Protein AF-0000000072561818 (afdb_homodimer)

pLDDT: mean 77.48, std 28.23, range [16.0, 98.88]

Foldseek 3Di:
DPPPQAAFQNVDQDAAADPVSLVVQCVVVPQQQPALLCLQVVHFDALGRRHNNNLSLLFEHEHDAAELVCVQVVVQVVVPLFHVVLLVLLCLCCVVVFLPNQLVVVVLLQQAPDPPPPPDDRDDDDDDLCVNNPLCSVLNVLSVVLPPPVPVPPPPPPDPPPDPPPPPPPPPPPPDDDDPDDDDDDDDDDDDDDDPDDPDPDDDDDDDPDCPPDDPDDDDDPPPPPLRPNPDDDDDDPLQVSQLVNVQSVLQVLQVSQFDDDDDGAQRKDQDKDKFKQDQQPPDPDPSSRDIYIAIFRIAGAFRDPPVQFDRGQETEAEANAADDPSPCPRSVVSSVSSVVNRNVCSGPVVPPVQLVDQDKDKGWYWYYHSQWIKIKIWIFGSQSVCRSNPHPGGRSDDPDDDDTHTYIHMYYGQGNNHPVSVSSVSSSSSSSSQRSCVVDPRNCRSVVSSD/DPPPQAAFQNVDQDAAADPVSLVVLCVVVPQQQPALLCLQVVHFDALGRRHNNNLSLLFEHEHDAAELVCVQVVVQVVVPLFHVVLLVLLCLCCVVVFLPNQLVVVVLLQQADDPPPPPDDRDDDDDDLCVNNPLCSVLNVLSVVLVPPPPPDDPPPPDPPPDPPPPPVPPPPPPDPDDDDDDDDDDDDDPDDDDPDDPDPDDDDDDDPDDPPDDPPDDDDPPPPPLRPNPDDDDDDPLQVSQLVNVQSVLQVLQVSQFDDDDDGAQRKDQDKDKFKQDQQPPDPDPSSRDIYIAIFRIAGAFRDPPVQFDRGQETEAEANAADDPSPCPRSVVSSVSSVVNRNVCSGPVVPPVQLVDQDKDKGWYWYYHSQWIKIKIWIFGSQSVCRSNPHDGGRSDDPDDDDTHTYIHMYYTQGNNHPVSVSSVSSSSSSSSQRRCVVDPRNCRSVVSSD

Solvent-accessible surface area (backbone atoms only — not comparable to full-atom values): 51079 Å² total; per-residue (Å²): 123,82,73,77,75,60,53,9,24,67,82,49,88,64,74,26,46,41,70,68,48,37,52,52,50,36,54,73,66,63,34,71,84,33,32,56,65,48,50,43,69,88,43,72,33,14,24,64,38,27,48,44,64,38,52,57,54,65,34,60,28,39,39,79,70,36,49,51,87,47,36,59,59,55,53,34,71,64,61,72,68,28,45,66,67,29,42,51,50,36,48,50,36,52,75,66,36,44,67,65,40,50,25,55,56,50,50,38,65,66,56,17,63,71,82,67,76,67,85,64,68,75,80,83,64,70,61,22,24,27,73,45,28,20,36,42,42,69,44,47,59,48,49,51,54,68,61,50,67,74,54,79,65,68,78,78,74,79,68,71,82,82,55,81,76,65,84,61,82,65,80,62,83,66,80,74,82,81,79,80,75,84,76,82,83,79,86,77,87,82,81,83,77,85,80,83,77,79,84,80,82,79,79,82,79,79,75,76,85,80,75,84,73,81,74,91,71,76,76,76,74,79,68,75,72,70,69,73,70,70,44,69,72,77,68,73,49,53,57,25,47,48,38,36,48,43,52,23,40,52,48,22,31,56,36,27,34,54,28,50,36,71,86,73,71,57,43,48,34,35,64,53,56,45,74,33,50,26,62,63,49,76,62,43,85,47,71,88,56,45,35,51,37,39,23,74,34,46,17,31,25,36,49,57,59,76,64,68,86,38,60,56,60,56,30,40,27,43,57,32,60,55,65,80,38,88,92,71,51,39,47,32,50,52,45,21,50,49,38,39,52,50,15,50,51,42,56,45,40,71,85,48,72,68,47,78,79,34,93,52,77,44,75,47,44,35,42,32,32,26,42,64,27,37,33,38,35,39,35,38,34,38,38,63,29,50,46,60,74,66,40,64,59,77,42,52,56,50,63,92,70,77,85,80,61,42,40,37,34,43,38,26,30,69,25,39,58,48,34,58,69,38,36,50,51,52,50,42,46,52,43,10,35,50,50,42,42,33,59,78,42,81,42,31,52,56,47,54,60,71,69,105,121,82,73,78,76,61,52,8,24,67,84,49,91,64,72,27,44,41,70,68,49,38,52,53,51,36,54,73,68,62,34,70,84,33,34,55,67,46,50,43,70,90,42,70,31,15,24,63,38,25,47,46,62,37,52,56,54,66,34,59,26,39,40,80,70,36,47,51,88,48,37,59,59,56,52,34,72,63,61,71,67,28,44,66,67,28,41,51,48,35,48,51,36,52,76,66,35,43,67,64,39,50,24,55,55,49,48,37,65,68,58,18,64,71,83,68,77,67,86,64,68,72,80,84,65,68,61,22,24,27,72,44,29,20,38,42,42,70,43,47,58,47,50,52,54,70,64,49,66,74,80,66,60,67,78,78,76,79,68,69,83,81,54,80,77,64,83,62,84,63,78,62,80,68,77,71,83,79,78,78,80,81,79,89,80,79,83,85,76,86,74,79,77,84,77,81,78,78,82,78,82,76,81,83,79,82,78,74,85,82,78,85,69,82,74,90,71,77,83,74,74,80,69,78,73,72,72,73,70,70,46,72,72,76,67,74,50,53,57,27,47,47,37,35,48,43,52,22,40,52,48,21,28,56,37,27,32,55,28,52,36,70,86,70,71,58,42,47,34,36,63,53,55,44,75,32,50,27,61,64,49,78,62,42,86,46,73,87,54,47,35,54,38,40,22,75,34,45,18,31,24,36,47,58,58,80,59,72,82,39,58,57,58,57,31,40,26,43,57,32,61,55,66,79,38,86,93,71,50,38,48,31,50,50,44,20,51,48,39,39,51,52,13,49,52,42,58,42,40,70,88,47,72,68,47,78,80,35,92,52,76,46,75,47,43,34,44,33,33,27,41,66,28,36,33,38,36,38,34,38,35,38,39,64,29,50,47,59,76,66,42,63,63,76,42,51,55,51,64,93,70,79,84,80,59,41,42,37,33,44,37,27,32,68,26,40,56,48,33,61,69,37,36,51,52,52,48,42,47,52,43,10,36,50,48,43,41,32,59,78,42,82,42,29,53,57,47,54,59,70,70,106

Organism: Arthroderma benhamiae (strain ATCC MYA-4681 / CBS 112371) (NCBI:txid663331)

Radius of gyration: 32.08 Å; Cα contacts (8 Å, |Δi|>4): 1459; chains: 2; bounding box: 87×93×106 Å

Sequence (904 aa):
MAATRRKAAHDLDKIPSDEGEWRAAAQKYGLQSRNLEDLCKNGNFSASTVPTEAFLTLRCIWPKKKDHKHALAYISNLEHFFSWDNVDDAKKLTDNKLLGLDKLTILYQIICPPKQSLQRTPPEFSGTLSDGLGPFALLIPIYNQLQDRRPQTPPSVFYPENAPRGQLFFDALQHHGHQAPTSPTRYGAAVEDITIEDIQMTGIDIGSFSSSLPEDASSLAEHSVVSVPIDEPPPRTPTETLVTDFAVILLGGLASLVQPLGYKPLCMANSFETTYEFGPLNNVINPLDKVKFRARIDGSIPFSVSPGKDLREAIIFEAKRAPRVEGINEVPVLAQQSMEHAAYIWNRHKEDTTWRNSAQTYHSFMVAQDHLSFHISIGTYDHRYLDYIFASNSRRVIPVQGNIPFLQIQELGPFDTEDNDHLARFLQIILSFILSQLEKTPAAAIFKNALRMAATRRKAAHDLDKIPSDEGEWRAAAQKYGLQSRNLEDLCKNGNFSASTVPTEAFLTLRCIWPKKKDHKHALAYISNLEHFFSWDNVDDAKKLTDNKLLGLDKLTILYQIICPPKQSLQRTPPEFSGTLSDGLGPFALLIPIYNQLQDRRPQTPPSVFYPENAPRGQLFFDALQHHGHQAPTSPTRYGAAVEDITIEDIQMTGIDIGSFSSSLPEDASSLAEHSVVSVPIDEPPPRTPTETLVTDFAVILLGGLASLVQPLGYKPLCMANSFETTYEFGPLNNVINPLDKVKFRARIDGSIPFSVSPGKDLREAIIFEAKRAPRVEGINEVPVLAQQSMEHAAYIWNRHKEDTTWRNSAQTYHSFMVAQDHLSFHISIGTYDHRYLDYIFASNSRRVIPVQGNIPFLQIQELGPFDTEDNDHLARFLQIILSFILSQLEKTPAAAIFKNALR

Secondary structure (DSSP, 8-state):
----PPPTTTT-SS---SHHHHHHHHHHTT-TT-BGGGGGTT---BGGG--HHHHHHTTEE-PPPBPHHHHHHHHHHHTSS--HHHHHHHHHHHHTTGGGTHHHHHHHHHHS--SS----------SBHHHHHGGGTTHHHHHHHHHS------------TTS--------------------------------------------------------------------PPPPPPHHHHHHHHHHHHHHHHHHHHSSB-SSS-SS--B---EEEEE---TT-SSGGG---EEEEESEEEE-SS--TTS-SEEEEEEEESSPP-TTTTHHHHHHHHHHHHHHHHHHHHTT-GGGGG----EEEEEEEEETTEEEEEEEEE-HHHHHHHSS-TT-BSS-SSSPPP-EEEEEEEEEETT-HHHHHHHHHHHHHHHHHHHTTSTTHHHHHHHT-/----PPPTTTT-SS---SHHHHHHHHHHTT-TT-BGGGGGTT---BGGG--HHHHHHTTEE-PPPBPHHHHHHHHHHHTSS--HHHHHHHHHHHHTTGGGTHHHHHHHHHHS--SS----------SBHHHHHGGGTTHHHHHHHHH--GGGS-------TTS--------------------------------------------------------------------PPPPPPHHHHHHHHHHHHHHHHHHHHSSB-SSS-SS--B---EEEEE---TT-SSGGG---EEEEESEEEE-SS--TTS-SEEEEEEEESSPP-TTTTHHHHHHHHHHHHHHHHHHHHTT-GGGGG----EEEEEEEEETTEEEEEEEEE-HHHHHHHT--TT-BSS-SSSPPP-EEEEEEEEEETT-HHHHHHHHHHHHHHHHHHHTTSTTHHHHHHHT-

Structure (mmCIF, N/CA/C/O backbone):
data_AF-0000000072561818-model_v1
#
loop_
_entity.id
_entity.type
_entity.pdbx_description
1 polymer 'Uncharacterized protein'
#
loop_
_atom_site.group_PDB
_atom_site.id
_atom_site.type_symbol
_atom_site.label_atom_id
_atom_site.label_alt_id
_atom_site.label_comp_id
_atom_site.label_asym_id
_atom_site.label_entity_id
_atom_site.label_seq_id
_atom_site.pdbx_PDB_ins_code
_atom_site.Cartn_x
_atom_site.Cartn_y
_atom_site.Cartn_z
_atom_site.occupancy
_atom_site.B_iso_or_equiv
_atom_site.auth_seq_id
_atom_site.auth_comp_id
_atom_site.auth_asym_id
_atom_site.auth_atom_id
_atom_site.pdbx_PDB_model_num
ATOM 1 N N . MET A 1 1 ? 27.984 9.094 -12.43 1 22.09 1 MET A N 1
ATOM 2 C CA . MET A 1 1 ? 27.125 8.383 -13.375 1 22.09 1 MET A CA 1
ATOM 3 C C . MET A 1 1 ? 26.328 7.289 -12.68 1 22.09 1 MET A C 1
ATOM 5 O O . MET A 1 1 ? 26.906 6.426 -12.008 1 22.09 1 MET A O 1
ATOM 9 N N . ALA A 1 2 ? 25.25 7.543 -12.242 1 31.8 2 ALA A N 1
ATOM 10 C CA . ALA A 1 2 ? 24.578 6.449 -11.539 1 31.8 2 ALA A CA 1
ATOM 11 C C . ALA A 1 2 ? 24.625 5.16 -12.352 1 31.8 2 ALA A C 1
ATOM 13 O O . ALA A 1 2 ? 24.328 5.156 -13.547 1 31.8 2 ALA A O 1
ATOM 14 N N . ALA A 1 3 ? 25.422 4.344 -12.102 1 36.94 3 ALA A N 1
ATOM 15 C CA . ALA A 1 3 ? 25.656 3.098 -12.82 1 36.94 3 ALA A CA 1
ATOM 16 C C . ALA A 1 3 ? 24.344 2.445 -13.234 1 36.94 3 ALA A C 1
ATOM 18 O O . ALA A 1 3 ? 23.406 2.354 -12.438 1 36.94 3 ALA A O 1
ATOM 19 N N . THR A 1 4 ? 23.938 2.578 -14.492 1 50.91 4 THR A N 1
ATOM 20 C CA . THR A 1 4 ? 22.75 1.965 -15.07 1 50.91 4 THR A CA 1
ATOM 21 C C . THR A 1 4 ? 22.516 0.579 -14.484 1 50.91 4 THR A C 1
ATOM 23 O O . THR A 1 4 ? 23.375 -0.292 -14.562 1 50.91 4 THR A O 1
ATOM 26 N N . ARG A 1 5 ? 21.609 0.478 -13.664 1 64.44 5 ARG A N 1
ATOM 27 C CA . ARG A 1 5 ? 21.297 -0.805 -13.039 1 64.44 5 ARG A CA 1
ATOM 28 C C . ARG A 1 5 ? 21 -1.87 -14.094 1 64.44 5 ARG A C 1
ATOM 30 O O . ARG A 1 5 ? 20.266 -1.626 -15.039 1 64.44 5 ARG A O 1
ATOM 37 N N . ARG A 1 6 ? 21.672 -2.936 -14.086 1 76.5 6 ARG A N 1
ATOM 38 C CA . ARG A 1 6 ? 21.531 -4.062 -15.008 1 76.5 6 ARG A CA 1
ATOM 39 C C . ARG A 1 6 ? 20.125 -4.652 -14.93 1 76.5 6 ARG A C 1
ATOM 41 O O . ARG A 1 6 ? 19.562 -4.801 -13.836 1 76.5 6 ARG A O 1
ATOM 48 N N . LYS A 1 7 ? 19.562 -4.832 -16.156 1 86.56 7 LYS A N 1
ATOM 49 C CA . LYS A 1 7 ? 18.281 -5.527 -16.25 1 86.56 7 LYS A CA 1
ATOM 50 C C . LYS A 1 7 ? 18.469 -7.043 -16.219 1 86.56 7 LYS A C 1
ATOM 52 O O . LYS A 1 7 ? 19.5 -7.547 -16.672 1 86.56 7 LYS A O 1
ATOM 57 N N . ALA A 1 8 ? 17.438 -7.746 -15.742 1 92.19 8 ALA A N 1
ATOM 58 C CA . ALA A 1 8 ? 17.5 -9.203 -15.648 1 92.19 8 ALA A CA 1
ATOM 59 C C . ALA A 1 8 ? 17.656 -9.836 -17.031 1 92.19 8 ALA A C 1
ATOM 61 O O . ALA A 1 8 ? 16.906 -9.523 -17.953 1 92.19 8 ALA A O 1
ATOM 62 N N . ALA A 1 9 ? 18.641 -10.664 -17.125 1 93.62 9 ALA A N 1
ATOM 63 C CA . ALA A 1 9 ? 18.922 -11.43 -18.344 1 93.62 9 ALA A CA 1
ATOM 64 C C . ALA A 1 9 ? 18.984 -10.523 -19.562 1 93.62 9 ALA A C 1
ATOM 66 O O . ALA A 1 9 ? 18.375 -10.812 -20.594 1 93.62 9 ALA A O 1
ATOM 67 N N . HIS A 1 10 ? 19.625 -9.445 -19.469 1 87.06 10 HIS A N 1
ATOM 68 C CA . HIS A 1 10 ? 19.594 -8.367 -20.438 1 87.06 10 HIS A CA 1
ATOM 69 C C . HIS A 1 10 ? 20.156 -8.82 -21.781 1 87.06 10 HIS A C 1
ATOM 71 O O . HIS A 1 10 ? 19.797 -8.273 -22.828 1 87.06 10 HIS A O 1
ATOM 77 N N . ASP A 1 11 ? 20.969 -9.828 -21.906 1 87.12 11 ASP A N 1
ATOM 78 C CA . ASP A 1 11 ? 21.609 -10.234 -23.141 1 87.12 11 ASP A CA 1
ATOM 79 C C . ASP A 1 11 ? 20.828 -11.359 -23.828 1 87.12 11 ASP A C 1
ATOM 81 O O . ASP A 1 11 ? 21.172 -11.766 -24.938 1 87.12 11 ASP A O 1
ATOM 85 N N . LEU A 1 12 ? 19.859 -11.812 -23.156 1 92.25 12 LEU A N 1
ATOM 86 C CA . LEU A 1 12 ? 19.109 -12.938 -23.703 1 92.25 12 LEU A CA 1
ATOM 87 C C . LEU A 1 12 ? 18.062 -12.461 -24.703 1 92.25 12 LEU A C 1
ATOM 89 O O . LEU A 1 12 ? 17.281 -11.547 -24.406 1 92.25 12 LEU A O 1
ATOM 93 N N . ASP A 1 13 ? 18.062 -13.008 -25.844 1 87.94 13 ASP A N 1
ATOM 94 C CA . ASP A 1 13 ? 17.141 -12.586 -26.906 1 87.94 13 ASP A CA 1
ATOM 95 C C . ASP A 1 13 ? 15.719 -13.047 -26.625 1 87.94 13 ASP A C 1
ATOM 97 O O . ASP A 1 13 ? 14.758 -12.312 -26.891 1 87.94 13 ASP A O 1
ATOM 101 N N . LYS A 1 14 ? 15.672 -14.242 -26.156 1 92.81 14 LYS A N 1
ATOM 102 C CA . LYS A 1 14 ? 14.367 -14.828 -25.875 1 92.81 14 LYS A CA 1
ATOM 103 C C . LYS A 1 14 ? 14.461 -15.836 -24.719 1 92.81 14 LYS A C 1
ATOM 105 O O . LYS A 1 14 ? 15.453 -16.547 -24.594 1 92.81 14 LYS A O 1
ATOM 110 N N . ILE A 1 15 ? 13.414 -15.859 -23.938 1 95.56 15 ILE A N 1
ATOM 111 C CA . ILE A 1 15 ? 13.328 -16.875 -22.891 1 95.56 15 ILE A CA 1
ATOM 112 C C . ILE A 1 15 ? 13.094 -18.25 -23.516 1 95.56 15 ILE A C 1
ATOM 114 O O . ILE A 1 15 ? 12.203 -18.406 -24.359 1 95.56 15 ILE A O 1
ATOM 118 N N . PRO A 1 16 ? 13.867 -19.25 -23.156 1 97.44 16 PRO A N 1
ATOM 119 C CA . PRO A 1 16 ? 13.664 -20.578 -23.766 1 97.44 16 PRO A CA 1
ATOM 120 C C . PRO A 1 16 ? 12.273 -21.156 -23.469 1 97.44 16 PRO A C 1
ATOM 122 O O . PRO A 1 16 ? 11.812 -21.094 -22.328 1 97.44 16 PRO A O 1
ATOM 125 N N . SER A 1 17 ? 11.648 -21.781 -24.438 1 97.69 17 SER A N 1
ATOM 126 C CA . SER A 1 17 ? 10.305 -22.312 -24.281 1 97.69 17 SER A CA 1
ATOM 127 C C . SER A 1 17 ? 10.32 -23.812 -24.078 1 97.69 17 SER A C 1
ATOM 129 O O . SER A 1 17 ? 9.312 -24.406 -23.656 1 97.69 17 SER A O 1
ATOM 131 N N . ASP A 1 18 ? 11.422 -24.422 -24.453 1 97 18 ASP A N 1
ATOM 132 C CA . ASP A 1 18 ? 11.562 -25.859 -24.312 1 97 18 ASP A CA 1
ATOM 133 C C . ASP A 1 18 ? 13.023 -26.25 -24.078 1 97 18 ASP A C 1
ATOM 135 O O . ASP A 1 18 ? 13.898 -25.391 -24.016 1 97 18 ASP A O 1
ATOM 139 N N . GLU A 1 19 ? 13.203 -27.547 -23.906 1 96.56 19 GLU A N 1
ATOM 140 C CA . GLU A 1 19 ? 14.539 -28.047 -23.594 1 96.56 19 GLU A CA 1
ATOM 141 C C . GLU A 1 19 ? 15.516 -27.734 -24.734 1 96.56 19 GLU A C 1
ATOM 143 O O . GLU A 1 19 ? 16.656 -27.359 -24.484 1 96.56 19 GLU A O 1
ATOM 148 N N . GLY A 1 20 ? 15.055 -27.875 -25.938 1 95.56 20 GLY A N 1
ATOM 149 C CA . GLY A 1 20 ? 15.914 -27.578 -27.078 1 95.56 20 GLY A CA 1
ATOM 150 C C . GLY A 1 20 ? 16.422 -26.156 -27.094 1 95.56 20 GLY A C 1
ATOM 151 O O . GLY A 1 20 ? 17.609 -25.906 -27.266 1 95.56 20 GLY A O 1
ATOM 152 N N . GLU A 1 21 ? 15.516 -25.25 -26.906 1 96.94 21 GLU A N 1
ATOM 153 C CA . GLU A 1 21 ? 15.883 -23.828 -26.891 1 96.94 21 GLU A CA 1
ATOM 154 C C . GLU A 1 21 ? 16.797 -23.516 -25.703 1 96.94 21 GLU A C 1
ATOM 156 O O . GLU A 1 21 ? 17.719 -22.703 -25.812 1 96.94 21 GLU A O 1
ATOM 161 N N . TRP A 1 22 ? 16.469 -24.109 -24.641 1 97.31 22 TRP A N 1
ATOM 162 C CA . TRP A 1 22 ? 17.312 -23.891 -23.469 1 97.31 22 TRP A CA 1
ATOM 163 C C . TRP A 1 22 ? 18.734 -24.375 -23.719 1 97.31 22 TRP A C 1
ATOM 165 O O . TRP A 1 22 ? 19.703 -23.672 -23.406 1 97.31 22 TRP A O 1
ATOM 175 N N . ARG A 1 23 ? 18.953 -25.578 -24.25 1 95.62 23 ARG A N 1
ATOM 176 C CA . ARG A 1 23 ? 20.266 -26.141 -24.547 1 95.62 23 ARG A CA 1
ATOM 177 C C . ARG A 1 23 ? 21.031 -25.234 -25.5 1 95.62 23 ARG A C 1
ATOM 179 O O . ARG A 1 23 ? 22.25 -25.031 -25.328 1 95.62 23 ARG A O 1
ATOM 186 N N . ALA A 1 24 ? 20.312 -24.75 -26.469 1 95.81 24 ALA A N 1
ATOM 187 C CA . ALA A 1 24 ? 20.953 -23.859 -27.422 1 95.81 24 ALA A CA 1
ATOM 188 C C . ALA A 1 24 ? 21.453 -22.594 -26.719 1 95.81 24 ALA A C 1
ATOM 190 O O . ALA A 1 24 ? 22.578 -22.141 -26.969 1 95.81 24 ALA A O 1
ATOM 191 N N . ALA A 1 25 ? 20.625 -22.047 -25.922 1 96.5 25 ALA A N 1
ATOM 192 C CA . ALA A 1 25 ? 21.016 -20.844 -25.188 1 96.5 25 ALA A CA 1
ATOM 193 C C . ALA A 1 25 ? 22.172 -21.141 -24.234 1 96.5 25 ALA A C 1
ATOM 195 O O . ALA A 1 25 ? 23.125 -20.359 -24.156 1 96.5 25 ALA A O 1
ATOM 196 N N . ALA A 1 26 ? 22.047 -22.234 -23.5 1 95.69 26 ALA A N 1
ATOM 197 C CA . ALA A 1 26 ? 23.094 -22.609 -22.562 1 95.69 26 ALA A CA 1
ATOM 198 C C . ALA A 1 26 ? 24.438 -22.781 -23.266 1 95.69 26 ALA A C 1
ATOM 200 O O . ALA A 1 26 ? 25.469 -22.391 -22.75 1 95.69 26 ALA A O 1
ATOM 201 N N . GLN A 1 27 ? 24.406 -23.344 -24.391 1 93.81 27 GLN A N 1
ATOM 202 C CA . GLN A 1 27 ? 25.625 -23.516 -25.188 1 93.81 27 GLN A CA 1
ATOM 203 C C . GLN A 1 27 ? 26.156 -22.156 -25.641 1 93.81 27 GLN A C 1
ATOM 205 O O . GLN A 1 27 ? 27.359 -21.906 -25.562 1 93.81 27 GLN A O 1
ATOM 210 N N . LYS A 1 28 ? 25.281 -21.422 -26.125 1 94.94 28 LYS A N 1
ATOM 211 C CA . LYS A 1 28 ? 25.656 -20.094 -26.609 1 94.94 28 LYS A CA 1
ATOM 212 C C . LYS A 1 28 ? 26.344 -19.281 -25.531 1 94.94 28 LYS A C 1
ATOM 214 O O . LYS A 1 28 ? 27.297 -18.531 -25.812 1 94.94 28 LYS A O 1
ATOM 219 N N . TYR A 1 29 ? 25.891 -19.406 -24.297 1 94.25 29 TYR A N 1
ATOM 220 C CA . TYR A 1 29 ? 26.406 -18.562 -23.219 1 94.25 29 TYR A CA 1
ATOM 221 C C . TYR A 1 29 ? 27.438 -19.312 -22.391 1 94.25 29 TYR A C 1
ATOM 223 O O . TYR A 1 29 ? 27.75 -18.922 -21.266 1 94.25 29 TYR A O 1
ATOM 231 N N . GLY A 1 30 ? 27.922 -20.484 -22.828 1 91 30 GLY A N 1
ATOM 232 C CA . GLY A 1 30 ? 29.109 -21.156 -22.312 1 91 30 GLY A CA 1
ATOM 233 C C . GLY A 1 30 ? 28.844 -21.891 -21 1 91 30 GLY A C 1
ATOM 234 O O . GLY A 1 30 ? 29.688 -21.859 -20.109 1 91 30 GLY A O 1
ATOM 235 N N . LEU A 1 31 ? 27.703 -22.562 -20.891 1 93.94 31 LEU A N 1
ATOM 236 C CA . LEU A 1 31 ? 27.391 -23.219 -19.625 1 93.94 31 LEU A CA 1
ATOM 237 C C . LEU A 1 31 ? 27.766 -24.703 -19.656 1 93.94 31 LEU A C 1
ATOM 239 O O . LEU A 1 31 ? 27.422 -25.453 -18.75 1 93.94 31 LEU A O 1
ATOM 243 N N . GLN A 1 32 ? 28.516 -25.125 -20.641 1 90 32 GLN A N 1
ATOM 244 C CA . GLN A 1 32 ? 28.844 -26.531 -20.844 1 90 32 GLN A CA 1
ATOM 245 C C . GLN A 1 32 ? 29.672 -27.078 -19.672 1 90 32 GLN A C 1
ATOM 247 O O . GLN A 1 32 ? 29.531 -28.234 -19.297 1 90 32 GLN A O 1
ATOM 252 N N . SER A 1 33 ? 30.5 -26.281 -19.094 1 88.19 33 SER A N 1
ATOM 253 C CA . SER A 1 33 ? 31.375 -26.75 -18.031 1 88.19 33 SER A CA 1
ATOM 254 C C . SER A 1 33 ? 31 -26.125 -16.688 1 88.19 33 SER A C 1
ATOM 256 O O . SER A 1 33 ? 31.797 -26.156 -15.75 1 88.19 33 SER A O 1
ATOM 258 N N . ARG A 1 34 ? 29.844 -25.562 -16.703 1 90.44 34 ARG A N 1
ATOM 259 C CA . ARG A 1 34 ? 29.453 -24.859 -15.477 1 90.44 34 ARG A CA 1
ATOM 260 C C . ARG A 1 34 ? 28.688 -25.797 -14.547 1 90.44 34 ARG A C 1
ATOM 262 O O . ARG A 1 34 ? 28.031 -26.75 -15 1 90.44 34 ARG A O 1
ATOM 269 N N . ASN A 1 35 ? 28.906 -25.5 -13.289 1 89.62 35 ASN A N 1
ATOM 270 C CA . ASN A 1 35 ? 28.156 -26.172 -12.234 1 89.62 35 ASN A CA 1
ATOM 271 C C . ASN A 1 35 ? 27.188 -25.219 -11.539 1 89.62 35 ASN A C 1
ATOM 273 O O . ASN A 1 35 ? 27.297 -24 -11.703 1 89.62 35 ASN A O 1
ATOM 277 N N . LEU A 1 36 ? 26.25 -25.797 -10.875 1 90.19 36 LEU A N 1
ATOM 278 C CA . LEU A 1 36 ? 25.297 -25 -10.133 1 90.19 36 LEU A CA 1
ATOM 279 C C . LEU A 1 36 ? 26 -24.047 -9.172 1 90.19 36 LEU A C 1
ATOM 281 O O . LEU A 1 36 ? 25.531 -22.922 -8.953 1 90.19 36 LEU A O 1
ATOM 285 N N . GLU A 1 37 ? 27.141 -24.359 -8.672 1 85 37 GLU A N 1
ATOM 286 C CA . GLU A 1 37 ? 27.906 -23.547 -7.727 1 85 37 GLU A CA 1
ATOM 287 C C . GLU A 1 37 ? 28.469 -22.297 -8.391 1 85 37 GLU A C 1
ATOM 289 O O . GLU A 1 37 ? 28.891 -21.359 -7.707 1 85 37 GLU A O 1
ATOM 294 N N . ASP A 1 38 ? 28.422 -22.375 -9.688 1 86 38 ASP A N 1
ATOM 295 C CA . ASP A 1 38 ? 28.953 -21.234 -10.43 1 86 38 ASP A CA 1
ATOM 296 C C . ASP A 1 38 ? 27.875 -20.172 -10.648 1 86 38 ASP A C 1
ATOM 298 O O . ASP A 1 38 ? 28.062 -19.234 -11.422 1 86 38 ASP A O 1
ATOM 302 N N . LEU A 1 39 ? 26.797 -20.328 -10.008 1 88.5 39 LEU A N 1
ATOM 303 C CA . LEU A 1 39 ? 25.656 -19.422 -10.164 1 88.5 39 LEU A CA 1
ATOM 304 C C . LEU A 1 39 ? 26.078 -17.969 -9.977 1 88.5 39 LEU A C 1
ATOM 306 O O . LEU A 1 39 ? 25.625 -17.094 -10.711 1 88.5 39 LEU A O 1
ATOM 310 N N . CYS A 1 40 ? 26.906 -17.703 -9.016 1 84.06 40 CYS A N 1
ATOM 311 C CA . CYS A 1 40 ? 27.297 -16.328 -8.695 1 84.06 40 CYS A CA 1
ATOM 312 C C . CYS A 1 40 ? 28.734 -16.062 -9.141 1 84.06 40 CYS A C 1
ATOM 314 O O . CYS A 1 40 ? 29.406 -15.195 -8.57 1 84.06 40 CYS A O 1
ATOM 316 N N . LYS A 1 41 ? 29.188 -16.828 -10.062 1 79.62 41 LYS A N 1
ATOM 317 C CA . LYS A 1 41 ? 30.562 -16.688 -10.531 1 79.62 41 LYS A CA 1
ATOM 318 C C . LYS A 1 41 ? 30.797 -15.305 -11.125 1 79.62 41 LYS A C 1
ATOM 320 O O . LYS A 1 41 ? 31.906 -14.766 -11.023 1 79.62 41 LYS A O 1
ATOM 325 N N . ASN A 1 42 ? 29.812 -14.805 -11.664 1 75.44 42 ASN A N 1
ATOM 326 C CA . ASN A 1 42 ? 29.969 -13.5 -12.312 1 75.44 42 ASN A CA 1
ATOM 327 C C . ASN A 1 42 ? 29.531 -12.359 -11.391 1 75.44 42 ASN A C 1
ATOM 329 O O . ASN A 1 42 ? 29.25 -11.258 -11.859 1 75.44 42 ASN A O 1
ATOM 333 N N . GLY A 1 43 ? 29.422 -12.703 -10.109 1 79.38 43 GLY A N 1
ATOM 334 C CA . GLY A 1 43 ? 29.078 -11.664 -9.156 1 79.38 43 GLY A CA 1
ATOM 335 C C . GLY A 1 43 ? 27.75 -11.891 -8.469 1 79.38 43 GLY A C 1
ATOM 336 O O . GLY A 1 43 ? 26.953 -12.719 -8.922 1 79.38 43 GLY A O 1
ATOM 337 N N . ASN A 1 44 ? 27.656 -11.078 -7.484 1 85.44 44 ASN A N 1
ATOM 338 C CA . ASN A 1 44 ? 26.391 -11.133 -6.754 1 85.44 44 ASN A CA 1
ATOM 339 C C . ASN A 1 44 ? 25.281 -10.414 -7.508 1 85.44 44 ASN A C 1
ATOM 341 O O . ASN A 1 44 ? 25.547 -9.5 -8.289 1 85.44 44 ASN A O 1
ATOM 345 N N . PHE A 1 45 ? 24.109 -10.953 -7.328 1 89.5 45 PHE A N 1
ATOM 346 C CA . PHE A 1 45 ? 22.953 -10.367 -8.008 1 89.5 45 PHE A CA 1
ATOM 347 C C . PHE A 1 45 ? 21.672 -10.625 -7.223 1 89.5 45 PHE A C 1
ATOM 349 O O . PHE A 1 45 ? 21.672 -11.422 -6.281 1 89.5 45 PHE A O 1
ATOM 356 N N . SER A 1 46 ? 20.672 -9.852 -7.508 1 92.56 46 SER A N 1
ATOM 357 C CA . SER A 1 46 ? 19.297 -10.125 -7.094 1 92.56 46 SER A CA 1
ATOM 358 C C . SER A 1 46 ? 18.453 -10.609 -8.266 1 92.56 46 SER A C 1
ATOM 360 O O . SER A 1 46 ? 18.922 -10.641 -9.406 1 92.56 46 SER A O 1
ATOM 362 N N . ALA A 1 47 ? 17.25 -11.008 -7.988 1 94.69 47 ALA A N 1
ATOM 363 C CA . ALA A 1 47 ? 16.375 -11.492 -9.047 1 94.69 47 ALA A CA 1
ATOM 364 C C . ALA A 1 47 ? 16.234 -10.461 -10.156 1 94.69 47 ALA A C 1
ATOM 366 O O . ALA A 1 47 ? 16.266 -10.805 -11.344 1 94.69 47 ALA A O 1
ATOM 367 N N . SER A 1 48 ? 16.172 -9.188 -9.773 1 91.56 48 SER A N 1
ATOM 368 C CA . SER A 1 48 ? 15.906 -8.125 -10.742 1 91.56 48 SER A CA 1
ATOM 369 C C . SER A 1 48 ? 17.141 -7.82 -11.578 1 91.56 48 SER A C 1
ATOM 371 O O . SER A 1 48 ? 17.047 -7.145 -12.602 1 91.56 48 SER A O 1
ATOM 373 N N . THR A 1 49 ? 18.297 -8.328 -11.172 1 93.06 49 THR A N 1
ATOM 374 C CA . THR A 1 49 ? 19.547 -8.023 -11.875 1 93.06 49 THR A CA 1
ATOM 375 C C . THR A 1 49 ? 20.25 -9.305 -12.289 1 93.06 49 THR A C 1
ATOM 377 O O . THR A 1 49 ? 21.469 -9.297 -12.539 1 93.06 49 THR A O 1
ATOM 380 N N . VAL A 1 50 ? 19.547 -10.352 -12.383 1 94.62 50 VAL A N 1
ATOM 381 C CA . VAL A 1 50 ? 20.172 -11.648 -12.648 1 94.62 50 VAL A CA 1
ATOM 382 C C . VAL A 1 50 ? 20.844 -11.641 -14.016 1 94.62 50 VAL A C 1
ATOM 384 O O . VAL A 1 50 ? 20.234 -11.234 -15.008 1 94.62 50 VAL A O 1
ATOM 387 N N . PRO A 1 51 ? 22.078 -12.055 -14.047 1 94.38 51 PRO A N 1
ATOM 388 C CA . PRO A 1 51 ? 22.719 -12.219 -15.352 1 94.38 51 PRO A CA 1
ATOM 389 C C . PRO A 1 51 ? 22.156 -13.398 -16.141 1 94.38 51 PRO A C 1
ATOM 391 O O . PRO A 1 51 ? 21.594 -14.328 -15.547 1 94.38 51 PRO A O 1
ATOM 394 N N . THR A 1 52 ? 22.391 -13.367 -17.422 1 95.31 52 THR A N 1
ATOM 395 C CA . THR A 1 52 ? 21.859 -14.391 -18.312 1 95.31 52 THR A CA 1
ATOM 396 C C . THR A 1 52 ? 22.375 -15.773 -17.922 1 95.31 52 THR A C 1
ATOM 398 O O . THR A 1 52 ? 21.609 -16.734 -17.875 1 95.31 52 THR A O 1
ATOM 401 N N . GLU A 1 53 ? 23.656 -15.891 -17.609 1 94.56 53 GLU A N 1
ATOM 402 C CA . GLU A 1 53 ? 24.266 -17.172 -17.25 1 94.56 53 GLU A CA 1
ATOM 403 C C . GLU A 1 53 ? 23.625 -17.766 -15.992 1 94.56 53 GLU A C 1
ATOM 405 O O . GLU A 1 53 ? 23.344 -18.953 -15.93 1 94.56 53 GLU A O 1
ATOM 410 N N . ALA A 1 54 ? 23.406 -16.906 -15.078 1 94.38 54 ALA A N 1
ATOM 411 C CA . ALA A 1 54 ? 22.812 -17.344 -13.828 1 94.38 54 ALA A CA 1
ATOM 412 C C . ALA A 1 54 ? 21.359 -17.781 -14.047 1 94.38 54 ALA A C 1
ATOM 414 O O . ALA A 1 54 ? 20.906 -18.781 -13.484 1 94.38 54 ALA A O 1
ATOM 415 N N . PHE A 1 55 ? 20.656 -17.062 -14.82 1 96.62 55 PHE A N 1
ATOM 416 C CA . PHE A 1 55 ? 19.281 -17.406 -15.164 1 96.62 55 PHE A CA 1
ATOM 417 C C . PHE A 1 55 ? 19.219 -18.797 -15.805 1 96.62 55 PHE A C 1
ATOM 419 O O . PHE A 1 55 ? 18.422 -19.641 -15.391 1 96.62 55 PHE A O 1
ATOM 426 N N . LEU A 1 56 ? 20.047 -19.047 -16.781 1 96.81 56 LEU A N 1
ATOM 427 C CA . LEU A 1 56 ? 20.047 -20.312 -17.5 1 96.81 56 LEU A CA 1
ATOM 428 C C . LEU A 1 56 ? 20.484 -21.453 -16.594 1 96.81 56 LEU A C 1
ATOM 430 O O . LEU A 1 56 ? 20.031 -22.594 -16.766 1 96.81 56 LEU A O 1
ATOM 434 N N . THR A 1 57 ? 21.312 -21.125 -15.648 1 95.25 57 THR A N 1
ATOM 435 C CA . THR A 1 57 ? 21.797 -22.141 -14.703 1 95.25 57 THR A CA 1
ATOM 436 C C . THR A 1 57 ? 20.641 -22.719 -13.891 1 95.25 57 THR A C 1
ATOM 438 O O . THR A 1 57 ? 20.703 -23.875 -13.461 1 95.25 57 THR A O 1
ATOM 441 N N . LEU A 1 58 ? 19.594 -22 -13.734 1 96.19 58 LEU A N 1
ATOM 442 C CA . LEU A 1 58 ? 18.484 -22.438 -12.906 1 96.19 58 LEU A CA 1
ATOM 443 C C . LEU A 1 58 ? 17.516 -23.297 -13.703 1 96.19 58 LEU A C 1
ATOM 445 O O . LEU A 1 58 ? 16.547 -23.828 -13.156 1 96.19 58 LEU A O 1
ATOM 449 N N . ARG A 1 59 ? 17.734 -23.469 -14.945 1 97.44 59 ARG A N 1
ATOM 450 C CA . ARG A 1 59 ? 17 -24.391 -15.82 1 97.44 59 ARG A CA 1
ATOM 451 C C . ARG A 1 59 ? 15.508 -24.078 -15.82 1 97.44 59 ARG A C 1
ATOM 453 O O . ARG A 1 59 ? 14.68 -24.969 -15.656 1 97.44 59 ARG A O 1
ATOM 460 N N . CYS A 1 60 ? 15.133 -22.844 -16.094 1 98.19 60 CYS A N 1
ATOM 461 C CA . CYS A 1 60 ? 13.742 -22.438 -16.234 1 98.19 60 CYS A CA 1
ATOM 462 C C . CYS A 1 60 ? 13.344 -22.391 -17.703 1 98.19 60 CYS A C 1
ATOM 464 O O . CYS A 1 60 ? 14.109 -21.906 -18.547 1 98.19 60 CYS A O 1
ATOM 466 N N . ILE A 1 61 ? 12.219 -22.906 -18 1 98.44 61 ILE A N 1
ATOM 467 C CA . ILE A 1 61 ? 11.672 -22.781 -19.344 1 98.44 61 ILE A CA 1
ATOM 468 C C . ILE A 1 61 ? 10.242 -22.25 -19.281 1 98.44 61 ILE A C 1
ATOM 470 O O . ILE A 1 61 ? 9.516 -22.516 -18.328 1 98.44 61 ILE A O 1
ATOM 474 N N . TRP A 1 62 ? 9.852 -21.5 -20.25 1 98.31 62 TRP A N 1
ATOM 475 C CA . TRP A 1 62 ? 8.523 -20.891 -20.375 1 98.31 62 TRP A CA 1
ATOM 476 C C . TRP A 1 62 ? 7.832 -21.375 -21.641 1 98.31 62 TRP A C 1
ATOM 478 O O . TRP A 1 62 ? 7.973 -20.75 -22.703 1 98.31 62 TRP A O 1
ATOM 488 N N . PRO A 1 63 ? 7.023 -22.422 -21.562 1 98.12 63 PRO A N 1
ATOM 489 C CA . PRO A 1 63 ? 6.266 -22.812 -22.75 1 98.12 63 PRO A CA 1
ATOM 490 C C . PRO A 1 63 ? 5.422 -21.672 -23.312 1 98.12 63 PRO A C 1
ATOM 492 O O . PRO A 1 63 ? 5.25 -20.641 -22.672 1 98.12 63 PRO A O 1
ATOM 495 N N . LYS A 1 64 ? 4.969 -21.891 -24.469 1 96.25 64 LYS A N 1
ATOM 496 C CA . LYS A 1 64 ? 4.145 -20.875 -25.125 1 96.25 64 LYS A CA 1
ATOM 497 C C . LYS A 1 64 ? 3.006 -20.422 -24.219 1 96.25 64 LYS A C 1
ATOM 499 O O . LYS A 1 64 ? 2.311 -21.25 -23.625 1 96.25 64 LYS A O 1
ATOM 504 N N . LYS A 1 65 ? 2.893 -19.188 -24.172 1 95.94 65 LYS A N 1
ATOM 505 C CA . LYS A 1 65 ? 1.879 -18.578 -23.328 1 95.94 65 LYS A CA 1
ATOM 506 C C . LYS A 1 65 ? 0.478 -19.031 -23.719 1 95.94 65 LYS A C 1
ATOM 508 O O . LYS A 1 65 ? 0.167 -19.125 -24.906 1 95.94 65 LYS A O 1
ATOM 513 N N . LYS A 1 66 ? -0.334 -19.344 -22.766 1 97.44 66 LYS A N 1
ATOM 514 C CA . LYS A 1 66 ? -1.734 -19.672 -23.016 1 97.44 66 LYS A CA 1
ATOM 515 C C . LYS A 1 66 ? -2.633 -18.453 -22.797 1 97.44 66 LYS A C 1
ATOM 517 O O . LYS A 1 66 ? -2.41 -17.672 -21.875 1 97.44 66 LYS A O 1
ATOM 522 N N . ASP A 1 67 ? -3.643 -18.406 -23.562 1 96.81 67 ASP A N 1
ATOM 523 C CA . ASP A 1 67 ? -4.598 -17.297 -23.5 1 96.81 67 ASP A CA 1
ATOM 524 C C . ASP A 1 67 ? -5.457 -17.391 -22.234 1 96.81 67 ASP A C 1
ATOM 526 O O . ASP A 1 67 ? -5.613 -18.469 -21.656 1 96.81 67 ASP A O 1
ATOM 530 N N . HIS A 1 68 ? -6.059 -16.266 -21.875 1 97.12 68 HIS A N 1
ATOM 531 C CA . HIS A 1 68 ? -6.891 -16.188 -20.688 1 97.12 68 HIS A CA 1
ATOM 532 C C . HIS A 1 68 ? -8.047 -17.172 -20.734 1 97.12 68 HIS A C 1
ATOM 534 O O . HIS A 1 68 ? -8.469 -17.703 -19.703 1 97.12 68 HIS A O 1
ATOM 540 N N . LYS A 1 69 ? -8.492 -17.531 -21.875 1 97.12 69 LYS A N 1
ATOM 541 C CA . LYS A 1 69 ? -9.633 -18.438 -22.047 1 97.12 69 LYS A CA 1
ATOM 542 C C . LYS A 1 69 ? -9.305 -19.844 -21.578 1 97.12 69 LYS A C 1
ATOM 544 O O . LYS A 1 69 ? -10.195 -20.609 -21.188 1 97.12 69 LYS A O 1
ATOM 549 N N . HIS A 1 70 ? -8.023 -20.141 -21.562 1 97.62 70 HIS A N 1
ATOM 550 C CA . HIS A 1 70 ? -7.598 -21.5 -21.25 1 97.62 70 HIS A CA 1
ATOM 551 C C . HIS A 1 70 ? -7.094 -21.594 -19.812 1 97.62 70 HIS A C 1
ATOM 553 O O . HIS A 1 70 ? -6.797 -22.688 -19.312 1 97.62 70 HIS A O 1
ATOM 559 N N . ALA A 1 71 ? -7.066 -20.5 -19.188 1 98.56 71 ALA A N 1
ATOM 560 C CA . ALA A 1 71 ? -6.391 -20.422 -17.891 1 98.56 71 ALA A CA 1
ATOM 561 C C . ALA A 1 71 ? -7.125 -21.25 -16.844 1 98.56 71 ALA A C 1
ATOM 563 O O . ALA A 1 71 ? -6.512 -22.047 -16.141 1 98.56 71 ALA A O 1
ATOM 564 N N . LEU A 1 72 ? -8.414 -21.062 -16.734 1 98.38 72 LEU A N 1
ATOM 565 C CA . LEU A 1 72 ? -9.203 -21.75 -15.727 1 98.38 72 LEU A CA 1
ATOM 566 C C . LEU A 1 72 ? -9.102 -23.266 -15.883 1 98.38 72 LEU A C 1
ATOM 568 O O . LEU A 1 72 ? -8.859 -23.984 -14.906 1 98.38 72 LEU A O 1
ATOM 572 N N . ALA A 1 73 ? -9.258 -23.734 -17.078 1 98.19 73 ALA A N 1
ATOM 573 C CA . ALA A 1 73 ? -9.188 -25.172 -17.344 1 98.19 73 ALA A CA 1
ATOM 574 C C . ALA A 1 73 ? -7.789 -25.703 -17.062 1 98.19 73 ALA A C 1
ATOM 576 O O . ALA A 1 73 ? -7.645 -26.797 -16.5 1 98.19 73 ALA A O 1
ATOM 577 N N . TYR A 1 74 ? -6.816 -24.969 -17.516 1 98.25 74 TYR A N 1
ATOM 578 C CA . TYR A 1 74 ? -5.441 -25.406 -17.297 1 98.25 74 TYR A CA 1
ATOM 579 C C . TYR A 1 74 ? -5.164 -25.625 -15.805 1 98.25 74 TYR A C 1
ATOM 581 O O . TYR A 1 74 ? -4.676 -26.672 -15.406 1 98.25 74 TYR A O 1
ATOM 589 N N . ILE A 1 75 ? -5.477 -24.656 -15 1 98.5 75 ILE A N 1
ATOM 590 C CA . ILE A 1 75 ? -5.16 -24.703 -13.578 1 98.5 75 ILE A CA 1
ATOM 591 C C . ILE A 1 75 ? -6.023 -25.75 -12.891 1 98.5 75 ILE A C 1
ATOM 593 O O . ILE A 1 75 ? -5.543 -26.5 -12.039 1 98.5 75 ILE A O 1
ATOM 597 N N . SER A 1 76 ? -7.301 -25.828 -13.258 1 97.94 76 SER A N 1
ATOM 598 C CA . SER A 1 76 ? -8.211 -26.812 -12.664 1 97.94 76 SER A CA 1
ATOM 599 C C . SER A 1 76 ? -7.746 -28.234 -12.945 1 97.94 76 SER A C 1
ATOM 601 O O . SER A 1 76 ? -7.875 -29.109 -12.086 1 97.94 76 SER A O 1
ATOM 603 N N . ASN A 1 77 ? -7.227 -28.453 -14.078 1 97.5 77 ASN A N 1
ATOM 604 C CA . ASN A 1 77 ? -6.812 -29.781 -14.492 1 97.5 77 ASN A CA 1
ATOM 605 C C . ASN A 1 77 ? -5.562 -30.25 -13.742 1 97.5 77 ASN A C 1
ATOM 607 O O . ASN A 1 77 ? -5.25 -31.438 -13.719 1 97.5 77 ASN A O 1
ATOM 611 N N . LEU A 1 78 ? -4.844 -29.312 -13.227 1 96.12 78 LEU A N 1
ATOM 612 C CA . LEU A 1 78 ? -3.707 -29.688 -12.398 1 96.12 78 LEU A CA 1
ATOM 613 C C . LEU A 1 78 ? -4.176 -30.375 -11.117 1 96.12 78 LEU A C 1
ATOM 615 O O . LEU A 1 78 ? -3.412 -31.109 -10.484 1 96.12 78 LEU A O 1
ATOM 619 N N . GLU A 1 79 ? -5.371 -30.062 -10.633 1 93.69 79 GLU A N 1
ATOM 620 C CA . GLU A 1 79 ? -5.992 -30.609 -9.43 1 93.69 79 GLU A CA 1
ATOM 621 C C . GLU A 1 79 ? -5.105 -30.391 -8.203 1 93.69 79 GLU A C 1
ATOM 623 O O . GLU A 1 79 ? -4.965 -31.297 -7.367 1 93.69 79 GLU A O 1
ATOM 628 N N . HIS A 1 80 ? -4.473 -29.266 -8.211 1 94.56 80 HIS A N 1
ATOM 629 C CA . HIS A 1 80 ? -3.549 -28.969 -7.121 1 94.56 80 HIS A CA 1
ATOM 630 C C . HIS A 1 80 ? -4.016 -27.766 -6.312 1 94.56 80 HIS A C 1
ATOM 632 O O . HIS A 1 80 ? -3.979 -27.797 -5.082 1 94.56 80 HIS A O 1
ATOM 638 N N . PHE A 1 81 ? -4.43 -26.766 -6.949 1 96.56 81 PHE A N 1
ATOM 639 C CA . PHE A 1 81 ? -4.773 -25.531 -6.273 1 96.56 81 PHE A CA 1
ATOM 640 C C . PHE A 1 81 ? -6.25 -25.5 -5.898 1 96.56 81 PHE A C 1
ATOM 642 O O . PHE A 1 81 ? -6.617 -24.984 -4.836 1 96.56 81 PHE A O 1
ATOM 649 N N . PHE A 1 82 ? -7.062 -25.984 -6.789 1 97.94 82 PHE A N 1
ATOM 650 C CA . PHE A 1 82 ? -8.5 -26.109 -6.578 1 97.94 82 PHE A CA 1
ATOM 651 C C . PHE A 1 82 ? -9.102 -27.141 -7.539 1 97.94 82 PHE A C 1
ATOM 653 O O . PHE A 1 82 ? -8.445 -27.547 -8.492 1 97.94 82 PHE A O 1
ATOM 660 N N . SER A 1 83 ? -10.328 -27.562 -7.277 1 97.44 83 SER A N 1
ATOM 661 C CA . SER A 1 83 ? -11.023 -28.562 -8.07 1 97.44 83 SER A CA 1
ATOM 662 C C . SER A 1 83 ? -12.109 -27.938 -8.938 1 97.44 83 SER A C 1
ATOM 664 O O . SER A 1 83 ? -12.406 -26.75 -8.805 1 97.44 83 SER A O 1
ATOM 666 N N . TRP A 1 84 ? -12.633 -28.766 -9.781 1 97.88 84 TRP A N 1
ATOM 667 C CA . TRP A 1 84 ? -13.742 -28.297 -10.617 1 97.88 84 TRP A CA 1
ATOM 668 C C . TRP A 1 84 ? -14.969 -28 -9.766 1 97.88 84 TRP A C 1
ATOM 670 O O . TRP A 1 84 ? -15.781 -27.141 -10.125 1 97.88 84 TRP A O 1
ATOM 680 N N . ASP A 1 85 ? -15.133 -28.641 -8.602 1 97.5 85 ASP A N 1
ATOM 681 C CA . ASP A 1 85 ? -16.219 -28.312 -7.672 1 97.5 85 ASP A CA 1
ATOM 682 C C . ASP A 1 85 ? -16.078 -26.875 -7.168 1 97.5 85 ASP A C 1
ATOM 684 O O . ASP A 1 85 ? -17.078 -26.172 -7.047 1 97.5 85 ASP A O 1
ATOM 688 N N . ASN A 1 86 ? -14.867 -26.484 -6.875 1 98.31 86 ASN A N 1
ATOM 689 C CA . ASN A 1 86 ? -14.625 -25.125 -6.445 1 98.31 86 ASN A CA 1
ATOM 690 C C . ASN A 1 86 ? -14.953 -24.109 -7.547 1 98.31 86 ASN A C 1
ATOM 692 O O . ASN A 1 86 ? -15.461 -23.031 -7.273 1 98.31 86 ASN A O 1
ATOM 696 N N . VAL A 1 87 ? -14.609 -24.516 -8.758 1 98.5 87 VAL A N 1
ATOM 697 C CA . VAL A 1 87 ? -14.906 -23.672 -9.906 1 98.5 87 VAL A CA 1
ATOM 698 C C . VAL A 1 87 ? -16.422 -23.469 -10.031 1 98.5 87 VAL A C 1
ATOM 700 O O . VAL A 1 87 ? -16.891 -22.359 -10.258 1 98.5 87 VAL A O 1
ATOM 703 N N . ASP A 1 88 ? -17.109 -24.531 -9.891 1 98.25 88 ASP A N 1
ATOM 704 C CA . ASP A 1 88 ? -18.562 -24.484 -9.984 1 98.25 88 ASP A CA 1
ATOM 705 C C . ASP A 1 88 ? -19.156 -23.625 -8.875 1 98.25 88 ASP A C 1
ATOM 707 O O . ASP A 1 88 ? -20.094 -22.844 -9.109 1 98.25 88 ASP A O 1
ATOM 711 N N . ASP A 1 89 ? -18.672 -23.828 -7.68 1 98.44 89 ASP A N 1
ATOM 712 C CA . ASP A 1 89 ? -19.125 -23.016 -6.559 1 98.44 89 ASP A CA 1
ATOM 713 C C . ASP A 1 89 ? -18.875 -21.531 -6.824 1 98.44 89 ASP A C 1
ATOM 715 O O . ASP A 1 89 ? -19.75 -20.688 -6.582 1 98.44 89 ASP A O 1
ATOM 719 N N . ALA A 1 90 ? -17.672 -21.203 -7.281 1 98.62 90 ALA A N 1
ATOM 720 C CA . ALA A 1 90 ? -17.328 -19.812 -7.586 1 98.62 90 ALA A CA 1
ATOM 721 C C . ALA A 1 90 ? -18.281 -19.219 -8.633 1 98.62 90 ALA A C 1
ATOM 723 O O . ALA A 1 90 ? -18.734 -18.094 -8.5 1 98.62 90 ALA A O 1
ATOM 724 N N . LYS A 1 91 ? -18.5 -20 -9.633 1 98.06 91 LYS A N 1
ATOM 725 C CA . LYS A 1 91 ? -19.406 -19.562 -10.703 1 98.06 91 LYS A CA 1
ATOM 726 C C . LYS A 1 91 ? -20.812 -19.312 -10.172 1 98.06 91 LYS A C 1
ATOM 728 O O . LYS A 1 91 ? -21.438 -18.297 -10.5 1 98.06 91 LYS A O 1
ATOM 733 N N . LYS A 1 92 ? -21.312 -20.203 -9.383 1 98.06 92 LYS A N 1
ATOM 734 C CA . LYS A 1 92 ? -22.641 -20.078 -8.82 1 98.06 92 LYS A CA 1
ATOM 735 C C . LYS A 1 92 ? -22.75 -18.828 -7.941 1 98.06 92 LYS A C 1
ATOM 737 O O . LYS A 1 92 ? -23.734 -18.094 -8.016 1 98.06 92 LYS A O 1
ATOM 742 N N . LEU A 1 93 ? -21.75 -18.656 -7.133 1 98.19 93 LEU A N 1
ATOM 743 C CA . LEU A 1 93 ? -21.75 -17.484 -6.254 1 98.19 93 LEU A CA 1
ATOM 744 C C . LEU A 1 93 ? -21.781 -16.188 -7.066 1 98.19 93 LEU A C 1
ATOM 746 O O . LEU A 1 93 ? -22.531 -15.273 -6.746 1 98.19 93 LEU A O 1
ATOM 750 N N . THR A 1 94 ? -21 -16.125 -8.094 1 97.25 94 THR A N 1
ATOM 751 C CA . THR A 1 94 ? -20.875 -14.922 -8.898 1 97.25 94 THR A CA 1
ATOM 752 C C . THR A 1 94 ? -22.141 -14.711 -9.742 1 97.25 94 THR A C 1
ATOM 754 O O . THR A 1 94 ? -22.656 -13.602 -9.812 1 97.25 94 THR A O 1
ATOM 757 N N . ASP A 1 95 ? -22.594 -15.758 -10.352 1 96.19 95 ASP A N 1
ATOM 758 C CA . ASP A 1 95 ? -23.75 -15.672 -11.242 1 96.19 95 ASP A CA 1
ATOM 759 C C . ASP A 1 95 ? -25 -15.266 -10.477 1 96.19 95 ASP A C 1
ATOM 761 O O . ASP A 1 95 ? -25.828 -14.508 -10.992 1 96.19 95 ASP A O 1
ATOM 765 N N . ASN A 1 96 ? -25.094 -15.773 -9.273 1 97 96 ASN A N 1
ATOM 766 C CA . ASN A 1 96 ? -26.281 -15.5 -8.469 1 97 96 ASN A CA 1
ATOM 767 C C . ASN A 1 96 ? -26.062 -14.305 -7.551 1 97 96 ASN A C 1
ATOM 769 O O . ASN A 1 96 ? -26.938 -13.977 -6.742 1 97 96 ASN A O 1
ATOM 773 N N . LYS A 1 97 ? -24.922 -13.727 -7.609 1 96.06 97 LYS A N 1
ATOM 774 C CA . LYS A 1 97 ? -24.578 -12.523 -6.852 1 96.06 97 LYS A CA 1
ATOM 775 C C . LYS A 1 97 ? -24.781 -12.75 -5.355 1 96.06 97 LYS A C 1
ATOM 777 O O . LYS A 1 97 ? -25.391 -11.922 -4.676 1 96.06 97 LYS A O 1
ATOM 782 N N . LEU A 1 98 ? -24.359 -13.867 -4.941 1 97.06 98 LEU A N 1
ATOM 783 C CA . LEU A 1 98 ? -24.5 -14.219 -3.531 1 97.06 98 LEU A CA 1
ATOM 784 C C . LEU A 1 98 ? -23.406 -13.57 -2.697 1 97.06 98 LEU A C 1
ATOM 786 O O . LEU A 1 98 ? -22.344 -13.227 -3.223 1 97.06 98 LEU A O 1
ATOM 790 N N . LEU A 1 99 ? -23.625 -13.336 -1.412 1 96.88 99 LEU A N 1
ATOM 791 C CA . LEU A 1 99 ? -22.656 -12.898 -0.411 1 96.88 99 LEU A CA 1
ATOM 792 C C . LEU A 1 99 ? -22.047 -11.555 -0.792 1 96.88 99 LEU A C 1
ATOM 794 O O . LEU A 1 99 ? -20.859 -11.312 -0.556 1 96.88 99 LEU A O 1
ATOM 798 N N . GLY A 1 100 ? -22.844 -10.742 -1.467 1 94.62 100 GLY A N 1
ATOM 799 C CA . GLY A 1 100 ? -22.406 -9.398 -1.792 1 94.62 100 GLY A CA 1
ATOM 800 C C . GLY A 1 100 ? -21.609 -9.328 -3.082 1 94.62 100 GLY A C 1
ATOM 801 O O . GLY A 1 100 ? -21 -8.297 -3.389 1 94.62 100 GLY A O 1
ATOM 802 N N . LEU A 1 101 ? -21.594 -10.406 -3.916 1 96.69 101 LEU A N 1
ATOM 803 C CA . LEU A 1 101 ? -20.797 -10.445 -5.141 1 96.69 101 LEU A CA 1
ATOM 804 C C . LEU A 1 101 ? -21.422 -9.555 -6.215 1 96.69 101 LEU A C 1
ATOM 806 O O . LEU A 1 101 ? -20.812 -9.328 -7.262 1 96.69 101 LEU A O 1
ATOM 810 N N . ASP A 1 102 ? -22.578 -8.969 -5.918 1 95.19 102 ASP A N 1
ATOM 811 C CA . ASP A 1 102 ? -23.125 -7.945 -6.793 1 95.19 102 ASP A CA 1
ATOM 812 C C . ASP A 1 102 ? -22.219 -6.73 -6.867 1 95.19 102 ASP A C 1
ATOM 814 O O . ASP A 1 102 ? -22.234 -5.984 -7.848 1 95.19 102 ASP A O 1
ATOM 818 N N . LYS A 1 103 ? -21.453 -6.496 -5.828 1 96.12 103 LYS A N 1
ATOM 819 C CA . LYS A 1 103 ? -20.516 -5.383 -5.797 1 96.12 103 LYS A CA 1
ATOM 820 C C . LYS A 1 103 ? -19.5 -5.488 -6.934 1 96.12 103 LYS A C 1
ATOM 822 O O . LYS A 1 103 ? -19.016 -4.477 -7.438 1 96.12 103 LYS A O 1
ATOM 827 N N . LEU A 1 104 ? -19.156 -6.703 -7.383 1 95.69 104 LEU A N 1
ATOM 828 C CA . LEU A 1 104 ? -18.266 -6.91 -8.523 1 95.69 104 LEU A CA 1
ATOM 829 C C . LEU A 1 104 ? -18.891 -6.375 -9.805 1 95.69 104 LEU A C 1
ATOM 831 O O . LEU A 1 104 ? -18.188 -5.828 -10.664 1 95.69 104 LEU A O 1
ATOM 835 N N . THR A 1 105 ? -20.172 -6.535 -9.891 1 93.88 105 THR A N 1
ATOM 836 C CA . THR A 1 105 ? -20.875 -6.035 -11.07 1 93.88 105 THR A CA 1
ATOM 837 C C . THR A 1 105 ? -20.75 -4.52 -11.164 1 93.88 105 THR A C 1
ATOM 839 O O . THR A 1 105 ? -20.531 -3.977 -12.25 1 93.88 105 THR A O 1
ATOM 842 N N . ILE A 1 106 ? -20.906 -3.895 -10.023 1 94.62 106 ILE A N 1
ATOM 843 C CA . ILE A 1 106 ? -20.766 -2.441 -9.977 1 94.62 106 ILE A CA 1
ATOM 844 C C . ILE A 1 106 ? -19.328 -2.047 -10.32 1 94.62 106 ILE A C 1
ATOM 846 O O . ILE A 1 106 ? -19.109 -1.092 -11.062 1 94.62 106 ILE A O 1
ATOM 850 N N . LEU A 1 107 ? -18.406 -2.773 -9.758 1 96.38 107 LEU A N 1
ATOM 851 C CA . LEU A 1 107 ? -17 -2.512 -10.062 1 96.38 107 LEU A CA 1
ATOM 852 C C . LEU A 1 107 ? -16.75 -2.602 -11.562 1 96.38 107 LEU A C 1
ATOM 854 O O . LEU A 1 107 ? -16.094 -1.729 -12.141 1 96.38 107 LEU A O 1
ATOM 858 N N . TYR A 1 108 ? -17.312 -3.652 -12.258 1 94.94 108 TYR A N 1
ATOM 859 C CA . TYR A 1 108 ? -17.156 -3.826 -13.695 1 94.94 108 TYR A CA 1
ATOM 860 C C . TYR A 1 108 ? -17.719 -2.631 -14.453 1 94.94 108 TYR A C 1
ATOM 862 O O . TYR A 1 108 ? -17.109 -2.154 -15.422 1 94.94 108 TYR A O 1
ATOM 870 N N . GLN A 1 109 ? -18.797 -2.189 -13.984 1 92.62 109 GLN A N 1
ATOM 871 C CA . GLN A 1 109 ? -19.453 -1.067 -14.648 1 92.62 109 GLN A CA 1
ATOM 872 C C . GLN A 1 109 ? -18.578 0.186 -14.594 1 92.62 109 GLN A C 1
ATOM 874 O O . GLN A 1 109 ? -18.641 1.021 -15.5 1 92.62 109 GLN A O 1
ATOM 879 N N . ILE A 1 110 ? -17.797 0.238 -13.602 1 93 110 ILE A N 1
ATOM 880 C CA . ILE A 1 110 ? -17.031 1.456 -13.398 1 93 110 ILE A CA 1
ATOM 881 C C . ILE A 1 110 ? -15.688 1.346 -14.133 1 93 110 ILE A C 1
ATOM 883 O O . ILE A 1 110 ? -15.266 2.283 -14.812 1 93 110 ILE A O 1
ATOM 887 N N . ILE A 1 111 ? -15.023 0.225 -14.062 1 93.31 111 ILE A N 1
ATOM 888 C CA . ILE A 1 111 ? -13.641 0.22 -14.516 1 93.31 111 ILE A CA 1
ATOM 889 C C . ILE A 1 111 ? -13.555 -0.438 -15.891 1 93.31 111 ILE A C 1
ATOM 891 O O . ILE A 1 111 ? -12.516 -0.358 -16.562 1 93.31 111 ILE A O 1
ATOM 895 N N . CYS A 1 112 ? -14.609 -1.143 -16.312 1 92.31 112 CYS A N 1
ATOM 896 C CA . CYS A 1 112 ? -14.641 -1.763 -17.625 1 92.31 112 CYS A CA 1
ATOM 897 C C . CYS A 1 112 ? -15.516 -0.962 -18.578 1 92.31 112 CYS A C 1
ATOM 899 O O . CYS A 1 112 ? -16.734 -1.117 -18.594 1 92.31 112 CYS A O 1
ATOM 901 N N . PRO A 1 113 ? -14.844 -0.098 -19.375 1 78.69 113 PRO A N 1
ATOM 902 C CA . PRO A 1 113 ? -15.641 0.679 -20.328 1 78.69 113 PRO A CA 1
ATOM 903 C C . PRO A 1 113 ? -16.438 -0.203 -21.281 1 78.69 113 PRO A C 1
ATOM 905 O O . PRO A 1 113 ? -16 -1.298 -21.641 1 78.69 113 PRO A O 1
ATOM 908 N N . PRO A 1 114 ? -17.656 0.303 -21.516 1 74.19 114 PRO A N 1
ATOM 909 C CA . PRO A 1 114 ? -18.453 -0.496 -22.453 1 74.19 114 PRO A CA 1
ATOM 910 C C . PRO A 1 114 ? -17.797 -0.64 -23.812 1 74.19 114 PRO A C 1
ATOM 912 O O . PRO A 1 114 ? -17.094 0.276 -24.281 1 74.19 114 PRO A O 1
ATOM 915 N N . LYS A 1 115 ? -17.531 -1.78 -24.266 1 62.38 115 LYS A N 1
ATOM 916 C CA . LYS A 1 115 ? -16.938 -2.051 -25.578 1 62.38 115 LYS A CA 1
ATOM 917 C C . LYS A 1 115 ? -17.625 -1.241 -26.672 1 62.38 115 LYS A C 1
ATOM 919 O O . LYS A 1 115 ? -16.984 -0.785 -27.609 1 62.38 115 LYS A O 1
ATOM 924 N N . GLN A 1 116 ? -18.891 -1.274 -26.859 1 57.22 116 GLN A N 1
ATOM 925 C CA . GLN A 1 116 ? -19.562 -0.524 -27.922 1 57.22 116 GLN A CA 1
ATOM 926 C C . GLN A 1 116 ? -19.891 0.893 -27.453 1 57.22 116 GLN A C 1
ATOM 928 O O . GLN A 1 116 ? -20.312 1.101 -26.312 1 57.22 116 GLN A O 1
ATOM 933 N N . SER A 1 117 ? -19.016 1.866 -27.859 1 48.66 117 SER A N 1
ATOM 934 C CA . SER A 1 117 ? -19.125 3.314 -27.703 1 48.66 117 SER A CA 1
ATOM 935 C C . SER A 1 117 ? -20.578 3.742 -27.484 1 48.66 117 SER A C 1
ATOM 937 O O . SER A 1 117 ? -20.906 4.922 -27.609 1 48.66 117 SER A O 1
ATOM 939 N N . LEU A 1 118 ? -21.562 2.865 -27.578 1 44.41 118 LEU A N 1
ATOM 940 C CA . LEU A 1 118 ? -22.812 3.621 -27.641 1 44.41 118 LEU A CA 1
ATOM 941 C C . LEU A 1 118 ? -22.938 4.555 -26.438 1 44.41 118 LEU A C 1
ATOM 943 O O . LEU A 1 118 ? -22.406 4.262 -25.359 1 44.41 118 LEU A O 1
ATOM 947 N N . GLN A 1 119 ? -23.406 5.82 -26.719 1 43.94 119 GLN A N 1
ATOM 948 C CA . GLN A 1 119 ? -23.766 7.016 -25.969 1 43.94 119 GLN A CA 1
ATOM 949 C C . GLN A 1 119 ? -24.375 6.648 -24.609 1 43.94 119 GLN A C 1
ATOM 951 O O . GLN A 1 119 ? -25.578 6.812 -24.406 1 43.94 119 GLN A O 1
ATOM 956 N N . ARG A 1 120 ? -24.078 5.5 -24.141 1 46.62 120 ARG A N 1
ATOM 957 C CA . ARG A 1 120 ? -24.922 5.227 -22.984 1 46.62 120 ARG A CA 1
ATOM 958 C C . ARG A 1 120 ? -24.641 6.211 -21.844 1 46.62 120 ARG A C 1
ATOM 960 O O . ARG A 1 120 ? -23.5 6.621 -21.656 1 46.62 120 ARG A O 1
ATOM 967 N N . THR A 1 121 ? -25.578 6.777 -21.406 1 52.75 121 THR A N 1
ATOM 968 C CA . THR A 1 121 ? -25.672 7.621 -20.234 1 52.75 121 THR A CA 1
ATOM 969 C C . THR A 1 121 ? -24.969 6.977 -19.031 1 52.75 121 THR A C 1
ATOM 971 O O . THR A 1 121 ? -25.172 5.793 -18.766 1 52.75 121 THR A O 1
ATOM 974 N N . PRO A 1 122 ? -23.953 7.551 -18.656 1 57.91 122 PRO A N 1
ATOM 975 C CA . PRO A 1 122 ? -23.359 6.992 -17.438 1 57.91 122 PRO A CA 1
ATOM 976 C C . PRO A 1 122 ? -24.391 6.441 -16.469 1 57.91 122 PRO A C 1
ATOM 978 O O . PRO A 1 122 ? -25.469 7.016 -16.312 1 57.91 122 PRO A O 1
ATOM 981 N N . PRO A 1 123 ? -24.188 5.148 -16.141 1 60.81 123 PRO A N 1
ATOM 982 C CA . PRO A 1 123 ? -25.156 4.566 -15.203 1 60.81 123 PRO A CA 1
ATOM 983 C C . PRO A 1 123 ? -25.422 5.469 -14 1 60.81 123 PRO A C 1
ATOM 985 O O . PRO A 1 123 ? -24.547 6.211 -13.562 1 60.81 123 PRO A O 1
ATOM 988 N N . GLU A 1 124 ? -26.578 5.727 -13.75 1 70.25 124 GLU A N 1
ATOM 989 C CA . GLU A 1 124 ? -26.984 6.449 -12.539 1 70.25 124 GLU A CA 1
ATOM 990 C C . GLU A 1 124 ? -26.797 5.586 -11.297 1 70.25 124 GLU A C 1
ATOM 992 O O . GLU A 1 124 ? -27.328 4.484 -11.211 1 70.25 124 GLU A O 1
ATOM 997 N N . PHE A 1 125 ? -25.797 5.918 -10.562 1 78.12 125 PHE A N 1
ATOM 998 C CA . PHE A 1 125 ? -25.516 5.176 -9.336 1 78.12 125 PHE A CA 1
ATOM 999 C C . PHE A 1 125 ? -26.312 5.746 -8.172 1 78.12 125 PHE A C 1
ATOM 1001 O O . PHE A 1 125 ? -26.594 6.945 -8.133 1 78.12 125 PHE A O 1
ATOM 1008 N N . SER A 1 126 ? -26.844 4.828 -7.418 1 84.56 126 SER A N 1
ATOM 1009 C CA . SER A 1 126 ? -27.5 5.238 -6.172 1 84.56 126 SER A CA 1
ATOM 1010 C C . SER A 1 126 ? -26.703 4.766 -4.957 1 84.56 126 SER A C 1
ATOM 1012 O O . SER A 1 126 ? -25.922 3.805 -5.051 1 84.56 126 SER A O 1
ATOM 1014 N N . GLY A 1 127 ? -26.797 5.535 -3.965 1 92.94 127 GLY A N 1
ATOM 1015 C CA . GLY A 1 127 ? -26.141 5.168 -2.721 1 92.94 127 GLY A CA 1
ATOM 1016 C C . GLY A 1 127 ? -24.734 5.699 -2.611 1 92.94 127 GLY A C 1
ATOM 1017 O O . GLY A 1 127 ? -24.328 6.586 -3.371 1 92.94 127 GLY A O 1
ATOM 1018 N N . THR A 1 128 ? -24.031 5.238 -1.562 1 96.44 128 THR A N 1
ATOM 1019 C CA . THR A 1 128 ? -22.672 5.703 -1.339 1 96.44 128 THR A CA 1
ATOM 1020 C C . THR A 1 128 ? -21.672 4.793 -2.039 1 96.44 128 THR A C 1
ATOM 1022 O O . THR A 1 128 ? -22.016 3.695 -2.479 1 96.44 128 THR A O 1
ATOM 1025 N N . LEU A 1 129 ? -20.469 5.301 -2.127 1 96.75 129 LEU A N 1
ATOM 1026 C CA . LEU A 1 129 ? -19.359 4.516 -2.67 1 96.75 129 LEU A CA 1
ATOM 1027 C C . LEU A 1 129 ? -19.203 3.203 -1.908 1 96.75 129 LEU A C 1
ATOM 1029 O O . LEU A 1 129 ? -19.031 2.145 -2.516 1 96.75 129 LEU A O 1
ATOM 1033 N N . SER A 1 130 ? -19.328 3.219 -0.628 1 95.94 130 SER A N 1
ATOM 1034 C CA . SER A 1 130 ? -19.219 2.045 0.231 1 95.94 130 SER A CA 1
ATOM 1035 C C . SER A 1 130 ? -20.375 1.078 0.013 1 95.94 130 SER A C 1
ATOM 1037 O O . SER A 1 130 ? -20.188 -0.14 0.033 1 95.94 130 SER A O 1
ATOM 1039 N N . ASP A 1 131 ? -21.516 1.605 -0.218 1 93.75 131 ASP A N 1
ATOM 1040 C CA . ASP A 1 131 ? -22.688 0.761 -0.435 1 93.75 131 ASP A CA 1
ATOM 1041 C C . ASP A 1 131 ? -22.547 -0.057 -1.717 1 93.75 131 ASP A C 1
ATOM 1043 O O . ASP A 1 131 ? -22.844 -1.252 -1.732 1 93.75 131 ASP A O 1
ATOM 1047 N N . GLY A 1 132 ? -22.156 0.652 -2.678 1 95.06 132 GLY A N 1
ATOM 1048 C CA . GLY A 1 132 ? -22.125 0.028 -3.99 1 95.06 132 GLY A CA 1
ATOM 1049 C C . GLY A 1 132 ? -20.922 -0.894 -4.184 1 95.06 132 GLY A C 1
ATOM 1050 O O . GLY A 1 132 ? -21.031 -1.921 -4.859 1 95.06 132 GLY A O 1
ATOM 1051 N N . LEU A 1 133 ? -19.828 -0.537 -3.545 1 97.25 133 LEU A N 1
ATOM 1052 C CA . LEU A 1 133 ? -18.594 -1.236 -3.902 1 97.25 133 LEU A CA 1
ATOM 1053 C C . LEU A 1 133 ? -18.062 -2.035 -2.717 1 97.25 133 LEU A C 1
ATOM 1055 O O . LEU A 1 133 ? -17.234 -2.934 -2.891 1 97.25 133 LEU A O 1
ATOM 1059 N N . GLY A 1 134 ? -18.469 -1.669 -1.51 1 96.56 134 GLY A N 1
ATOM 1060 C CA . GLY A 1 134 ? -18 -2.383 -0.332 1 96.56 134 GLY A CA 1
ATOM 1061 C C . GLY A 1 134 ? -16.484 -2.375 -0.193 1 96.56 134 GLY A C 1
ATOM 1062 O O . GLY A 1 134 ? -15.867 -1.312 -0.208 1 96.56 134 GLY A O 1
ATOM 1063 N N . PRO A 1 135 ? -15.914 -3.566 -0.129 1 97.19 135 PRO A N 1
ATOM 1064 C CA . PRO A 1 135 ? -14.469 -3.645 0.07 1 97.19 135 PRO A CA 1
ATOM 1065 C C . PRO A 1 135 ? -13.68 -3.15 -1.141 1 97.19 135 PRO A C 1
ATOM 1067 O O . PRO A 1 135 ? -12.461 -2.951 -1.052 1 97.19 135 PRO A O 1
ATOM 1070 N N . PHE A 1 136 ? -14.344 -2.885 -2.275 1 97.94 136 PHE A N 1
ATOM 1071 C CA . PHE A 1 136 ? -13.656 -2.484 -3.502 1 97.94 136 PHE A CA 1
ATOM 1072 C C . PHE A 1 136 ? -13.641 -0.967 -3.641 1 97.94 136 PHE A C 1
ATOM 1074 O O . PHE A 1 136 ? -13.102 -0.433 -4.609 1 97.94 136 PHE A O 1
ATOM 1081 N N . ALA A 1 137 ? -14.156 -0.245 -2.676 1 97.31 137 ALA A N 1
ATOM 1082 C CA . ALA A 1 137 ? -14.359 1.197 -2.777 1 97.31 137 ALA A CA 1
ATOM 1083 C C . ALA A 1 137 ? -13.047 1.92 -3.051 1 97.31 137 ALA A C 1
ATOM 1085 O O . ALA A 1 137 ? -13.008 2.877 -3.83 1 97.31 137 ALA A O 1
ATOM 1086 N N . LEU A 1 138 ? -11.992 1.449 -2.492 1 96.31 138 LEU A N 1
ATOM 1087 C CA . LEU A 1 138 ? -10.711 2.145 -2.592 1 96.31 138 LEU A CA 1
ATOM 1088 C C . LEU A 1 138 ? -10.031 1.847 -3.924 1 96.31 138 LEU A C 1
ATOM 1090 O O . LEU A 1 138 ? -9.023 2.471 -4.266 1 96.31 138 LEU A O 1
ATOM 1094 N N . LEU A 1 139 ? -10.578 0.972 -4.707 1 96.69 139 LEU A N 1
ATOM 1095 C CA . LEU A 1 139 ? -9.992 0.619 -5.996 1 96.69 139 LEU A CA 1
ATOM 1096 C C . LEU A 1 139 ? -10.164 1.755 -7 1 96.69 139 LEU A C 1
ATOM 1098 O O . LEU A 1 139 ? -9.32 1.943 -7.879 1 96.69 139 LEU A O 1
ATOM 1102 N N . ILE A 1 140 ? -11.188 2.494 -6.855 1 95.5 140 ILE A N 1
ATOM 1103 C CA . ILE A 1 140 ? -11.547 3.473 -7.871 1 95.5 140 ILE A CA 1
ATOM 1104 C C . ILE A 1 140 ? -10.508 4.586 -7.918 1 95.5 140 ILE A C 1
ATOM 1106 O O . ILE A 1 140 ? -9.961 4.891 -8.984 1 95.5 140 ILE A O 1
ATOM 1110 N N . PRO A 1 141 ? -10.203 5.133 -6.75 1 92.88 141 PRO A N 1
ATOM 1111 C CA . PRO A 1 141 ? -9.156 6.152 -6.836 1 92.88 141 PRO A CA 1
ATOM 1112 C C . PRO A 1 141 ? -7.824 5.582 -7.32 1 92.88 141 PRO A C 1
ATOM 1114 O O . PRO A 1 141 ? -7.07 6.27 -8.016 1 92.88 141 PRO A O 1
ATOM 1117 N N . ILE A 1 142 ? -7.48 4.395 -6.918 1 94.19 142 ILE A N 1
ATOM 1118 C CA . ILE A 1 142 ? -6.234 3.773 -7.359 1 94.19 142 ILE A CA 1
ATOM 1119 C C . ILE A 1 142 ? -6.266 3.568 -8.875 1 94.19 142 ILE A C 1
ATOM 1121 O O . ILE A 1 142 ? -5.297 3.885 -9.57 1 94.19 142 ILE A O 1
ATOM 1125 N N . TYR A 1 143 ? -7.367 3.1 -9.352 1 94.88 143 TYR A N 1
ATOM 1126 C CA . TYR A 1 143 ? -7.551 2.902 -10.781 1 94.88 143 TYR A CA 1
ATOM 1127 C C . TYR A 1 143 ? -7.402 4.215 -11.539 1 94.88 143 TYR A C 1
ATOM 1129 O O . TYR A 1 143 ? -6.707 4.277 -12.555 1 94.88 143 TYR A O 1
ATOM 1137 N N . ASN A 1 144 ? -8.039 5.23 -11.047 1 92.19 144 ASN A N 1
ATOM 1138 C CA . ASN A 1 144 ? -7.957 6.543 -11.68 1 92.19 144 ASN A CA 1
ATOM 1139 C C . ASN A 1 144 ? -6.52 7.059 -11.711 1 92.19 144 ASN A C 1
ATOM 1141 O O . ASN A 1 144 ? -6.094 7.652 -12.703 1 92.19 144 ASN A O 1
ATOM 1145 N N . GLN A 1 145 ? -5.824 6.809 -10.664 1 89.19 145 GLN A N 1
ATOM 1146 C CA . GLN A 1 145 ? -4.426 7.227 -10.609 1 89.19 145 GLN A CA 1
ATOM 1147 C C . GLN A 1 145 ? -3.582 6.449 -11.617 1 89.19 145 GLN A C 1
ATOM 1149 O O . GLN A 1 145 ? -2.68 7.008 -12.242 1 89.19 145 GLN A O 1
ATOM 1154 N N . LEU A 1 146 ? -3.873 5.199 -11.734 1 90.62 146 LEU A N 1
ATOM 1155 C CA . LEU A 1 146 ? -3.135 4.363 -12.68 1 90.62 146 LEU A CA 1
ATOM 1156 C C . LEU A 1 146 ? -3.438 4.77 -14.117 1 90.62 146 LEU A C 1
ATOM 1158 O O . LEU A 1 146 ? -2.586 4.629 -15 1 90.62 146 LEU A O 1
ATOM 1162 N N . GLN A 1 147 ? -4.637 5.301 -14.344 1 87.81 147 GLN A N 1
ATOM 1163 C CA . GLN A 1 147 ? -5.016 5.758 -15.68 1 87.81 147 GLN A CA 1
ATOM 1164 C C . GLN A 1 147 ? -4.34 7.078 -16.016 1 87.81 147 GLN A C 1
ATOM 1166 O O . GLN A 1 147 ? -4.055 7.355 -17.188 1 87.81 147 GLN A O 1
ATOM 1171 N N . ASP A 1 148 ? -4.414 7.926 -15.031 1 74.5 148 ASP A N 1
ATOM 1172 C CA . ASP A 1 148 ? -3.85 9.25 -15.266 1 74.5 148 ASP A CA 1
ATOM 1173 C C . ASP A 1 148 ? -2.361 9.164 -15.602 1 74.5 148 ASP A C 1
ATOM 1175 O O . ASP A 1 148 ? -1.573 8.633 -14.82 1 74.5 148 ASP A O 1
ATOM 1179 N N . ARG A 1 149 ? -1.941 8.617 -16.859 1 53.84 149 ARG A N 1
ATOM 1180 C CA . ARG A 1 149 ? -0.6 8.531 -17.422 1 53.84 149 ARG A CA 1
ATOM 1181 C C . ARG A 1 149 ? 0.336 9.539 -16.766 1 53.84 149 ARG A C 1
ATOM 1183 O O . ARG A 1 149 ? 1.48 9.703 -17.188 1 53.84 149 ARG A O 1
ATOM 1190 N N . ARG A 1 150 ? 0.046 10.609 -16.359 1 41.94 150 ARG A N 1
ATOM 1191 C CA . ARG A 1 150 ? 1.159 11.438 -15.914 1 41.94 150 ARG A CA 1
ATOM 1192 C C . ARG A 1 150 ? 1.969 10.727 -14.836 1 41.94 150 ARG A C 1
ATOM 1194 O O . ARG A 1 150 ? 1.632 10.805 -13.656 1 41.94 150 ARG A O 1
ATOM 1201 N N . PRO A 1 151 ? 2.258 9.5 -15.117 1 39.19 151 PRO A N 1
ATOM 1202 C CA . PRO A 1 151 ? 3.178 9.031 -14.086 1 39.19 151 PRO A CA 1
ATOM 1203 C C . PRO A 1 151 ? 4.195 10.094 -13.672 1 39.19 151 PRO A C 1
ATOM 1205 O O . PRO A 1 151 ? 4.566 10.945 -14.477 1 39.19 151 PRO A O 1
ATOM 1208 N N . GLN A 1 152 ? 4.363 10.367 -12.484 1 36.84 152 GLN A N 1
ATOM 1209 C CA . GLN A 1 152 ? 5.457 11.234 -12.062 1 36.84 152 GLN A CA 1
ATOM 1210 C C . GLN A 1 152 ? 6.738 10.922 -12.836 1 36.84 152 GLN A C 1
ATOM 1212 O O . GLN A 1 152 ? 7.219 9.789 -12.805 1 36.84 152 GLN A O 1
ATOM 1217 N N . THR A 1 153 ? 6.859 11.406 -14.102 1 34.25 153 THR A N 1
ATOM 1218 C CA . THR A 1 153 ? 8.188 11.43 -14.711 1 34.25 153 THR A CA 1
ATOM 1219 C C . THR A 1 153 ? 9.273 11.414 -13.641 1 34.25 153 THR A C 1
ATOM 1221 O O . THR A 1 153 ? 9.219 12.188 -12.68 1 34.25 153 THR A O 1
ATOM 1224 N N . PRO A 1 154 ? 9.984 10.406 -13.508 1 35.31 154 PRO A N 1
ATOM 1225 C CA . PRO A 1 154 ? 11.141 10.719 -12.664 1 35.31 154 PRO A CA 1
ATOM 1226 C C . PRO A 1 154 ? 11.727 12.094 -12.945 1 35.31 154 PRO A C 1
ATOM 1228 O O . PRO A 1 154 ? 11.594 12.617 -14.055 1 35.31 154 PRO A O 1
ATOM 1231 N N . PRO A 1 155 ? 11.945 12.922 -12.055 1 30.25 155 PRO A N 1
ATOM 1232 C CA . PRO A 1 155 ? 12.586 14.172 -12.477 1 30.25 155 PRO A CA 1
ATOM 1233 C C . PRO A 1 155 ? 13.586 13.969 -13.617 1 30.25 155 PRO A C 1
ATOM 1235 O O . PRO A 1 155 ? 14.266 12.945 -13.672 1 30.25 155 PRO A O 1
ATOM 1238 N N . SER A 1 156 ? 13.422 14.516 -14.758 1 30 156 SER A N 1
ATOM 1239 C CA . SER A 1 156 ? 14.438 14.609 -15.805 1 30 156 SER A CA 1
ATOM 1240 C C . SER A 1 156 ? 15.828 14.789 -15.219 1 30 156 SER A C 1
ATOM 1242 O O . SER A 1 156 ? 16.094 15.773 -14.531 1 30 156 SER A O 1
ATOM 1244 N N . VAL A 1 157 ? 16.625 13.828 -14.93 1 31.22 157 VAL A N 1
ATOM 1245 C CA . VAL A 1 157 ? 18.062 14.023 -14.828 1 31.22 157 VAL A CA 1
ATOM 1246 C C . VAL A 1 157 ? 18.562 14.852 -16.016 1 31.22 157 VAL A C 1
ATOM 1248 O O . VAL A 1 157 ? 18.438 14.43 -17.172 1 31.22 157 VAL A O 1
ATOM 1251 N N . PHE A 1 158 ? 18.516 16.094 -15.953 1 26.69 158 PHE A N 1
ATOM 1252 C CA . PHE A 1 158 ? 19.25 16.938 -16.891 1 26.69 158 PHE A CA 1
ATOM 1253 C C . PHE A 1 158 ? 20.641 16.391 -17.125 1 26.69 158 PHE A C 1
ATOM 1255 O O . PHE A 1 158 ? 21.484 16.406 -16.234 1 26.69 158 PHE A O 1
ATOM 1262 N N . TYR A 1 159 ? 20.812 15.375 -17.984 1 28.03 159 TYR A N 1
ATOM 1263 C CA . TYR A 1 159 ? 22.156 15.062 -18.5 1 28.03 159 TYR A CA 1
ATOM 1264 C C . TYR A 1 159 ? 22.734 16.25 -19.25 1 28.03 159 TYR A C 1
ATOM 1266 O O . TYR A 1 159 ? 22.047 16.891 -20.047 1 28.03 159 TYR A O 1
ATOM 1274 N N . PRO A 1 160 ? 23.766 16.859 -18.75 1 27.38 160 PRO A N 1
ATOM 1275 C CA . PRO A 1 160 ? 24.469 17.797 -19.641 1 27.38 160 PRO A CA 1
ATOM 1276 C C . PRO A 1 160 ? 24.656 17.25 -21.047 1 27.38 160 PRO A C 1
ATOM 1278 O O . PRO A 1 160 ? 24.734 16.047 -21.234 1 27.38 160 PRO A O 1
ATOM 1281 N N . GLU A 1 161 ? 24.375 18.016 -22.109 1 27.95 161 GLU A N 1
ATOM 1282 C CA . GLU A 1 161 ? 24.453 17.844 -23.547 1 27.95 161 GLU A CA 1
ATOM 1283 C C . GLU A 1 161 ? 25.672 17.016 -23.953 1 27.95 161 GLU A C 1
ATOM 1285 O O . GLU A 1 161 ? 25.641 16.297 -24.953 1 27.95 161 GLU A O 1
ATOM 1290 N N . ASN A 1 162 ? 26.875 17.359 -23.453 1 25.59 162 ASN A N 1
ATOM 1291 C CA . ASN A 1 162 ? 28.078 16.875 -24.141 1 25.59 162 ASN A CA 1
ATOM 1292 C C . ASN A 1 162 ? 28.375 15.422 -23.781 1 25.59 162 ASN A C 1
ATOM 1294 O O . ASN A 1 162 ? 29.5 14.945 -24 1 25.59 162 ASN A O 1
ATOM 1298 N N . ALA A 1 163 ? 27.938 14.969 -22.641 1 25.05 163 ALA A N 1
ATOM 1299 C CA . ALA A 1 163 ? 28.453 13.609 -22.531 1 25.05 163 ALA A CA 1
ATOM 1300 C C . ALA A 1 163 ? 27.766 12.664 -23.5 1 25.05 163 ALA A C 1
ATOM 1302 O O . ALA A 1 163 ? 26.609 12.898 -23.891 1 25.05 163 ALA A O 1
ATOM 1303 N N . PRO A 1 164 ? 28.422 11.719 -24.203 1 23.23 164 PRO A N 1
ATOM 1304 C CA . PRO A 1 164 ? 27.859 10.852 -25.234 1 23.23 164 PRO A CA 1
ATOM 1305 C C . PRO A 1 164 ? 26.484 10.289 -24.859 1 23.23 164 PRO A C 1
ATOM 1307 O O . PRO A 1 164 ? 26.188 10.141 -23.672 1 23.23 164 PRO A O 1
ATOM 1310 N N . ARG A 1 165 ? 25.469 10.523 -25.719 1 26.77 165 ARG A N 1
ATOM 1311 C CA . ARG A 1 165 ? 24.062 10.141 -25.781 1 26.77 165 ARG A CA 1
ATOM 1312 C C . ARG A 1 165 ? 23.859 8.727 -25.266 1 26.77 165 ARG A C 1
ATOM 1314 O O . ARG A 1 165 ? 24.031 7.758 -26 1 26.77 165 ARG A O 1
ATOM 1321 N N . GLY A 1 166 ? 24.531 8.289 -24.172 1 23.42 166 GLY A N 1
ATOM 1322 C CA . GLY A 1 166 ? 24.078 6.914 -24.031 1 23.42 166 GLY A CA 1
ATOM 1323 C C . GLY A 1 166 ? 22.578 6.758 -24.188 1 23.42 166 GLY A C 1
ATOM 1324 O O . GLY A 1 166 ? 21.828 7.723 -24.031 1 23.42 166 GLY A O 1
ATOM 1325 N N . GLN A 1 167 ? 22.141 5.707 -25 1 22.83 167 GLN A N 1
ATOM 1326 C CA . GLN A 1 167 ? 20.828 5.324 -25.516 1 22.83 167 GLN A CA 1
ATOM 1327 C C . GLN A 1 167 ? 19.75 5.457 -24.453 1 22.83 167 GLN A C 1
ATOM 1329 O O . GLN A 1 167 ? 19.75 4.719 -23.453 1 22.83 167 GLN A O 1
ATOM 1334 N N . LEU A 1 168 ? 19.578 6.621 -24.125 1 25.23 168 LEU A N 1
ATOM 1335 C CA . LEU A 1 168 ? 18.484 6.895 -23.188 1 25.23 168 LEU A CA 1
ATOM 1336 C C . LEU A 1 168 ? 17.188 6.254 -23.672 1 25.23 168 LEU A C 1
ATOM 1338 O O . LEU A 1 168 ? 16.844 6.344 -24.844 1 25.23 168 LEU A O 1
ATOM 1342 N N . PHE A 1 169 ? 16.891 5.062 -23.141 1 22.16 169 PHE A N 1
ATOM 1343 C CA . PHE A 1 169 ? 15.711 4.348 -23.625 1 22.16 169 PHE A CA 1
ATOM 1344 C C . PHE A 1 169 ? 14.57 5.312 -23.906 1 22.16 169 PHE A C 1
ATOM 1346 O O . PHE A 1 169 ? 14.195 6.109 -23.031 1 22.16 169 PHE A O 1
ATOM 1353 N N . PHE A 1 170 ? 14.539 5.781 -25.141 1 22.33 170 PHE A N 1
ATOM 1354 C CA . PHE A 1 170 ? 13.492 6.48 -25.875 1 22.33 170 PHE A CA 1
ATOM 1355 C C . PHE A 1 170 ? 12.125 5.887 -25.578 1 22.33 170 PHE A C 1
ATOM 1357 O O . PHE A 1 170 ? 11.93 4.672 -25.688 1 22.33 170 PHE A O 1
ATOM 1364 N N . ASP A 1 171 ? 11.547 6.324 -24.547 1 21.91 171 ASP A N 1
ATOM 1365 C CA . ASP A 1 171 ? 10.141 5.949 -24.609 1 21.91 171 ASP A CA 1
ATOM 1366 C C . ASP A 1 171 ? 9.539 6.277 -25.984 1 21.91 171 ASP A C 1
ATOM 1368 O O . ASP A 1 171 ? 9.484 7.445 -26.375 1 21.91 171 ASP A O 1
ATOM 1372 N N . ALA A 1 172 ? 9.883 5.383 -26.953 1 22.11 172 ALA A N 1
ATOM 1373 C CA . ALA A 1 172 ? 9.578 5.348 -28.391 1 22.11 172 ALA A CA 1
ATOM 1374 C C . ALA A 1 172 ? 8.117 5.719 -28.641 1 22.11 172 ALA A C 1
ATOM 1376 O O . ALA A 1 172 ? 7.625 5.57 -29.766 1 22.11 172 ALA A O 1
ATOM 1377 N N . LEU A 1 173 ? 7.262 5.891 -27.719 1 21.53 173 LEU A N 1
ATOM 1378 C CA . LEU A 1 173 ? 5.941 5.871 -28.344 1 21.53 173 LEU A CA 1
ATOM 1379 C C . LEU A 1 173 ? 5.766 7.07 -29.281 1 21.53 173 LEU A C 1
ATOM 1381 O O . LEU A 1 173 ? 4.973 7.969 -28.984 1 21.53 173 LEU A O 1
ATOM 1385 N N . GLN A 1 174 ? 6.914 7.676 -29.766 1 20.69 174 GLN A N 1
ATOM 1386 C CA . GLN A 1 174 ? 6.469 8.711 -30.703 1 20.69 174 GLN A CA 1
ATOM 1387 C C . GLN A 1 174 ? 5.855 8.102 -31.953 1 20.69 174 GLN A C 1
ATOM 1389 O O . GLN A 1 174 ? 6.516 7.344 -32.656 1 20.69 174 GLN A O 1
ATOM 1394 N N . HIS A 1 175 ? 4.559 7.906 -32.094 1 19.75 175 HIS A N 1
ATOM 1395 C CA . HIS A 1 175 ? 3.803 7.426 -33.219 1 19.75 175 HIS A CA 1
ATOM 1396 C C . HIS A 1 175 ? 4.129 8.234 -34.469 1 19.75 175 HIS A C 1
ATOM 1398 O O . HIS A 1 175 ? 3.852 9.438 -34.531 1 19.75 175 HIS A O 1
ATOM 1404 N N . HIS A 1 176 ? 5.383 8.062 -34.969 1 18.62 176 HIS A N 1
ATOM 1405 C CA . HIS A 1 176 ? 5.465 8.641 -36.281 1 18.62 176 HIS A CA 1
ATOM 1406 C C . HIS A 1 176 ? 4.398 8.055 -37.219 1 18.62 176 HIS A C 1
ATOM 1408 O O . HIS A 1 176 ? 4.051 6.879 -37.094 1 18.62 176 HIS A O 1
ATOM 1414 N N . GLY A 1 177 ? 3.623 8.867 -38 1 19.2 177 GLY A N 1
ATOM 1415 C CA . GLY A 1 177 ? 2.521 8.68 -38.938 1 19.2 177 GLY A CA 1
ATOM 1416 C C . GLY A 1 177 ? 2.896 7.84 -40.125 1 19.2 177 GLY A C 1
ATOM 1417 O O . GLY A 1 177 ? 2.031 7.461 -40.938 1 19.2 177 GLY A O 1
ATOM 1418 N N . HIS A 1 178 ? 4.285 7.734 -40.5 1 17.75 178 HIS A N 1
ATOM 1419 C CA . HIS A 1 178 ? 4.344 7.75 -41.969 1 17.75 178 HIS A CA 1
ATOM 1420 C C . HIS A 1 178 ? 3.629 6.543 -42.562 1 17.75 178 HIS A C 1
ATOM 1422 O O . HIS A 1 178 ? 3.338 5.578 -41.844 1 17.75 178 HIS A O 1
ATOM 1428 N N . GLN A 1 179 ? 4.164 6.195 -43.875 1 18.11 179 GLN A N 1
ATOM 1429 C CA . GLN A 1 179 ? 3.773 5.84 -45.219 1 18.11 179 GLN A CA 1
ATOM 1430 C C . GLN A 1 179 ? 3.609 4.332 -45.375 1 18.11 179 GLN A C 1
ATOM 1432 O O . GLN A 1 179 ? 4.328 3.557 -44.75 1 18.11 179 GLN A O 1
ATOM 1437 N N . ALA A 1 180 ? 2.49 3.918 -46 1 18.78 180 ALA A N 1
ATOM 1438 C CA . ALA A 1 180 ? 1.825 2.668 -46.344 1 18.78 180 ALA A CA 1
ATOM 1439 C C . ALA A 1 180 ? 2.732 1.79 -47.219 1 18.78 180 ALA A C 1
ATOM 1441 O O . ALA A 1 180 ? 2.354 0.681 -47.594 1 18.78 180 ALA A O 1
ATOM 1442 N N . PRO A 1 181 ? 4.141 1.738 -46.875 1 16.97 181 PRO A N 1
ATOM 1443 C CA . PRO A 1 181 ? 4.664 1.224 -48.125 1 16.97 181 PRO A CA 1
ATOM 1444 C C . PRO A 1 181 ? 4.023 -0.098 -48.531 1 16.97 181 PRO A C 1
ATOM 1446 O O . PRO A 1 181 ? 3.479 -0.814 -47.688 1 16.97 181 PRO A O 1
ATOM 1449 N N . THR A 1 182 ? 4.246 -0.367 -49.906 1 17.72 182 THR A N 1
ATOM 1450 C CA . THR A 1 182 ? 3.652 -1.213 -50.938 1 17.72 182 THR A CA 1
ATOM 1451 C C . THR A 1 182 ? 3.967 -2.684 -50.688 1 17.72 182 THR A C 1
ATOM 1453 O O . THR A 1 182 ? 4.863 -3.004 -49.906 1 17.72 182 THR A O 1
ATOM 1456 N N . SER A 1 183 ? 3.988 -3.541 -51.688 1 16.67 183 SER A N 1
ATOM 1457 C CA . SER A 1 183 ? 3.334 -4.785 -52.062 1 16.67 183 SER A CA 1
ATOM 1458 C C . SER A 1 183 ? 4.254 -5.984 -51.844 1 16.67 183 SER A C 1
ATOM 1460 O O . SER A 1 183 ? 3.785 -7.117 -51.719 1 16.67 183 SER A O 1
ATOM 1462 N N . PRO A 1 184 ? 5.652 -5.875 -51.594 1 17.36 184 PRO A N 1
ATOM 1463 C CA . PRO A 1 184 ? 6.145 -6.84 -52.562 1 17.36 184 PRO A CA 1
ATOM 1464 C C . PRO A 1 184 ? 5.773 -8.281 -52.219 1 17.36 184 PRO A C 1
ATOM 1466 O O . PRO A 1 184 ? 5.473 -8.578 -51.062 1 17.36 184 PRO A O 1
ATOM 1469 N N . THR A 1 185 ? 5.977 -9.172 -53.281 1 17.72 185 THR A N 1
ATOM 1470 C CA . THR A 1 185 ? 5.523 -10.445 -53.812 1 17.72 185 THR A CA 1
ATOM 1471 C C . THR A 1 185 ? 6.18 -11.617 -53.094 1 17.72 185 THR A C 1
ATOM 1473 O O . THR A 1 185 ? 7.23 -11.453 -52.469 1 17.72 185 THR A O 1
ATOM 1476 N N . ARG A 1 186 ? 5.941 -12.914 -53.469 1 16 186 ARG A N 1
ATOM 1477 C CA . ARG A 1 186 ? 5.605 -14.273 -53.062 1 16 186 ARG A CA 1
ATOM 1478 C C . ARG A 1 186 ? 6.863 -15.125 -52.906 1 16 186 ARG A C 1
ATOM 1480 O O . ARG A 1 186 ? 6.816 -16.219 -52.344 1 16 186 ARG A O 1
ATOM 1487 N N . TYR A 1 187 ? 8.203 -14.672 -53.094 1 16.95 187 TYR A N 1
ATOM 1488 C CA . TYR A 1 187 ? 8.82 -15.789 -53.812 1 16.95 187 TYR A CA 1
ATOM 1489 C C . TYR A 1 187 ? 8.992 -16.984 -52.875 1 16.95 187 TYR A C 1
ATOM 1491 O O . TYR A 1 187 ? 9.125 -16.828 -51.656 1 16.95 187 TYR A O 1
ATOM 1499 N N . GLY A 1 188 ? 8.914 -18.344 -53.375 1 16.44 188 GLY A N 1
ATOM 1500 C CA . GLY A 1 188 ? 8.648 -19.75 -53.156 1 16.44 188 GLY A CA 1
ATOM 1501 C C . GLY A 1 188 ? 9.828 -20.5 -52.594 1 16.44 188 GLY A C 1
ATOM 1502 O O . GLY A 1 188 ? 9.711 -21.688 -52.25 1 16.44 188 GLY A O 1
ATOM 1503 N N . ALA A 1 189 ? 11.102 -20.016 -52.438 1 17.31 189 ALA A N 1
ATOM 1504 C CA . ALA A 1 189 ? 12.047 -21.062 -52.812 1 17.31 189 ALA A CA 1
ATOM 1505 C C . ALA A 1 189 ? 12.039 -22.203 -51.812 1 17.31 189 ALA A C 1
ATOM 1507 O O . ALA A 1 189 ? 11.625 -22.016 -50.656 1 17.31 189 ALA A O 1
ATOM 1508 N N . ALA A 1 190 ? 12.883 -23.312 -52.188 1 17.91 190 ALA A N 1
ATOM 1509 C CA . ALA A 1 190 ? 13.055 -24.766 -52.312 1 17.91 190 ALA A CA 1
ATOM 1510 C C . ALA A 1 190 ? 13.781 -25.344 -51.094 1 17.91 190 ALA A C 1
ATOM 1512 O O . ALA A 1 190 ? 14.594 -24.656 -50.469 1 17.91 190 ALA A O 1
ATOM 1513 N N . VAL A 1 191 ? 13.391 -26.469 -50.594 1 17.38 191 VAL A N 1
ATOM 1514 C CA . VAL A 1 191 ? 13.367 -27.375 -49.438 1 17.38 191 VAL A CA 1
ATOM 1515 C C . VAL A 1 191 ? 14.719 -28.062 -49.281 1 17.38 191 VAL A C 1
ATOM 1517 O O . VAL A 1 191 ? 14.93 -28.844 -48.375 1 17.38 191 VAL A O 1
ATOM 1520 N N . GLU A 1 192 ? 15.945 -27.5 -49.812 1 17.27 192 GLU A N 1
ATOM 1521 C CA . GLU A 1 192 ? 16.797 -28.656 -50.094 1 17.27 192 GLU A CA 1
ATOM 1522 C C . GLU A 1 192 ? 17.219 -29.344 -48.781 1 17.27 192 GLU A C 1
ATOM 1524 O O . GLU A 1 192 ? 17.297 -28.703 -47.75 1 17.27 192 GLU A O 1
ATOM 1529 N N . ASP A 1 193 ? 17.5 -30.766 -48.812 1 17.27 193 ASP A N 1
ATOM 1530 C CA . ASP A 1 193 ? 17.516 -32.062 -48.125 1 17.27 193 ASP A CA 1
ATOM 1531 C C . ASP A 1 193 ? 18.859 -32.312 -47.438 1 17.27 193 ASP A C 1
ATOM 1533 O O . ASP A 1 193 ? 19.094 -33.375 -46.875 1 17.27 193 ASP A O 1
ATOM 1537 N N . ILE A 1 194 ? 19.703 -31.281 -47.094 1 17.52 194 ILE A N 1
ATOM 1538 C CA . ILE A 1 194 ? 21.078 -31.766 -47.031 1 17.52 194 ILE A CA 1
ATOM 1539 C C . ILE A 1 194 ? 21.25 -32.719 -45.875 1 17.52 194 ILE A C 1
ATOM 1541 O O . ILE A 1 194 ? 20.719 -32.5 -44.781 1 17.52 194 ILE A O 1
ATOM 1545 N N . THR A 1 195 ? 21.922 -33.906 -46.094 1 17.8 195 THR A N 1
ATOM 1546 C CA . THR A 1 195 ? 22.266 -35.25 -45.656 1 17.8 195 THR A CA 1
ATOM 1547 C C . THR A 1 195 ? 23.344 -35.188 -44.562 1 17.8 195 THR A C 1
ATOM 1549 O O . THR A 1 195 ? 24.422 -34.656 -44.781 1 17.8 195 THR A O 1
ATOM 1552 N N . ILE A 1 196 ? 23 -35.156 -43.281 1 17.45 196 ILE A N 1
ATOM 1553 C CA . ILE A 1 196 ? 23.719 -34.938 -42.031 1 17.45 196 ILE A CA 1
ATOM 1554 C C . ILE A 1 196 ? 24.672 -36.094 -41.812 1 17.45 196 ILE A C 1
ATOM 1556 O O . ILE A 1 196 ? 24.25 -37.25 -41.594 1 17.45 196 ILE A O 1
ATOM 1560 N N . GLU A 1 197 ? 25.797 -36.125 -42.594 1 16.86 197 GLU A N 1
ATOM 1561 C CA . GLU A 1 197 ? 26.641 -37.312 -42.438 1 16.86 197 GLU A CA 1
ATOM 1562 C C . GLU A 1 197 ? 27.188 -37.406 -41 1 16.86 197 GLU A C 1
ATOM 1564 O O . GLU A 1 197 ? 27.359 -36.375 -40.344 1 16.86 197 GLU A O 1
ATOM 1569 N N . ASP A 1 198 ? 27.359 -38.656 -40.438 1 17.14 198 ASP A N 1
ATOM 1570 C CA . ASP A 1 198 ? 27.5 -39.375 -39.188 1 17.14 198 ASP A CA 1
ATOM 1571 C C . ASP A 1 198 ? 28.922 -39.281 -38.656 1 17.14 198 ASP A C 1
ATOM 1573 O O . ASP A 1 198 ? 29.453 -40.281 -38.125 1 17.14 198 ASP A O 1
ATOM 1577 N N . ILE A 1 199 ? 29.547 -38.062 -38.625 1 17.77 199 ILE A N 1
ATOM 1578 C CA . ILE A 1 199 ? 30.984 -38.219 -38.438 1 17.77 199 ILE A CA 1
ATOM 1579 C C . ILE A 1 199 ? 31.25 -38.844 -37.062 1 17.77 199 ILE A C 1
ATOM 1581 O O . ILE A 1 199 ? 30.656 -38.469 -36.062 1 17.77 199 ILE A O 1
ATOM 1585 N N . GLN A 1 200 ? 32.094 -39.938 -37.062 1 17.22 200 GLN A N 1
ATOM 1586 C CA . GLN A 1 200 ? 32.625 -41 -36.25 1 17.22 200 GLN A CA 1
ATOM 1587 C C . GLN A 1 200 ? 33.5 -40.438 -35.125 1 17.22 200 GLN A C 1
ATOM 1589 O O . GLN A 1 200 ? 34.344 -39.562 -35.375 1 17.22 200 GLN A O 1
ATOM 1594 N N . MET A 1 201 ? 33.125 -40.562 -33.812 1 17.03 201 MET A N 1
ATOM 1595 C CA . MET A 1 201 ? 33.438 -40.188 -32.438 1 17.03 201 MET A CA 1
ATOM 1596 C C . MET A 1 201 ? 34.812 -40.719 -32.031 1 17.03 201 MET A C 1
ATOM 1598 O O . MET A 1 201 ? 34.906 -41.844 -31.5 1 17.03 201 MET A O 1
ATOM 1602 N N . THR A 1 202 ? 35.906 -40.469 -32.812 1 17.5 202 THR A N 1
ATOM 1603 C CA . THR A 1 202 ? 37.062 -41.281 -32.406 1 17.5 202 THR A CA 1
ATOM 1604 C C . THR A 1 202 ? 37.531 -40.938 -31 1 17.5 202 THR A C 1
ATOM 1606 O O . THR A 1 202 ? 37.344 -39.812 -30.547 1 17.5 202 THR A O 1
ATOM 1609 N N . GLY A 1 203 ? 38.062 -41.938 -30.141 1 17.34 203 GLY A N 1
ATOM 1610 C CA . GLY A 1 203 ? 38.312 -42.406 -28.781 1 17.34 203 GLY A CA 1
ATOM 1611 C C . GLY A 1 203 ? 39.562 -41.781 -28.172 1 17.34 203 GLY A C 1
ATOM 1612 O O . GLY A 1 203 ? 40.031 -42.219 -27.125 1 17.34 203 GLY A O 1
ATOM 1613 N N . ILE A 1 204 ? 39.906 -40.469 -28.5 1 18.02 204 ILE A N 1
ATOM 1614 C CA . ILE A 1 204 ? 41.312 -40.219 -28.203 1 18.02 204 ILE A CA 1
ATOM 1615 C C . ILE A 1 204 ? 41.562 -40.406 -26.719 1 18.02 204 ILE A C 1
ATOM 1617 O O . ILE A 1 204 ? 40.719 -40.094 -25.891 1 18.02 204 ILE A O 1
ATOM 1621 N N . ASP A 1 205 ? 42.781 -40.875 -26.406 1 18.02 205 ASP A N 1
ATOM 1622 C CA . ASP A 1 205 ? 43.594 -41.531 -25.375 1 18.02 205 ASP A CA 1
ATOM 1623 C C . ASP A 1 205 ? 43.938 -40.531 -24.25 1 18.02 205 ASP A C 1
ATOM 1625 O O . ASP A 1 205 ? 44.188 -39.375 -24.5 1 18.02 205 ASP A O 1
ATOM 1629 N N . ILE A 1 206 ? 43.625 -40.938 -22.953 1 18.39 206 ILE A N 1
ATOM 1630 C CA . ILE A 1 206 ? 43.5 -40.5 -21.562 1 18.39 206 ILE A CA 1
ATOM 1631 C C . ILE A 1 206 ? 44.875 -40.188 -21 1 18.39 206 ILE A C 1
ATOM 1633 O O . ILE A 1 206 ? 45.062 -40.188 -19.781 1 18.39 206 ILE A O 1
ATOM 1637 N N . GLY A 1 207 ? 45.781 -39.406 -21.766 1 17.55 207 GLY A N 1
ATOM 1638 C CA . GLY A 1 207 ? 47.094 -39.469 -21.188 1 17.55 207 GLY A CA 1
ATOM 1639 C C . GLY A 1 207 ? 47.156 -38.906 -19.781 1 17.55 207 GLY A C 1
ATOM 1640 O O . GLY A 1 207 ? 46.25 -38.188 -19.359 1 17.55 207 GLY A O 1
ATOM 1641 N N . SER A 1 208 ? 48.062 -39.438 -18.906 1 18.66 208 SER A N 1
ATOM 1642 C CA . SER A 1 208 ? 48.438 -39.656 -17.516 1 18.66 208 SER A CA 1
ATOM 1643 C C . SER A 1 208 ? 49.062 -38.406 -16.891 1 18.66 208 SER A C 1
ATOM 1645 O O . SER A 1 208 ? 49.5 -38.438 -15.75 1 18.66 208 SER A O 1
ATOM 1647 N N . PHE A 1 209 ? 48.75 -37.156 -17.375 1 17.7 209 PHE A N 1
ATOM 1648 C CA . PHE A 1 209 ? 49.812 -36.25 -16.938 1 17.7 209 PHE A CA 1
ATOM 1649 C C . PHE A 1 209 ? 49.844 -36.156 -15.414 1 17.7 209 PHE A C 1
ATOM 1651 O O . PHE A 1 209 ? 48.781 -36.219 -14.758 1 17.7 209 PHE A O 1
ATOM 1658 N N . SER A 1 210 ? 51.031 -36.25 -14.828 1 18.94 210 SER A N 1
ATOM 1659 C CA . SER A 1 210 ? 51.75 -36.375 -13.57 1 18.94 210 SER A CA 1
ATOM 1660 C C . SER A 1 210 ? 51.594 -35.125 -12.719 1 18.94 210 SER A C 1
ATOM 1662 O O . SER A 1 210 ? 51.625 -34 -13.234 1 18.94 210 SER A O 1
ATOM 1664 N N . SER A 1 211 ? 51.125 -35.25 -11.398 1 18.19 211 SER A N 1
ATOM 1665 C CA . SER A 1 211 ? 50.531 -34.531 -10.258 1 18.19 211 SER A CA 1
ATOM 1666 C C . SER A 1 211 ? 51.531 -33.625 -9.586 1 18.19 211 SER A C 1
ATOM 1668 O O . SER A 1 211 ? 51.312 -33.188 -8.453 1 18.19 211 SER A O 1
ATOM 1670 N N . SER A 1 212 ? 52.625 -33.062 -10.258 1 20.06 212 SER A N 1
ATOM 1671 C CA . SER A 1 212 ? 53.625 -32.594 -9.312 1 20.06 212 SER A CA 1
ATOM 1672 C C . SER A 1 212 ? 53.094 -31.453 -8.453 1 20.06 212 SER A C 1
ATOM 1674 O O . SER A 1 212 ? 52.625 -30.438 -8.977 1 20.06 212 SER A O 1
ATOM 1676 N N . LEU A 1 213 ? 52.719 -31.719 -7.145 1 19.05 213 LEU A N 1
ATOM 1677 C CA . LEU A 1 213 ? 52.031 -31 -6.07 1 19.05 213 LEU A CA 1
ATOM 1678 C C . LEU A 1 213 ? 52.906 -29.875 -5.535 1 19.05 213 LEU A C 1
ATOM 1680 O O . LEU A 1 213 ? 53.719 -30.078 -4.633 1 19.05 213 LEU A O 1
ATOM 1684 N N . PRO A 1 214 ? 53.406 -28.891 -6.375 1 20.58 214 PRO A N 1
ATOM 1685 C CA . PRO A 1 214 ? 54.406 -28.125 -5.594 1 20.58 214 PRO A CA 1
ATOM 1686 C C . PRO A 1 214 ? 53.781 -27.453 -4.367 1 20.58 214 PRO A C 1
ATOM 1688 O O . PRO A 1 214 ? 52.562 -27.188 -4.344 1 20.58 214 PRO A O 1
ATOM 1691 N N . GLU A 1 215 ? 54.5 -27.328 -3.107 1 20.89 215 GLU A N 1
ATOM 1692 C CA . GLU A 1 215 ? 54.375 -27.078 -1.676 1 20.89 215 GLU A CA 1
ATOM 1693 C C . GLU A 1 215 ? 54.062 -25.609 -1.396 1 20.89 215 GLU A C 1
ATOM 1695 O O . GLU A 1 215 ? 53.812 -25.234 -0.249 1 20.89 215 GLU A O 1
ATOM 1700 N N . ASP A 1 216 ? 54.25 -24.688 -2.363 1 21.34 216 ASP A N 1
ATOM 1701 C CA . ASP A 1 216 ? 54.531 -23.359 -1.84 1 21.34 216 ASP A CA 1
ATOM 1702 C C . ASP A 1 216 ? 53.312 -22.75 -1.187 1 21.34 216 ASP A C 1
ATOM 1704 O O . ASP A 1 216 ? 52.406 -22.281 -1.877 1 21.34 216 ASP A O 1
ATOM 1708 N N . ALA A 1 217 ? 52.812 -23.203 -0.06 1 20.28 217 ALA A N 1
ATOM 1709 C CA . ALA A 1 217 ? 51.531 -23.016 0.638 1 20.28 217 ALA A CA 1
ATOM 1710 C C . ALA A 1 217 ? 51.375 -21.578 1.121 1 20.28 217 ALA A C 1
ATOM 1712 O O . ALA A 1 217 ? 50.25 -21.078 1.209 1 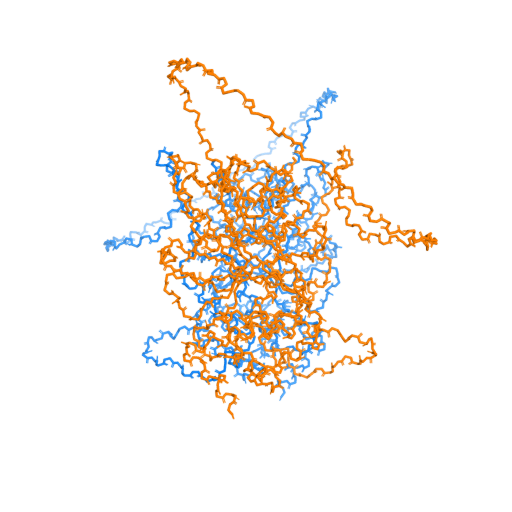20.28 217 ALA A O 1
ATOM 1713 N N . SER A 1 218 ? 52.375 -20.891 1.757 1 20.02 218 SER A N 1
ATOM 1714 C CA . SER A 1 218 ? 52.062 -20.344 3.07 1 20.02 218 SER A CA 1
ATOM 1715 C C . SER A 1 218 ? 51.281 -19.031 2.951 1 20.02 218 SER A C 1
ATOM 1717 O O . SER A 1 218 ? 50.281 -18.828 3.631 1 20.02 218 SER A O 1
ATOM 1719 N N . SER A 1 219 ? 52 -17.922 2.711 1 21.64 219 SER A N 1
ATOM 1720 C CA . SER A 1 219 ? 51.875 -16.656 3.422 1 21.64 219 SER A CA 1
ATOM 1721 C C . SER A 1 219 ? 50.75 -15.805 2.854 1 21.64 219 SER A C 1
ATOM 1723 O O . SER A 1 219 ? 50.812 -14.578 2.867 1 21.64 219 SER A O 1
ATOM 1725 N N . LEU A 1 220 ? 49.906 -16.281 2.111 1 19.84 220 LEU A N 1
ATOM 1726 C CA . LEU A 1 220 ? 49.188 -15.258 1.368 1 19.84 220 LEU A CA 1
ATOM 1727 C C . LEU A 1 220 ? 48.375 -14.359 2.311 1 19.84 220 LEU A C 1
ATOM 1729 O O . LEU A 1 220 ? 47.812 -14.844 3.293 1 19.84 220 LEU A O 1
ATOM 1733 N N . ALA A 1 221 ? 48.688 -12.977 2.287 1 24.28 221 ALA A N 1
ATOM 1734 C CA . ALA A 1 221 ? 48.125 -11.742 2.83 1 24.28 221 ALA A CA 1
ATOM 1735 C C . ALA A 1 221 ? 46.594 -11.789 2.822 1 24.28 221 ALA A C 1
ATOM 1737 O O . ALA A 1 221 ? 46 -12.203 1.83 1 24.28 221 ALA A O 1
ATOM 1738 N N . GLU A 1 222 ? 46 -11.953 3.949 1 23.28 222 GLU A N 1
ATOM 1739 C CA . GLU A 1 222 ? 44.594 -11.984 4.246 1 23.28 222 GLU A CA 1
ATOM 1740 C C . GLU A 1 222 ? 43.844 -10.891 3.488 1 23.28 222 GLU A C 1
ATOM 1742 O O . GLU A 1 222 ? 44 -9.703 3.793 1 23.28 222 GLU A O 1
ATOM 1747 N N . HIS A 1 223 ? 43.906 -10.93 2.15 1 23.98 223 HIS A N 1
ATOM 1748 C CA . HIS A 1 223 ? 43.031 -10.008 1.423 1 23.98 223 HIS A CA 1
ATOM 1749 C C . HIS A 1 223 ? 41.656 -9.961 2.031 1 23.98 223 HIS A C 1
ATOM 1751 O O . HIS A 1 223 ? 41.031 -11 2.246 1 23.98 223 HIS A O 1
ATOM 1757 N N . SER A 1 224 ? 41.469 -8.992 2.91 1 26.5 224 SER A N 1
ATOM 1758 C CA . SER A 1 224 ? 40.156 -8.656 3.459 1 26.5 224 SER A CA 1
ATOM 1759 C C . SER A 1 224 ? 39.062 -8.797 2.406 1 26.5 224 SER A C 1
ATOM 1761 O O . SER A 1 224 ? 39.094 -8.109 1.384 1 26.5 224 SER A O 1
ATOM 1763 N N . VAL A 1 225 ? 38.688 -9.922 2.18 1 26.73 225 VAL A N 1
ATOM 1764 C CA . VAL A 1 225 ? 37.562 -10.227 1.291 1 26.73 225 VAL A CA 1
ATOM 1765 C C . VAL A 1 225 ? 36.406 -9.305 1.595 1 26.73 225 VAL A C 1
ATOM 1767 O O . VAL A 1 225 ? 35.812 -9.352 2.689 1 26.73 225 VAL A O 1
ATOM 1770 N N . VAL A 1 226 ? 36.469 -8.055 1.163 1 29.62 226 VAL A N 1
ATOM 1771 C CA . VAL A 1 226 ? 35.281 -7.195 1.048 1 29.62 226 VAL A CA 1
ATOM 1772 C C . VAL A 1 226 ? 34.062 -8.031 0.635 1 29.62 226 VAL A C 1
ATOM 1774 O O . VAL A 1 226 ? 34.062 -8.602 -0.456 1 29.62 226 VAL A O 1
ATOM 1777 N N . SER A 1 227 ? 33.438 -8.742 1.537 1 32.53 227 SER A N 1
ATOM 1778 C CA . SER A 1 227 ? 32.188 -9.398 1.183 1 32.53 227 SER A CA 1
ATOM 1779 C C . SER A 1 227 ? 31.406 -8.562 0.182 1 32.53 227 SER A C 1
ATOM 1781 O O . SER A 1 227 ? 31.219 -7.355 0.381 1 32.53 227 SER A O 1
ATOM 1783 N N . VAL A 1 228 ? 31.469 -8.758 -0.97 1 37.25 228 VAL A N 1
ATOM 1784 C CA . VAL A 1 228 ? 30.625 -8.141 -2 1 37.25 228 VAL A CA 1
ATOM 1785 C C . VAL A 1 228 ? 29.188 -8.062 -1.517 1 37.25 228 VAL A C 1
ATOM 1787 O O . VAL A 1 228 ? 28.562 -9.086 -1.209 1 37.25 228 VAL A O 1
ATOM 1790 N N . PRO A 1 229 ? 28.719 -7.02 -0.959 1 47.84 229 PRO A N 1
ATOM 1791 C CA . PRO A 1 229 ? 27.344 -6.859 -0.45 1 47.84 229 PRO A CA 1
ATOM 1792 C C . PRO A 1 229 ? 26.297 -7.438 -1.392 1 47.84 229 PRO A C 1
ATOM 1794 O O . PRO A 1 229 ? 26.406 -7.293 -2.611 1 47.84 229 PRO A O 1
ATOM 1797 N N . ILE A 1 230 ? 25.703 -8.586 -1.077 1 53.5 230 ILE A N 1
ATOM 1798 C CA . ILE A 1 230 ? 24.516 -9.078 -1.78 1 53.5 230 ILE A CA 1
ATOM 1799 C C . ILE A 1 230 ? 23.641 -7.898 -2.186 1 53.5 230 ILE A C 1
ATOM 1801 O O . ILE A 1 230 ? 23.234 -7.098 -1.34 1 53.5 230 ILE A O 1
ATOM 1805 N N . ASP A 1 231 ? 23.562 -7.672 -3.441 1 65.62 231 ASP A N 1
ATOM 1806 C CA . ASP A 1 231 ? 22.781 -6.598 -4.039 1 65.62 231 ASP A CA 1
ATOM 1807 C C . ASP A 1 231 ? 21.328 -6.672 -3.592 1 65.62 231 ASP A C 1
ATOM 1809 O O . ASP A 1 231 ? 20.641 -7.668 -3.838 1 65.62 231 ASP A O 1
ATOM 1813 N N . GLU A 1 232 ? 20.938 -5.957 -2.604 1 70.69 232 GLU A N 1
ATOM 1814 C CA . GLU A 1 232 ? 19.547 -5.875 -2.176 1 70.69 232 GLU A CA 1
ATOM 1815 C C . GLU A 1 232 ? 18.656 -5.324 -3.291 1 70.69 232 GLU A C 1
ATOM 1817 O O . GLU A 1 232 ? 18.984 -4.32 -3.922 1 70.69 232 GLU A O 1
ATOM 1822 N N . PRO A 1 233 ? 17.578 -6.203 -3.598 1 76.44 233 PRO A N 1
ATOM 1823 C CA . PRO A 1 233 ? 16.641 -5.633 -4.574 1 76.44 233 PRO A CA 1
ATOM 1824 C C . PRO A 1 233 ? 16.125 -4.254 -4.164 1 76.44 233 PRO A C 1
ATOM 1826 O O . PRO A 1 233 ? 15.914 -4 -2.977 1 76.44 233 PRO A O 1
ATOM 1829 N N . PRO A 1 234 ? 16.031 -3.373 -5.102 1 71 234 PRO A N 1
ATOM 1830 C CA . PRO A 1 234 ? 15.516 -2.039 -4.777 1 71 234 PRO A CA 1
ATOM 1831 C C . PRO A 1 234 ? 14.07 -2.064 -4.281 1 71 234 PRO A C 1
ATOM 1833 O O . PRO A 1 234 ? 13.312 -2.965 -4.637 1 71 234 PRO A O 1
ATOM 1836 N N . PRO A 1 235 ? 13.812 -1.084 -3.492 1 70.38 235 PRO A N 1
ATOM 1837 C CA . PRO A 1 235 ? 12.422 -1.004 -3.053 1 70.38 235 PRO A CA 1
ATOM 1838 C C . PRO A 1 235 ? 11.469 -0.615 -4.18 1 70.38 235 PRO A C 1
ATOM 1840 O O . PRO A 1 235 ? 11.906 -0.13 -5.227 1 70.38 235 PRO A O 1
ATOM 1843 N N . ARG A 1 236 ? 10.211 -0.814 -3.92 1 78.81 236 ARG A N 1
ATOM 1844 C CA . ARG A 1 236 ? 9.156 -0.501 -4.871 1 78.81 236 ARG A CA 1
ATOM 1845 C C . ARG A 1 236 ? 9.094 0.997 -5.156 1 78.81 236 ARG A C 1
ATOM 1847 O O . ARG A 1 236 ? 9.266 1.812 -4.246 1 78.81 236 ARG A O 1
ATOM 1854 N N . THR A 1 237 ? 8.836 1.277 -6.422 1 77.44 237 THR A N 1
ATOM 1855 C CA . THR A 1 237 ? 8.555 2.66 -6.793 1 77.44 237 THR A CA 1
ATOM 1856 C C . THR A 1 237 ? 7.129 3.043 -6.402 1 77.44 237 THR A C 1
ATOM 1858 O O . THR A 1 237 ? 6.293 2.172 -6.152 1 77.44 237 THR A O 1
ATOM 1861 N N . PRO A 1 238 ? 6.816 4.309 -6.398 1 77.5 238 PRO A N 1
ATOM 1862 C CA . PRO A 1 238 ? 5.461 4.746 -6.055 1 77.5 238 PRO A CA 1
ATOM 1863 C C . PRO A 1 238 ? 4.395 4.141 -6.961 1 77.5 238 PRO A C 1
ATOM 1865 O O . PRO A 1 238 ? 3.322 3.756 -6.488 1 77.5 238 PRO A O 1
ATOM 1868 N N . THR A 1 239 ? 4.684 4.012 -8.195 1 83 239 THR A N 1
ATOM 1869 C CA . THR A 1 239 ? 3.693 3.463 -9.117 1 83 239 THR A CA 1
ATOM 1870 C C . THR A 1 239 ? 3.525 1.963 -8.898 1 83 239 THR A C 1
ATOM 1872 O O . THR A 1 239 ? 2.414 1.438 -8.977 1 83 239 THR A O 1
ATOM 1875 N N . GLU A 1 240 ? 4.633 1.302 -8.578 1 87.38 240 GLU A N 1
ATOM 1876 C CA . GLU A 1 240 ? 4.543 -0.12 -8.258 1 87.38 240 GLU A CA 1
ATOM 1877 C C . GLU A 1 240 ? 3.713 -0.353 -7 1 87.38 240 GLU A C 1
ATOM 1879 O O . GLU A 1 240 ? 2.994 -1.349 -6.902 1 87.38 240 GLU A O 1
ATOM 1884 N N . THR A 1 241 ? 3.801 0.602 -6.156 1 86.81 241 THR A N 1
ATOM 1885 C CA . THR A 1 241 ? 2.992 0.52 -4.945 1 86.81 241 THR A CA 1
ATOM 1886 C C . THR A 1 241 ? 1.506 0.626 -5.277 1 86.81 241 THR A C 1
ATOM 1888 O O . THR A 1 241 ? 0.689 -0.125 -4.742 1 86.81 241 THR A O 1
ATOM 1891 N N . LEU A 1 242 ? 1.192 1.481 -6.18 1 89.62 242 LEU A N 1
ATOM 1892 C CA . LEU A 1 242 ? -0.195 1.631 -6.605 1 89.62 242 LEU A CA 1
ATOM 1893 C C . LEU A 1 242 ? -0.701 0.352 -7.266 1 89.62 242 LEU A C 1
ATOM 1895 O O . LEU A 1 242 ? -1.829 -0.077 -7.012 1 89.62 242 LEU A O 1
ATOM 1899 N N . VAL A 1 243 ? 0.168 -0.189 -8.062 1 94 243 VAL A N 1
ATOM 1900 C CA . VAL A 1 243 ? -0.201 -1.409 -8.773 1 94 243 VAL A CA 1
ATOM 1901 C C . VAL A 1 243 ? -0.432 -2.539 -7.773 1 94 243 VAL A C 1
ATOM 1903 O O . VAL A 1 243 ? -1.43 -3.258 -7.855 1 94 243 VAL A O 1
ATOM 1906 N N . THR A 1 244 ? 0.421 -2.67 -6.844 1 93.31 244 THR A N 1
ATOM 1907 C CA . THR A 1 244 ? 0.301 -3.707 -5.824 1 93.31 244 THR A CA 1
ATOM 1908 C C . THR A 1 244 ? -0.95 -3.49 -4.977 1 93.31 244 THR A C 1
ATOM 1910 O O . THR A 1 244 ? -1.669 -4.441 -4.668 1 93.31 244 THR A O 1
ATOM 1913 N N . ASP A 1 245 ? -1.173 -2.246 -4.645 1 92.69 245 ASP A N 1
ATOM 1914 C CA . ASP A 1 245 ? -2.357 -1.926 -3.852 1 92.69 245 ASP A CA 1
ATOM 1915 C C . ASP A 1 245 ? -3.635 -2.297 -4.602 1 92.69 245 ASP A C 1
ATOM 1917 O O . ASP A 1 245 ? -4.605 -2.76 -3.994 1 92.69 245 ASP A O 1
ATOM 1921 N N . PHE A 1 246 ? -3.615 -2.047 -5.871 1 95.94 246 PHE A N 1
ATOM 1922 C CA . PHE A 1 246 ? -4.766 -2.414 -6.688 1 95.94 246 PHE A CA 1
ATOM 1923 C C . PHE A 1 246 ? -5.059 -3.904 -6.57 1 95.94 246 PHE A C 1
ATOM 1925 O O . PHE A 1 246 ? -6.191 -4.297 -6.293 1 95.94 246 PHE A O 1
ATOM 1932 N N . ALA A 1 247 ? -4.043 -4.688 -6.711 1 96.94 247 ALA A N 1
ATOM 1933 C CA . ALA A 1 247 ? -4.199 -6.141 -6.652 1 96.94 247 ALA A CA 1
ATOM 1934 C C . ALA A 1 247 ? -4.648 -6.59 -5.266 1 96.94 247 ALA A C 1
ATOM 1936 O O . ALA A 1 247 ? -5.551 -7.418 -5.141 1 96.94 247 ALA A O 1
ATOM 1937 N N . VAL A 1 248 ? -4.102 -6.023 -4.285 1 96 248 VAL A N 1
ATOM 1938 C CA . VAL A 1 248 ? -4.34 -6.441 -2.908 1 96 248 VAL A CA 1
ATOM 1939 C C . VAL A 1 248 ? -5.77 -6.09 -2.5 1 96 248 VAL A C 1
ATOM 1941 O O . VAL A 1 248 ? -6.461 -6.895 -1.874 1 96 248 VAL A O 1
ATOM 1944 N N . ILE A 1 249 ? -6.195 -4.914 -2.869 1 96.81 249 ILE A N 1
ATOM 1945 C CA . ILE A 1 249 ? -7.555 -4.496 -2.533 1 96.81 249 ILE A CA 1
ATOM 1946 C C . ILE A 1 249 ? -8.562 -5.336 -3.32 1 96.81 249 ILE A C 1
ATOM 1948 O O . ILE A 1 249 ? -9.57 -5.777 -2.771 1 96.81 249 ILE A O 1
ATOM 1952 N N . LEU A 1 250 ? -8.25 -5.574 -4.57 1 98.19 250 LEU A N 1
ATOM 1953 C CA . LEU A 1 250 ? -9.141 -6.367 -5.406 1 98.19 250 LEU A CA 1
ATOM 1954 C C . LEU A 1 250 ? -9.273 -7.785 -4.867 1 98.19 250 LEU A C 1
ATOM 1956 O O . LEU A 1 250 ? -10.383 -8.266 -4.629 1 98.19 250 LEU A O 1
ATOM 1960 N N . LEU A 1 251 ? -8.188 -8.414 -4.602 1 98.38 251 LEU A N 1
ATOM 1961 C CA . LEU A 1 251 ? -8.188 -9.82 -4.219 1 98.38 251 LEU A CA 1
ATOM 1962 C C . LEU A 1 251 ? -8.555 -9.984 -2.746 1 98.38 251 LEU A C 1
ATOM 1964 O O . LEU A 1 251 ? -9.211 -10.961 -2.367 1 98.38 251 LEU A O 1
ATOM 1968 N N . GLY A 1 252 ? -8.109 -9.039 -1.932 1 97.5 252 GLY A N 1
ATOM 1969 C CA . GLY A 1 252 ? -8.547 -9.039 -0.545 1 97.5 252 GLY A CA 1
ATOM 1970 C C . GLY A 1 252 ? -10.039 -8.797 -0.392 1 97.5 252 GLY A C 1
ATOM 1971 O O . GLY A 1 252 ? -10.688 -9.398 0.47 1 97.5 252 GLY A O 1
ATOM 1972 N N . GLY A 1 253 ? -10.516 -7.859 -1.199 1 98.12 253 GLY A N 1
ATOM 1973 C CA . GLY A 1 253 ? -11.953 -7.641 -1.221 1 98.12 253 GLY A CA 1
ATOM 1974 C C . GLY A 1 253 ? -12.742 -8.875 -1.604 1 98.12 253 GLY A C 1
ATOM 1975 O O . GLY A 1 253 ? -13.766 -9.18 -0.989 1 98.12 253 GLY A O 1
ATOM 1976 N N . LEU A 1 254 ? -12.234 -9.57 -2.594 1 98.31 254 LEU A N 1
ATOM 1977 C CA . LEU A 1 254 ? -12.883 -10.805 -3.037 1 98.31 254 LEU A CA 1
ATOM 1978 C C . LEU A 1 254 ? -12.93 -11.828 -1.906 1 98.31 254 LEU A C 1
ATOM 1980 O O . LEU A 1 254 ? -13.969 -12.438 -1.662 1 98.31 254 LEU A O 1
ATOM 1984 N N . ALA A 1 255 ? -11.844 -12 -1.22 1 98.38 255 ALA A N 1
ATOM 1985 C CA . ALA A 1 255 ? -11.758 -12.938 -0.108 1 98.38 255 ALA A CA 1
ATOM 1986 C C . ALA A 1 255 ? -12.703 -12.547 1.021 1 98.38 255 ALA A C 1
ATOM 1988 O O . ALA A 1 255 ? -13.328 -13.406 1.646 1 98.38 255 ALA A O 1
ATOM 1989 N N . SER A 1 256 ? -12.867 -11.281 1.265 1 97.94 256 SER A N 1
ATOM 1990 C CA . SER A 1 256 ? -13.664 -10.789 2.383 1 97.94 256 SER A CA 1
ATOM 1991 C C . SER A 1 256 ? -15.148 -11.078 2.178 1 97.94 256 SER A C 1
ATOM 1993 O O . SER A 1 256 ? -15.914 -11.141 3.143 1 97.94 256 SER A O 1
ATOM 1995 N N . LEU A 1 257 ? -15.57 -11.266 0.99 1 98.06 257 LEU A N 1
ATOM 1996 C CA . LEU A 1 257 ? -16.984 -11.492 0.67 1 98.06 257 LEU A CA 1
ATOM 1997 C C . LEU A 1 257 ? -17.406 -12.898 1.063 1 98.06 257 LEU A C 1
ATOM 1999 O O . LEU A 1 257 ? -18.594 -13.148 1.312 1 98.06 257 LEU A O 1
ATOM 2003 N N . VAL A 1 258 ? -16.406 -13.844 1.146 1 98 258 VAL A N 1
ATOM 2004 C CA . VAL A 1 258 ? -16.828 -15.242 1.175 1 98 258 VAL A CA 1
ATOM 2005 C C . VAL A 1 258 ? -16.344 -15.898 2.465 1 98 258 VAL A C 1
ATOM 2007 O O . VAL A 1 258 ? -16.344 -17.125 2.576 1 98 258 VAL A O 1
ATOM 2010 N N . GLN A 1 259 ? -15.859 -15.156 3.377 1 96.88 259 GLN A N 1
ATOM 2011 C CA . GLN A 1 259 ? -15.445 -15.703 4.66 1 96.88 259 GLN A CA 1
ATOM 2012 C C . GLN A 1 259 ? -16.156 -15 5.816 1 96.88 259 GLN A C 1
ATOM 2014 O O . GLN A 1 259 ? -16.594 -13.859 5.68 1 96.88 259 GLN A O 1
ATOM 2019 N N . PRO A 1 260 ? -16.219 -15.648 6.957 1 95.56 260 PRO A N 1
ATOM 2020 C CA . PRO A 1 260 ? -16.953 -15.062 8.07 1 95.56 260 PRO A CA 1
ATOM 2021 C C . PRO A 1 260 ? -16.219 -13.891 8.719 1 95.56 260 PRO A C 1
ATOM 2023 O O . PRO A 1 260 ? -14.992 -13.852 8.703 1 95.56 260 PRO A O 1
ATOM 2026 N N . LEU A 1 261 ? -17.016 -13.039 9.219 1 95.12 261 LEU A N 1
ATOM 2027 C CA . LEU A 1 261 ? -16.469 -11.961 10.031 1 95.12 261 LEU A CA 1
ATOM 2028 C C . LEU A 1 261 ? -15.758 -12.508 11.258 1 95.12 261 LEU A C 1
ATOM 2030 O O . LEU A 1 261 ? -16.266 -13.398 11.945 1 95.12 261 LEU A O 1
ATOM 2034 N N . GLY A 1 262 ? -14.5 -12.016 11.445 1 89.88 262 GLY A N 1
ATOM 2035 C CA . GLY A 1 262 ? -13.734 -12.477 12.586 1 89.88 262 GLY A CA 1
ATOM 2036 C C . GLY A 1 262 ? -12.438 -11.719 12.781 1 89.88 262 GLY A C 1
ATOM 2037 O O . GLY A 1 262 ? -12.148 -10.773 12.039 1 89.88 262 GLY A O 1
ATOM 2038 N N . TYR A 1 263 ? -11.625 -12.227 13.695 1 89.75 263 TYR A N 1
ATOM 2039 C CA . TYR A 1 263 ? -10.414 -11.531 14.117 1 89.75 263 TYR A CA 1
ATOM 2040 C C . TYR A 1 263 ? -9.227 -11.945 13.258 1 89.75 263 TYR A C 1
ATOM 2042 O O . TYR A 1 263 ? -8.203 -11.25 13.227 1 89.75 263 TYR A O 1
ATOM 2050 N N . LYS A 1 264 ? -9.383 -13.086 12.641 1 90.38 264 LYS A N 1
ATOM 2051 C CA . LYS A 1 264 ? -8.273 -13.617 11.844 1 90.38 264 LYS A CA 1
ATOM 2052 C C . LYS A 1 264 ? -8.758 -14.047 10.453 1 90.38 264 LYS A C 1
ATOM 2054 O O . LYS A 1 264 ? -8.945 -15.234 10.203 1 90.38 264 LYS A O 1
ATOM 2059 N N . PRO A 1 265 ? -8.82 -13.023 9.633 1 94.19 265 PRO A N 1
ATOM 2060 C CA . PRO A 1 265 ? -9.266 -13.383 8.289 1 94.19 265 PRO A CA 1
ATOM 2061 C C . PRO A 1 265 ? -8.289 -14.312 7.566 1 94.19 265 PRO A C 1
ATOM 2063 O O . PRO A 1 265 ? -7.082 -14.25 7.809 1 94.19 265 PRO A O 1
ATOM 2066 N N . LEU A 1 266 ? -8.836 -15.133 6.738 1 94.69 266 LEU A N 1
ATOM 2067 C CA . LEU A 1 266 ? -8.07 -16.141 6 1 94.69 266 LEU A CA 1
ATOM 2068 C C . LEU A 1 266 ? -7.906 -15.727 4.543 1 94.69 266 LEU A C 1
ATOM 2070 O O . LEU A 1 266 ? -8.797 -15.094 3.965 1 94.69 266 LEU A O 1
ATOM 2074 N N . CYS A 1 267 ? -6.785 -16.078 3.932 1 95.19 267 CYS A N 1
ATOM 2075 C CA . CYS A 1 267 ? -6.531 -15.961 2.5 1 95.19 267 CYS A CA 1
ATOM 2076 C C . CYS A 1 267 ? -6.609 -14.508 2.049 1 95.19 267 CYS A C 1
ATOM 2078 O O . CYS A 1 267 ? -7.074 -14.219 0.944 1 95.19 267 CYS A O 1
ATOM 2080 N N . MET A 1 268 ? -6.242 -13.586 2.934 1 95.25 268 MET A N 1
ATOM 2081 C CA . MET A 1 268 ? -6.285 -12.172 2.59 1 95.25 268 MET A CA 1
ATOM 2082 C C . MET A 1 268 ? -5.008 -11.742 1.874 1 95.25 268 MET A C 1
ATOM 2084 O O . MET A 1 268 ? -3.91 -11.898 2.41 1 95.25 268 MET A O 1
ATOM 2088 N N . ALA A 1 269 ? -5.223 -11.266 0.665 1 95.44 269 ALA A N 1
ATOM 2089 C CA . ALA A 1 269 ? -4.086 -10.711 -0.062 1 95.44 269 ALA A CA 1
ATOM 2090 C C . ALA A 1 269 ? -3.418 -9.594 0.733 1 95.44 269 ALA A C 1
ATOM 2092 O O . ALA A 1 269 ? -4.098 -8.797 1.384 1 95.44 269 ALA A O 1
ATOM 2093 N N . ASN A 1 270 ? -2.131 -9.555 0.649 1 89.38 270 ASN A N 1
ATOM 2094 C CA . ASN A 1 270 ? -1.403 -8.5 1.347 1 89.38 270 ASN A CA 1
ATOM 2095 C C . ASN A 1 270 ? -0.258 -7.953 0.498 1 89.38 270 ASN A C 1
ATOM 2097 O O . ASN A 1 270 ? 0.217 -8.625 -0.417 1 89.38 270 ASN A O 1
ATOM 2101 N N . SER A 1 271 ? 0.136 -6.758 0.823 1 87.44 271 SER A N 1
ATOM 2102 C CA . SER A 1 271 ? 1.172 -6.066 0.06 1 87.44 271 SER A CA 1
ATOM 2103 C C . SER A 1 271 ? 2.514 -6.113 0.784 1 87.44 271 SER A C 1
ATOM 2105 O O . SER A 1 271 ? 3.395 -5.289 0.521 1 87.44 271 SER A O 1
ATOM 2107 N N . PHE A 1 272 ? 2.648 -6.973 1.664 1 80.19 272 PHE A N 1
ATOM 2108 C CA . PHE A 1 272 ? 3.91 -7.031 2.393 1 80.19 272 PHE A CA 1
ATOM 2109 C C . PHE A 1 272 ? 5.012 -7.629 1.521 1 80.19 272 PHE A C 1
ATOM 2111 O O . PHE A 1 272 ? 4.891 -8.766 1.053 1 80.19 272 PHE A O 1
ATOM 2118 N N . GLU A 1 273 ? 6.059 -6.887 1.463 1 86.81 273 GLU A N 1
ATOM 2119 C CA . GLU A 1 273 ? 7.203 -7.371 0.701 1 86.81 273 GLU A CA 1
ATOM 2120 C C . GLU A 1 273 ? 7.965 -8.445 1.471 1 86.81 273 GLU A C 1
ATOM 2122 O O . GLU A 1 273 ? 8.234 -8.289 2.662 1 86.81 273 GLU A O 1
ATOM 2127 N N . THR A 1 274 ? 8.195 -9.508 0.821 1 86.69 274 THR A N 1
ATOM 2128 C CA . THR A 1 274 ? 8.953 -10.609 1.406 1 86.69 274 THR A CA 1
ATOM 2129 C C . THR A 1 274 ? 10.148 -10.961 0.53 1 86.69 274 THR A C 1
ATOM 2131 O O . THR A 1 274 ? 10.016 -11.102 -0.688 1 86.69 274 THR A O 1
ATOM 2134 N N . THR A 1 275 ? 11.273 -11.023 1.175 1 88.75 275 THR A N 1
ATOM 2135 C CA . THR A 1 275 ? 12.484 -11.406 0.451 1 88.75 275 THR A CA 1
ATOM 2136 C C . THR A 1 275 ? 12.828 -12.867 0.712 1 88.75 275 THR A C 1
ATOM 2138 O O . THR A 1 275 ? 12.977 -13.281 1.864 1 88.75 275 THR A O 1
ATOM 2141 N N . TYR A 1 276 ? 12.898 -13.609 -0.35 1 91.25 276 TYR A N 1
ATOM 2142 C CA . TYR A 1 276 ? 13.352 -14.992 -0.28 1 91.25 276 TYR A CA 1
ATOM 2143 C C . TYR A 1 276 ? 14.812 -15.109 -0.688 1 91.25 276 TYR A C 1
ATOM 2145 O O . TYR A 1 276 ? 15.273 -14.398 -1.582 1 91.25 276 TYR A O 1
ATOM 2153 N N . GLU A 1 277 ? 15.438 -15.969 -0.033 1 91.25 277 GLU A N 1
ATOM 2154 C CA . GLU A 1 277 ? 16.812 -16.281 -0.381 1 91.25 277 GLU A CA 1
ATOM 2155 C C . GLU A 1 277 ? 16.922 -17.672 -1.022 1 91.25 277 GLU A C 1
ATOM 2157 O O . GLU A 1 277 ? 16.344 -18.641 -0.53 1 91.25 277 GLU A O 1
ATOM 2162 N N . PHE A 1 278 ? 17.531 -17.625 -2.125 1 92.81 278 PHE A N 1
ATOM 2163 C CA . PHE A 1 278 ? 17.922 -18.906 -2.717 1 92.81 278 PHE A CA 1
ATOM 2164 C C . PHE A 1 278 ? 19.328 -19.281 -2.277 1 92.81 278 PHE A C 1
ATOM 2166 O O . PHE A 1 278 ? 20.281 -18.5 -2.439 1 92.81 278 PHE A O 1
ATOM 2173 N N . GLY A 1 279 ? 19.453 -20.547 -1.815 1 86.94 279 GLY A N 1
ATOM 2174 C CA . GLY A 1 279 ? 20.734 -20.953 -1.275 1 86.94 279 GLY A CA 1
ATOM 2175 C C . GLY A 1 279 ? 20.891 -20.672 0.208 1 86.94 279 GLY A C 1
ATOM 2176 O O . GLY A 1 279 ? 19.922 -20.281 0.868 1 86.94 279 GLY A O 1
ATOM 2177 N N . PRO A 1 280 ? 21.953 -20.812 0.997 1 79.38 280 PRO A N 1
ATOM 2178 C CA . PRO A 1 280 ? 23.234 -21.125 0.355 1 79.38 280 PRO A CA 1
ATOM 2179 C C . PRO A 1 280 ? 23.297 -22.547 -0.164 1 79.38 280 PRO A C 1
ATOM 2181 O O . PRO A 1 280 ? 22.703 -23.453 0.431 1 79.38 280 PRO A O 1
ATOM 2184 N N . LEU A 1 281 ? 23.969 -22.469 -1.256 1 75.5 281 LEU A N 1
ATOM 2185 C CA . LEU A 1 281 ? 24.297 -23.797 -1.763 1 75.5 281 LEU A CA 1
ATOM 2186 C C . LEU A 1 281 ? 25.422 -24.438 -0.949 1 75.5 281 LEU A C 1
ATOM 2188 O O . LEU A 1 281 ? 26.297 -23.734 -0.448 1 75.5 281 LEU A O 1
ATOM 2192 N N . ASN A 1 282 ? 25.172 -25.391 0.088 1 59.56 282 ASN A N 1
ATOM 2193 C CA . ASN A 1 282 ? 25.922 -26.062 1.144 1 59.56 282 ASN A CA 1
ATOM 2194 C C . ASN A 1 282 ? 27.422 -26.047 0.862 1 59.56 282 ASN A C 1
ATOM 2196 O O . ASN A 1 282 ? 28.219 -25.922 1.785 1 59.56 282 ASN A O 1
ATOM 2200 N N . ASN A 1 283 ? 28.016 -26.531 -0.178 1 54.5 283 ASN A N 1
ATOM 2201 C CA . ASN A 1 283 ? 29.391 -27.047 -0.136 1 54.5 283 ASN A CA 1
ATOM 2202 C C . ASN A 1 283 ? 30.406 -25.953 -0.446 1 54.5 283 ASN A C 1
ATOM 2204 O O . ASN A 1 283 ? 31.531 -26.25 -0.877 1 54.5 283 ASN A O 1
ATOM 2208 N N . VAL A 1 284 ? 29.844 -24.781 -0.179 1 52.88 284 VAL A N 1
ATOM 2209 C CA . VAL A 1 284 ? 30.938 -23.875 -0.532 1 52.88 284 VAL A CA 1
ATOM 2210 C C . VAL A 1 284 ? 31.859 -23.672 0.673 1 52.88 284 VAL A C 1
ATOM 2212 O O . VAL A 1 284 ? 31.391 -23.5 1.797 1 52.88 284 VAL A O 1
ATOM 2215 N N . ILE A 1 285 ? 33.062 -24.125 0.611 1 51.5 285 ILE A N 1
ATOM 2216 C CA . ILE A 1 285 ? 34.125 -24.109 1.621 1 51.5 285 ILE A CA 1
ATOM 2217 C C . ILE A 1 285 ? 34.219 -22.703 2.23 1 51.5 285 ILE A C 1
ATOM 2219 O O . ILE A 1 285 ? 34.344 -22.562 3.449 1 51.5 285 ILE A O 1
ATOM 2223 N N . ASN A 1 286 ? 34.219 -21.688 1.46 1 52.66 286 ASN A N 1
ATOM 2224 C CA . ASN A 1 286 ? 34.375 -20.328 1.948 1 52.66 286 ASN A CA 1
ATOM 2225 C C . ASN A 1 286 ? 33.031 -19.609 2.088 1 52.66 286 ASN A C 1
ATOM 2227 O O . ASN A 1 286 ? 32.281 -19.484 1.11 1 52.66 286 ASN A O 1
ATOM 2231 N N . PRO A 1 287 ? 32.625 -19.484 3.316 1 53 287 PRO A N 1
ATOM 2232 C CA . PRO A 1 287 ? 31.344 -18.844 3.605 1 53 287 PRO A CA 1
ATOM 2233 C C . PRO A 1 287 ? 31.078 -17.625 2.732 1 53 287 PRO A C 1
ATOM 2235 O O . PRO A 1 287 ? 29.906 -17.312 2.441 1 53 287 PRO A O 1
ATOM 2238 N N . LEU A 1 288 ? 32.156 -17 2.516 1 51.78 288 LEU A N 1
ATOM 2239 C CA . LEU A 1 288 ? 32.031 -15.805 1.679 1 51.78 288 LEU A CA 1
ATOM 2240 C C . LEU A 1 288 ? 31.578 -16.188 0.271 1 51.78 288 LEU A C 1
ATOM 2242 O O . LEU A 1 288 ? 31.125 -15.32 -0.491 1 51.78 288 LEU A O 1
ATOM 2246 N N . ASP A 1 289 ? 31.766 -17.5 0.091 1 54.44 289 ASP A N 1
ATOM 2247 C CA . ASP A 1 289 ? 31.484 -18.016 -1.25 1 54.44 289 ASP A CA 1
ATOM 2248 C C . ASP A 1 289 ? 30.062 -18.547 -1.355 1 54.44 289 ASP A C 1
ATOM 2250 O O . ASP A 1 289 ? 29.734 -19.266 -2.295 1 54.44 289 ASP A O 1
ATOM 2254 N N . LYS A 1 290 ? 29.359 -18.266 -0.375 1 62.97 290 LYS A N 1
ATOM 2255 C CA . LYS A 1 290 ? 28 -18.812 -0.351 1 62.97 290 LYS A CA 1
ATOM 2256 C C . LYS A 1 290 ? 27.156 -18.219 -1.464 1 62.97 290 LYS A C 1
ATOM 2258 O O . LYS A 1 290 ? 27.047 -17 -1.591 1 62.97 290 LYS A O 1
ATOM 2263 N N . VAL A 1 291 ? 26.875 -19.203 -2.4 1 64.38 291 VAL A N 1
ATOM 2264 C CA . VAL A 1 291 ? 26.062 -18.875 -3.564 1 64.38 291 VAL A CA 1
ATOM 2265 C C . VAL A 1 291 ? 24.609 -18.609 -3.131 1 64.38 291 VAL A C 1
ATOM 2267 O O . VAL A 1 291 ? 23.953 -19.516 -2.605 1 64.38 291 VAL A O 1
ATOM 2270 N N . LYS A 1 292 ? 24.312 -17.438 -3.219 1 81.94 292 LYS A N 1
ATOM 2271 C CA . LYS A 1 292 ? 22.922 -17.109 -2.873 1 81.94 292 LYS A CA 1
ATOM 2272 C C . LYS A 1 292 ? 22.469 -15.859 -3.609 1 81.94 292 LYS A C 1
ATOM 2274 O O . LYS A 1 292 ? 23.281 -15.109 -4.152 1 81.94 292 LYS A O 1
ATOM 2279 N N . PHE A 1 293 ? 21.266 -15.891 -3.934 1 89.94 293 PHE A N 1
ATOM 2280 C CA . PHE A 1 293 ? 20.672 -14.648 -4.395 1 89.94 293 PHE A CA 1
ATOM 2281 C C . PHE A 1 293 ? 19.359 -14.367 -3.65 1 89.94 293 PHE A C 1
ATOM 2283 O O . PHE A 1 293 ? 18.828 -15.25 -2.973 1 89.94 293 PHE A O 1
ATOM 2290 N N . ARG A 1 294 ? 18.953 -13.094 -3.809 1 92.38 294 ARG A N 1
ATOM 2291 C CA . ARG 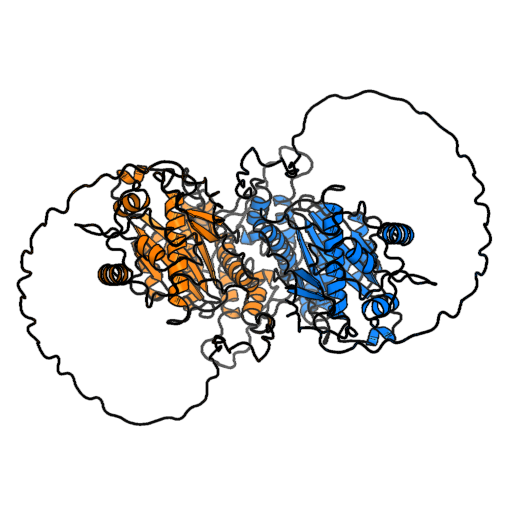A 1 294 ? 17.719 -12.672 -3.15 1 92.38 294 ARG A CA 1
ATOM 2292 C C . ARG A 1 294 ? 16.672 -12.266 -4.172 1 92.38 294 ARG A C 1
ATOM 2294 O O . ARG A 1 294 ? 17 -11.688 -5.211 1 92.38 294 ARG A O 1
ATOM 2301 N N . ALA A 1 295 ? 15.461 -12.688 -3.879 1 93.62 295 ALA A N 1
ATOM 2302 C CA . ALA A 1 295 ? 14.297 -12.312 -4.676 1 93.62 295 ALA A CA 1
ATOM 2303 C C . ALA A 1 295 ? 13.195 -11.742 -3.791 1 93.62 295 ALA A C 1
ATOM 2305 O O . ALA A 1 295 ? 12.773 -12.375 -2.822 1 93.62 295 ALA A O 1
ATOM 2306 N N . ARG A 1 296 ? 12.766 -10.578 -4.172 1 92.19 296 ARG A N 1
ATOM 2307 C CA . ARG A 1 296 ? 11.711 -9.922 -3.404 1 92.19 296 ARG A CA 1
ATOM 2308 C C . ARG A 1 296 ? 10.367 -10.023 -4.121 1 92.19 296 ARG A C 1
ATOM 2310 O O . ARG A 1 296 ? 10.266 -9.711 -5.309 1 92.19 296 ARG A O 1
ATOM 2317 N N . ILE A 1 297 ? 9.406 -10.516 -3.389 1 92.69 297 ILE A N 1
ATOM 2318 C CA . ILE A 1 297 ? 8.055 -10.516 -3.93 1 92.69 297 ILE A CA 1
ATOM 2319 C C . ILE A 1 297 ? 7.27 -9.336 -3.369 1 92.69 297 ILE A C 1
ATOM 2321 O O . ILE A 1 297 ? 7.531 -8.883 -2.252 1 92.69 297 ILE A O 1
ATOM 2325 N N . ASP A 1 298 ? 6.258 -8.898 -4.078 1 92 298 ASP A N 1
ATOM 2326 C CA . ASP A 1 298 ? 5.57 -7.648 -3.771 1 92 298 ASP A CA 1
ATOM 2327 C C . ASP A 1 298 ? 4.344 -7.895 -2.898 1 92 298 ASP A C 1
ATOM 2329 O O . ASP A 1 298 ? 3.709 -6.949 -2.428 1 92 298 ASP A O 1
ATOM 2333 N N . GLY A 1 299 ? 3.965 -9.094 -2.697 1 92.75 299 GLY A N 1
ATOM 2334 C CA . GLY A 1 299 ? 2.801 -9.469 -1.912 1 92.75 299 GLY A CA 1
ATOM 2335 C C . GLY A 1 299 ? 2.443 -10.938 -2.043 1 92.75 299 GLY A C 1
ATOM 2336 O O . GLY A 1 299 ? 3.207 -11.719 -2.613 1 92.75 299 GLY A O 1
ATOM 2337 N N . SER A 1 300 ? 1.329 -11.305 -1.362 1 94.88 300 SER A N 1
ATOM 2338 C CA . SER A 1 300 ? 0.973 -12.719 -1.424 1 94.88 300 SER A CA 1
ATOM 2339 C C . SER A 1 300 ? -0.436 -12.953 -0.891 1 94.88 300 SER A C 1
ATOM 2341 O O . SER A 1 300 ? -1.052 -12.055 -0.323 1 94.88 300 SER A O 1
ATOM 2343 N N . ILE A 1 301 ? -0.984 -14.039 -1.189 1 96.56 301 ILE A N 1
ATOM 2344 C CA . ILE A 1 301 ? -2.109 -14.648 -0.482 1 96.56 301 ILE A CA 1
ATOM 2345 C C . ILE A 1 301 ? -1.62 -15.828 0.352 1 96.56 301 ILE A C 1
ATOM 2347 O O . ILE A 1 301 ? -0.971 -16.734 -0.17 1 96.56 301 ILE A O 1
ATOM 2351 N N . PRO A 1 302 ? -1.852 -15.852 1.604 1 93.5 302 PRO A N 1
ATOM 2352 C CA . PRO A 1 302 ? -1.425 -16.969 2.443 1 93.5 302 PRO A CA 1
ATOM 2353 C C . PRO A 1 302 ? -2.359 -18.172 2.34 1 93.5 302 PRO A C 1
ATOM 2355 O O . PRO A 1 302 ? -3.516 -18.031 1.936 1 93.5 302 PRO A O 1
ATOM 2358 N N . PHE A 1 303 ? -1.824 -19.281 2.764 1 91.75 303 PHE A N 1
ATOM 2359 C CA . PHE A 1 303 ? -2.654 -20.453 2.984 1 91.75 303 PHE A CA 1
ATOM 2360 C C . PHE A 1 303 ? -3.615 -20.234 4.148 1 91.75 303 PHE A C 1
ATOM 2362 O O . PHE A 1 303 ? -3.35 -19.406 5.027 1 91.75 303 PHE A O 1
ATOM 2369 N N . SER A 1 304 ? -4.73 -20.906 4.09 1 90.06 304 SER A N 1
ATOM 2370 C CA . SER A 1 304 ? -5.684 -20.797 5.184 1 90.06 304 SER A CA 1
ATOM 2371 C C . SER A 1 304 ? -5.191 -21.531 6.43 1 90.06 304 SER A C 1
ATOM 2373 O O . SER A 1 304 ? -5.465 -21.094 7.555 1 90.06 304 SER A O 1
ATOM 2375 N N . VAL A 1 305 ? -4.637 -22.609 6.219 1 81.19 305 VAL A N 1
ATOM 2376 C CA . VAL A 1 305 ? -4.074 -23.391 7.309 1 81.19 305 VAL A CA 1
ATOM 2377 C C . VAL A 1 305 ? -2.561 -23.516 7.129 1 81.19 305 VAL A C 1
ATOM 2379 O O . VAL A 1 305 ? -2.074 -23.672 6.008 1 81.19 305 VAL A O 1
ATOM 2382 N N . SER A 1 306 ? -1.869 -23.016 8.18 1 69.88 306 SER A N 1
ATOM 2383 C CA . SER A 1 306 ? -0.418 -23.109 8.062 1 69.88 306 SER A CA 1
ATOM 2384 C C . SER A 1 306 ? 0.029 -24.547 7.793 1 69.88 306 SER A C 1
ATOM 2386 O O . SER A 1 306 ? -0.303 -25.453 8.555 1 69.88 306 SER A O 1
ATOM 2388 N N . PRO A 1 307 ? 0.514 -24.719 6.703 1 56.94 307 PRO A N 1
ATOM 2389 C CA . PRO A 1 307 ? 0.916 -26.078 6.367 1 56.94 307 PRO A CA 1
ATOM 2390 C C . PRO A 1 307 ? 2.115 -26.562 7.184 1 56.94 307 PRO A C 1
ATOM 2392 O O . PRO A 1 307 ? 2.891 -27.406 6.719 1 56.94 307 PRO A O 1
ATOM 2395 N N . GLY A 1 308 ? 2.125 -26.125 8.469 1 56.09 308 GLY A N 1
ATOM 2396 C CA . GLY A 1 308 ? 3.289 -26.578 9.203 1 56.09 308 GLY A CA 1
ATOM 2397 C C . GLY A 1 308 ? 4.57 -25.875 8.805 1 56.09 308 GLY A C 1
ATOM 2398 O O . GLY A 1 308 ? 4.637 -24.641 8.82 1 56.09 308 GLY A O 1
ATOM 2399 N N . LYS A 1 309 ? 5.5 -26.641 8.25 1 59.53 309 LYS A N 1
ATOM 2400 C CA . LYS A 1 309 ? 6.848 -26.25 7.844 1 59.53 309 LYS A CA 1
ATOM 2401 C C . LYS A 1 309 ? 6.82 -25.484 6.52 1 59.53 309 LYS A C 1
ATOM 2403 O O . LYS A 1 309 ? 7.844 -24.969 6.078 1 59.53 309 LYS A O 1
ATOM 2408 N N . ASP A 1 310 ? 5.609 -25.297 6.008 1 64 310 ASP A N 1
ATOM 2409 C CA . ASP A 1 310 ? 5.512 -24.703 4.684 1 64 310 ASP A CA 1
ATOM 2410 C C . ASP A 1 310 ? 5.418 -23.172 4.781 1 64 310 ASP A C 1
ATOM 2412 O O . ASP A 1 310 ? 5.082 -22.641 5.84 1 64 310 ASP A O 1
ATOM 2416 N N . LEU A 1 311 ? 5.891 -22.609 3.656 1 75.94 311 LEU A N 1
ATOM 2417 C CA . LEU A 1 311 ? 5.75 -21.172 3.527 1 75.94 311 LEU A CA 1
ATOM 2418 C C . LEU A 1 311 ? 4.301 -20.75 3.719 1 75.94 311 LEU A C 1
ATOM 2420 O O . LEU A 1 311 ? 3.379 -21.5 3.387 1 75.94 311 LEU A O 1
ATOM 2424 N N . ARG A 1 312 ? 4.145 -19.672 4.25 1 81.44 312 ARG A N 1
ATOM 2425 C CA . ARG A 1 312 ? 2.826 -19.125 4.531 1 81.44 312 ARG A CA 1
ATOM 2426 C C . ARG A 1 312 ? 2.143 -18.656 3.246 1 81.44 312 ARG A C 1
ATOM 2428 O O . ARG A 1 312 ? 0.914 -18.703 3.143 1 81.44 312 ARG A O 1
ATOM 2435 N N . GLU A 1 313 ? 2.943 -18.359 2.26 1 92.06 313 GLU A N 1
ATOM 2436 C CA . GLU A 1 313 ? 2.408 -17.781 1.03 1 92.06 313 GLU A CA 1
ATOM 2437 C C . GLU A 1 313 ? 1.984 -18.875 0.046 1 92.06 313 GLU A C 1
ATOM 2439 O O . GLU A 1 313 ? 2.803 -19.703 -0.366 1 92.06 313 GLU A O 1
ATOM 2444 N N . ALA A 1 314 ? 0.771 -18.875 -0.277 1 95.06 314 ALA A N 1
ATOM 2445 C CA . ALA A 1 314 ? 0.239 -19.812 -1.256 1 95.06 314 ALA A CA 1
ATOM 2446 C C . ALA A 1 314 ? 0.39 -19.281 -2.676 1 95.06 314 ALA A C 1
ATOM 2448 O O . ALA A 1 314 ? 0.738 -20.031 -3.596 1 95.06 314 ALA A O 1
ATOM 2449 N N . ILE A 1 315 ? 0.049 -18.047 -2.812 1 97.44 315 ILE A N 1
ATOM 2450 C CA . ILE A 1 315 ? 0.208 -17.312 -4.066 1 97.44 315 ILE A CA 1
ATOM 2451 C C . ILE A 1 315 ? 1.116 -16.109 -3.844 1 97.44 315 ILE A C 1
ATOM 2453 O O . ILE A 1 315 ? 0.923 -15.344 -2.896 1 97.44 315 ILE A O 1
ATOM 2457 N N . ILE A 1 316 ? 2.127 -15.938 -4.691 1 97.44 316 ILE A N 1
ATOM 2458 C CA . ILE A 1 316 ? 3.018 -14.789 -4.566 1 97.44 316 ILE A CA 1
ATOM 2459 C C . ILE A 1 316 ? 2.707 -13.766 -5.66 1 97.44 316 ILE A C 1
ATOM 2461 O O . ILE A 1 316 ? 2.23 -14.133 -6.738 1 97.44 316 ILE A O 1
ATOM 2465 N N . PHE A 1 317 ? 2.955 -12.461 -5.379 1 97.19 317 PHE A N 1
ATOM 2466 C CA . PHE A 1 317 ? 2.633 -11.367 -6.293 1 97.19 317 PHE A CA 1
ATOM 2467 C C . PHE A 1 317 ? 3.904 -10.719 -6.832 1 97.19 317 PHE A C 1
ATOM 2469 O O . PHE A 1 317 ? 4.898 -10.602 -6.113 1 97.19 317 PHE A O 1
ATOM 2476 N N . GLU A 1 318 ? 3.857 -10.336 -8.078 1 96.31 318 GLU A N 1
ATOM 2477 C CA . GLU A 1 318 ? 4.844 -9.477 -8.727 1 96.31 318 GLU A CA 1
ATOM 2478 C C . GLU A 1 318 ? 4.168 -8.305 -9.438 1 96.31 318 GLU A C 1
ATOM 2480 O O . GLU A 1 318 ? 3.166 -8.492 -10.133 1 96.31 318 GLU A O 1
ATOM 2485 N N . ALA A 1 319 ? 4.637 -7.129 -9.172 1 95.06 319 ALA A N 1
ATOM 2486 C CA . ALA A 1 319 ? 4.016 -5.945 -9.766 1 95.06 319 ALA A CA 1
ATOM 2487 C C . ALA A 1 319 ? 5.02 -5.156 -10.594 1 95.06 319 ALA A C 1
ATOM 2489 O O . ALA A 1 319 ? 6.18 -5.008 -10.195 1 95.06 319 ALA A O 1
ATOM 2490 N N . LYS A 1 320 ? 4.543 -4.691 -11.766 1 92.94 320 LYS A N 1
ATOM 2491 C CA . LYS A 1 320 ? 5.293 -3.777 -12.617 1 92.94 320 LYS A CA 1
ATOM 2492 C C . LYS A 1 320 ? 4.492 -2.514 -12.914 1 92.94 320 LYS A C 1
ATOM 2494 O O . LYS A 1 320 ? 3.277 -2.576 -13.117 1 92.94 320 LYS A O 1
ATOM 2499 N N . ARG A 1 321 ? 5.215 -1.463 -12.977 1 90 321 ARG A N 1
ATOM 2500 C CA . ARG A 1 321 ? 4.578 -0.178 -13.242 1 90 321 ARG A CA 1
ATOM 2501 C C . ARG A 1 321 ? 4.07 -0.11 -14.68 1 90 321 ARG A C 1
ATOM 2503 O O . ARG A 1 321 ? 2.992 0.424 -14.938 1 90 321 ARG A O 1
ATOM 2510 N N . ALA A 1 322 ? 4.836 -0.663 -15.617 1 90.94 322 ALA A N 1
ATOM 2511 C CA . ALA A 1 322 ? 4.535 -0.552 -17.047 1 90.94 322 ALA A CA 1
ATOM 2512 C C . ALA A 1 322 ? 3.891 -1.831 -17.562 1 90.94 322 ALA A C 1
ATOM 2514 O O . ALA A 1 322 ? 4.113 -2.916 -17.016 1 90.94 322 ALA A O 1
ATOM 2515 N N . PRO A 1 323 ? 3.094 -1.619 -18.609 1 92.12 323 PRO A N 1
ATOM 2516 C CA . PRO A 1 323 ? 2.584 -2.824 -19.266 1 92.12 323 PRO A CA 1
ATOM 2517 C C . PRO A 1 323 ? 3.693 -3.67 -19.891 1 92.12 323 PRO A C 1
ATOM 2519 O O . PRO A 1 323 ? 4.758 -3.145 -20.234 1 92.12 323 PRO A O 1
ATOM 2522 N N . ARG A 1 324 ? 3.408 -4.879 -19.984 1 90.38 324 ARG A N 1
ATOM 2523 C CA . ARG A 1 324 ? 4.336 -5.777 -20.672 1 90.38 324 ARG A CA 1
ATOM 2524 C C . ARG A 1 324 ? 4.195 -5.676 -22.188 1 90.38 324 ARG A C 1
ATOM 2526 O O . ARG A 1 324 ? 3.084 -5.746 -22.719 1 90.38 324 ARG A O 1
ATOM 2533 N N . VAL A 1 325 ? 5.312 -5.41 -22.781 1 87.56 325 VAL A N 1
ATOM 2534 C CA . VAL A 1 325 ? 5.344 -5.328 -24.234 1 87.56 325 VAL A CA 1
ATOM 2535 C C . VAL A 1 325 ? 6.305 -6.379 -24.797 1 87.56 325 VAL A C 1
ATOM 2537 O O . VAL A 1 325 ? 7.477 -6.414 -24.422 1 87.56 325 VAL A O 1
ATOM 2540 N N . GLU A 1 326 ? 5.762 -7.168 -25.641 1 82.88 326 GLU A N 1
ATOM 2541 C CA . GLU A 1 326 ? 6.574 -8.219 -26.25 1 82.88 326 GLU A CA 1
ATOM 2542 C C . GLU A 1 326 ? 7.773 -7.633 -27 1 82.88 326 GLU A C 1
ATOM 2544 O O . GLU A 1 326 ? 7.637 -6.648 -27.719 1 82.88 326 GLU A O 1
ATOM 2549 N N . GLY A 1 327 ? 8.898 -8.227 -26.781 1 78.31 327 GLY A N 1
ATOM 2550 C CA . GLY A 1 327 ? 10.109 -7.797 -27.453 1 78.31 327 GLY A CA 1
ATOM 2551 C C . GLY A 1 327 ? 10.805 -6.637 -26.766 1 78.31 327 GLY A C 1
ATOM 2552 O O . GLY A 1 327 ? 11.938 -6.293 -27.125 1 78.31 327 GLY A O 1
ATOM 2553 N N . ILE A 1 328 ? 10.148 -6.047 -25.844 1 82.75 328 ILE A N 1
ATOM 2554 C CA . ILE A 1 328 ? 10.742 -4.875 -25.203 1 82.75 328 ILE A CA 1
ATOM 2555 C C . ILE A 1 328 ? 11.125 -5.203 -23.766 1 82.75 328 ILE A C 1
ATOM 2557 O O . ILE A 1 328 ? 12.305 -5.215 -23.422 1 82.75 328 ILE A O 1
ATOM 2561 N N . ASN A 1 329 ? 10.234 -5.57 -22.984 1 87.62 329 ASN A N 1
ATOM 2562 C CA . ASN A 1 329 ? 10.555 -5.773 -21.578 1 87.62 329 ASN A CA 1
ATOM 2563 C C . ASN A 1 329 ? 10.086 -7.141 -21.094 1 87.62 329 ASN A C 1
ATOM 2565 O O . ASN A 1 329 ? 10.055 -7.395 -19.891 1 87.62 329 ASN A O 1
ATOM 2569 N N . GLU A 1 330 ? 9.805 -7.969 -21.953 1 91.81 330 GLU A N 1
ATOM 2570 C CA . GLU A 1 330 ? 9.266 -9.273 -21.578 1 91.81 330 GLU A CA 1
ATOM 2571 C C . GLU A 1 330 ? 10.359 -10.172 -21 1 91.81 330 GLU A C 1
ATOM 2573 O O . GLU A 1 330 ? 10.148 -10.82 -19.969 1 91.81 330 GLU A O 1
ATOM 2578 N N . VAL A 1 331 ? 11.469 -10.227 -21.672 1 94.44 331 VAL A N 1
ATOM 2579 C CA . VAL A 1 331 ? 12.539 -11.141 -21.266 1 94.44 331 VAL A CA 1
ATOM 2580 C C . VAL A 1 331 ? 13 -10.805 -19.844 1 94.44 331 VAL A C 1
ATOM 2582 O O . VAL A 1 331 ? 13.023 -11.672 -18.969 1 94.44 331 VAL A O 1
ATOM 2585 N N . PRO A 1 332 ? 13.25 -9.539 -19.578 1 94.81 332 PRO A N 1
ATOM 2586 C CA . PRO A 1 332 ? 13.664 -9.234 -18.203 1 94.81 332 PRO A CA 1
ATOM 2587 C C . PRO A 1 332 ? 12.586 -9.562 -17.172 1 94.81 332 PRO A C 1
ATOM 2589 O O . PRO A 1 332 ? 12.898 -10.016 -16.078 1 94.81 332 PRO A O 1
ATOM 2592 N N . VAL A 1 333 ? 11.383 -9.352 -17.484 1 95.38 333 VAL A N 1
ATOM 2593 C CA . VAL A 1 333 ? 10.281 -9.609 -16.562 1 95.38 333 VAL A CA 1
ATOM 2594 C C . VAL A 1 333 ? 10.18 -11.109 -16.281 1 95.38 333 VAL A C 1
ATOM 2596 O O . VAL A 1 333 ? 10.117 -11.531 -15.117 1 95.38 333 VAL A O 1
ATOM 2599 N N . LEU A 1 334 ? 10.266 -11.875 -17.297 1 97.12 334 LEU A N 1
ATOM 2600 C CA . LEU A 1 334 ? 10.125 -13.32 -17.141 1 97.12 334 LEU A CA 1
ATOM 2601 C C . LEU A 1 334 ? 11.336 -13.914 -16.438 1 97.12 334 LEU A C 1
ATOM 2603 O O . LEU A 1 334 ? 11.195 -14.844 -15.641 1 97.12 334 LEU A O 1
ATOM 2607 N N . ALA A 1 335 ? 12.477 -13.352 -16.75 1 97.31 335 ALA A N 1
ATOM 2608 C CA . ALA A 1 335 ? 13.688 -13.797 -16.062 1 97.31 335 ALA A CA 1
ATOM 2609 C C . ALA A 1 335 ? 13.594 -13.508 -14.562 1 97.31 335 ALA A C 1
ATOM 2611 O O . ALA A 1 335 ? 13.891 -14.375 -13.742 1 97.31 335 ALA A O 1
ATOM 2612 N N . GLN A 1 336 ? 13.164 -12.383 -14.242 1 96.44 336 GLN A N 1
ATOM 2613 C CA . GLN A 1 336 ? 13 -12.023 -12.836 1 96.44 336 GLN A CA 1
ATOM 2614 C C . GLN A 1 336 ? 11.984 -12.938 -12.156 1 96.44 336 GLN A C 1
ATOM 2616 O O . GLN A 1 336 ? 12.227 -13.438 -11.055 1 96.44 336 GLN A O 1
ATOM 2621 N N . GLN A 1 337 ? 10.883 -13.125 -12.797 1 97.94 337 GLN A N 1
ATOM 2622 C CA . GLN A 1 337 ? 9.844 -13.984 -12.242 1 97.94 337 GLN A CA 1
ATOM 2623 C C . GLN A 1 337 ? 10.344 -15.414 -12.062 1 97.94 337 GLN A C 1
ATOM 2625 O O . GLN A 1 337 ? 9.977 -16.094 -11.102 1 97.94 337 GLN A O 1
ATOM 2630 N N . SER A 1 338 ? 11.18 -15.852 -12.961 1 98.5 338 SER A N 1
ATOM 2631 C CA . SER A 1 338 ? 11.781 -17.172 -12.828 1 98.5 338 SER A CA 1
ATOM 2632 C C . SER A 1 338 ? 12.602 -17.281 -11.547 1 98.5 338 SER A C 1
ATOM 2634 O O . SER A 1 338 ? 12.484 -18.266 -10.812 1 98.5 338 SER A O 1
ATOM 2636 N N . MET A 1 339 ? 13.359 -16.25 -11.32 1 97.5 339 MET A N 1
ATOM 2637 C CA . MET A 1 339 ? 14.18 -16.219 -10.117 1 97.5 339 MET A CA 1
ATOM 2638 C C . MET A 1 339 ? 13.305 -16.219 -8.867 1 97.5 339 MET A C 1
ATOM 2640 O O . MET A 1 339 ? 13.656 -16.828 -7.855 1 97.5 339 MET A O 1
ATOM 2644 N N . GLU A 1 340 ? 12.219 -15.539 -8.914 1 97.75 340 GLU A N 1
ATOM 2645 C CA . GLU A 1 340 ? 11.289 -15.492 -7.785 1 97.75 340 GLU A CA 1
ATOM 2646 C C . GLU A 1 340 ? 10.648 -16.859 -7.543 1 97.75 340 GLU A C 1
ATOM 2648 O O . GLU A 1 340 ? 10.562 -17.312 -6.398 1 97.75 340 GLU A O 1
ATOM 2653 N N . HIS A 1 341 ? 10.242 -17.484 -8.602 1 98.44 341 HIS A N 1
ATOM 2654 C CA . HIS A 1 341 ? 9.758 -18.859 -8.469 1 98.44 341 HIS A CA 1
ATOM 2655 C C . HIS A 1 341 ? 10.812 -19.75 -7.824 1 98.44 341 HIS A C 1
ATOM 2657 O O . HIS A 1 341 ? 10.508 -20.5 -6.887 1 98.44 341 HIS A O 1
ATOM 2663 N N . ALA A 1 342 ? 12.023 -19.672 -8.336 1 97.56 342 ALA A N 1
ATOM 2664 C CA . ALA A 1 342 ? 13.094 -20.531 -7.855 1 97.56 342 ALA A CA 1
ATOM 2665 C C . ALA A 1 342 ? 13.383 -20.297 -6.379 1 97.56 342 ALA A C 1
ATOM 2667 O O . ALA A 1 342 ? 13.539 -21.234 -5.605 1 97.56 342 ALA A O 1
ATOM 2668 N N . ALA A 1 343 ? 13.438 -19.031 -6.027 1 96.62 343 ALA A N 1
ATOM 2669 C CA . ALA A 1 343 ? 13.695 -18.703 -4.629 1 96.62 343 ALA A CA 1
ATOM 2670 C C . ALA A 1 343 ? 12.555 -19.172 -3.734 1 96.62 343 ALA A C 1
ATOM 2672 O O . ALA A 1 343 ? 12.781 -19.672 -2.631 1 96.62 343 ALA A O 1
ATOM 2673 N N . TYR A 1 344 ? 11.359 -19 -4.18 1 96.19 344 TYR A N 1
ATOM 2674 C CA . TYR A 1 344 ? 10.188 -19.484 -3.459 1 96.19 344 TYR A CA 1
ATOM 2675 C C . TYR A 1 344 ? 10.258 -20.984 -3.264 1 96.19 344 TYR A C 1
ATOM 2677 O O . TYR A 1 344 ? 10.039 -21.484 -2.158 1 96.19 344 TYR A O 1
ATOM 2685 N N . ILE A 1 345 ? 10.578 -21.703 -4.277 1 96.06 345 ILE A N 1
ATOM 2686 C CA . ILE A 1 345 ? 10.664 -23.156 -4.258 1 96.06 345 ILE A CA 1
ATOM 2687 C C . ILE A 1 345 ? 11.75 -23.609 -3.285 1 96.06 345 ILE A C 1
ATOM 2689 O O . ILE A 1 345 ? 11.547 -24.531 -2.498 1 96.06 345 ILE A O 1
ATOM 2693 N N . TRP A 1 346 ? 12.859 -22.938 -3.334 1 94.56 346 TRP A N 1
ATOM 2694 C CA . TRP A 1 346 ? 13.945 -23.25 -2.41 1 94.56 346 TRP A CA 1
ATOM 2695 C C . TRP A 1 346 ? 13.477 -23.141 -0.963 1 94.56 346 TRP A C 1
ATOM 2697 O O . TRP A 1 346 ? 13.703 -24.062 -0.166 1 94.56 346 TRP A O 1
ATOM 2707 N N . ASN A 1 347 ? 12.828 -22.109 -0.632 1 93.06 347 ASN A N 1
ATOM 2708 C CA . ASN A 1 347 ? 12.398 -21.859 0.74 1 93.06 347 ASN A CA 1
ATOM 2709 C C . ASN A 1 347 ? 11.273 -22.812 1.152 1 93.06 347 ASN A C 1
ATOM 2711 O O . ASN A 1 347 ? 11.156 -23.172 2.326 1 93.06 347 ASN A O 1
ATOM 2715 N N . ARG A 1 348 ? 10.523 -23.203 0.225 1 91.12 348 ARG A N 1
ATOM 2716 C CA . ARG A 1 348 ? 9.438 -24.125 0.5 1 91.12 348 ARG A CA 1
ATOM 2717 C C . ARG A 1 348 ? 9.977 -25.5 0.881 1 91.12 348 ARG A C 1
ATOM 2719 O O . ARG A 1 348 ? 9.367 -26.219 1.687 1 91.12 348 ARG A O 1
ATOM 2726 N N . HIS A 1 349 ? 11.094 -25.875 0.314 1 91.5 349 HIS A N 1
ATOM 2727 C CA . HIS A 1 349 ? 11.5 -27.266 0.418 1 91.5 349 HIS A CA 1
ATOM 2728 C C . HIS A 1 349 ? 12.766 -27.406 1.256 1 91.5 349 HIS A C 1
ATOM 2730 O O . HIS A 1 349 ? 13.172 -28.531 1.591 1 91.5 349 HIS A O 1
ATOM 2736 N N . LYS A 1 350 ? 13.352 -26.328 1.614 1 88.31 350 LYS A N 1
ATOM 2737 C CA . LYS A 1 350 ? 14.672 -26.406 2.24 1 88.31 350 LYS A CA 1
ATOM 2738 C C . LYS A 1 350 ? 14.602 -27.141 3.572 1 88.31 350 LYS A C 1
ATOM 2740 O O . LYS A 1 350 ? 15.562 -27.812 3.967 1 88.31 350 LYS A O 1
ATOM 2745 N N . GLU A 1 351 ? 13.508 -27.031 4.262 1 83.5 351 GLU A N 1
ATOM 2746 C CA . GLU A 1 351 ? 13.422 -27.641 5.586 1 83.5 351 GLU A CA 1
ATOM 2747 C C . GLU A 1 351 ? 12.797 -29.031 5.508 1 83.5 351 GLU A C 1
ATOM 2749 O O . GLU A 1 351 ? 12.812 -29.781 6.488 1 83.5 351 GLU A O 1
ATOM 2754 N N . ASP A 1 352 ? 12.227 -29.359 4.441 1 78.25 352 ASP A N 1
ATOM 2755 C CA . ASP A 1 352 ? 11.531 -30.641 4.289 1 78.25 352 ASP A CA 1
ATOM 2756 C C . ASP A 1 352 ? 12.086 -31.422 3.104 1 78.25 352 ASP A C 1
ATOM 2758 O O . ASP A 1 352 ? 11.773 -31.109 1.95 1 78.25 352 ASP A O 1
ATOM 2762 N N . THR A 1 353 ? 12.797 -32.531 3.434 1 77.31 353 THR A N 1
ATOM 2763 C CA . THR A 1 353 ? 13.453 -33.312 2.383 1 77.31 353 THR A CA 1
ATOM 2764 C C . THR A 1 353 ? 12.609 -34.531 1.99 1 77.31 353 THR A C 1
ATOM 2766 O O . THR A 1 353 ? 13.109 -35.469 1.367 1 77.31 353 THR A O 1
ATOM 2769 N N . THR A 1 354 ? 11.344 -34.5 2.344 1 83 354 THR A N 1
ATOM 2770 C CA . THR A 1 354 ? 10.5 -35.656 2.037 1 83 354 THR A CA 1
ATOM 2771 C C . THR A 1 354 ? 10.297 -35.781 0.531 1 83 354 THR A C 1
ATOM 2773 O O . THR A 1 354 ? 9.914 -36.875 0.046 1 83 354 THR A O 1
ATOM 2776 N N . TRP A 1 355 ? 10.648 -34.75 -0.154 1 85.19 355 TRP A N 1
ATOM 2777 C CA . TRP A 1 355 ? 10.469 -34.781 -1.603 1 85.19 355 TRP A CA 1
ATOM 2778 C C . TRP A 1 355 ? 11.445 -35.75 -2.258 1 85.19 355 TRP A C 1
ATOM 2780 O O . TRP A 1 355 ? 11.211 -36.219 -3.381 1 85.19 355 TRP A O 1
ATOM 2790 N N . ARG A 1 356 ? 12.422 -36.125 -1.658 1 83.38 356 ARG A N 1
ATOM 2791 C CA . ARG A 1 356 ? 13.43 -37.031 -2.215 1 83.38 356 ARG A CA 1
ATOM 2792 C C . ARG A 1 356 ? 12.844 -38.406 -2.482 1 83.38 356 ARG A C 1
ATOM 2794 O O . ARG A 1 356 ? 13.297 -39.125 -3.387 1 83.38 356 ARG A O 1
ATOM 2801 N N . ASN A 1 357 ? 11.883 -38.688 -1.728 1 80.44 357 ASN A N 1
ATOM 2802 C CA . ASN A 1 357 ? 11.289 -40.031 -1.841 1 80.44 357 ASN A CA 1
ATOM 2803 C C . ASN A 1 357 ? 9.93 -39.969 -2.535 1 80.44 357 ASN A C 1
ATOM 2805 O O . ASN A 1 357 ? 9.172 -40.938 -2.504 1 80.44 357 ASN A O 1
ATOM 2809 N N . SER A 1 358 ? 9.688 -38.875 -3.082 1 77.25 358 SER A N 1
ATOM 2810 C CA . SER A 1 358 ? 8.359 -38.719 -3.66 1 77.25 358 SER A CA 1
ATOM 2811 C C . SER A 1 358 ? 8.438 -38.469 -5.16 1 77.25 358 SER A C 1
ATOM 2813 O O . SER A 1 358 ? 9.359 -37.781 -5.637 1 77.25 358 SER A O 1
ATOM 2815 N N . ALA A 1 359 ? 7.629 -39.219 -5.898 1 79 359 ALA A N 1
ATOM 2816 C CA . ALA A 1 359 ? 7.516 -38.969 -7.336 1 79 359 ALA A CA 1
ATOM 2817 C C . ALA A 1 359 ? 6.453 -37.906 -7.629 1 79 359 ALA A C 1
ATOM 2819 O O . ALA A 1 359 ? 5.957 -37.812 -8.75 1 79 359 ALA A O 1
ATOM 2820 N N . GLN A 1 360 ? 6.355 -37.094 -6.738 1 87.88 360 GLN A N 1
ATOM 2821 C CA . GLN A 1 360 ? 5.273 -36.125 -6.832 1 87.88 360 GLN A CA 1
ATOM 2822 C C . GLN A 1 360 ? 5.68 -34.938 -7.684 1 87.88 360 GLN A C 1
ATOM 2824 O O . GLN A 1 360 ? 6.859 -34.562 -7.738 1 87.88 360 GLN A O 1
ATOM 2829 N N . THR A 1 361 ? 4.719 -34.406 -8.414 1 94.44 361 THR A N 1
ATOM 2830 C CA . THR A 1 361 ? 4.84 -33.125 -9.117 1 94.44 361 THR A CA 1
ATOM 2831 C C . THR A 1 361 ? 4.398 -31.969 -8.219 1 94.44 361 THR A C 1
ATOM 2833 O O . THR A 1 361 ? 3.395 -32.062 -7.512 1 94.44 361 THR A O 1
ATOM 2836 N N . TYR A 1 362 ? 5.23 -30.953 -8.195 1 94.62 362 TYR A N 1
ATOM 2837 C CA . TYR A 1 362 ? 4.953 -29.781 -7.387 1 94.62 362 TYR A CA 1
ATOM 2838 C C . TYR A 1 362 ? 4.625 -28.578 -8.266 1 94.62 362 TYR A C 1
ATOM 2840 O O . TYR A 1 362 ? 4.914 -28.578 -9.461 1 94.62 362 TYR A O 1
ATOM 2848 N N . HIS A 1 363 ? 3.971 -27.641 -7.633 1 97.06 363 HIS A N 1
ATOM 2849 C CA . HIS A 1 363 ? 3.594 -26.453 -8.375 1 97.06 363 HIS A CA 1
ATOM 2850 C C . HIS A 1 363 ? 3.785 -25.188 -7.527 1 97.06 363 HIS A C 1
ATOM 2852 O O . HIS A 1 363 ? 3.666 -25.234 -6.301 1 97.06 363 HIS A O 1
ATOM 2858 N N . SER A 1 364 ? 4.164 -24.109 -8.109 1 97.25 364 SER A N 1
ATOM 2859 C CA . SER A 1 364 ? 4.145 -22.766 -7.547 1 97.25 364 SER A CA 1
ATOM 2860 C C . SER A 1 364 ? 3.182 -21.859 -8.305 1 97.25 364 SER A C 1
ATOM 2862 O O . SER A 1 364 ? 2.934 -22.062 -9.492 1 97.25 364 SER A O 1
ATOM 2864 N N . PHE A 1 365 ? 2.582 -20.906 -7.656 1 98.5 365 PHE A N 1
ATOM 2865 C CA . PHE A 1 365 ? 1.548 -20.031 -8.203 1 98.5 365 PHE A CA 1
ATOM 2866 C C . PHE A 1 365 ? 1.925 -18.562 -8.023 1 98.5 365 PHE A C 1
ATOM 2868 O O . PHE A 1 365 ? 2.088 -18.094 -6.898 1 98.5 365 PHE A O 1
ATOM 2875 N N . MET A 1 366 ? 2.064 -17.891 -9.133 1 98.62 366 MET A N 1
ATOM 2876 C CA . MET A 1 366 ? 2.365 -16.453 -9.086 1 98.62 366 MET A CA 1
ATOM 2877 C C . MET A 1 366 ? 1.318 -15.656 -9.852 1 98.62 366 MET A C 1
ATOM 2879 O O . MET A 1 366 ? 0.882 -16.062 -10.93 1 98.62 366 MET A O 1
ATOM 2883 N N . VAL A 1 367 ? 0.887 -14.578 -9.266 1 98.69 367 VAL A N 1
ATOM 2884 C CA . VAL A 1 367 ? 0.1 -13.562 -9.945 1 98.69 367 VAL A CA 1
ATOM 2885 C C . VAL A 1 367 ? 0.961 -12.32 -10.195 1 98.69 367 VAL A C 1
ATOM 2887 O O . VAL A 1 367 ? 1.472 -11.719 -9.25 1 98.69 367 VAL A O 1
ATOM 2890 N N . ALA A 1 368 ? 1.148 -12.047 -11.43 1 98.19 368 ALA A N 1
ATOM 2891 C CA . ALA A 1 368 ? 1.857 -10.828 -11.805 1 98.19 368 ALA A CA 1
ATOM 2892 C C . ALA A 1 368 ? 0.895 -9.781 -12.367 1 98.19 368 ALA A C 1
ATOM 2894 O O . ALA A 1 368 ? -0.028 -10.117 -13.109 1 98.19 368 ALA A O 1
ATOM 2895 N N . GLN A 1 369 ? 1.079 -8.602 -11.898 1 97.31 369 GLN A N 1
ATOM 2896 C CA . GLN A 1 369 ? 0.323 -7.488 -12.469 1 97.31 369 GLN A CA 1
ATOM 2897 C C . GLN A 1 369 ? 1.252 -6.473 -13.133 1 97.31 369 GLN A C 1
ATOM 2899 O O . GLN A 1 369 ? 2.098 -5.875 -12.461 1 97.31 369 GLN A O 1
ATOM 2904 N N . ASP A 1 370 ? 1.113 -6.332 -14.422 1 96.19 370 ASP A N 1
ATOM 2905 C CA . ASP A 1 370 ? 1.805 -5.309 -15.195 1 96.19 370 ASP A CA 1
ATOM 2906 C C . ASP A 1 370 ? 0.872 -4.145 -15.523 1 96.19 370 ASP A C 1
ATOM 2908 O O . ASP A 1 370 ? 0.141 -4.188 -16.516 1 96.19 370 ASP A O 1
ATOM 2912 N N . HIS A 1 371 ? 0.955 -3.154 -14.688 1 94.75 371 HIS A N 1
ATOM 2913 C CA . HIS A 1 371 ? 0.035 -2.027 -14.789 1 94.75 371 HIS A CA 1
ATOM 2914 C C . HIS A 1 371 ? -1.414 -2.484 -14.664 1 94.75 371 HIS A C 1
ATOM 2916 O O . HIS A 1 371 ? -1.832 -2.955 -13.602 1 94.75 371 HIS A O 1
ATOM 2922 N N . LEU A 1 372 ? -2.184 -2.506 -15.719 1 95.5 372 LEU A N 1
ATOM 2923 C CA . LEU A 1 372 ? -3.596 -2.859 -15.617 1 95.5 372 LEU A CA 1
ATOM 2924 C C . LEU A 1 372 ? -3.863 -4.215 -16.266 1 95.5 372 LEU A C 1
ATOM 2926 O O . LEU A 1 372 ? -4.992 -4.5 -16.672 1 95.5 372 LEU A O 1
ATOM 2930 N N . SER A 1 373 ? -2.807 -5.074 -16.312 1 97.12 373 SER A N 1
ATOM 2931 C CA . SER A 1 373 ? -2.969 -6.43 -16.828 1 97.12 373 SER A CA 1
ATOM 2932 C C . SER A 1 373 ? -2.441 -7.465 -15.836 1 97.12 373 SER A C 1
ATOM 2934 O O . SER A 1 373 ? -1.301 -7.371 -15.383 1 97.12 373 SER A O 1
ATOM 2936 N N . PHE A 1 374 ? -3.271 -8.422 -15.594 1 98.31 374 PHE A N 1
ATOM 2937 C CA . PHE A 1 374 ? -2.842 -9.531 -14.75 1 98.31 374 PHE A CA 1
ATOM 2938 C C . PHE A 1 374 ? -2.285 -10.672 -15.594 1 98.31 374 PHE A C 1
ATOM 2940 O O . PHE A 1 374 ? -2.711 -10.875 -16.734 1 98.31 374 PHE A O 1
ATOM 2947 N N . HIS A 1 375 ? -1.347 -11.359 -15.086 1 98.31 375 HIS A N 1
ATOM 2948 C CA . HIS A 1 375 ? -0.796 -12.617 -15.578 1 98.31 375 HIS A CA 1
ATOM 2949 C C . HIS A 1 375 ? -0.692 -13.648 -14.461 1 98.31 375 HIS A C 1
ATOM 2951 O O . HIS A 1 375 ? -0.388 -13.305 -13.312 1 98.31 375 HIS A O 1
ATOM 2957 N N . ILE A 1 376 ? -0.983 -14.844 -14.828 1 98.75 376 ILE A N 1
ATOM 2958 C CA . ILE A 1 376 ? -0.754 -15.945 -13.898 1 98.75 376 ILE A CA 1
ATOM 2959 C C . ILE A 1 376 ? 0.376 -16.828 -14.422 1 98.75 376 ILE A C 1
ATOM 2961 O O . ILE A 1 376 ? 0.425 -17.156 -15.617 1 98.75 376 ILE A O 1
ATOM 2965 N N . SER A 1 377 ? 1.3 -17.156 -13.578 1 98.62 377 SER A N 1
ATOM 2966 C CA . SER A 1 377 ? 2.332 -18.125 -13.945 1 98.62 377 SER A CA 1
ATOM 2967 C C . SER A 1 377 ? 2.371 -19.297 -12.969 1 98.62 377 SER A C 1
ATOM 2969 O O . SER A 1 377 ? 2.414 -19.094 -11.75 1 98.62 377 SER A O 1
ATOM 2971 N N . ILE A 1 378 ? 2.32 -20.469 -13.523 1 98.81 378 ILE A N 1
ATOM 2972 C CA . ILE A 1 378 ? 2.363 -21.703 -12.742 1 98.81 378 ILE A CA 1
ATOM 2973 C C . ILE A 1 378 ? 3.688 -22.422 -12.984 1 98.81 378 ILE A C 1
ATOM 2975 O O . ILE A 1 378 ? 3.977 -22.844 -14.102 1 98.81 378 ILE A O 1
ATOM 2979 N N . GLY A 1 379 ? 4.488 -22.5 -11.914 1 98.69 379 GLY A N 1
ATOM 2980 C CA . GLY A 1 379 ? 5.672 -23.344 -11.969 1 98.69 379 GLY A CA 1
ATOM 2981 C C . GLY A 1 379 ? 5.375 -24.812 -11.75 1 98.69 379 GLY A C 1
ATOM 2982 O O . GLY A 1 379 ? 4.59 -25.172 -10.875 1 98.69 379 GLY A O 1
ATOM 2983 N N . THR A 1 380 ? 5.934 -25.656 -12.555 1 98.44 380 THR A N 1
ATOM 2984 C CA . THR A 1 380 ? 5.816 -27.109 -12.422 1 98.44 380 THR A CA 1
ATOM 2985 C C . THR A 1 380 ? 7.199 -27.766 -12.359 1 98.44 380 THR A C 1
ATOM 2987 O O . THR A 1 380 ? 8.039 -27.516 -13.234 1 98.44 380 THR A O 1
ATOM 2990 N N . TYR A 1 381 ? 7.418 -28.547 -11.367 1 97 381 TYR A N 1
ATOM 2991 C CA . TYR A 1 381 ? 8.703 -29.203 -11.156 1 97 381 TYR A CA 1
ATOM 2992 C C . TYR A 1 381 ? 8.523 -30.516 -10.391 1 97 381 TYR A C 1
ATOM 2994 O O . TYR A 1 381 ? 7.457 -30.781 -9.836 1 97 381 TYR A O 1
ATOM 3002 N N . ASP A 1 382 ? 9.547 -31.328 -10.438 1 95.25 382 ASP A N 1
ATOM 3003 C CA . ASP A 1 382 ? 9.477 -32.625 -9.75 1 95.25 382 ASP A CA 1
ATOM 3004 C C . ASP A 1 382 ? 10.703 -32.844 -8.875 1 95.25 382 ASP A C 1
ATOM 3006 O O . ASP A 1 382 ? 11.492 -31.922 -8.648 1 95.25 382 ASP A O 1
ATOM 3010 N N . HIS A 1 383 ? 10.789 -34 -8.281 1 93.62 383 HIS A N 1
ATOM 3011 C CA . HIS A 1 383 ? 11.867 -34.312 -7.352 1 93.62 383 HIS A CA 1
ATOM 3012 C C . HIS A 1 383 ? 13.227 -34.25 -8.039 1 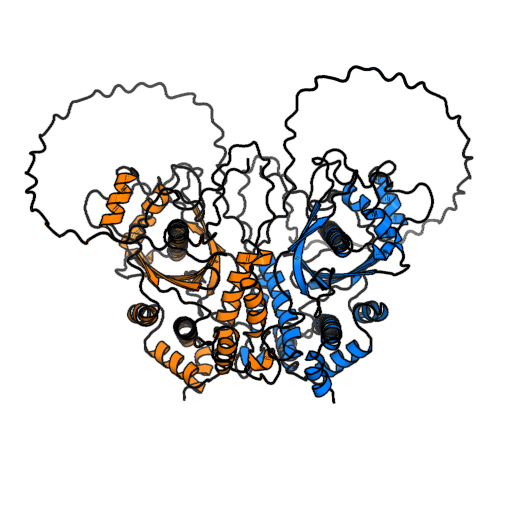93.62 383 HIS A C 1
ATOM 3014 O O . HIS A 1 383 ? 14.242 -33.938 -7.398 1 93.62 383 HIS A O 1
ATOM 3020 N N . ARG A 1 384 ? 13.336 -34.469 -9.312 1 92.69 384 ARG A N 1
ATOM 3021 C CA . ARG A 1 384 ? 14.609 -34.406 -10.023 1 92.69 384 ARG A CA 1
ATOM 3022 C C . ARG A 1 384 ? 15.125 -32.969 -10.062 1 92.69 384 ARG A C 1
ATOM 3024 O O . ARG A 1 384 ? 16.328 -32.719 -9.938 1 92.69 384 ARG A O 1
ATOM 3031 N N . TYR A 1 385 ? 14.195 -32.094 -10.281 1 95.38 385 TYR A N 1
ATOM 3032 C CA . TYR A 1 385 ? 14.594 -30.672 -10.266 1 95.38 385 TYR A CA 1
ATOM 3033 C C . TYR A 1 385 ? 15.047 -30.266 -8.867 1 95.38 385 TYR A C 1
ATOM 3035 O O . TYR A 1 385 ? 16.031 -29.531 -8.719 1 95.38 385 TYR A O 1
ATOM 3043 N N . LEU A 1 386 ? 14.305 -30.656 -7.883 1 94.62 386 LEU A N 1
ATOM 3044 C CA . LEU A 1 386 ? 14.703 -30.375 -6.508 1 94.62 386 LEU A CA 1
ATOM 3045 C C . LEU A 1 386 ? 16.078 -30.953 -6.203 1 94.62 386 LEU A C 1
ATOM 3047 O O . LEU A 1 386 ? 16.891 -30.312 -5.551 1 94.62 386 LEU A O 1
ATOM 3051 N N . ASP A 1 387 ? 16.297 -32.125 -6.684 1 91.38 387 ASP A N 1
ATOM 3052 C CA . ASP A 1 387 ? 17.625 -32.719 -6.52 1 91.38 387 ASP A CA 1
ATOM 3053 C C . ASP A 1 387 ? 18.703 -31.844 -7.145 1 91.38 387 ASP A C 1
ATOM 3055 O O . ASP A 1 387 ? 19.812 -31.75 -6.609 1 91.38 387 ASP A O 1
ATOM 3059 N N . TYR A 1 388 ? 18.359 -31.297 -8.258 1 92.94 388 TYR A N 1
ATOM 3060 C CA . TYR A 1 388 ? 19.312 -30.438 -8.953 1 92.94 388 TYR A CA 1
ATOM 3061 C C . TYR A 1 388 ? 19.641 -29.203 -8.125 1 92.94 388 TYR A C 1
ATOM 3063 O O . TYR A 1 388 ? 20.812 -28.891 -7.902 1 92.94 388 TYR A O 1
ATOM 3071 N N . ILE A 1 389 ? 18.656 -28.516 -7.629 1 92.81 389 ILE A N 1
ATOM 3072 C CA . ILE A 1 389 ? 18.922 -27.219 -7.012 1 92.81 389 ILE A CA 1
ATOM 3073 C C . ILE A 1 389 ? 19.438 -27.422 -5.59 1 92.81 389 ILE A C 1
ATOM 3075 O O . ILE A 1 389 ? 20.109 -26.562 -5.035 1 92.81 389 ILE A O 1
ATOM 3079 N N . PHE A 1 390 ? 19.109 -28.531 -5.02 1 90.38 390 PHE A N 1
ATOM 3080 C CA . PHE A 1 390 ? 19.578 -28.781 -3.658 1 90.38 390 PHE A CA 1
ATOM 3081 C C . PHE A 1 390 ? 20.844 -29.625 -3.668 1 90.38 390 PHE A C 1
ATOM 3083 O O . PHE A 1 390 ? 21.375 -29.984 -2.609 1 90.38 390 PHE A O 1
ATOM 3090 N N . ALA A 1 391 ? 21.109 -30.031 -4.84 1 79.19 391 ALA A N 1
ATOM 3091 C CA . ALA A 1 391 ? 22.25 -30.922 -4.961 1 79.19 391 ALA A CA 1
ATOM 3092 C C . ALA A 1 391 ? 23.516 -30.266 -4.422 1 79.19 391 ALA A C 1
ATOM 3094 O O . ALA A 1 391 ? 23.641 -29.047 -4.43 1 79.19 391 ALA A O 1
ATOM 3095 N N . SER A 1 392 ? 24.328 -31.172 -3.869 1 62.53 392 SER A N 1
ATOM 3096 C CA . SER A 1 392 ? 25.641 -30.75 -3.422 1 62.53 392 SER A CA 1
ATOM 3097 C C . SER A 1 392 ? 26.453 -30.156 -4.57 1 62.53 392 SER A C 1
ATOM 3099 O O . SER A 1 392 ? 26.078 -30.297 -5.738 1 62.53 392 SER A O 1
ATOM 3101 N N . ASN A 1 393 ? 27.578 -29.375 -4.352 1 58.84 393 ASN A N 1
ATOM 3102 C CA . ASN A 1 393 ? 28.453 -28.391 -4.98 1 58.84 393 ASN A CA 1
ATOM 3103 C C . ASN A 1 393 ? 28.938 -28.875 -6.348 1 58.84 393 ASN A C 1
ATOM 3105 O O . ASN A 1 393 ? 29.469 -28.078 -7.133 1 58.84 393 ASN A O 1
ATOM 3109 N N . SER A 1 394 ? 28.531 -30.156 -6.785 1 66.38 394 SER A N 1
ATOM 3110 C CA . SER A 1 394 ? 29.25 -30.562 -7.988 1 66.38 394 SER A CA 1
ATOM 3111 C C . SER A 1 394 ? 28.297 -30.938 -9.117 1 66.38 394 SER A C 1
ATOM 3113 O O . SER A 1 394 ? 28.688 -31.578 -10.086 1 66.38 394 SER A O 1
ATOM 3115 N N . ARG A 1 395 ? 27.125 -30.281 -9.117 1 83.75 395 ARG A N 1
ATOM 3116 C CA . ARG A 1 395 ? 26.188 -30.688 -10.164 1 83.75 395 ARG A CA 1
ATOM 3117 C C . ARG A 1 395 ? 26.359 -29.812 -11.414 1 83.75 395 ARG A C 1
ATOM 3119 O O . ARG A 1 395 ? 26.266 -28.594 -11.344 1 83.75 395 ARG A O 1
ATOM 3126 N N . ARG A 1 396 ? 26.547 -30.484 -12.516 1 90.56 396 ARG A N 1
ATOM 3127 C CA . ARG A 1 396 ? 26.688 -29.797 -13.789 1 90.56 396 ARG A CA 1
ATOM 3128 C C . ARG A 1 396 ? 25.375 -29.188 -14.242 1 90.56 396 ARG A C 1
ATOM 3130 O O . ARG A 1 396 ? 24.312 -29.797 -14.102 1 90.56 396 ARG A O 1
ATOM 3137 N N . VAL A 1 397 ? 25.469 -28.031 -14.82 1 93.88 397 VAL A N 1
ATOM 3138 C CA . VAL A 1 397 ? 24.297 -27.359 -15.352 1 93.88 397 VAL A CA 1
ATOM 3139 C C . VAL A 1 397 ? 23.719 -28.172 -16.5 1 93.88 397 VAL A C 1
ATOM 3141 O O . VAL A 1 397 ? 22.5 -28.406 -16.562 1 93.88 397 VAL A O 1
ATOM 3144 N N . ILE A 1 398 ? 24.594 -28.562 -17.391 1 93.5 398 ILE A N 1
ATOM 3145 C CA . ILE A 1 398 ? 24.219 -29.469 -18.469 1 93.5 398 ILE A CA 1
ATOM 3146 C C . ILE A 1 398 ? 24.734 -30.875 -18.156 1 93.5 398 ILE A C 1
ATOM 3148 O O . ILE A 1 398 ? 25.938 -31.125 -18.172 1 93.5 398 ILE A O 1
ATOM 3152 N N . PRO A 1 399 ? 23.828 -31.734 -17.859 1 87.88 399 PRO A N 1
ATOM 3153 C CA . PRO A 1 399 ? 24.297 -33.094 -17.594 1 87.88 399 PRO A CA 1
ATOM 3154 C C . PRO A 1 399 ? 24.906 -33.75 -18.812 1 87.88 399 PRO A C 1
ATOM 3156 O O . PRO A 1 399 ? 24.531 -33.438 -19.953 1 87.88 399 PRO A O 1
ATOM 3159 N N . VAL A 1 400 ? 25.812 -34.688 -18.531 1 82.44 400 VAL A N 1
ATOM 3160 C CA . VAL A 1 400 ? 26.5 -35.406 -19.594 1 82.44 400 VAL A CA 1
ATOM 3161 C C . VAL A 1 400 ? 25.5 -36.312 -20.312 1 82.44 400 VAL A C 1
ATOM 3163 O O . VAL A 1 400 ? 25.531 -36.438 -21.531 1 82.44 400 VAL A O 1
ATOM 3166 N N . GLN A 1 401 ? 24.672 -36.969 -19.531 1 80 401 GLN A N 1
ATOM 3167 C CA . GLN A 1 401 ? 23.656 -37.875 -20.094 1 80 401 GLN A CA 1
ATOM 3168 C C . GLN A 1 401 ? 22.344 -37.75 -19.328 1 80 401 GLN A C 1
ATOM 3170 O O . GLN A 1 401 ? 22.328 -37.312 -18.172 1 80 401 GLN A O 1
ATOM 3175 N N . GLY A 1 402 ? 21.359 -37.969 -20.078 1 80.56 402 GLY A N 1
ATOM 3176 C CA . GLY A 1 402 ? 20.078 -38.062 -19.406 1 80.56 402 GLY A CA 1
ATOM 3177 C C . GLY A 1 402 ? 19.203 -36.844 -19.609 1 80.56 402 GLY A C 1
ATOM 3178 O O . GLY A 1 402 ? 19.641 -35.875 -20.234 1 80.56 402 GLY A O 1
ATOM 3179 N N . ASN A 1 403 ? 18.016 -36.938 -19.094 1 88.12 403 ASN A N 1
ATOM 3180 C CA . ASN A 1 403 ? 17.031 -35.875 -19.172 1 88.12 403 ASN A CA 1
ATOM 3181 C C . ASN A 1 403 ? 17.344 -34.75 -18.188 1 88.12 403 ASN A C 1
ATOM 3183 O O . ASN A 1 403 ? 17.781 -35 -17.062 1 88.12 403 ASN A O 1
ATOM 3187 N N . ILE A 1 404 ? 17.234 -33.562 -18.641 1 93.94 404 ILE A N 1
ATOM 3188 C CA . ILE A 1 404 ? 17.453 -32.406 -17.797 1 93.94 404 ILE A CA 1
ATOM 3189 C C . ILE A 1 404 ? 16.156 -32.031 -17.094 1 93.94 404 ILE A C 1
ATOM 3191 O O . ILE A 1 404 ? 15.141 -31.766 -17.75 1 93.94 404 ILE A O 1
ATOM 3195 N N . PRO A 1 405 ? 16.188 -32.094 -15.789 1 95.12 405 PRO A N 1
ATOM 3196 C CA . PRO A 1 405 ? 15.008 -31.609 -15.078 1 95.12 405 PRO A CA 1
ATOM 3197 C C . PRO A 1 405 ? 14.859 -30.078 -15.133 1 95.12 405 PRO A C 1
ATOM 3199 O O . PRO A 1 405 ? 15.844 -29.359 -14.984 1 95.12 405 PRO A O 1
ATOM 3202 N N . PHE A 1 406 ? 13.641 -29.641 -15.398 1 97.88 406 PHE A N 1
ATOM 3203 C CA . PHE A 1 406 ? 13.398 -28.219 -15.547 1 97.88 406 PHE A CA 1
ATOM 3204 C C . PHE A 1 406 ? 12.336 -27.75 -14.562 1 97.88 406 PHE A C 1
ATOM 3206 O O . PHE A 1 406 ? 11.516 -28.531 -14.102 1 97.88 406 PHE A O 1
ATOM 3213 N N . LEU A 1 407 ? 12.43 -26.484 -14.203 1 98.5 407 LEU A N 1
ATOM 3214 C CA . LEU A 1 407 ? 11.273 -25.734 -13.742 1 98.5 407 LEU A CA 1
ATOM 3215 C C . LEU A 1 407 ? 10.492 -25.156 -14.914 1 98.5 407 LEU A C 1
ATOM 3217 O O . LEU A 1 407 ? 10.93 -24.188 -15.547 1 98.5 407 LEU A O 1
ATOM 3221 N N . GLN A 1 408 ? 9.375 -25.75 -15.203 1 98.69 408 GLN A N 1
ATOM 3222 C CA . GLN A 1 408 ? 8.523 -25.266 -16.281 1 98.69 408 GLN A CA 1
ATOM 3223 C C . GLN A 1 408 ? 7.523 -24.234 -15.773 1 98.69 408 GLN A C 1
ATOM 3225 O O . GLN A 1 408 ? 6.719 -24.531 -14.883 1 98.69 408 GLN A O 1
ATOM 3230 N N . ILE A 1 409 ? 7.559 -23.047 -16.344 1 98.81 409 ILE A N 1
ATOM 3231 C CA . ILE A 1 409 ? 6.676 -21.984 -15.891 1 98.81 409 ILE A CA 1
ATOM 3232 C C . ILE A 1 409 ? 5.684 -21.641 -17 1 98.81 409 ILE A C 1
ATOM 3234 O O . ILE A 1 409 ? 6.051 -21.016 -18 1 98.81 409 ILE A O 1
ATOM 3238 N N . GLN A 1 410 ? 4.438 -22.031 -16.844 1 98.75 410 GLN A N 1
ATOM 3239 C CA . GLN A 1 410 ? 3.377 -21.75 -17.797 1 98.75 410 GLN A CA 1
ATOM 3240 C C . GLN A 1 410 ? 2.709 -20.422 -17.5 1 98.75 410 GLN A C 1
ATOM 3242 O O . GLN A 1 410 ? 2.096 -20.234 -16.453 1 98.75 410 GLN A O 1
ATOM 3247 N N . GLU A 1 411 ? 2.836 -19.531 -18.391 1 98.19 411 GLU A N 1
ATOM 3248 C CA . GLU A 1 411 ? 2.15 -18.25 -18.25 1 98.19 411 GLU A CA 1
ATOM 3249 C C . GLU A 1 411 ? 0.747 -18.312 -18.844 1 98.19 411 GLU A C 1
ATOM 3251 O O . GLU A 1 411 ? 0.548 -18.859 -19.922 1 98.19 411 GLU A O 1
ATOM 3256 N N . LEU A 1 412 ? -0.176 -17.766 -18.172 1 98.62 412 LEU A N 1
ATOM 3257 C CA . LEU A 1 412 ? -1.571 -17.641 -18.594 1 98.62 412 LEU A CA 1
ATOM 3258 C C . LEU A 1 412 ? -2.006 -16.172 -18.594 1 98.62 412 LEU A C 1
ATOM 3260 O O . LEU A 1 412 ? -1.743 -15.445 -17.641 1 98.62 412 LEU A O 1
ATOM 3264 N N . GLY A 1 413 ? -2.707 -15.766 -19.625 1 96.69 413 GLY A N 1
ATOM 3265 C CA . GLY A 1 413 ? -3.135 -14.383 -19.781 1 96.69 413 GLY A CA 1
ATOM 3266 C C . GLY A 1 413 ? -2.697 -13.773 -21.094 1 96.69 413 GLY A C 1
ATOM 3267 O O . GLY A 1 413 ? -2.434 -14.492 -22.062 1 96.69 413 GLY A O 1
ATOM 3268 N N . PRO A 1 414 ? -2.678 -12.516 -21.156 1 97.06 414 PRO A N 1
ATOM 3269 C CA . PRO A 1 414 ? -2.979 -11.523 -20.125 1 97.06 414 PRO A CA 1
ATOM 3270 C C . PRO A 1 414 ? -4.473 -11.414 -19.828 1 97.06 414 PRO A C 1
ATOM 3272 O O . PRO A 1 414 ? -5.301 -11.789 -20.656 1 97.06 414 PRO A O 1
ATOM 3275 N N . PHE A 1 415 ? -4.785 -11 -18.562 1 98.31 415 PHE A N 1
ATOM 3276 C CA . PHE A 1 415 ? -6.129 -10.602 -18.156 1 98.31 415 PHE A CA 1
ATOM 3277 C C . PHE A 1 415 ? -6.227 -9.086 -18.031 1 98.31 415 PHE A C 1
ATOM 3279 O O . PHE A 1 415 ? -5.715 -8.492 -17.078 1 98.31 415 PHE A O 1
ATOM 3286 N N . ASP A 1 416 ? -6.875 -8.492 -18.984 1 96.81 416 ASP A N 1
ATOM 3287 C CA . ASP A 1 416 ? -7.055 -7.043 -19 1 96.81 416 ASP A CA 1
ATOM 3288 C C . ASP A 1 416 ? -8.078 -6.613 -17.938 1 96.81 416 ASP A C 1
ATOM 3290 O O . ASP A 1 416 ? -9.234 -7.031 -18 1 96.81 416 ASP A O 1
ATOM 3294 N N . THR A 1 417 ? -7.699 -5.723 -17.078 1 96.56 417 THR A N 1
ATOM 3295 C CA . THR A 1 417 ? -8.562 -5.285 -15.992 1 96.56 417 THR A CA 1
ATOM 3296 C C . THR A 1 417 ? -9.734 -4.473 -16.516 1 96.56 417 THR A C 1
ATOM 3298 O O . THR A 1 417 ? -10.758 -4.34 -15.844 1 96.56 417 THR A O 1
ATOM 3301 N N . GLU A 1 418 ? -9.586 -3.98 -17.672 1 95.62 418 GLU A N 1
ATOM 3302 C CA . GLU A 1 418 ? -10.625 -3.107 -18.219 1 95.62 418 GLU A CA 1
ATOM 3303 C C . GLU A 1 418 ? -11.555 -3.875 -19.156 1 95.62 418 GLU A C 1
ATOM 3305 O O . GLU A 1 418 ? -12.391 -3.277 -19.844 1 95.62 418 GLU A O 1
ATOM 3310 N N . ASP A 1 419 ? -11.344 -5.141 -19.266 1 96.31 419 ASP A N 1
ATOM 3311 C CA . ASP A 1 419 ? -12.227 -6.043 -20 1 96.31 419 ASP A CA 1
ATOM 3312 C C . ASP A 1 419 ? -13.016 -6.941 -19.047 1 96.31 419 ASP A C 1
ATOM 3314 O O . ASP A 1 419 ? -12.438 -7.754 -18.328 1 96.31 419 ASP A O 1
ATOM 3318 N N . ASN A 1 420 ? -14.312 -6.793 -19.109 1 95.88 420 ASN A N 1
ATOM 3319 C CA . ASN A 1 420 ? -15.203 -7.477 -18.172 1 95.88 420 ASN A CA 1
ATOM 3320 C C . ASN A 1 420 ? -14.992 -8.992 -18.219 1 95.88 420 ASN A C 1
ATOM 3322 O O . ASN A 1 420 ? -14.898 -9.633 -17.172 1 95.88 420 ASN A O 1
ATOM 3326 N N . ASP A 1 421 ? -14.867 -9.555 -19.375 1 95.81 421 ASP A N 1
ATOM 3327 C CA . ASP A 1 421 ? -14.695 -11 -19.5 1 95.81 421 ASP A CA 1
ATOM 3328 C C . ASP A 1 421 ? -13.344 -11.445 -18.938 1 95.81 421 ASP A C 1
ATOM 3330 O O . ASP A 1 421 ? -13.258 -12.469 -18.266 1 95.81 421 ASP A O 1
ATOM 3334 N N . HIS A 1 422 ? -12.32 -10.68 -19.266 1 97.75 422 HIS A N 1
ATOM 3335 C CA . HIS A 1 422 ? -10.977 -10.977 -18.781 1 97.75 422 HIS A CA 1
ATOM 3336 C C . HIS A 1 422 ? -10.938 -10.938 -17.25 1 97.75 422 HIS A C 1
ATOM 3338 O O . HIS A 1 422 ? -10.469 -11.883 -16.609 1 97.75 422 HIS A O 1
ATOM 3344 N N . LEU A 1 423 ? -11.461 -9.867 -16.719 1 97.69 423 LEU A N 1
ATOM 3345 C CA . LEU A 1 423 ? -11.391 -9.672 -15.281 1 97.69 423 LEU A CA 1
ATOM 3346 C C . LEU A 1 423 ? -12.25 -10.695 -14.555 1 97.69 423 LEU A C 1
ATOM 3348 O O . LEU A 1 423 ? -11.852 -11.234 -13.516 1 97.69 423 LEU A O 1
ATOM 3352 N N . ALA A 1 424 ? -13.398 -10.977 -15.094 1 97.31 424 ALA A N 1
ATOM 3353 C CA . ALA A 1 424 ? -14.289 -11.969 -14.5 1 97.31 424 ALA A CA 1
ATOM 3354 C C . ALA A 1 424 ? -13.625 -13.344 -14.453 1 97.31 424 ALA A C 1
ATOM 3356 O O . ALA A 1 424 ? -13.727 -14.055 -13.445 1 97.31 424 ALA A O 1
ATOM 3357 N N . ARG A 1 425 ? -12.969 -13.727 -15.5 1 97.94 425 ARG A N 1
ATOM 3358 C CA . ARG A 1 425 ? -12.281 -15.016 -15.555 1 97.94 425 ARG A CA 1
ATOM 3359 C C . ARG A 1 425 ? -11.141 -15.07 -14.547 1 97.94 425 ARG A C 1
ATOM 3361 O O . ARG A 1 425 ? -10.961 -16.078 -13.859 1 97.94 425 ARG A O 1
ATOM 3368 N N . PHE A 1 426 ? -10.438 -14.031 -14.523 1 98.69 426 PHE A N 1
ATOM 3369 C CA . PHE A 1 426 ? -9.336 -13.945 -13.57 1 98.69 426 PHE A CA 1
ATOM 3370 C C . PHE A 1 426 ? -9.844 -14.094 -12.141 1 98.69 426 PHE A C 1
ATOM 3372 O O . PHE A 1 426 ? -9.297 -14.875 -11.359 1 98.69 426 PHE A O 1
ATOM 3379 N N . LEU A 1 427 ? -10.867 -13.352 -11.812 1 98.62 427 LEU A N 1
ATOM 3380 C CA . LEU A 1 427 ? -11.406 -13.367 -10.461 1 98.62 427 LEU A CA 1
ATOM 3381 C C . LEU A 1 427 ? -12.047 -14.711 -10.141 1 98.62 427 LEU A C 1
ATOM 3383 O O . LEU A 1 427 ? -12.031 -15.156 -8.992 1 98.62 427 LEU A O 1
ATOM 3387 N N . GLN A 1 428 ? -12.586 -15.328 -11.164 1 98.62 428 GLN A N 1
ATOM 3388 C CA . GLN A 1 428 ? -13.133 -16.672 -10.953 1 98.62 428 GLN A CA 1
ATOM 3389 C C . GLN A 1 428 ? -12.031 -17.641 -10.547 1 98.62 428 GLN A C 1
ATOM 3391 O O . GLN A 1 428 ? -12.25 -18.516 -9.695 1 98.62 428 GLN A O 1
ATOM 3396 N N . ILE A 1 429 ? -10.914 -17.547 -11.148 1 98.81 429 ILE A N 1
ATOM 3397 C CA . ILE A 1 429 ? -9.773 -18.406 -10.82 1 98.81 429 ILE A CA 1
ATOM 3398 C C . ILE A 1 429 ? -9.359 -18.172 -9.367 1 98.81 429 ILE A C 1
ATOM 3400 O O . ILE A 1 429 ? -9.227 -19.125 -8.602 1 98.81 429 ILE A O 1
ATOM 3404 N N . ILE A 1 430 ? -9.227 -16.953 -8.977 1 98.81 430 ILE A N 1
ATOM 3405 C CA . ILE A 1 430 ? -8.766 -16.609 -7.633 1 98.81 430 ILE A CA 1
ATOM 3406 C C . ILE A 1 430 ? -9.82 -17.031 -6.605 1 98.81 430 ILE A C 1
ATOM 3408 O O . ILE A 1 430 ? -9.492 -17.531 -5.535 1 98.81 430 ILE A O 1
ATOM 3412 N N . LEU A 1 431 ? -11.07 -16.75 -6.957 1 98.75 431 LEU A N 1
ATOM 3413 C CA . LEU A 1 431 ? -12.148 -17.141 -6.059 1 98.75 431 LEU A CA 1
ATOM 3414 C C . LEU A 1 431 ? -12.172 -18.656 -5.859 1 98.75 431 LEU A C 1
ATOM 3416 O O . LEU A 1 431 ? -12.398 -19.141 -4.746 1 98.75 431 LEU A O 1
ATOM 3420 N N . SER A 1 432 ? -11.969 -19.406 -6.949 1 98.81 432 SER A N 1
ATOM 3421 C CA . SER A 1 432 ? -11.898 -20.859 -6.836 1 98.81 432 SER A CA 1
ATOM 3422 C C . SER A 1 432 ? -10.805 -21.297 -5.863 1 98.81 432 SER A C 1
ATOM 3424 O O . SER A 1 432 ? -11.008 -22.203 -5.051 1 98.81 432 SER A O 1
ATOM 3426 N N . PHE A 1 433 ? -9.719 -20.656 -5.961 1 98.62 433 PHE A N 1
ATOM 3427 C CA . PHE A 1 433 ? -8.617 -20.938 -5.043 1 98.62 433 PHE A CA 1
ATOM 3428 C C . PHE A 1 433 ? -9.023 -20.625 -3.605 1 98.62 433 PHE A C 1
ATOM 3430 O O . PHE A 1 433 ? -8.805 -21.422 -2.703 1 98.62 433 PHE A O 1
ATOM 3437 N N . ILE A 1 434 ? -9.578 -19.422 -3.383 1 98.44 434 ILE A N 1
ATOM 3438 C CA . ILE A 1 434 ? -9.969 -18.984 -2.045 1 98.44 434 ILE A CA 1
ATOM 3439 C C . ILE A 1 434 ? -10.969 -19.969 -1.448 1 98.44 434 ILE A C 1
ATOM 3441 O O . ILE A 1 434 ? -10.836 -20.375 -0.291 1 98.44 434 ILE A O 1
ATOM 3445 N N . LEU A 1 435 ? -11.914 -20.375 -2.254 1 98.56 435 LEU A N 1
ATOM 3446 C CA . LEU A 1 435 ? -12.922 -21.312 -1.772 1 98.56 435 LEU A CA 1
ATOM 3447 C C . LEU A 1 435 ? -12.289 -22.656 -1.405 1 98.56 435 LEU A C 1
ATOM 3449 O O . LEU A 1 435 ? -12.656 -23.266 -0.401 1 98.56 435 LEU A O 1
ATOM 3453 N N . SER A 1 436 ? -11.375 -23.109 -2.217 1 98.25 436 SER A N 1
ATOM 3454 C CA . SER A 1 436 ? -10.672 -24.344 -1.919 1 98.25 436 SER A CA 1
ATOM 3455 C C . SER A 1 436 ? -9.945 -24.266 -0.579 1 98.25 436 SER A C 1
ATOM 3457 O O . SER A 1 436 ? -9.938 -25.234 0.187 1 98.25 436 SER A O 1
ATOM 3459 N N . GLN A 1 437 ? -9.328 -23.141 -0.286 1 97.19 437 GLN A N 1
ATOM 3460 C CA . GLN A 1 437 ? -8.617 -22.922 0.972 1 97.19 437 GLN A CA 1
ATOM 3461 C C . GLN A 1 437 ? -9.594 -22.859 2.146 1 97.19 437 GLN A C 1
ATOM 3463 O O . GLN A 1 437 ? -9.328 -23.438 3.209 1 97.19 437 GLN A O 1
ATOM 3468 N N . LEU A 1 438 ? -10.695 -22.188 1.942 1 97.25 438 LEU A N 1
ATOM 3469 C CA . LEU A 1 438 ? -11.672 -22.031 3.012 1 97.25 438 LEU A CA 1
ATOM 3470 C C . LEU A 1 438 ? -12.344 -23.359 3.34 1 97.25 438 LEU A C 1
ATOM 3472 O O . LEU A 1 438 ? -12.742 -23.594 4.484 1 97.25 438 LEU A O 1
ATOM 3476 N N . GLU A 1 439 ? -12.469 -24.25 2.416 1 96.69 439 GLU A N 1
ATOM 3477 C CA . GLU A 1 439 ? -13.102 -25.547 2.605 1 96.69 439 GLU A CA 1
ATOM 3478 C C . GLU A 1 439 ? -12.352 -26.391 3.635 1 96.69 439 GLU A C 1
ATOM 3480 O O . GLU A 1 439 ? -12.922 -27.297 4.234 1 96.69 439 GLU A O 1
ATOM 3485 N N . LYS A 1 440 ? -11.117 -26.047 3.84 1 94.12 440 LYS A N 1
ATOM 3486 C CA . LYS A 1 440 ? -10.281 -26.766 4.789 1 94.12 440 LYS A CA 1
ATOM 3487 C C . LYS A 1 440 ? -10.5 -26.266 6.215 1 94.12 440 LYS A C 1
ATOM 3489 O O . LYS A 1 440 ? -9.891 -26.781 7.16 1 94.12 440 LYS A O 1
ATOM 3494 N N . THR A 1 441 ? -11.352 -25.266 6.324 1 95.12 441 THR A N 1
ATOM 3495 C CA . THR A 1 441 ? -11.594 -24.641 7.617 1 95.12 441 THR A CA 1
ATOM 3496 C C . THR A 1 441 ? -13.086 -24.516 7.891 1 95.12 441 THR A C 1
ATOM 3498 O O . THR A 1 441 ? -13.906 -24.688 6.984 1 95.12 441 THR A O 1
ATOM 3501 N N . PRO A 1 442 ? -13.453 -24.141 9.133 1 94 442 PRO A N 1
ATOM 3502 C CA . PRO A 1 442 ? -14.867 -23.906 9.445 1 94 442 PRO A CA 1
ATOM 3503 C C . PRO A 1 442 ? -15.461 -22.719 8.703 1 94 442 PRO A C 1
ATOM 3505 O O . PRO A 1 442 ? -16.688 -22.578 8.633 1 94 442 PRO A O 1
ATOM 3508 N N . ALA A 1 443 ? -14.625 -22 8.109 1 95.06 443 ALA A N 1
ATOM 3509 C CA . ALA A 1 443 ? -15.086 -20.812 7.387 1 95.06 443 ALA A CA 1
ATOM 3510 C C . ALA A 1 443 ? -15.898 -21.203 6.156 1 95.06 443 ALA A C 1
ATOM 3512 O O . ALA A 1 443 ? -16.656 -20.391 5.625 1 95.06 443 ALA A O 1
ATOM 3513 N N . ALA A 1 444 ? -15.766 -22.438 5.754 1 95.69 444 ALA A N 1
ATOM 3514 C CA . ALA A 1 444 ? -16.453 -22.922 4.555 1 95.69 444 ALA A CA 1
ATOM 3515 C C . ALA A 1 444 ? -17.969 -22.844 4.723 1 95.69 444 ALA A C 1
ATOM 3517 O O . ALA A 1 444 ? -18.703 -22.75 3.734 1 95.69 444 ALA A O 1
ATOM 3518 N N . ALA A 1 445 ? -18.422 -22.828 5.922 1 95.38 445 ALA A N 1
ATOM 3519 C CA . ALA A 1 445 ? -19.859 -22.875 6.211 1 95.38 445 ALA A CA 1
ATOM 3520 C C . ALA A 1 445 ? -20.594 -21.672 5.598 1 95.38 445 ALA A C 1
ATOM 3522 O O . ALA A 1 445 ? -21.719 -21.797 5.133 1 95.38 445 ALA A O 1
ATOM 3523 N N . ILE A 1 446 ? -19.969 -20.625 5.559 1 95.38 446 ILE A N 1
ATOM 3524 C CA . ILE A 1 446 ? -20.625 -19.391 5.133 1 95.38 446 ILE A CA 1
ATOM 3525 C C . ILE A 1 446 ? -21 -19.484 3.656 1 95.38 446 ILE A C 1
ATOM 3527 O O . ILE A 1 446 ? -22.141 -19.188 3.273 1 95.38 446 ILE A O 1
ATOM 3531 N N . PHE A 1 447 ? -20.094 -19.891 2.805 1 95.75 447 PHE A N 1
ATOM 3532 C CA . PHE A 1 447 ? -20.438 -19.891 1.389 1 95.75 447 PHE A CA 1
ATOM 3533 C C . PHE A 1 447 ? -21.188 -21.172 1.022 1 95.75 447 PHE A C 1
ATOM 3535 O O . PHE A 1 447 ? -22 -21.188 0.1 1 95.75 447 PHE A O 1
ATOM 3542 N N . LYS A 1 448 ? -20.906 -22.266 1.742 1 96.69 448 LYS A N 1
ATOM 3543 C CA . LYS A 1 448 ? -21.672 -23.5 1.499 1 96.69 448 LYS A CA 1
ATOM 3544 C C . LYS A 1 448 ? -23.141 -23.297 1.822 1 96.69 448 LYS A C 1
ATOM 3546 O O . LYS A 1 448 ? -24.016 -23.812 1.109 1 96.69 448 LYS A O 1
ATOM 3551 N N . ASN A 1 449 ? -23.406 -22.578 2.916 1 96.19 449 ASN A N 1
ATOM 3552 C CA . ASN A 1 449 ? -24.781 -22.281 3.281 1 96.19 449 ASN A CA 1
ATOM 3553 C C . ASN A 1 449 ? -25.453 -21.359 2.258 1 96.19 449 ASN A C 1
ATOM 3555 O O . ASN A 1 449 ? -26.656 -21.484 1.995 1 96.19 449 ASN A O 1
ATOM 3559 N N . ALA A 1 450 ? -24.719 -20.453 1.731 1 96.38 450 ALA A N 1
ATOM 3560 C CA . ALA A 1 450 ? -25.25 -19.547 0.727 1 96.38 450 ALA A CA 1
ATOM 3561 C C . ALA A 1 450 ? -25.625 -20.297 -0.551 1 96.38 450 ALA A C 1
ATOM 3563 O O . ALA A 1 450 ? -26.531 -19.875 -1.279 1 96.38 450 ALA A O 1
ATOM 3564 N N . LEU A 1 451 ? -24.984 -21.391 -0.821 1 96.25 451 LEU A N 1
ATOM 3565 C CA . LEU A 1 451 ? -25.172 -22.141 -2.055 1 96.25 451 LEU A CA 1
ATOM 3566 C C . LEU A 1 451 ? -26.328 -23.125 -1.916 1 96.25 451 LEU A C 1
ATOM 3568 O O . LEU A 1 451 ? -26.75 -23.734 -2.9 1 96.25 451 LEU A O 1
ATOM 3572 N N . ARG A 1 452 ? -26.844 -23.312 -0.834 1 90.38 452 ARG A N 1
ATOM 3573 C CA . ARG A 1 452 ? -28 -24.172 -0.628 1 90.38 452 ARG A CA 1
ATOM 3574 C C . ARG A 1 452 ? -29.297 -23.453 -0.966 1 90.38 452 ARG A C 1
ATOM 3576 O O . ARG A 1 452 ? -30.219 -24.047 -1.519 1 90.38 452 ARG A O 1
ATOM 3583 N N . MET B 1 1 ? 31.75 -0.289 4.98 1 21.91 1 MET B N 1
ATOM 3584 C CA . MET B 1 1 ? 30.953 0.138 6.125 1 21.91 1 MET B CA 1
ATOM 3585 C C . MET B 1 1 ? 29.719 0.921 5.664 1 21.91 1 MET B C 1
ATOM 3587 O O . MET B 1 1 ? 29.859 1.912 4.945 1 21.91 1 MET B O 1
ATOM 3591 N N . ALA B 1 2 ? 28.641 0.28 5.496 1 33.81 2 ALA B N 1
ATOM 3592 C CA . ALA B 1 2 ? 27.531 1.109 5.02 1 33.81 2 ALA B CA 1
ATOM 3593 C C . ALA B 1 2 ? 27.469 2.424 5.789 1 33.81 2 ALA B C 1
ATOM 3595 O O . ALA B 1 2 ? 27.484 2.428 7.023 1 33.81 2 ALA B O 1
ATOM 3596 N N . ALA B 1 3 ? 27.906 3.408 5.434 1 37.03 3 ALA B N 1
ATOM 3597 C CA . ALA B 1 3 ? 27.891 4.695 6.121 1 37.03 3 ALA B CA 1
ATOM 3598 C C . ALA B 1 3 ? 26.562 4.934 6.832 1 37.03 3 ALA B C 1
ATOM 3600 O O . ALA B 1 3 ? 25.5 4.766 6.238 1 37.03 3 ALA B O 1
ATOM 3601 N N . THR B 1 4 ? 26.484 4.723 8.141 1 52.22 4 THR B N 1
ATOM 3602 C CA . THR B 1 4 ? 25.312 4.941 8.984 1 52.22 4 THR B CA 1
ATOM 3603 C C . THR B 1 4 ? 24.547 6.184 8.531 1 52.22 4 THR B C 1
ATOM 3605 O O . THR B 1 4 ? 25.109 7.277 8.484 1 52.22 4 THR B O 1
ATOM 3608 N N . ARG B 1 5 ? 23.531 6.012 7.871 1 65.19 5 ARG B N 1
ATOM 3609 C CA . ARG B 1 5 ? 22.719 7.121 7.395 1 65.19 5 ARG B CA 1
ATOM 3610 C C . ARG B 1 5 ? 22.375 8.078 8.531 1 65.19 5 ARG B C 1
ATOM 3612 O O . ARG B 1 5 ? 21.984 7.645 9.617 1 65.19 5 ARG B O 1
ATOM 3619 N N . ARG B 1 6 ? 22.672 9.266 8.398 1 77.06 6 ARG B N 1
ATOM 3620 C CA . ARG B 1 6 ? 22.422 10.336 9.359 1 77.06 6 ARG B CA 1
ATOM 3621 C C . ARG B 1 6 ? 20.922 10.484 9.641 1 77.06 6 ARG B C 1
ATOM 3623 O O . ARG B 1 6 ? 20.109 10.43 8.719 1 77.06 6 ARG B O 1
ATOM 3630 N N . LYS B 1 7 ? 20.625 10.555 10.977 1 86.69 7 LYS B N 1
ATOM 3631 C CA . LYS B 1 7 ? 19.25 10.852 11.383 1 86.69 7 LYS B CA 1
ATOM 3632 C C . LYS B 1 7 ? 19 12.359 11.367 1 86.69 7 LYS B C 1
ATOM 3634 O O . LYS B 1 7 ? 19.906 13.156 11.57 1 86.69 7 LYS B O 1
ATOM 3639 N N . ALA B 1 8 ? 17.734 12.719 11.156 1 92.31 8 ALA B N 1
ATOM 3640 C CA . ALA B 1 8 ? 17.344 14.125 11.102 1 92.31 8 ALA B CA 1
ATOM 3641 C C . ALA B 1 8 ? 17.641 14.82 12.422 1 92.31 8 ALA B C 1
ATOM 3643 O O . ALA B 1 8 ? 17.234 14.344 13.492 1 92.31 8 ALA B O 1
ATOM 3644 N N . ALA B 1 9 ? 18.328 15.906 12.32 1 93.75 9 ALA B N 1
ATOM 3645 C CA . ALA B 1 9 ? 18.672 16.766 13.453 1 93.75 9 ALA B CA 1
ATOM 3646 C C . ALA B 1 9 ? 19.281 15.961 14.602 1 93.75 9 ALA B C 1
ATOM 3648 O O . ALA B 1 9 ? 18.875 16.109 15.758 1 93.75 9 ALA B O 1
ATOM 3649 N N . HIS B 1 10 ? 20.156 15.102 14.32 1 87.25 10 HIS B N 1
ATOM 3650 C CA . HIS B 1 10 ? 20.656 14.094 15.234 1 87.25 10 HIS B CA 1
ATOM 3651 C C . HIS B 1 10 ? 21.375 14.742 16.422 1 87.25 10 HIS B C 1
ATOM 3653 O O . HIS B 1 10 ? 21.453 14.148 17.5 1 87.25 10 HIS B O 1
ATOM 3659 N N . ASP B 1 11 ? 21.859 15.953 16.375 1 87.19 11 ASP B N 1
ATOM 3660 C CA . ASP B 1 11 ? 22.641 16.578 17.438 1 87.19 11 ASP B CA 1
ATOM 3661 C C . ASP B 1 11 ? 21.75 17.438 18.344 1 87.19 11 ASP B C 1
ATOM 3663 O O . ASP B 1 11 ? 22.203 17.953 19.359 1 87.19 11 ASP B O 1
ATOM 3667 N N . LEU B 1 12 ? 20.562 17.578 17.938 1 92.38 12 LEU B N 1
ATOM 3668 C CA . LEU B 1 12 ? 19.656 18.438 18.672 1 92.38 12 LEU B CA 1
ATOM 3669 C C . LEU B 1 12 ? 19.062 17.719 19.875 1 92.38 12 LEU B C 1
ATOM 3671 O O . LEU B 1 12 ? 18.547 16.594 19.734 1 92.38 12 LEU B O 1
ATOM 3675 N N . ASP B 1 13 ? 19.172 18.266 21.016 1 87.94 13 ASP B N 1
ATOM 3676 C CA . ASP B 1 13 ? 18.688 17.641 22.234 1 87.94 13 ASP B CA 1
ATOM 3677 C C . ASP B 1 13 ? 17.156 17.656 22.297 1 87.94 13 ASP B C 1
ATOM 3679 O O . ASP B 1 13 ? 16.547 16.703 22.766 1 87.94 13 ASP B O 1
ATOM 3683 N N . LYS B 1 14 ? 16.672 18.781 21.891 1 92.75 14 LYS B N 1
ATOM 3684 C CA . LYS B 1 14 ? 15.227 18.969 21.922 1 92.75 14 LYS B CA 1
ATOM 3685 C C . LYS B 1 14 ? 14.766 19.922 20.828 1 92.75 14 LYS B C 1
ATOM 3687 O O . LYS B 1 14 ? 15.461 20.875 20.5 1 92.75 14 LYS B O 1
ATOM 3692 N N . ILE B 1 15 ? 13.609 19.625 20.312 1 95.69 15 ILE B N 1
ATOM 3693 C CA . ILE B 1 15 ? 12.992 20.547 19.344 1 95.69 15 ILE B CA 1
ATOM 3694 C C . ILE B 1 15 ? 12.539 21.812 20.062 1 95.69 15 ILE B C 1
ATOM 3696 O O . ILE B 1 15 ? 11.867 21.734 21.094 1 95.69 15 ILE B O 1
ATOM 3700 N N . PRO B 1 16 ? 12.898 22.984 19.578 1 97.5 16 PRO B N 1
ATOM 3701 C CA . PRO B 1 16 ? 12.477 24.219 20.25 1 97.5 16 PRO B CA 1
ATOM 3702 C C . PRO B 1 16 ? 10.961 24.359 20.312 1 97.5 16 PRO B C 1
ATOM 3704 O O . PRO B 1 16 ? 10.273 24.141 19.312 1 97.5 16 PRO B O 1
ATOM 3707 N N . SER B 1 17 ? 10.438 24.812 21.422 1 97.75 17 SER B N 1
ATOM 3708 C CA . SER B 1 17 ? 9 24.938 21.625 1 97.75 17 SER B CA 1
ATOM 3709 C C . SER B 1 17 ? 8.539 26.375 21.453 1 97.75 17 SER B C 1
ATOM 3711 O O . SER B 1 17 ? 7.34 26.641 21.312 1 97.75 17 SER B O 1
ATOM 3713 N N . ASP B 1 18 ? 9.477 27.297 21.594 1 97.12 18 ASP B N 1
ATOM 3714 C CA . ASP B 1 18 ? 9.164 28.719 21.469 1 97.12 18 ASP B CA 1
ATOM 3715 C C . ASP B 1 18 ? 10.352 29.484 20.906 1 97.12 18 ASP B C 1
ATOM 3717 O O . ASP B 1 18 ? 11.398 28.906 20.609 1 97.12 18 ASP B O 1
ATOM 3721 N N . GLU B 1 19 ? 10.109 30.766 20.734 1 96.62 19 GLU B N 1
ATOM 3722 C CA . GLU B 1 19 ? 11.141 31.609 20.141 1 96.62 19 GLU B CA 1
ATOM 3723 C C . GLU B 1 19 ? 12.406 31.625 21 1 96.62 19 GLU B C 1
ATOM 3725 O O . GLU B 1 19 ? 13.516 31.578 20.484 1 96.62 19 GLU B O 1
ATOM 3730 N N . GLY B 1 20 ? 12.227 31.672 22.297 1 95.62 20 GLY B N 1
ATOM 3731 C CA . GLY B 1 20 ? 13.375 31.688 23.188 1 95.62 20 GLY B CA 1
ATOM 3732 C C . GLY B 1 20 ? 14.25 30.453 23.031 1 95.62 20 GLY B C 1
ATOM 3733 O O . GLY B 1 20 ? 15.469 30.562 22.906 1 95.62 20 GLY B O 1
ATOM 3734 N N . GLU B 1 21 ? 13.625 29.312 23.031 1 97 21 GLU B N 1
ATOM 3735 C CA . GLU B 1 21 ? 14.359 28.062 22.875 1 97 21 GLU B CA 1
ATOM 3736 C C . GLU B 1 21 ? 15.016 27.984 21.5 1 97 21 GLU B C 1
ATOM 3738 O O . GLU B 1 21 ? 16.125 27.469 21.375 1 97 21 GLU B O 1
ATOM 3743 N N . TRP B 1 22 ? 14.312 28.422 20.578 1 97.38 22 TRP B N 1
ATOM 3744 C CA . TRP B 1 22 ? 14.875 28.422 19.219 1 97.38 22 TRP B CA 1
ATOM 3745 C C . TRP B 1 22 ? 16.125 29.297 19.156 1 97.38 22 T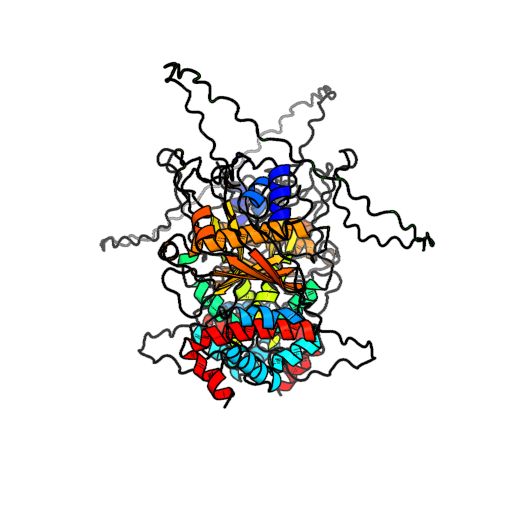RP B C 1
ATOM 3747 O O . TRP B 1 22 ? 17.141 28.891 18.609 1 97.38 22 TRP B O 1
ATOM 3757 N N . ARG B 1 23 ? 16.094 30.516 19.641 1 95.62 23 ARG B N 1
ATOM 3758 C CA . ARG B 1 23 ? 17.234 31.453 19.641 1 95.62 23 ARG B CA 1
ATOM 3759 C C . ARG B 1 23 ? 18.438 30.828 20.359 1 95.62 23 ARG B C 1
ATOM 3761 O O . ARG B 1 23 ? 19.562 30.984 19.906 1 95.62 23 ARG B O 1
ATOM 3768 N N . ALA B 1 24 ? 18.125 30.203 21.453 1 95.81 24 ALA B N 1
ATOM 3769 C CA . ALA B 1 24 ? 19.203 29.562 22.203 1 95.81 24 ALA B CA 1
ATOM 3770 C C . ALA B 1 24 ? 19.859 28.469 21.375 1 95.81 24 ALA B C 1
ATOM 3772 O O . ALA B 1 24 ? 21.094 28.375 21.344 1 95.81 24 ALA B O 1
ATOM 3773 N N . ALA B 1 25 ? 19.062 27.672 20.766 1 96.5 25 ALA B N 1
ATOM 3774 C CA . ALA B 1 25 ? 19.594 26.609 19.922 1 96.5 25 ALA B CA 1
ATOM 3775 C C . ALA B 1 25 ? 20.359 27.188 18.734 1 96.5 25 ALA B C 1
ATOM 3777 O O . ALA B 1 25 ? 21.453 26.703 18.406 1 96.5 25 ALA B O 1
ATOM 3778 N N . ALA B 1 26 ? 19.75 28.188 18.094 1 95.69 26 ALA B N 1
ATOM 3779 C CA . ALA B 1 26 ? 20.391 28.812 16.953 1 95.69 26 ALA B CA 1
ATOM 3780 C C . ALA B 1 26 ? 21.766 29.375 17.328 1 95.69 26 ALA B C 1
ATOM 3782 O O . ALA B 1 26 ? 22.719 29.266 16.562 1 95.69 26 ALA B O 1
ATOM 3783 N N . GLN B 1 27 ? 21.844 29.953 18.438 1 93.81 27 GLN B N 1
ATOM 3784 C CA . GLN B 1 27 ? 23.109 30.484 18.922 1 93.81 27 GLN B CA 1
ATOM 3785 C C . GLN B 1 27 ? 24.109 29.359 19.203 1 93.81 27 GLN B C 1
ATOM 3787 O O . GLN B 1 27 ? 25.281 29.453 18.828 1 93.81 27 GLN B O 1
ATOM 3792 N N . LYS B 1 28 ? 23.594 28.391 19.859 1 94.94 28 LYS B N 1
ATOM 3793 C CA . LYS B 1 28 ? 24.422 27.25 20.203 1 94.94 28 LYS B CA 1
ATOM 3794 C C . LYS B 1 28 ? 25.047 26.625 18.953 1 94.94 28 LYS B C 1
ATOM 3796 O O . LYS B 1 28 ? 26.203 26.188 18.984 1 94.94 28 LYS B O 1
ATOM 3801 N N . TYR B 1 29 ? 24.312 26.578 17.859 1 94.19 29 TYR B N 1
ATOM 3802 C CA . TYR B 1 29 ? 24.781 25.891 16.672 1 94.19 29 TYR B CA 1
ATOM 3803 C C . TYR B 1 29 ? 25.344 26.875 15.648 1 94.19 29 TYR B C 1
ATOM 3805 O O . TYR B 1 29 ? 25.484 26.531 14.469 1 94.19 29 TYR B O 1
ATOM 3813 N N . GLY B 1 30 ? 25.547 28.141 16.016 1 90.94 30 GLY B N 1
ATOM 3814 C CA . GLY B 1 30 ? 26.344 29.109 15.258 1 90.94 30 GLY B CA 1
ATOM 3815 C C . GLY B 1 30 ? 25.594 29.688 14.07 1 90.94 30 GLY B C 1
ATOM 3816 O O . GLY B 1 30 ? 26.172 29.875 12.992 1 90.94 30 GLY B O 1
ATOM 3817 N N . LEU B 1 31 ? 24.312 30.016 14.234 1 93.81 31 LEU B N 1
ATOM 3818 C CA . LEU B 1 31 ? 23.547 30.516 13.102 1 93.81 31 LEU B CA 1
ATOM 3819 C C . LEU B 1 31 ? 23.484 32.031 13.102 1 93.81 31 LEU B C 1
ATOM 3821 O O . LEU B 1 31 ? 22.734 32.625 12.336 1 93.81 31 LEU B O 1
ATOM 3825 N N . GLN B 1 32 ? 24.297 32.688 13.891 1 90.12 32 GLN B N 1
ATOM 3826 C CA . GLN B 1 32 ? 24.25 34.125 14.055 1 90.12 32 GLN B CA 1
ATOM 3827 C C . GLN B 1 32 ? 24.594 34.844 12.75 1 90.12 32 GLN B C 1
ATOM 3829 O O . GLN B 1 32 ? 24.047 35.906 12.461 1 90.12 32 GLN B O 1
ATOM 3834 N N . SER B 1 33 ? 25.453 34.312 11.961 1 88.25 33 SER B N 1
ATOM 3835 C CA . SER B 1 33 ? 25.891 34.969 10.734 1 88.25 33 SER B CA 1
ATOM 3836 C C . SER B 1 33 ? 25.406 34.219 9.5 1 88.25 33 SER B C 1
ATOM 3838 O O . SER B 1 33 ? 25.891 34.438 8.398 1 88.25 33 SER B O 1
ATOM 3840 N N . ARG B 1 34 ? 24.484 33.344 9.766 1 90.38 34 ARG B N 1
ATOM 3841 C CA . ARG B 1 34 ? 24.016 32.531 8.641 1 90.38 34 ARG B CA 1
ATOM 3842 C C . ARG B 1 34 ? 22.828 33.156 7.953 1 90.38 34 ARG B C 1
ATOM 3844 O O . ARG B 1 34 ? 22.062 33.906 8.578 1 90.38 34 ARG B O 1
ATOM 3851 N N . ASN B 1 35 ? 22.828 32.906 6.676 1 89.69 35 ASN B N 1
ATOM 3852 C CA . ASN B 1 35 ? 21.703 33.281 5.852 1 89.69 35 ASN B CA 1
ATOM 3853 C C . ASN B 1 35 ? 20.906 32.094 5.379 1 89.69 35 ASN B C 1
ATOM 3855 O O . ASN B 1 35 ? 21.375 30.953 5.465 1 89.69 35 ASN B O 1
ATOM 3859 N N . LEU B 1 36 ? 19.703 32.344 4.957 1 90.19 36 LEU B N 1
ATOM 3860 C CA . LEU B 1 36 ? 18.859 31.281 4.438 1 90.19 36 LEU B CA 1
ATOM 3861 C C . LEU B 1 36 ? 19.547 30.531 3.312 1 90.19 36 LEU B C 1
ATOM 3863 O O . LEU B 1 36 ? 19.391 29.312 3.178 1 90.19 36 LEU B O 1
ATOM 3867 N N . GLU B 1 37 ? 20.406 31.125 2.58 1 85.12 37 GLU B N 1
ATOM 3868 C CA . GLU B 1 37 ? 21.125 30.547 1.451 1 85.12 37 GLU B CA 1
ATOM 3869 C C . GLU B 1 37 ? 22.156 29.516 1.923 1 85.12 37 GLU B C 1
ATOM 3871 O O . GLU B 1 37 ? 22.656 28.719 1.129 1 85.12 37 GLU B O 1
ATOM 3876 N N . ASP B 1 38 ? 22.406 29.625 3.184 1 86.06 38 ASP B N 1
ATOM 3877 C CA . ASP B 1 38 ? 23.391 28.703 3.744 1 86.06 38 ASP B CA 1
ATOM 3878 C C . ASP B 1 38 ? 22.734 27.391 4.172 1 86.06 38 ASP B C 1
ATOM 3880 O O . ASP B 1 38 ? 23.359 26.578 4.852 1 86.06 38 ASP B O 1
ATOM 3884 N N . LEU B 1 39 ? 21.547 27.188 3.809 1 88.44 39 LEU B N 1
ATOM 3885 C CA . LEU B 1 39 ? 20.781 26.016 4.203 1 88.44 39 LEU B CA 1
ATOM 3886 C C . LEU B 1 39 ? 21.547 24.734 3.881 1 88.44 39 LEU B C 1
ATOM 3888 O O . LEU B 1 39 ? 21.547 23.797 4.68 1 88.44 39 LEU B O 1
ATOM 3892 N N . CYS B 1 40 ? 22.156 24.672 2.744 1 83.94 40 CYS B N 1
ATOM 3893 C CA . CYS B 1 40 ? 22.828 23.453 2.307 1 83.94 40 CYS B CA 1
ATOM 3894 C C . CYS B 1 40 ? 24.344 23.609 2.404 1 83.94 40 CYS B C 1
ATOM 3896 O O . CYS B 1 40 ? 25.078 22.938 1.677 1 83.94 40 CYS B O 1
ATOM 3898 N N . LYS B 1 41 ? 24.766 24.516 3.219 1 79.56 41 LYS B N 1
ATOM 3899 C CA . LYS B 1 41 ? 26.188 24.781 3.361 1 79.56 41 LYS B CA 1
ATOM 3900 C C . LYS B 1 41 ? 26.938 23.547 3.844 1 79.56 41 LYS B C 1
ATOM 3902 O O . LYS B 1 41 ? 28.094 23.328 3.486 1 79.56 41 LYS B O 1
ATOM 3907 N N . ASN B 1 42 ? 26.25 22.781 4.582 1 75.19 42 ASN B N 1
ATOM 3908 C CA . ASN B 1 42 ? 26.906 21.609 5.141 1 75.19 42 ASN B CA 1
ATOM 3909 C C . ASN B 1 42 ? 26.625 20.359 4.305 1 75.19 42 ASN B C 1
ATOM 3911 O O . ASN B 1 42 ? 26.75 19.234 4.793 1 75.19 42 ASN B O 1
ATOM 3915 N N . GLY B 1 43 ? 26.141 20.609 3.088 1 78.88 43 GLY B N 1
ATOM 3916 C CA . GLY B 1 43 ? 25.906 19.484 2.195 1 78.88 43 GLY B CA 1
ATOM 3917 C C . GLY B 1 43 ? 24.438 19.297 1.844 1 78.88 43 GLY B C 1
ATOM 3918 O O . GLY B 1 43 ? 23.562 19.875 2.496 1 78.88 43 GLY B O 1
ATOM 3919 N N . ASN B 1 44 ? 24.344 18.469 0.869 1 85.38 44 ASN B N 1
ATOM 3920 C CA . ASN B 1 44 ? 22.984 18.141 0.451 1 85.38 44 ASN B CA 1
ATOM 3921 C C . ASN B 1 44 ? 22.328 17.156 1.423 1 85.38 44 ASN B C 1
ATOM 3923 O O . ASN B 1 44 ? 23.016 16.391 2.1 1 85.38 44 ASN B O 1
ATOM 3927 N N . PHE B 1 45 ? 21.062 17.344 1.532 1 89.62 45 PHE B N 1
ATOM 3928 C CA . PHE B 1 45 ? 20.312 16.484 2.447 1 89.62 45 PHE B CA 1
ATOM 3929 C C . PHE B 1 45 ? 18.859 16.344 1.991 1 89.62 45 PHE B C 1
ATOM 3931 O O . PHE B 1 45 ? 18.406 17.062 1.1 1 89.62 45 PHE B O 1
ATOM 3938 N N . SER B 1 46 ? 18.203 15.32 2.471 1 92.5 46 SER B N 1
ATOM 3939 C CA . SER B 1 46 ? 16.766 15.188 2.398 1 92.5 46 SER B CA 1
ATOM 3940 C C . SER B 1 46 ? 16.109 15.461 3.752 1 92.5 46 SER B C 1
ATOM 3942 O O . SER B 1 46 ? 16.797 15.68 4.746 1 92.5 46 SER B O 1
ATOM 3944 N N . ALA B 1 47 ? 14.805 15.5 3.771 1 94.69 47 ALA B N 1
ATOM 3945 C CA . ALA B 1 47 ? 14.102 15.758 5.023 1 94.69 47 ALA B CA 1
ATOM 3946 C C . ALA B 1 47 ? 14.523 14.766 6.105 1 94.69 47 ALA B C 1
ATOM 3948 O O . ALA B 1 47 ? 14.734 15.156 7.258 1 94.69 47 ALA B O 1
ATOM 3949 N N . SER B 1 48 ? 14.734 13.516 5.715 1 91.56 48 SER B N 1
ATOM 3950 C CA . SER B 1 48 ? 15.016 12.461 6.684 1 91.56 48 SER B CA 1
ATOM 3951 C C . SER B 1 48 ? 16.453 12.547 7.191 1 91.56 48 SER B C 1
ATOM 3953 O O . SER B 1 48 ? 16.797 11.914 8.188 1 91.56 48 SER B O 1
ATOM 3955 N N . THR B 1 49 ? 17.297 13.352 6.539 1 93.12 49 THR B N 1
ATOM 3956 C CA . THR B 1 49 ? 18.703 13.43 6.918 1 93.12 49 THR B CA 1
ATOM 3957 C C . THR B 1 49 ? 19.109 14.875 7.191 1 93.12 49 THR B C 1
ATOM 3959 O O . THR B 1 49 ? 20.281 15.219 7.137 1 93.12 49 THR B O 1
ATOM 3962 N N . VAL B 1 50 ? 18.172 15.703 7.488 1 94.69 50 VAL B N 1
ATOM 3963 C CA . VAL B 1 50 ? 18.438 17.125 7.641 1 94.69 50 VAL B CA 1
ATOM 3964 C C . VAL B 1 50 ? 19.391 17.359 8.812 1 94.69 50 VAL B C 1
ATOM 3966 O O . VAL B 1 50 ? 19.188 16.828 9.906 1 94.69 50 VAL B O 1
ATOM 3969 N N . PRO B 1 51 ? 20.438 18.094 8.547 1 94.31 51 PRO B N 1
ATOM 3970 C CA . PRO B 1 51 ? 21.297 18.484 9.672 1 94.31 51 PRO B CA 1
ATOM 3971 C C . PRO B 1 51 ? 20.625 19.484 10.609 1 94.31 51 PRO B C 1
ATOM 3973 O O . PRO B 1 51 ? 19.703 20.188 10.203 1 94.31 51 PRO B O 1
ATOM 3976 N N . THR B 1 52 ? 21.156 19.562 11.805 1 95.31 52 THR B N 1
ATOM 3977 C CA . THR B 1 52 ? 20.578 20.422 12.836 1 95.31 52 THR B CA 1
ATOM 3978 C C . THR B 1 52 ? 20.578 21.875 12.383 1 95.31 52 THR B C 1
ATOM 3980 O O . THR B 1 52 ? 19.578 22.594 12.555 1 95.31 52 THR B O 1
ATOM 3983 N N . GLU B 1 53 ? 21.656 22.344 11.773 1 94.44 53 GLU B N 1
ATOM 3984 C CA . GLU B 1 53 ? 21.781 23.734 11.336 1 94.44 53 GLU B CA 1
ATOM 3985 C C . GLU B 1 53 ? 20.719 24.078 10.281 1 94.44 53 GLU B C 1
ATOM 3987 O O . GLU B 1 53 ? 20.109 25.141 10.328 1 94.44 53 GLU B O 1
ATOM 3992 N N . ALA B 1 54 ? 20.562 23.141 9.406 1 94.44 54 ALA B N 1
ATOM 3993 C CA . ALA B 1 54 ? 19.578 23.359 8.352 1 94.44 54 ALA B CA 1
ATOM 3994 C C . ALA B 1 54 ? 18.156 23.375 8.914 1 94.44 54 ALA B C 1
ATOM 3996 O O . ALA B 1 54 ? 17.328 24.188 8.508 1 94.44 54 ALA B O 1
ATOM 3997 N N . PHE B 1 55 ? 17.891 22.516 9.805 1 96.69 55 PHE B N 1
ATOM 3998 C CA . PHE B 1 55 ? 16.594 22.484 10.477 1 96.69 55 PHE B CA 1
ATOM 3999 C C . PHE B 1 55 ? 16.297 23.812 11.148 1 96.69 55 PHE B C 1
ATOM 4001 O O . PHE B 1 55 ? 15.211 24.375 10.961 1 96.69 55 PHE B O 1
ATOM 4008 N N . LEU B 1 56 ? 17.203 24.312 11.93 1 96.81 56 LEU B N 1
ATOM 4009 C CA . LEU B 1 56 ? 17.031 25.547 12.672 1 96.81 56 LEU B CA 1
ATOM 4010 C C . LEU B 1 56 ? 16.891 26.734 11.719 1 96.81 56 LEU B C 1
ATOM 4012 O O . LEU B 1 56 ? 16.188 27.703 12.031 1 96.81 56 LEU B O 1
ATOM 4016 N N . THR B 1 57 ? 17.531 26.625 10.594 1 95.25 57 THR B N 1
ATOM 4017 C CA . THR B 1 57 ? 17.469 27.688 9.594 1 95.25 57 THR B CA 1
ATOM 4018 C C . THR B 1 57 ? 16.047 27.891 9.102 1 95.25 57 THR B C 1
ATOM 4020 O O . THR B 1 57 ? 15.664 29 8.711 1 95.25 57 THR B O 1
ATOM 4023 N N . LEU B 1 58 ? 15.242 26.891 9.172 1 96.19 58 LEU B N 1
ATOM 4024 C CA . LEU B 1 58 ? 13.883 26.984 8.641 1 96.19 58 LEU B CA 1
ATOM 4025 C C . LEU B 1 58 ? 12.93 27.562 9.672 1 96.19 58 LEU B C 1
ATOM 4027 O O . LEU B 1 58 ? 11.75 27.766 9.383 1 96.19 58 LEU B O 1
ATOM 4031 N N . ARG B 1 59 ? 13.359 27.828 10.844 1 97.44 59 ARG B N 1
ATOM 4032 C CA . ARG B 1 5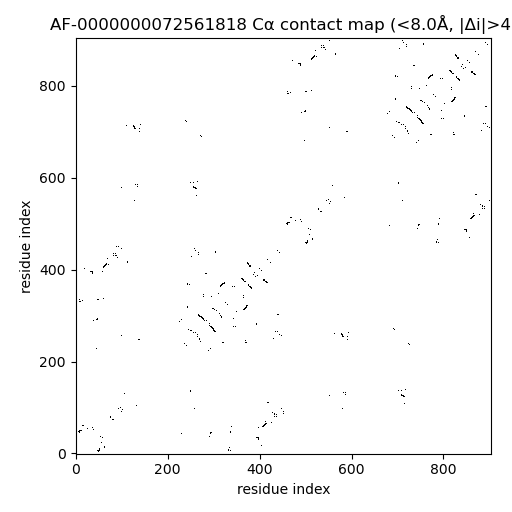9 ? 12.625 28.531 11.891 1 97.44 59 ARG B CA 1
ATOM 4033 C C . ARG B 1 59 ? 11.32 27.812 12.227 1 97.44 59 ARG B C 1
ATOM 4035 O O . ARG B 1 59 ? 10.258 28.422 12.273 1 97.44 59 ARG B O 1
ATOM 4042 N N . CYS B 1 60 ? 11.398 26.531 12.531 1 98.19 60 CYS B N 1
ATOM 4043 C CA . CYS B 1 60 ? 10.258 25.75 12.992 1 98.19 60 CYS B CA 1
ATOM 4044 C C . CYS B 1 60 ? 10.242 25.641 14.516 1 98.19 60 CYS B C 1
ATOM 4046 O O . CYS B 1 60 ? 11.289 25.422 15.133 1 98.19 60 CYS B O 1
ATOM 4048 N N . ILE B 1 61 ? 9.125 25.844 15.094 1 98.44 61 ILE B N 1
ATOM 4049 C CA . ILE B 1 61 ? 8.969 25.625 16.531 1 98.44 61 ILE B CA 1
ATOM 4050 C C . ILE B 1 61 ? 7.777 24.703 16.781 1 98.44 61 ILE B C 1
ATOM 4052 O O . ILE B 1 61 ? 6.797 24.719 16.031 1 98.44 61 ILE B O 1
ATOM 4056 N N . TRP B 1 62 ? 7.848 23.891 17.781 1 98.31 62 TRP B N 1
ATOM 4057 C CA . TRP B 1 62 ? 6.816 22.953 18.188 1 98.31 62 TRP B CA 1
ATOM 4058 C C . TRP B 1 62 ? 6.336 23.25 19.609 1 98.31 62 TRP B C 1
ATOM 4060 O O . TRP B 1 62 ? 6.891 22.734 20.578 1 98.31 62 TRP B O 1
ATOM 4070 N N . PRO B 1 63 ? 5.27 24.031 19.75 1 98.06 63 PRO B N 1
ATOM 4071 C CA . PRO B 1 63 ? 4.734 24.234 21.094 1 98.06 63 PRO B CA 1
ATOM 4072 C C . PRO B 1 63 ? 4.406 22.922 21.812 1 98.06 63 PRO B C 1
ATOM 4074 O O . PRO B 1 63 ? 4.387 21.859 21.172 1 98.06 63 PRO B O 1
ATOM 4077 N N . LYS B 1 64 ? 4.199 23.031 23.047 1 96.25 64 LYS B N 1
ATOM 4078 C CA . LYS B 1 64 ? 3.877 21.844 23.828 1 96.25 64 LYS B CA 1
ATOM 4079 C C . LYS B 1 64 ? 2.729 21.062 23.203 1 96.25 64 LYS B C 1
ATOM 4081 O O . LYS B 1 64 ? 1.71 21.641 22.828 1 96.25 64 LYS B O 1
ATOM 4086 N N . LYS B 1 65 ? 2.957 19.844 23.156 1 96 65 LYS B N 1
ATOM 4087 C CA . LYS B 1 65 ? 1.985 18.938 22.547 1 96 65 LYS B CA 1
ATOM 4088 C C . LYS B 1 65 ? 0.648 19 23.266 1 96 65 LYS B C 1
ATOM 4090 O O . LYS B 1 65 ? 0.611 19.031 24.5 1 96 65 LYS B O 1
ATOM 4095 N N . LYS B 1 66 ? -0.425 19.047 22.531 1 97.44 66 LYS B N 1
ATOM 4096 C CA . LYS B 1 66 ? -1.762 18.969 23.109 1 97.44 66 LYS B CA 1
ATOM 4097 C C . LYS B 1 66 ? -2.305 17.547 23.078 1 97.44 66 LYS B C 1
ATOM 4099 O O . LYS B 1 66 ? -2.094 16.812 22.109 1 97.44 66 LYS B O 1
ATOM 4104 N N . ASP B 1 67 ? -3.031 17.234 24.047 1 96.75 67 ASP B N 1
ATOM 4105 C CA . ASP B 1 67 ? -3.619 15.898 24.188 1 96.75 67 ASP B CA 1
ATOM 4106 C C . ASP B 1 67 ? -4.746 15.695 23.172 1 96.75 67 ASP B C 1
ATOM 4108 O O . ASP B 1 67 ? -5.336 16.656 22.688 1 96.75 67 ASP B O 1
ATOM 4112 N N . HIS B 1 68 ? -5.074 14.445 22.938 1 97.06 68 HIS B N 1
ATOM 4113 C CA . HIS B 1 68 ? -6.105 14.078 21.969 1 97.06 68 HIS B CA 1
ATOM 4114 C C . HIS B 1 68 ? -7.445 14.711 22.328 1 97.06 68 HIS B C 1
ATOM 4116 O O . HIS B 1 68 ? -8.234 15.055 21.438 1 97.06 68 HIS B O 1
ATOM 4122 N N . LYS B 1 69 ? -7.707 14.977 23.547 1 97.19 69 LYS B N 1
ATOM 4123 C CA . LYS B 1 69 ? -8.977 15.516 24 1 97.19 69 LYS B CA 1
ATOM 4124 C C . LYS B 1 69 ? -9.172 16.953 23.516 1 97.19 69 LYS B C 1
ATOM 4126 O O . LYS B 1 69 ? -10.312 17.422 23.391 1 97.19 69 LYS B O 1
ATOM 4131 N N . HIS B 1 70 ? -8.062 17.594 23.219 1 97.56 70 HIS B N 1
ATOM 4132 C CA . HIS B 1 70 ? -8.133 19 22.844 1 97.56 70 HIS B CA 1
ATOM 4133 C C . HIS B 1 70 ? -8.023 19.188 21.328 1 97.56 70 HIS B C 1
ATOM 4135 O O . HIS B 1 70 ? -8.172 20.297 20.828 1 97.56 70 HIS B O 1
ATOM 4141 N N . ALA B 1 71 ? -7.828 18.109 20.688 1 98.56 71 ALA B N 1
ATOM 4142 C CA . ALA B 1 71 ? -7.484 18.188 19.281 1 98.56 71 ALA B CA 1
ATOM 4143 C C . ALA B 1 71 ? -8.648 18.734 18.453 1 98.56 71 ALA B C 1
ATOM 4145 O O . ALA B 1 71 ? -8.469 19.672 17.656 1 98.56 71 ALA B O 1
ATOM 4146 N N . LEU B 1 72 ? -9.82 18.203 18.656 1 98.38 72 LEU B N 1
ATOM 4147 C CA . LEU B 1 72 ? -10.992 18.594 17.875 1 98.38 72 LEU B CA 1
ATOM 4148 C C . LEU B 1 72 ? -11.281 20.078 18.047 1 98.38 72 LEU B C 1
ATOM 4150 O O . LEU B 1 72 ? -11.492 20.797 17.078 1 98.38 72 LEU B O 1
ATOM 4154 N N . ALA B 1 73 ? -11.289 20.531 19.281 1 98.19 73 ALA B N 1
ATOM 4155 C CA . ALA B 1 73 ? -11.57 21.938 19.562 1 98.19 73 ALA B CA 1
ATOM 4156 C C . ALA B 1 73 ? -10.492 22.844 18.984 1 98.19 73 ALA B C 1
ATOM 4158 O O . ALA B 1 73 ? -10.797 23.906 18.422 1 98.19 73 ALA B O 1
ATOM 4159 N N . TYR B 1 74 ? -9.273 22.438 19.156 1 98.31 74 TYR B N 1
ATOM 4160 C CA . TYR B 1 74 ? -8.164 23.234 18.625 1 98.31 74 TYR B CA 1
ATOM 4161 C C . TYR B 1 74 ? -8.32 23.453 17.125 1 98.31 74 TYR B C 1
ATOM 4163 O O . TYR B 1 74 ? -8.25 24.594 16.656 1 98.31 74 TYR B O 1
ATOM 4171 N N . ILE B 1 75 ? -8.531 22.406 16.375 1 98.5 75 ILE B N 1
ATOM 4172 C CA . ILE B 1 75 ? -8.586 22.484 14.93 1 98.5 75 ILE B CA 1
ATOM 4173 C C . ILE B 1 75 ? -9.852 23.234 14.5 1 98.5 75 ILE B C 1
ATOM 4175 O O . ILE B 1 75 ? -9.812 24.062 13.586 1 98.5 75 ILE B O 1
ATOM 4179 N N . SER B 1 76 ? -10.969 22.969 15.172 1 97.94 76 SER B N 1
ATOM 4180 C CA . SER B 1 76 ? -12.227 23.625 14.844 1 97.94 76 SER B CA 1
ATOM 4181 C C . SER B 1 76 ? -12.133 25.141 15.047 1 97.94 76 SER B C 1
ATOM 4183 O O . SER B 1 76 ? -12.695 25.906 14.281 1 97.94 76 SER B O 1
ATOM 4185 N N . ASN B 1 77 ? -11.445 25.516 16.047 1 97.5 77 ASN B N 1
ATOM 4186 C CA . ASN B 1 77 ? -11.336 26.938 16.391 1 97.5 77 ASN B CA 1
ATOM 4187 C C . ASN B 1 77 ? -10.477 27.703 15.391 1 97.5 77 ASN B C 1
ATOM 4189 O O . ASN B 1 77 ? -10.531 28.922 15.328 1 97.5 77 ASN B O 1
ATOM 4193 N N . LEU B 1 78 ? -9.656 26.984 14.68 1 96.19 78 LEU B N 1
ATOM 4194 C CA . LEU B 1 78 ? -8.906 27.641 13.625 1 96.19 78 LEU B CA 1
ATOM 4195 C C . LEU B 1 78 ? -9.836 28.125 12.508 1 96.19 78 LEU B C 1
ATOM 4197 O O . LEU B 1 78 ? -9.477 29.016 11.742 1 96.19 78 LEU B O 1
ATOM 4201 N N . GLU B 1 79 ? -10.977 27.484 12.312 1 93.75 79 GLU B N 1
ATOM 4202 C CA . GLU B 1 79 ? -11.992 27.781 11.312 1 93.75 79 GLU B CA 1
ATOM 4203 C C . GLU B 1 79 ? -11.391 27.797 9.906 1 93.75 79 GLU B C 1
ATOM 4205 O O . GLU B 1 79 ? -11.711 28.656 9.094 1 93.75 79 GLU B O 1
ATOM 4210 N N . HIS B 1 80 ? -10.492 26.875 9.719 1 94.56 80 HIS B N 1
ATOM 4211 C CA . HIS B 1 80 ? -9.812 26.812 8.438 1 94.56 80 HIS B CA 1
ATOM 4212 C C . HIS B 1 80 ? -10.086 25.5 7.723 1 94.56 80 HIS B C 1
ATOM 4214 O O . HIS B 1 80 ? -10.352 25.484 6.516 1 94.56 80 HIS B O 1
ATOM 4220 N N . PHE B 1 81 ? -10.039 24.438 8.398 1 96.62 81 PHE B N 1
ATOM 4221 C CA . PHE B 1 81 ? -10.164 23.125 7.785 1 96.62 81 PHE B CA 1
ATOM 4222 C C . PHE B 1 81 ? -11.617 22.672 7.77 1 96.62 81 PHE B C 1
ATOM 4224 O O . PHE B 1 81 ? -12.062 22.031 6.809 1 96.62 81 PHE B O 1
ATOM 4231 N N . PHE B 1 82 ? -12.305 22.938 8.844 1 97.94 82 PHE B N 1
ATOM 4232 C CA . PHE B 1 82 ? -13.727 22.641 8.977 1 97.94 82 PHE B CA 1
ATOM 4233 C C . PHE B 1 82 ? -14.352 23.484 10.086 1 97.94 82 PHE B C 1
ATOM 4235 O O . PHE B 1 82 ? -13.633 24.109 10.875 1 97.94 82 PHE B O 1
ATOM 4242 N N . SER B 1 83 ? -15.664 23.531 10.141 1 97.5 83 SER B N 1
ATOM 4243 C CA . SER B 1 83 ? -16.406 24.328 11.109 1 97.5 83 SER B CA 1
ATOM 4244 C C . SER B 1 83 ? -17.047 23.453 12.188 1 97.5 83 SER B C 1
ATOM 4246 O O . SER B 1 83 ? -17.016 22.219 12.086 1 97.5 83 SER B O 1
ATOM 4248 N N . TRP B 1 84 ? -17.547 24.109 13.156 1 97.88 84 TRP B N 1
ATOM 4249 C CA . TRP B 1 84 ? -18.266 23.406 14.211 1 97.88 84 TRP B CA 1
ATOM 4250 C C . TRP B 1 84 ? -19.516 22.734 13.664 1 97.88 84 TRP B C 1
ATOM 4252 O O . TRP B 1 84 ? -19.953 21.688 14.172 1 97.88 84 TRP B O 1
ATOM 4262 N N . ASP B 1 85 ? -20.125 23.266 12.594 1 97.56 85 ASP B N 1
ATOM 4263 C CA . ASP B 1 85 ? -21.266 22.609 11.938 1 97.56 85 ASP B CA 1
ATOM 4264 C C . ASP B 1 85 ? -20.859 21.25 11.367 1 97.56 85 ASP B C 1
ATOM 4266 O O . ASP B 1 85 ? -21.609 20.281 11.461 1 97.56 85 ASP B O 1
ATOM 4270 N N . ASN B 1 86 ? -19.688 21.219 10.773 1 98.38 86 ASN B N 1
ATOM 4271 C CA . ASN B 1 86 ? -19.172 19.953 10.25 1 98.38 86 ASN B CA 1
ATOM 4272 C C . ASN B 1 86 ? -18.938 18.938 11.367 1 98.38 86 ASN B C 1
ATOM 4274 O O . ASN B 1 86 ? -19.172 17.75 11.18 1 98.38 86 ASN B O 1
ATOM 4278 N N . VAL B 1 87 ? -18.453 19.453 12.469 1 98.5 87 VAL B N 1
ATOM 4279 C CA . VAL B 1 87 ? -18.219 18.594 13.625 1 98.5 87 VAL B CA 1
ATOM 4280 C C . VAL B 1 87 ? -19.531 18 14.102 1 98.5 87 VAL B C 1
ATOM 4282 O O . VAL B 1 87 ? -19.609 16.797 14.391 1 98.5 87 VAL B O 1
ATOM 4285 N N . ASP B 1 88 ? -20.516 18.812 14.18 1 98.25 88 ASP B N 1
ATOM 4286 C CA . ASP B 1 88 ? -21.828 18.375 14.609 1 98.25 88 ASP B CA 1
ATOM 4287 C C . ASP B 1 88 ? -22.406 17.328 13.641 1 98.25 88 ASP B C 1
ATOM 4289 O O . ASP B 1 88 ? -22.984 16.344 14.07 1 98.25 88 ASP B O 1
ATOM 4293 N N . ASP B 1 89 ? -22.281 17.625 12.375 1 98.44 89 ASP B N 1
ATOM 4294 C CA . ASP B 1 89 ? -22.734 16.672 11.359 1 98.44 89 ASP B CA 1
ATOM 4295 C C . ASP B 1 89 ? -22.031 15.336 11.508 1 98.44 89 ASP B C 1
ATOM 4297 O O . ASP B 1 89 ? -22.656 14.281 11.453 1 98.44 89 ASP B O 1
ATOM 4301 N N . ALA B 1 90 ? -20.719 15.367 11.664 1 98.62 90 ALA B N 1
ATOM 4302 C CA . ALA B 1 90 ? -19.938 14.148 11.836 1 98.62 90 ALA B CA 1
ATOM 4303 C C . ALA B 1 90 ? -20.406 13.359 13.055 1 98.62 90 ALA B C 1
ATOM 4305 O O . ALA B 1 90 ? -20.531 12.133 12.992 1 98.62 90 ALA B O 1
ATOM 4306 N N . LYS B 1 91 ? -20.594 14.07 14.102 1 98.06 91 LYS B N 1
ATOM 4307 C CA . LYS B 1 91 ? -21.062 13.438 15.328 1 98.06 91 LYS B CA 1
ATOM 4308 C C . LYS B 1 91 ? -22.422 12.789 15.141 1 98.06 91 LYS B C 1
ATOM 4310 O O . LYS B 1 91 ? -22.641 11.648 15.57 1 98.06 91 LYS B O 1
ATOM 4315 N N . LYS B 1 92 ? -23.328 13.477 14.516 1 98.06 92 LYS B N 1
ATOM 4316 C CA . LYS B 1 92 ? -24.656 12.953 14.281 1 98.06 92 LYS B CA 1
ATOM 4317 C C . LYS B 1 92 ? -24.609 11.703 13.406 1 98.06 92 LYS B C 1
ATOM 4319 O O . LYS B 1 92 ? -25.297 10.711 13.688 1 98.06 92 LYS B O 1
ATOM 4324 N N . LEU B 1 93 ? -23.828 11.781 12.375 1 98.19 93 LEU B N 1
ATOM 4325 C CA . LEU B 1 93 ? -23.703 10.633 11.484 1 98.19 93 LEU B CA 1
ATOM 4326 C C . LEU B 1 93 ? -23.172 9.414 12.234 1 98.19 93 LEU B C 1
ATOM 4328 O O . LEU B 1 93 ? -23.688 8.305 12.062 1 98.19 93 LEU B O 1
ATOM 4332 N N . THR B 1 94 ? -22.188 9.609 13.055 1 97.25 94 THR B N 1
ATOM 4333 C CA . THR B 1 94 ? -21.547 8.516 13.773 1 97.25 94 THR B CA 1
ATOM 4334 C C . THR B 1 94 ? -22.453 7.988 14.883 1 97.25 94 THR B C 1
ATOM 4336 O O . THR B 1 94 ? -22.609 6.773 15.039 1 97.25 94 THR B O 1
ATOM 4339 N N . ASP B 1 95 ? -23.031 8.891 15.609 1 96.19 95 ASP B N 1
ATOM 4340 C CA . ASP B 1 95 ? -23.875 8.508 16.75 1 96.19 95 ASP B CA 1
ATOM 4341 C C . ASP B 1 95 ? -25.094 7.734 16.281 1 96.19 95 ASP B C 1
ATOM 4343 O O . ASP B 1 95 ? -25.531 6.793 16.953 1 96.19 95 ASP B O 1
ATOM 4347 N N . ASN B 1 96 ? -25.609 8.148 15.148 1 96.94 96 ASN B N 1
ATOM 4348 C CA . ASN B 1 96 ? -26.828 7.516 14.641 1 96.94 96 ASN B CA 1
ATOM 4349 C C . ASN B 1 96 ? -26.516 6.398 13.656 1 96.94 96 ASN B C 1
ATOM 4351 O O . ASN B 1 96 ? -27.422 5.809 13.062 1 96.94 96 ASN B O 1
ATOM 4355 N N . LYS B 1 97 ? -25.281 6.156 13.43 1 96.06 97 LYS B N 1
ATOM 4356 C CA . LYS B 1 97 ? -24.797 5.078 12.57 1 96.06 97 LYS B CA 1
ATOM 4357 C C . LYS B 1 97 ? -25.391 5.188 11.164 1 96.06 97 LYS B C 1
ATOM 4359 O O . LYS B 1 97 ? -25.875 4.199 10.617 1 96.06 97 LYS B O 1
ATOM 4364 N N . LEU B 1 98 ? -25.406 6.359 10.711 1 97 98 LEU B N 1
ATOM 4365 C CA . LEU B 1 98 ? -25.969 6.613 9.383 1 97 98 LEU B CA 1
ATOM 4366 C C . LEU B 1 98 ? -24.969 6.277 8.289 1 97 98 LEU B C 1
ATOM 4368 O O . LEU B 1 98 ? -23.75 6.258 8.539 1 97 98 LEU B O 1
ATOM 4372 N N . LEU B 1 99 ? -25.406 5.957 7.09 1 96.88 99 LEU B N 1
ATOM 4373 C CA . LEU B 1 99 ? -24.609 5.773 5.879 1 96.88 99 LEU B CA 1
ATOM 4374 C C . LEU B 1 99 ? -23.578 4.664 6.059 1 96.88 99 LEU B C 1
ATOM 4376 O O . LEU B 1 99 ? -22.469 4.754 5.539 1 96.88 99 LEU B O 1
ATOM 4380 N N . GLY B 1 100 ? -23.938 3.686 6.871 1 94.62 100 GLY B N 1
ATOM 4381 C CA . GLY B 1 100 ? -23.078 2.529 7.043 1 94.62 100 GLY B CA 1
ATOM 4382 C C . GLY B 1 100 ? -22.016 2.73 8.109 1 94.62 100 GLY B C 1
ATOM 4383 O O . GLY B 1 100 ? -21.094 1.92 8.234 1 94.62 100 GLY B O 1
ATOM 4384 N N . LEU B 1 101 ? -22.109 3.801 8.945 1 96.62 101 LEU B N 1
ATOM 4385 C CA . LEU B 1 101 ? -21.094 4.105 9.953 1 96.62 101 LEU B CA 1
ATOM 4386 C C . LEU B 1 101 ? -21.156 3.117 11.109 1 96.62 101 LEU B C 1
ATOM 4388 O O . LEU B 1 101 ? -20.281 3.109 11.977 1 96.62 101 LEU B O 1
ATOM 4392 N N . ASP B 1 102 ? -22.141 2.219 11.086 1 95.25 102 ASP B N 1
ATOM 4393 C CA . ASP B 1 102 ? -22.172 1.106 12.031 1 95.25 102 ASP B CA 1
ATOM 4394 C C . ASP B 1 102 ? -20.953 0.203 11.844 1 95.25 102 ASP B C 1
ATOM 4396 O O . ASP B 1 102 ? -20.531 -0.483 12.781 1 95.25 102 ASP B O 1
ATOM 4400 N N . LYS B 1 103 ? -20.422 0.159 10.648 1 96.06 103 LYS B N 1
ATOM 4401 C CA . LYS B 1 103 ? -19.25 -0.644 10.359 1 96.06 103 LYS B CA 1
ATOM 4402 C C . LYS B 1 103 ? -18.062 -0.213 11.219 1 96.06 103 LYS B C 1
ATOM 4404 O O . LYS B 1 103 ? -17.203 -1.032 11.57 1 96.06 103 LYS B O 1
ATOM 4409 N N . LEU B 1 104 ? -17.969 1.061 11.609 1 95.69 104 LEU B N 1
ATOM 4410 C CA . LEU B 1 104 ? -16.938 1.547 12.508 1 95.69 104 LEU B CA 1
ATOM 4411 C C . LEU B 1 104 ? -17.062 0.902 13.891 1 95.69 104 LEU B C 1
ATOM 4413 O O . LEU B 1 104 ? -16.047 0.606 14.531 1 95.69 104 LEU B O 1
ATOM 4417 N N . THR B 1 105 ? -18.281 0.703 14.289 1 93.81 105 THR B N 1
ATOM 4418 C CA . THR B 1 105 ? -18.516 0.066 15.578 1 93.81 105 THR B CA 1
ATOM 4419 C C . THR B 1 105 ? -17.953 -1.352 15.594 1 93.81 105 THR B C 1
ATOM 4421 O O . THR B 1 105 ? -17.328 -1.771 16.578 1 93.81 105 THR B O 1
ATOM 4424 N N . ILE B 1 106 ? -18.188 -2.031 14.492 1 94.56 106 ILE B N 1
ATOM 4425 C CA . ILE B 1 106 ? -17.656 -3.387 14.375 1 94.56 106 ILE B CA 1
ATOM 4426 C C . ILE B 1 106 ? -16.141 -3.35 14.344 1 94.56 106 ILE B C 1
ATOM 4428 O O . ILE B 1 106 ? -15.477 -4.172 14.984 1 94.56 106 ILE B O 1
ATOM 4432 N N . LEU B 1 107 ? -15.602 -2.412 13.609 1 96.31 107 LEU B N 1
ATOM 4433 C CA . LEU B 1 107 ? -14.148 -2.258 13.562 1 96.31 107 LEU B CA 1
ATOM 4434 C C . LEU B 1 107 ? -13.586 -2.053 14.961 1 96.31 107 LEU B C 1
ATOM 4436 O O . LEU B 1 107 ? -12.594 -2.684 15.336 1 96.31 107 LEU B O 1
ATOM 4440 N N . TYR B 1 108 ? -14.234 -1.178 15.805 1 94.81 108 TYR B N 1
ATOM 4441 C CA . TYR B 1 108 ? -13.789 -0.917 17.172 1 94.81 108 TYR B CA 1
ATOM 4442 C C . TYR B 1 108 ? -13.805 -2.195 18 1 94.81 108 TYR B C 1
ATOM 4444 O O . TYR B 1 108 ? -12.883 -2.443 18.781 1 94.81 108 TYR B O 1
ATOM 4452 N N . GLN B 1 109 ? -14.789 -2.936 17.797 1 92.5 109 GLN B N 1
ATOM 4453 C CA . GLN B 1 109 ? -14.922 -4.176 18.547 1 92.5 109 GLN B CA 1
ATOM 4454 C C . GLN B 1 109 ? -13.773 -5.133 18.25 1 92.5 109 GLN B C 1
ATOM 4456 O O . GLN B 1 109 ? -13.375 -5.918 19.109 1 92.5 109 GLN B O 1
ATOM 4461 N N . ILE B 1 110 ? -13.273 -4.996 17.094 1 93 110 ILE B N 1
ATOM 4462 C CA . ILE B 1 110 ? -12.258 -5.949 16.672 1 93 110 ILE B CA 1
ATOM 4463 C C . ILE B 1 110 ? -10.875 -5.438 17.078 1 93 110 ILE B C 1
ATOM 4465 O O . ILE B 1 110 ? -10.055 -6.195 17.594 1 93 110 ILE B O 1
ATOM 4469 N N . ILE B 1 111 ? -10.594 -4.176 16.891 1 93.19 111 ILE B N 1
ATOM 4470 C CA . ILE B 1 111 ? -9.203 -3.762 17 1 93.19 111 ILE B CA 1
ATOM 4471 C C . ILE B 1 111 ? -8.977 -3.064 18.344 1 93.19 111 ILE B C 1
ATOM 4473 O O . ILE B 1 111 ? -7.836 -2.832 18.75 1 93.19 111 ILE B O 1
ATOM 4477 N N . CYS B 1 112 ? -10.07 -2.678 19.016 1 92 112 CYS B N 1
ATOM 4478 C CA . CYS B 1 112 ? -9.961 -2.047 20.328 1 92 112 CYS B CA 1
ATOM 4479 C C . CYS B 1 112 ? -10.305 -3.033 21.438 1 92 112 CYS B C 1
ATOM 4481 O O . CYS B 1 112 ? -11.484 -3.25 21.734 1 92 112 CYS B O 1
ATOM 4483 N N . PRO B 1 113 ? -9.242 -3.646 22 1 78.06 113 PRO B N 1
ATOM 4484 C CA . PRO B 1 113 ? -9.531 -4.59 23.094 1 78.06 113 PRO B CA 1
ATOM 4485 C C . PRO B 1 113 ? -10.305 -3.947 24.234 1 78.06 113 PRO B C 1
ATOM 4487 O O . PRO B 1 113 ? -10.125 -2.76 24.516 1 78.06 113 PRO B O 1
ATOM 4490 N N . PRO B 1 114 ? -11.219 -4.793 24.734 1 73.44 114 PRO B N 1
ATOM 4491 C CA . PRO B 1 114 ? -11.961 -4.23 25.875 1 73.44 114 PRO B CA 1
ATOM 4492 C C . PRO B 1 114 ? -11.062 -3.865 27.047 1 73.44 114 PRO B C 1
ATOM 4494 O O . PRO B 1 114 ? -10.047 -4.527 27.281 1 73.44 114 PRO B O 1
ATOM 4497 N N . LYS B 1 115 ? -11.023 -2.672 27.453 1 61.62 115 LYS B N 1
ATOM 4498 C CA . LYS B 1 115 ? -10.234 -2.203 28.594 1 61.62 115 LYS B CA 1
ATOM 4499 C C . LYS B 1 115 ? -10.367 -3.148 29.781 1 61.62 115 LYS B C 1
ATOM 4501 O O . LYS B 1 115 ? -9.406 -3.369 30.516 1 61.62 115 LYS B O 1
ATOM 4506 N N . GLN B 1 116 ? -11.492 -3.459 30.297 1 56.44 116 GLN B N 1
ATOM 4507 C CA . GLN B 1 116 ? -11.633 -4.348 31.438 1 56.44 116 GLN B CA 1
ATOM 4508 C C . GLN B 1 116 ? -11.656 -5.809 31 1 56.44 116 GLN B C 1
ATOM 4510 O O . GLN B 1 116 ? -12.266 -6.152 29.984 1 56.44 116 GLN B O 1
ATOM 4515 N N . SER B 1 117 ? -10.469 -6.496 31.141 1 48.28 117 SER B N 1
ATOM 4516 C CA . SER B 1 117 ? -10.172 -7.914 30.938 1 48.28 117 SER B CA 1
ATOM 4517 C C . SER B 1 117 ? -11.438 -8.758 31.031 1 48.28 117 SER B C 1
ATOM 4519 O O . SER B 1 117 ? -11.367 -9.977 31.172 1 48.28 117 SER B O 1
ATOM 4521 N N . LEU B 1 118 ? -12.586 -8.25 31.469 1 44 118 LEU B N 1
ATOM 4522 C CA . LEU B 1 118 ? -13.484 -9.344 31.797 1 44 118 LEU B CA 1
ATOM 4523 C C . LEU B 1 118 ? -13.633 -10.305 30.625 1 44 118 LEU B C 1
ATOM 4525 O O . LEU B 1 118 ? -13.453 -9.906 29.469 1 44 118 LEU B O 1
ATOM 4529 N N . GLN B 1 119 ? -13.812 -11.664 30.984 1 43.94 119 GLN B N 1
ATOM 4530 C CA . GLN B 1 119 ? -14.062 -12.938 30.312 1 43.94 119 GLN B CA 1
ATOM 4531 C C . GLN B 1 119 ? -15.016 -12.766 29.125 1 43.94 119 GLN B C 1
ATOM 4533 O O . GLN B 1 119 ? -16.141 -13.266 29.156 1 43.94 119 GLN B O 1
ATOM 4538 N N . ARG B 1 120 ? -15.117 -11.602 28.641 1 46.66 120 ARG B N 1
ATOM 4539 C CA . ARG B 1 120 ? -16.25 -11.578 27.719 1 46.66 120 ARG B CA 1
ATOM 4540 C C . ARG B 1 120 ? -15.992 -12.469 26.5 1 46.66 120 ARG B C 1
ATOM 4542 O O . ARG B 1 120 ? -14.859 -12.555 26.016 1 46.66 120 ARG B O 1
ATOM 4549 N N . THR B 1 121 ? -16.812 -13.25 26.281 1 52.78 121 THR B N 1
ATOM 4550 C CA . THR B 1 121 ? -16.984 -14.117 25.109 1 52.78 121 THR B CA 1
ATOM 4551 C C . THR B 1 121 ? -16.797 -13.328 23.828 1 52.78 121 THR B C 1
ATOM 4553 O O . THR B 1 121 ? -17.391 -12.258 23.656 1 52.78 121 THR B O 1
ATOM 4556 N N . PRO B 1 122 ? -15.773 -13.586 23.188 1 58.31 122 PRO B N 1
ATOM 4557 C CA . PRO B 1 122 ? -15.656 -12.914 21.891 1 58.31 122 PRO B CA 1
ATOM 4558 C C . PRO B 1 122 ? -17.016 -12.711 21.203 1 58.31 122 PRO B C 1
ATOM 4560 O O . PRO B 1 122 ? -17.891 -13.57 21.297 1 58.31 122 PRO B O 1
ATOM 4563 N N . PRO B 1 123 ? -17.266 -11.422 20.891 1 61.03 123 PRO B N 1
ATOM 4564 C CA . PRO B 1 123 ? -18.547 -11.172 20.219 1 61.03 123 PRO B CA 1
ATOM 4565 C C . PRO B 1 123 ? -18.828 -12.148 19.094 1 61.03 123 PRO B C 1
ATOM 4567 O O . PRO B 1 123 ? -17.906 -12.625 18.438 1 61.03 123 PRO B O 1
ATOM 4570 N N . GLU B 1 124 ? -19.891 -12.719 19.109 1 70.69 124 GLU B N 1
ATOM 4571 C CA . GLU B 1 124 ? -20.344 -13.562 18 1 70.69 124 GLU B CA 1
ATOM 4572 C C . GLU B 1 124 ? -20.688 -12.727 16.781 1 70.69 124 GLU B C 1
ATOM 4574 O O . GLU B 1 124 ? -21.531 -11.836 16.844 1 70.69 124 GLU B O 1
ATOM 4579 N N . PHE B 1 125 ? -19.828 -12.789 15.828 1 78.31 125 PHE B N 1
ATOM 4580 C CA . PHE B 1 125 ? -20.062 -12.047 14.594 1 78.31 125 PHE B CA 1
ATOM 4581 C C . PHE B 1 125 ? -20.922 -12.859 13.633 1 78.31 125 PHE B C 1
ATOM 4583 O O . PHE B 1 125 ? -20.875 -14.094 13.633 1 78.31 125 PHE B O 1
ATOM 4590 N N . SER B 1 126 ? -21.844 -12.148 13.047 1 84.81 126 SER B N 1
ATOM 4591 C CA . SER B 1 126 ? -22.609 -12.766 11.977 1 84.81 126 SER B CA 1
ATOM 4592 C C . SER B 1 126 ? -22.297 -12.133 10.625 1 84.81 126 SER B C 1
ATOM 4594 O O . SER B 1 126 ? -21.828 -11 10.562 1 84.81 126 SER B O 1
ATOM 4596 N N . GLY B 1 127 ? -22.422 -12.953 9.656 1 93.12 127 GLY B N 1
ATOM 4597 C CA . GLY B 1 127 ? -22.203 -12.461 8.305 1 93.12 127 GLY B CA 1
ATOM 4598 C C . GLY B 1 127 ? -20.766 -12.57 7.848 1 93.12 127 GLY B C 1
ATOM 4599 O O . GLY B 1 127 ? -19.969 -13.273 8.469 1 93.12 127 GLY B O 1
ATOM 4600 N N . THR B 1 128 ? -20.5 -11.969 6.68 1 96.5 128 THR B N 1
ATOM 4601 C CA . THR B 1 128 ? -19.141 -12.031 6.129 1 96.5 128 THR B CA 1
ATOM 4602 C C . THR B 1 128 ? -18.312 -10.852 6.605 1 96.5 128 THR B C 1
ATOM 4604 O O . THR B 1 128 ? -18.844 -9.891 7.156 1 96.5 128 THR B O 1
ATOM 4607 N N . LEU B 1 129 ? -17.031 -10.992 6.387 1 96.75 129 LEU B N 1
ATOM 4608 C CA . LEU B 1 129 ? -16.094 -9.914 6.688 1 96.75 129 LEU B CA 1
ATOM 4609 C C . LEU B 1 129 ? -16.5 -8.633 5.953 1 96.75 129 LEU B C 1
ATOM 4611 O O . LEU B 1 129 ? -16.484 -7.547 6.539 1 96.75 129 LEU B O 1
ATOM 4615 N N . SER B 1 130 ? -16.906 -8.734 4.734 1 95.88 130 SER B N 1
ATOM 4616 C CA . SER B 1 130 ? -17.344 -7.605 3.914 1 95.88 130 SER B CA 1
ATOM 4617 C C . SER B 1 130 ? -18.641 -7.008 4.43 1 95.88 130 SER B C 1
ATOM 4619 O O . SER B 1 130 ? -18.812 -5.785 4.41 1 95.88 130 SER B O 1
ATOM 4621 N N . ASP B 1 131 ? -19.5 -7.82 4.914 1 93.81 131 ASP B N 1
ATOM 4622 C CA . ASP B 1 131 ? -20.781 -7.344 5.434 1 93.81 131 ASP B CA 1
ATOM 4623 C C . ASP B 1 131 ? -20.578 -6.469 6.672 1 93.81 131 ASP B C 1
ATOM 4625 O O . ASP B 1 131 ? -21.188 -5.406 6.793 1 93.81 131 ASP B O 1
ATOM 4629 N N . GLY B 1 132 ? -19.781 -7.008 7.492 1 95.06 132 GLY B N 1
ATOM 4630 C CA . GLY B 1 132 ? -19.625 -6.352 8.781 1 95.06 132 GLY B CA 1
ATOM 4631 C C . GLY B 1 132 ? -18.734 -5.125 8.719 1 95.06 132 GLY B C 1
ATOM 4632 O O . GLY B 1 132 ? -18.969 -4.148 9.438 1 95.06 132 GLY B O 1
ATOM 4633 N N . LEU B 1 133 ? -17.75 -5.168 7.828 1 97.25 133 LEU B N 1
ATOM 4634 C CA . LEU B 1 133 ? -16.734 -4.137 7.91 1 97.25 133 LEU B CA 1
ATOM 4635 C C . LEU B 1 133 ? -16.734 -3.266 6.656 1 97.25 133 LEU B C 1
ATOM 4637 O O . LEU B 1 133 ? -16.188 -2.164 6.66 1 97.25 133 LEU B O 1
ATOM 4641 N N . GLY B 1 134 ? -17.297 -3.77 5.562 1 96.62 134 GLY B N 1
ATOM 4642 C CA . GLY B 1 134 ? -17.344 -2.996 4.328 1 96.62 134 GLY B CA 1
ATOM 4643 C C . GLY B 1 134 ? -15.969 -2.576 3.838 1 96.62 134 GLY B C 1
ATOM 4644 O O . GLY B 1 134 ? -15.086 -3.416 3.666 1 96.62 134 GLY B O 1
ATOM 4645 N N . PRO B 1 135 ? -15.797 -1.277 3.684 1 97.19 135 PRO B N 1
ATOM 4646 C CA . PRO B 1 135 ? -14.523 -0.796 3.152 1 97.19 135 PRO B CA 1
ATOM 4647 C C . PRO B 1 135 ? -13.367 -1.001 4.125 1 97.19 135 PRO B C 1
ATOM 4649 O O . PRO B 1 135 ? -12.203 -0.846 3.748 1 97.19 135 PRO B O 1
ATOM 4652 N N . PHE B 1 136 ? -13.625 -1.416 5.375 1 97.94 136 PHE B N 1
ATOM 4653 C CA . PHE B 1 136 ? -12.586 -1.561 6.391 1 97.94 136 PHE B CA 1
ATOM 4654 C C . PHE B 1 136 ? -12.102 -3.004 6.469 1 97.94 136 PHE B C 1
ATOM 4656 O O . PHE B 1 136 ? -11.211 -3.324 7.262 1 97.94 136 PHE B O 1
ATOM 4663 N N . ALA B 1 137 ? -12.602 -3.879 5.645 1 97.31 137 ALA B N 1
ATOM 4664 C CA . ALA B 1 137 ? -12.367 -5.316 5.75 1 97.31 137 ALA B CA 1
ATOM 4665 C C . ALA B 1 137 ? -10.875 -5.629 5.676 1 97.31 137 ALA B C 1
ATOM 4667 O O . ALA B 1 137 ? -10.383 -6.508 6.391 1 97.31 137 ALA B O 1
ATOM 4668 N N . LEU B 1 138 ? -10.172 -4.906 4.887 1 96.38 138 LEU B N 1
ATOM 4669 C CA . LEU B 1 138 ? -8.758 -5.207 4.656 1 96.38 138 LEU B CA 1
ATOM 4670 C C . LEU B 1 138 ? -7.898 -4.688 5.801 1 96.38 138 LEU B C 1
ATOM 4672 O O . LEU B 1 138 ? -6.707 -4.992 5.871 1 96.38 138 LEU B O 1
ATOM 4676 N N . LEU B 1 139 ? -8.453 -3.961 6.715 1 96.62 139 LEU B N 1
ATOM 4677 C CA . LEU B 1 139 ? -7.707 -3.414 7.844 1 96.62 139 LEU B CA 1
ATOM 4678 C C . LEU B 1 139 ? -7.309 -4.516 8.82 1 96.62 139 LEU B C 1
ATOM 4680 O O . LEU B 1 139 ? -6.262 -4.43 9.469 1 96.62 139 LEU B O 1
ATOM 4684 N N . ILE B 1 140 ? -8.078 -5.527 8.891 1 95.38 140 ILE B N 1
ATOM 4685 C CA . ILE B 1 140 ? -7.902 -6.535 9.93 1 95.38 140 ILE B CA 1
ATOM 4686 C C . ILE B 1 140 ? -6.605 -7.305 9.695 1 95.38 140 ILE B C 1
ATOM 4688 O O . ILE B 1 140 ? -5.766 -7.406 10.586 1 95.38 140 ILE B O 1
ATOM 4692 N N . PRO B 1 141 ? -6.453 -7.789 8.477 1 92.81 141 PRO B N 1
ATOM 4693 C CA . PRO B 1 141 ? -5.168 -8.461 8.273 1 92.81 141 PRO B CA 1
ATOM 4694 C C . PRO B 1 141 ? -3.977 -7.523 8.453 1 92.81 141 PRO B C 1
ATOM 4696 O O . PRO B 1 141 ? -2.918 -7.945 8.922 1 92.81 141 PRO B O 1
ATOM 4699 N N . ILE B 1 142 ? -4.09 -6.301 8.023 1 94.19 142 ILE B N 1
ATOM 4700 C CA . ILE B 1 142 ? -3.006 -5.332 8.18 1 94.19 142 ILE B CA 1
ATOM 4701 C C . ILE B 1 142 ? -2.734 -5.098 9.664 1 94.19 142 ILE B C 1
ATOM 4703 O O . ILE B 1 142 ? -1.579 -5.098 10.102 1 94.19 142 ILE B O 1
ATOM 4707 N N . TYR B 1 143 ? -3.773 -4.945 10.398 1 94.75 143 TYR B N 1
ATOM 4708 C CA . TYR B 1 143 ? -3.662 -4.758 11.844 1 94.75 143 TYR B CA 1
ATOM 4709 C C . TYR B 1 143 ? -2.971 -5.949 12.492 1 94.75 143 TYR B C 1
ATOM 4711 O O . TYR B 1 143 ? -2.068 -5.777 13.32 1 94.75 143 TYR B O 1
ATOM 4719 N N . ASN B 1 144 ? -3.4 -7.129 12.133 1 92.06 144 ASN B N 1
ATOM 4720 C CA . ASN B 1 144 ? -2.799 -8.336 12.68 1 92.06 144 ASN B CA 1
ATOM 4721 C C . ASN B 1 144 ? -1.31 -8.422 12.359 1 92.06 144 ASN B C 1
ATOM 4723 O O . ASN B 1 144 ? -0.51 -8.844 13.195 1 92.06 144 ASN B O 1
ATOM 4727 N N . GLN B 1 145 ? -0.97 -8.023 11.172 1 89.06 145 GLN B N 1
ATOM 4728 C CA . GLN B 1 145 ? 0.435 -8.031 10.781 1 89.06 145 GLN B CA 1
ATOM 4729 C C . GLN B 1 145 ? 1.235 -7.008 11.586 1 89.06 145 GLN B C 1
ATOM 4731 O O . GLN B 1 145 ? 2.385 -7.262 11.953 1 89.06 145 GLN B O 1
ATOM 4736 N N . LEU B 1 146 ? 0.647 -5.879 11.797 1 90.62 146 LEU B N 1
ATOM 4737 C CA . LEU B 1 146 ? 1.321 -4.84 12.562 1 90.62 146 LEU B CA 1
ATOM 4738 C C . LEU B 1 146 ? 1.497 -5.262 14.016 1 90.62 146 LEU B C 1
ATOM 4740 O O . LEU B 1 146 ? 2.453 -4.852 14.68 1 90.62 146 LEU B O 1
ATOM 4744 N N . GLN B 1 147 ? 0.61 -6.129 14.469 1 87.69 147 GLN B N 1
ATOM 4745 C CA . GLN B 1 147 ? 0.705 -6.625 15.836 1 87.69 147 GLN B CA 1
ATOM 4746 C C . GLN B 1 147 ? 1.785 -7.699 15.953 1 87.69 147 GLN B C 1
ATOM 4748 O O . GLN B 1 147 ? 2.381 -7.867 17.016 1 87.69 147 GLN B O 1
ATOM 4753 N N . ASP B 1 148 ? 1.78 -8.555 14.891 1 73.88 148 ASP B N 1
ATOM 4754 C CA . ASP B 1 148 ? 2.725 -9.664 14.922 1 73.88 148 ASP B CA 1
ATOM 4755 C C . ASP B 1 148 ? 4.164 -9.164 14.844 1 73.88 148 ASP B C 1
ATOM 4757 O O . ASP B 1 148 ? 4.527 -8.43 13.922 1 73.88 148 ASP B O 1
ATOM 4761 N N . ARG B 1 149 ? 4.816 -8.812 15.852 1 55.31 149 ARG B N 1
ATOM 4762 C CA . ARG B 1 149 ? 6.195 -8.344 15.961 1 55.31 149 ARG B CA 1
ATOM 4763 C C . ARG B 1 149 ? 7.125 -9.164 15.078 1 55.31 149 ARG B C 1
ATOM 4765 O O . ARG B 1 149 ? 8.297 -8.82 14.914 1 55.31 149 ARG B O 1
ATOM 4772 N N . ARG B 1 150 ? 7.031 -10.43 14.688 1 42.38 150 ARG B N 1
ATOM 4773 C CA . ARG B 1 150 ? 8.016 -11.328 14.094 1 42.38 150 ARG B CA 1
ATOM 4774 C C . ARG B 1 150 ? 8.492 -10.805 12.75 1 42.38 150 ARG B C 1
ATOM 4776 O O . ARG B 1 150 ? 9.57 -11.18 12.281 1 42.38 150 ARG B O 1
ATOM 4783 N N . PRO B 1 151 ? 7.652 -10.477 11.945 1 41.72 151 PRO B N 1
ATOM 4784 C CA . PRO B 1 151 ? 8.258 -10.273 10.633 1 41.72 151 PRO B CA 1
ATOM 4785 C C . PRO B 1 151 ? 9.383 -9.234 10.656 1 41.72 151 PRO B C 1
ATOM 4787 O O . PRO B 1 151 ? 10.078 -9.055 9.656 1 41.72 151 PRO B O 1
ATOM 4790 N N . GLN B 1 152 ? 9.328 -8.359 11.602 1 41.41 152 GLN B N 1
ATOM 4791 C CA . GLN B 1 152 ? 10.062 -7.133 11.281 1 41.41 152 GLN B CA 1
ATOM 4792 C C . GLN B 1 152 ? 11.539 -7.273 11.617 1 41.41 152 GLN B C 1
ATOM 4794 O O . GLN B 1 152 ? 12.258 -6.273 11.727 1 41.41 152 GLN B O 1
ATOM 4799 N N . THR B 1 153 ? 11.906 -8.312 12.297 1 34.91 153 THR B N 1
ATOM 4800 C CA . THR B 1 153 ? 13.328 -8.156 12.594 1 34.91 153 THR B CA 1
ATOM 4801 C C . THR B 1 153 ? 14.148 -8.133 11.305 1 34.91 153 THR B C 1
ATOM 4803 O O . THR B 1 153 ? 14.016 -9.023 10.461 1 34.91 153 THR B O 1
ATOM 4806 N N . PRO B 1 154 ? 14.688 -7.09 10.977 1 36.5 154 PRO B N 1
ATOM 4807 C CA . PRO B 1 154 ? 15.664 -7.211 9.891 1 36.5 154 PRO B CA 1
ATOM 4808 C C . PRO B 1 154 ? 16.562 -8.438 10.031 1 36.5 154 PRO B C 1
ATOM 4810 O O . PRO B 1 154 ? 16.781 -8.914 11.141 1 36.5 154 PRO B O 1
ATOM 4813 N N . PRO B 1 155 ? 16.75 -9.266 9.133 1 31.56 155 PRO B N 1
ATOM 4814 C CA . PRO B 1 155 ? 17.75 -10.312 9.391 1 31.56 155 PRO B CA 1
ATOM 4815 C C . PRO B 1 155 ? 18.922 -9.812 10.211 1 31.56 155 PRO B C 1
ATOM 4817 O O . PRO B 1 155 ? 19.312 -8.648 10.102 1 31.56 155 PRO B O 1
ATOM 4820 N N . SER B 1 156 ? 19.281 -10.352 11.305 1 30.45 156 SER B N 1
ATOM 4821 C CA . SER B 1 156 ? 20.516 -10.109 12.039 1 30.45 156 SER B CA 1
ATOM 4822 C C . SER B 1 156 ? 21.703 -9.938 11.102 1 30.45 156 SER B C 1
ATOM 4824 O O . SER B 1 156 ? 22.047 -10.852 10.344 1 30.45 156 SER B O 1
ATOM 4826 N N . VAL B 1 157 ? 22.078 -8.82 10.656 1 32.59 157 VAL B N 1
ATOM 4827 C CA . VAL B 1 157 ? 23.438 -8.586 10.164 1 32.59 157 VAL B CA 1
ATOM 4828 C C . VAL B 1 157 ? 24.453 -9.211 11.117 1 32.59 157 VAL B C 1
ATOM 4830 O O . VAL B 1 157 ? 24.547 -8.812 12.281 1 32.59 157 VAL B O 1
ATOM 4833 N N . PHE B 1 158 ? 24.734 -10.414 11 1 26.98 158 PHE B N 1
ATOM 4834 C CA . PHE B 1 158 ? 25.922 -10.969 11.664 1 26.98 158 PHE B CA 1
ATOM 4835 C C . PHE B 1 158 ? 27.109 -10.031 11.531 1 26.98 158 PHE B C 1
ATOM 4837 O O . PHE B 1 158 ? 27.656 -9.852 10.438 1 26.98 158 PHE B O 1
ATOM 4844 N N . TYR B 1 159 ? 27.219 -9.016 12.406 1 28.28 159 TYR B N 1
ATOM 4845 C CA . TYR B 1 159 ? 28.5 -8.32 12.57 1 28.28 159 TYR B CA 1
ATOM 4846 C C . TYR B 1 159 ? 29.594 -9.281 13.031 1 28.28 159 TYR B C 1
ATOM 4848 O O . TYR B 1 159 ? 29.375 -10.086 13.938 1 28.28 159 TYR B O 1
ATOM 4856 N N . PRO B 1 160 ? 30.562 -9.547 12.227 1 27.81 160 PRO B N 1
ATOM 4857 C CA . PRO B 1 160 ? 31.703 -10.234 12.82 1 27.81 160 PRO B CA 1
ATOM 4858 C C . PRO B 1 160 ? 32.125 -9.625 14.148 1 27.81 160 PRO B C 1
ATOM 4860 O O . PRO B 1 160 ? 31.922 -8.438 14.383 1 27.81 160 PRO B O 1
ATOM 4863 N N . GLU B 1 161 ? 32.375 -10.414 15.219 1 28.12 161 GLU B N 1
ATOM 4864 C CA . GLU B 1 161 ? 32.812 -10.18 16.594 1 28.12 161 GLU B CA 1
ATOM 4865 C C . GLU B 1 161 ? 33.812 -9.039 16.688 1 28.12 161 GLU B C 1
ATOM 4867 O O . GLU B 1 161 ? 33.875 -8.32 17.688 1 28.12 161 GLU B O 1
ATOM 4872 N N . ASN B 1 162 ? 34.875 -9.062 15.859 1 25.84 162 ASN B N 1
ATOM 4873 C CA . ASN B 1 162 ? 36.031 -8.25 16.219 1 25.84 162 ASN B CA 1
ATOM 4874 C C . ASN B 1 162 ? 35.812 -6.785 15.844 1 25.84 162 ASN B C 1
ATOM 4876 O O . ASN B 1 162 ? 36.781 -6.02 15.75 1 25.84 162 ASN B O 1
ATOM 4880 N N . ALA B 1 163 ? 34.938 -6.492 14.906 1 25.14 163 ALA B N 1
ATOM 4881 C CA . ALA B 1 163 ? 35.031 -5.043 14.727 1 25.14 163 ALA B CA 1
ATOM 4882 C C . ALA B 1 163 ? 34.438 -4.312 15.938 1 25.14 163 ALA B C 1
ATOM 4884 O O . ALA B 1 163 ? 33.562 -4.84 16.625 1 25.14 163 ALA B O 1
ATOM 4885 N N . PRO B 1 164 ? 35.031 -3.244 16.5 1 23.41 164 PRO B N 1
ATOM 4886 C CA . PRO B 1 164 ? 34.562 -2.578 17.719 1 23.41 164 PRO B CA 1
ATOM 4887 C C . PRO B 1 164 ? 33.062 -2.41 17.781 1 23.41 164 PRO B C 1
ATOM 4889 O O . PRO B 1 164 ? 32.406 -2.342 16.734 1 23.41 164 PRO B O 1
ATOM 4892 N N . ARG B 1 165 ? 32.438 -2.914 18.844 1 26.48 165 ARG B N 1
ATOM 4893 C CA . ARG B 1 165 ? 31.047 -2.93 19.312 1 26.48 165 ARG B CA 1
ATOM 4894 C C . ARG B 1 165 ? 30.344 -1.615 18.984 1 26.48 165 ARG B C 1
ATOM 4896 O O . ARG B 1 165 ? 30.453 -0.639 19.719 1 26.48 165 ARG B O 1
ATOM 4903 N N . GLY B 1 166 ? 30.547 -0.997 17.766 1 23.48 166 GLY B N 1
ATOM 4904 C CA . GLY B 1 166 ? 29.734 0.203 17.859 1 23.48 166 GLY B CA 1
ATOM 4905 C C . GLY B 1 166 ? 28.359 -0.057 18.438 1 23.48 166 GLY B C 1
ATOM 4906 O O . GLY B 1 166 ? 27.875 -1.193 18.438 1 23.48 166 GLY B O 1
ATOM 4907 N N . GLN B 1 167 ? 27.859 0.885 19.344 1 22.52 167 GLN B N 1
ATOM 4908 C CA . GLN B 1 167 ? 26.688 0.869 20.219 1 22.52 167 GLN B CA 1
ATOM 4909 C C . GLN B 1 167 ? 25.453 0.321 19.484 1 22.52 167 GLN B C 1
ATOM 4911 O O . GLN B 1 167 ? 25.016 0.893 18.484 1 22.52 167 GLN B O 1
ATOM 4916 N N . LEU B 1 168 ? 25.484 -0.886 19.391 1 25.11 168 LEU B N 1
ATOM 4917 C CA . LEU B 1 168 ? 24.328 -1.641 18.922 1 25.11 168 LEU B CA 1
ATOM 4918 C C . LEU B 1 168 ? 23.047 -1.15 19.594 1 25.11 168 LEU B C 1
ATOM 4920 O O . LEU B 1 168 ? 22.984 -1.038 20.812 1 25.11 168 LEU B O 1
ATOM 4924 N N . PHE B 1 169 ? 22.422 -0.108 19 1 21.97 169 PHE B N 1
ATOM 4925 C CA . PHE B 1 169 ? 21.219 0.333 19.688 1 21.97 169 PHE B CA 1
ATOM 4926 C C . PHE B 1 169 ? 20.453 -0.857 20.266 1 21.97 169 PHE B C 1
ATOM 4928 O O . PHE B 1 169 ? 20.109 -1.792 19.531 1 21.97 169 PHE B O 1
ATOM 4935 N N . PHE B 1 170 ? 20.859 -1.227 21.469 1 21.69 170 PHE B N 1
ATOM 4936 C CA . PHE B 1 170 ? 20.234 -2.109 22.453 1 21.69 170 PHE B CA 1
ATOM 4937 C C . PHE B 1 170 ? 18.719 -1.917 22.469 1 21.69 170 PHE B C 1
ATOM 4939 O O . PHE B 1 170 ? 18.234 -0.792 22.594 1 21.69 170 PHE B O 1
ATOM 4946 N N . ASP B 1 171 ? 18.125 -2.572 21.609 1 21.58 171 ASP B N 1
ATOM 4947 C CA . ASP B 1 171 ? 16.703 -2.621 21.984 1 21.58 171 ASP B CA 1
ATOM 4948 C C . ASP B 1 171 ? 16.531 -2.984 23.453 1 21.58 171 ASP B C 1
ATOM 4950 O O . ASP B 1 171 ? 16.938 -4.07 23.891 1 21.58 171 ASP B O 1
ATOM 4954 N N . ALA B 1 172 ? 16.766 -1.95 24.344 1 21.94 172 ALA B N 1
ATOM 4955 C CA . ALA B 1 172 ? 16.734 -1.893 25.797 1 21.94 172 ALA B CA 1
ATOM 4956 C C . ALA B 1 172 ? 15.555 -2.674 26.359 1 21.94 172 ALA B C 1
ATOM 4958 O O . ALA B 1 172 ? 15.289 -2.631 27.562 1 21.94 172 ALA B O 1
ATOM 4959 N N . LEU B 1 173 ? 14.617 -3.09 25.594 1 21.16 173 LEU B N 1
ATOM 4960 C CA . LEU B 1 173 ? 13.516 -3.42 26.5 1 21.16 173 LEU B CA 1
ATOM 4961 C C . LEU B 1 173 ? 13.883 -4.605 27.391 1 21.16 173 LEU B C 1
ATOM 4963 O O . LEU B 1 173 ? 13.086 -5.539 27.531 1 21.16 173 LEU B O 1
ATOM 4967 N N . GLN B 1 174 ? 15.242 -4.906 27.547 1 20.73 174 GLN B N 1
ATOM 4968 C CA . GLN B 1 174 ? 15.297 -6.004 28.5 1 20.73 174 GLN B CA 1
ATOM 4969 C C . GLN B 1 174 ? 14.922 -5.527 29.906 1 20.73 174 GLN B C 1
ATOM 4971 O O . GLN B 1 174 ? 15.609 -4.676 30.469 1 20.73 174 GLN B O 1
ATOM 4976 N N . HIS B 1 175 ? 13.656 -5.453 30.312 1 19.8 175 HIS B N 1
ATOM 4977 C CA . HIS B 1 175 ? 13.156 -5.137 31.641 1 19.8 175 HIS B CA 1
ATOM 4978 C C . HIS B 1 175 ? 13.867 -5.953 32.719 1 19.8 175 HIS B C 1
ATOM 4980 O O . HIS B 1 175 ? 13.75 -7.18 32.75 1 19.8 175 HIS B O 1
ATOM 4986 N N . HIS B 1 176 ? 15.164 -5.672 32.875 1 18.8 176 HIS B N 1
ATOM 4987 C CA . HIS B 1 176 ? 15.617 -6.293 34.125 1 18.8 176 HIS B CA 1
ATOM 4988 C C . HIS B 1 176 ? 14.742 -5.871 35.312 1 18.8 176 HIS B C 1
ATOM 4990 O O . HIS B 1 176 ? 14.266 -4.738 35.344 1 18.8 176 HIS B O 1
ATOM 4996 N N . GLY B 1 177 ? 14.234 -6.809 36.156 1 19.84 177 GLY B N 1
ATOM 4997 C CA . GLY B 1 177 ? 13.406 -6.812 37.344 1 19.84 177 GLY B CA 1
ATOM 4998 C C . GLY B 1 177 ? 14.039 -6.078 38.5 1 19.84 177 GLY B C 1
ATOM 4999 O O . GLY B 1 177 ? 13.609 -6.238 39.656 1 19.84 177 GLY B O 1
ATOM 5000 N N . HIS B 1 178 ? 15.094 -5.129 38.25 1 17.62 178 HIS B N 1
ATOM 5001 C CA . HIS B 1 178 ? 15.758 -4.793 39.5 1 17.62 178 HIS B CA 1
ATOM 5002 C C . HIS B 1 178 ? 14.758 -4.258 40.531 1 17.62 178 HIS B C 1
ATOM 5004 O O . HIS B 1 178 ? 13.695 -3.764 40.156 1 17.62 178 HIS B O 1
ATOM 5010 N N . GLN B 1 179 ? 15.266 -4.352 41.812 1 18.42 179 GLN B N 1
ATOM 5011 C CA . GLN B 1 179 ? 14.922 -4.211 43.25 1 18.42 179 GLN B CA 1
ATOM 5012 C C . GLN B 1 179 ? 14.523 -2.775 43.562 1 18.42 179 GLN B C 1
ATOM 5014 O O . GLN B 1 179 ? 14.922 -1.838 42.875 1 18.42 179 GLN B O 1
ATOM 5019 N N . ALA B 1 180 ? 13.688 -2.629 44.594 1 19.08 180 ALA B N 1
ATOM 5020 C CA . ALA B 1 180 ? 12.789 -1.673 45.219 1 19.08 180 ALA B CA 1
ATOM 5021 C C . ALA B 1 180 ? 13.562 -0.498 45.812 1 19.08 180 ALA B C 1
ATOM 5023 O O . ALA B 1 180 ? 12.969 0.487 46.25 1 19.08 180 ALA B O 1
ATOM 5024 N N . PRO B 1 181 ? 14.898 -0.139 45.312 1 17.2 181 PRO B N 1
ATOM 5025 C CA . PRO B 1 181 ? 15.406 0.474 46.531 1 17.2 181 PRO B CA 1
ATOM 5026 C C . PRO B 1 181 ? 14.555 1.645 47 1 17.2 181 PRO B C 1
ATOM 5028 O O . PRO B 1 181 ? 13.82 2.24 46.219 1 17.2 181 PRO B O 1
ATOM 5031 N N . THR B 1 182 ? 14.844 2.012 48.312 1 17.22 182 THR B N 1
ATOM 5032 C CA . THR B 1 182 ? 14.148 2.684 49.406 1 17.22 182 THR B CA 1
ATOM 5033 C C . THR B 1 182 ? 14.109 4.191 49.188 1 17.22 182 THR B C 1
ATOM 5035 O O . THR B 1 182 ? 13.039 4.801 49.219 1 17.22 182 THR B O 1
ATOM 5038 N N . SER B 1 183 ? 15.047 4.957 49.781 1 16.59 183 SER B N 1
ATOM 5039 C CA . SER B 1 183 ? 14.547 5.879 50.812 1 16.59 183 SER B CA 1
ATOM 5040 C C . SER B 1 183 ? 14.43 7.297 50.25 1 16.59 183 SER B C 1
ATOM 5042 O O . SER B 1 183 ? 13.438 7.98 50.5 1 16.59 183 SER B O 1
ATOM 5044 N N . PRO B 1 184 ? 15.602 8 49.812 1 17.94 184 PRO B N 1
ATOM 5045 C CA . PRO B 1 184 ? 15.773 9.156 50.688 1 17.94 184 PRO B CA 1
ATOM 5046 C C . PRO B 1 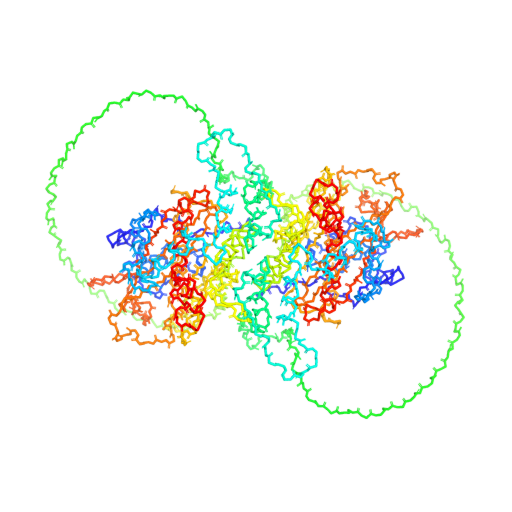184 ? 14.922 10.344 50.281 1 17.94 184 PRO B C 1
ATOM 5048 O O . PRO B 1 184 ? 14.461 10.414 49.156 1 17.94 184 PRO B O 1
ATOM 5051 N N . THR B 1 185 ? 14.953 11.375 51.219 1 17.97 185 THR B N 1
ATOM 5052 C CA . THR B 1 185 ? 14.148 12.484 51.75 1 17.97 185 THR B CA 1
ATOM 5053 C C . THR B 1 185 ? 14.312 13.727 50.875 1 17.97 185 THR B C 1
ATOM 5055 O O . THR B 1 185 ? 15.375 13.945 50.281 1 17.97 185 THR B O 1
ATOM 5058 N N . ARG B 1 186 ? 13.352 14.594 50.781 1 16.09 186 ARG B N 1
ATOM 5059 C CA . ARG B 1 186 ? 12.711 15.656 50.031 1 16.09 186 ARG B CA 1
ATOM 5060 C C . ARG B 1 186 ? 13.484 16.969 50.156 1 16.09 186 ARG B C 1
ATOM 5062 O O . ARG B 1 186 ? 12.984 18.031 49.75 1 16.09 186 ARG B O 1
ATOM 5069 N N . TYR B 1 187 ? 14.906 16.938 50.281 1 17 187 TYR B N 1
ATOM 5070 C CA . TYR B 1 187 ? 15.156 18.234 50.875 1 17 187 TYR B CA 1
ATOM 5071 C C . TYR B 1 187 ? 14.766 19.359 49.938 1 17 187 TYR B C 1
ATOM 5073 O O . TYR B 1 187 ? 14.758 19.172 48.719 1 17 187 TYR B O 1
ATOM 5081 N N . GLY B 1 188 ? 14.414 20.547 50.531 1 16.34 188 GLY B N 1
ATOM 5082 C CA . GLY B 1 188 ? 13.695 21.812 50.375 1 16.34 188 GLY B CA 1
ATOM 5083 C C . GLY B 1 188 ? 14.359 22.766 49.406 1 16.34 188 GLY B C 1
ATOM 5084 O O . GLY B 1 188 ? 15.508 22.562 49 1 16.34 188 GLY B O 1
ATOM 5085 N N . ALA B 1 189 ? 13.789 24.031 49.219 1 16.8 189 ALA B N 1
ATOM 5086 C CA . ALA B 1 189 ? 13.258 25.016 48.281 1 16.8 189 ALA B CA 1
ATOM 5087 C C . ALA B 1 189 ? 14.305 26.078 47.969 1 16.8 189 ALA B C 1
ATOM 5089 O O . ALA B 1 189 ? 14.297 26.672 46.875 1 16.8 189 ALA B O 1
ATOM 5090 N N . ALA B 1 190 ? 15.461 26.375 48.688 1 17.98 190 ALA B N 1
ATOM 5091 C CA . ALA B 1 190 ? 15.461 27.812 48.938 1 17.98 190 ALA B CA 1
ATOM 5092 C C . ALA B 1 190 ? 16 28.562 47.719 1 17.98 190 ALA B C 1
ATOM 5094 O O . ALA B 1 190 ? 17.047 28.188 47.156 1 17.98 190 ALA B O 1
ATOM 5095 N N . VAL B 1 191 ? 15.18 29.281 46.969 1 17.42 191 VAL B N 1
ATOM 5096 C CA . VAL B 1 191 ? 15.148 30.047 45.719 1 17.42 191 VAL B CA 1
ATOM 5097 C C . VAL B 1 191 ? 16.078 31.25 45.812 1 17.42 191 VAL B C 1
ATOM 5099 O O . VAL B 1 191 ? 16.062 32.125 44.969 1 17.42 191 VAL B O 1
ATOM 5102 N N . GLU B 1 192 ? 17.359 31.078 46.375 1 16.97 192 GLU B N 1
ATOM 5103 C CA . GLU B 1 192 ? 17.906 32.406 46.625 1 16.97 192 GLU B CA 1
ATOM 5104 C C . GLU B 1 192 ? 18.047 33.219 45.375 1 16.97 192 GLU B C 1
ATOM 5106 O O . GLU B 1 192 ? 18.141 32.656 44.25 1 16.97 192 GLU B O 1
ATOM 5111 N N . ASP B 1 193 ? 18.078 34.656 45.438 1 17.53 193 ASP B N 1
ATOM 5112 C CA . ASP B 1 193 ? 17.812 35.969 44.906 1 17.53 193 ASP B CA 1
ATOM 5113 C C . ASP B 1 193 ? 19 36.5 44.094 1 17.53 193 ASP B C 1
ATOM 5115 O O . ASP B 1 193 ? 18.969 37.625 43.625 1 17.53 193 ASP B O 1
ATOM 5119 N N . ILE B 1 194 ? 19.953 35.688 43.562 1 17.16 194 ILE B N 1
ATOM 5120 C CA . ILE B 1 194 ? 21.203 36.406 43.406 1 17.16 194 ILE B CA 1
ATOM 5121 C C . ILE B 1 194 ? 21.047 37.438 42.281 1 17.16 194 ILE B C 1
ATOM 5123 O O . ILE B 1 194 ? 20.453 37.156 41.25 1 17.16 194 ILE B O 1
ATOM 5127 N N . THR B 1 195 ? 21.422 38.75 42.531 1 18.08 195 THR B N 1
ATOM 5128 C CA . THR B 1 195 ? 21.422 40.125 42.094 1 18.08 195 THR B CA 1
ATOM 5129 C C . THR B 1 195 ? 22.453 40.344 40.969 1 18.08 195 THR B C 1
ATOM 5131 O O . THR B 1 195 ? 23.656 40.312 41.219 1 18.08 195 THR B O 1
ATOM 5134 N N . ILE B 1 196 ? 22.375 39.594 39.875 1 16.77 196 ILE B N 1
ATOM 5135 C CA . ILE B 1 196 ? 23.5 39.656 38.938 1 16.77 196 ILE B CA 1
ATOM 5136 C C . ILE B 1 196 ? 23.656 41.062 38.406 1 16.77 196 ILE B C 1
ATOM 5138 O O . ILE B 1 196 ? 22.688 41.688 37.938 1 16.77 196 ILE B O 1
ATOM 5142 N N . GLU B 1 197 ? 24.781 41.688 38.781 1 16.81 197 GLU B N 1
ATOM 5143 C CA . GLU B 1 197 ? 25.312 43.031 38.562 1 16.81 197 GLU B CA 1
ATOM 5144 C C . GLU B 1 197 ? 25.562 43.281 37.094 1 16.81 197 GLU B C 1
ATOM 5146 O O . GLU B 1 197 ? 25.75 42.312 36.312 1 16.81 197 GLU B O 1
ATOM 5151 N N . ASP B 1 198 ? 25.469 44.562 36.594 1 17.5 198 ASP B N 1
ATOM 5152 C CA . ASP B 1 198 ? 25.297 45.438 35.438 1 17.5 198 ASP B CA 1
ATOM 5153 C C . ASP B 1 198 ? 26.594 45.531 34.656 1 17.5 198 ASP B C 1
ATOM 5155 O O . ASP B 1 198 ? 26.688 46.375 33.719 1 17.5 198 ASP B O 1
ATOM 5159 N N . ILE B 1 199 ? 27.359 44.406 34.438 1 17.38 199 ILE B N 1
ATOM 5160 C CA . ILE B 1 199 ? 28.703 44.812 34 1 17.38 199 ILE B CA 1
ATOM 5161 C C . ILE B 1 199 ? 28.625 45.531 32.656 1 17.38 199 ILE B C 1
ATOM 5163 O O . ILE B 1 199 ? 27.906 45.094 31.766 1 17.38 199 ILE B O 1
ATOM 5167 N N . GLN B 1 200 ? 29.297 46.688 32.594 1 17.27 200 GLN B N 1
ATOM 5168 C CA . GLN B 1 200 ? 29.531 47.875 31.781 1 17.27 200 GLN B CA 1
ATOM 5169 C C . GLN B 1 200 ? 30.359 47.531 30.547 1 17.27 200 GLN B C 1
ATOM 5171 O O . GLN B 1 200 ? 31.484 47.031 30.656 1 17.27 200 GLN B O 1
ATOM 5176 N N . MET B 1 201 ? 29.719 47 29.5 1 17.05 201 MET B N 1
ATOM 5177 C CA . MET B 1 201 ? 30.281 46.562 28.219 1 17.05 201 MET B CA 1
ATOM 5178 C C . MET B 1 201 ? 31.109 47.688 27.578 1 17.05 201 MET B C 1
ATOM 5180 O O . MET B 1 201 ? 30.578 48.781 27.297 1 17.05 201 MET B O 1
ATOM 5184 N N . THR B 1 202 ? 32.375 47.781 27.922 1 17.09 202 THR B N 1
ATOM 5185 C CA . THR B 1 202 ? 33.312 48.781 27.438 1 17.09 202 THR B CA 1
ATOM 5186 C C . THR B 1 202 ? 33.469 48.688 25.922 1 17.09 202 THR B C 1
ATOM 5188 O O . THR B 1 202 ? 33.281 47.594 25.344 1 17.09 202 THR B O 1
ATOM 5191 N N . GLY B 1 203 ? 33.719 49.844 25.141 1 17.36 203 GLY B N 1
ATOM 5192 C CA . GLY B 1 203 ? 33.656 50.5 23.844 1 17.36 203 GLY B CA 1
ATOM 5193 C C . GLY B 1 203 ? 34.812 50.094 22.922 1 17.36 203 GLY B C 1
ATOM 5194 O O . GLY B 1 203 ? 34.969 50.719 21.859 1 17.36 203 GLY B O 1
ATOM 5195 N N . ILE B 1 204 ? 35.406 48.844 23.062 1 17.69 204 ILE B N 1
ATOM 5196 C CA . ILE B 1 204 ? 36.719 48.906 22.484 1 17.69 204 ILE B CA 1
ATOM 5197 C C . ILE B 1 204 ? 36.625 49.281 21 1 17.69 204 ILE B C 1
ATOM 5199 O O . ILE B 1 204 ? 35.625 48.969 20.344 1 17.69 204 ILE B O 1
ATOM 5203 N N . ASP B 1 205 ? 37.75 49.812 20.453 1 17.56 205 ASP B N 1
ATOM 5204 C CA . ASP B 1 205 ? 38.375 50.656 19.438 1 17.56 205 ASP B CA 1
ATOM 5205 C C . ASP B 1 205 ? 38.469 49.938 18.109 1 17.56 205 ASP B C 1
ATOM 5207 O O . ASP B 1 205 ? 38.75 48.719 18.078 1 17.56 205 ASP B O 1
ATOM 5211 N N . ILE B 1 206 ? 37.969 50.5 17 1 18.55 206 ILE B N 1
ATOM 5212 C CA . ILE B 1 206 ? 37.625 50.375 15.594 1 18.55 206 ILE B CA 1
ATOM 5213 C C . ILE B 1 206 ? 38.875 50.188 14.766 1 18.55 206 ILE B C 1
ATOM 5215 O O . ILE B 1 206 ? 38.875 50.406 13.555 1 18.55 206 ILE B O 1
ATOM 5219 N N . GLY B 1 207 ? 39.906 49.344 15.289 1 17.16 207 GLY B N 1
ATOM 5220 C CA . GLY B 1 207 ? 41.125 49.594 14.508 1 17.16 207 GLY B CA 1
ATOM 5221 C C . GLY B 1 207 ? 40.938 49.281 13.031 1 17.16 207 GLY B C 1
ATOM 5222 O O . GLY B 1 207 ? 40 48.562 12.648 1 17.16 207 GLY B O 1
ATOM 5223 N N . SER B 1 208 ? 41.688 49.969 12.109 1 18.38 208 SER B N 1
ATOM 5224 C CA . SER B 1 208 ? 41.812 50.438 10.734 1 18.38 208 SER B CA 1
ATOM 5225 C C . SER B 1 208 ? 42.375 49.344 9.828 1 18.38 208 SER B C 1
ATOM 5227 O O . SER B 1 208 ? 42.656 49.562 8.648 1 18.38 208 SER B O 1
ATOM 5229 N N . PHE B 1 209 ? 42.25 48 10.156 1 17.62 209 PHE B N 1
ATOM 5230 C CA . PHE B 1 209 ? 43.25 47.281 9.375 1 17.62 209 PHE B CA 1
ATOM 5231 C C . PHE B 1 209 ? 43 47.469 7.883 1 17.62 209 PHE B C 1
ATOM 5233 O O . PHE B 1 209 ? 41.875 47.531 7.449 1 17.62 209 PHE B O 1
ATOM 5240 N N . SER B 1 210 ? 44.094 47.75 7.133 1 18.33 210 SER B N 1
ATOM 5241 C CA . SER B 1 210 ? 44.531 48.156 5.797 1 18.33 210 SER B CA 1
ATOM 5242 C C . SER B 1 210 ? 44.25 47.031 4.781 1 18.33 210 SER B C 1
ATOM 5244 O O . SER B 1 210 ? 44.375 45.844 5.109 1 18.33 210 SER B O 1
ATOM 5246 N N . SER B 1 211 ? 43.781 47.375 3.494 1 17.81 211 SER B N 1
ATOM 5247 C CA . SER B 1 211 ? 43.062 46.969 2.283 1 17.81 211 SER B CA 1
ATOM 5248 C C . SER B 1 211 ? 43.969 46.125 1.37 1 17.81 211 SER B C 1
ATOM 5250 O O . SER B 1 211 ? 43.594 45.844 0.23 1 17.81 211 SER B O 1
ATOM 5252 N N . SER B 1 212 ? 45.156 45.562 1.786 1 19.91 212 SER B N 1
ATOM 5253 C CA . SER B 1 212 ? 46 45.344 0.609 1 19.91 212 SER B CA 1
ATOM 5254 C C . SER B 1 212 ? 45.406 44.281 -0.306 1 19.91 212 SER B C 1
ATOM 5256 O O . SER B 1 212 ? 45 43.219 0.158 1 19.91 212 SER B O 1
ATOM 5258 N N . LEU B 1 213 ? 45.031 44.625 -1.559 1 18.64 213 LEU B N 1
ATOM 5259 C CA . LEU B 1 213 ? 44.281 44.125 -2.699 1 18.64 213 LEU B CA 1
ATOM 5260 C C . LEU B 1 213 ? 45.031 43.031 -3.422 1 18.64 213 LEU B C 1
ATOM 5262 O O . LEU B 1 213 ? 44.562 42.5 -4.426 1 18.64 213 LEU B O 1
ATOM 5266 N N . PRO B 1 214 ? 45.781 42.062 -2.752 1 20.42 214 PRO B N 1
ATOM 5267 C CA . PRO B 1 214 ? 46.656 41.5 -3.801 1 20.42 214 PRO B CA 1
ATOM 5268 C C . PRO B 1 214 ? 45.875 40.844 -4.926 1 20.42 214 PRO B C 1
ATOM 5270 O O . PRO B 1 214 ? 44.75 40.375 -4.711 1 20.42 214 PRO B O 1
ATOM 5273 N N . GLU B 1 215 ? 46.312 40.938 -6.289 1 20.33 215 GLU B N 1
ATOM 5274 C CA . GLU B 1 215 ? 45.906 40.75 -7.68 1 20.33 215 GLU B CA 1
ATOM 5275 C C . GLU B 1 215 ? 45.812 39.281 -8.039 1 20.33 215 GLU B C 1
ATOM 5277 O O . GLU B 1 215 ? 45.375 38.938 -9.133 1 20.33 215 GLU B O 1
ATOM 5282 N N . ASP B 1 216 ? 46.375 38.344 -7.246 1 20.77 216 ASP B N 1
ATOM 5283 C CA . ASP B 1 216 ? 46.75 37.156 -7.996 1 20.77 216 ASP B CA 1
ATOM 5284 C C . ASP B 1 216 ? 45.531 36.344 -8.422 1 20.77 216 ASP B C 1
ATOM 5286 O O . ASP B 1 216 ? 44.969 35.625 -7.605 1 20.77 216 ASP B O 1
ATOM 5290 N N . ALA B 1 217 ? 44.688 36.719 -9.328 1 19.52 217 ALA B N 1
ATOM 5291 C CA . ALA B 1 217 ? 43.344 36.281 -9.734 1 19.52 217 ALA B CA 1
ATOM 5292 C C . ALA B 1 217 ? 43.438 34.875 -10.352 1 19.52 217 ALA B C 1
ATOM 5294 O O . ALA B 1 217 ? 42.438 34.125 -10.336 1 19.52 217 ALA B O 1
ATOM 5295 N N . SER B 1 218 ? 44.406 34.5 -11.203 1 19.72 218 SER B N 1
ATOM 5296 C CA . SER B 1 218 ? 43.969 33.969 -12.484 1 19.72 218 SER B CA 1
ATOM 5297 C C . SER B 1 218 ? 43.531 32.531 -12.352 1 19.72 218 SER B C 1
ATOM 5299 O O . SER B 1 218 ? 42.469 32.125 -12.875 1 19.72 218 SER B O 1
ATOM 5301 N N . SER B 1 219 ? 44.469 31.578 -12.297 1 21.42 219 SER B N 1
ATOM 5302 C CA . SER B 1 219 ? 44.469 30.344 -13.086 1 21.42 219 SER B CA 1
ATOM 5303 C C . SER B 1 219 ? 43.625 29.266 -12.422 1 21.42 219 SER B C 1
ATOM 5305 O O . SER B 1 219 ? 44.156 28.219 -12.031 1 21.42 219 SER B O 1
ATOM 5307 N N . LEU B 1 220 ? 42.719 29.5 -11.594 1 19.36 220 LEU B N 1
ATOM 5308 C CA . LEU B 1 220 ? 42.312 28.328 -10.828 1 19.36 220 LEU B CA 1
ATOM 5309 C C . LEU B 1 220 ? 41.625 27.312 -11.734 1 19.36 220 LEU B C 1
ATOM 5311 O O . LEU B 1 220 ? 40.875 27.672 -12.609 1 19.36 220 LEU B O 1
ATOM 5315 N N . ALA B 1 221 ? 42.219 26.016 -11.836 1 23.53 221 ALA B N 1
ATOM 5316 C CA . ALA B 1 221 ? 41.844 24.734 -12.406 1 23.53 221 ALA B CA 1
ATOM 5317 C C . ALA B 1 221 ? 40.375 24.422 -12.164 1 23.53 221 ALA B C 1
ATOM 5319 O O . ALA B 1 221 ? 39.844 24.688 -11.078 1 23.53 221 ALA B O 1
ATOM 5320 N N . GLU B 1 222 ? 39.594 24.438 -13.18 1 23.17 222 GLU B N 1
ATOM 5321 C CA . GLU B 1 222 ? 38.188 24.125 -13.273 1 23.17 222 GLU B CA 1
ATOM 5322 C C . GLU B 1 222 ? 37.844 22.859 -12.477 1 23.17 222 GLU B C 1
ATOM 5324 O O . GLU B 1 222 ? 38.219 21.766 -12.859 1 23.17 222 GLU B O 1
ATOM 5329 N N . HIS B 1 223 ? 38.031 22.875 -11.18 1 23.97 223 HIS B N 1
ATOM 5330 C CA . HIS B 1 223 ? 37.562 21.75 -10.383 1 23.97 223 HIS B CA 1
ATOM 5331 C C . HIS B 1 223 ? 36.125 21.375 -10.781 1 23.97 223 HIS B C 1
ATOM 5333 O O . HIS B 1 223 ? 35.25 22.234 -10.828 1 23.97 223 HIS B O 1
ATOM 5339 N N . SER B 1 224 ? 36.031 20.406 -11.695 1 26.56 224 SER B N 1
ATOM 5340 C CA . SER B 1 224 ? 34.781 19.734 -12.062 1 26.56 224 SER B CA 1
ATOM 5341 C C . SER B 1 224 ? 33.875 19.547 -10.852 1 26.56 224 SER B C 1
ATOM 5343 O O . SER B 1 224 ? 34.25 18.891 -9.891 1 26.56 224 SER B O 1
ATOM 5345 N N . VAL B 1 225 ? 33.156 20.484 -10.523 1 27.38 225 VAL B N 1
ATOM 5346 C CA . VAL B 1 225 ? 32.156 20.469 -9.477 1 27.38 225 VAL B CA 1
ATOM 5347 C C . VAL B 1 225 ? 31.266 19.234 -9.641 1 27.38 225 VAL B C 1
ATOM 5349 O O . VAL B 1 225 ? 30.547 19.109 -10.633 1 27.38 225 VAL B O 1
ATOM 5352 N N . VAL B 1 226 ? 31.719 18.047 -9.281 1 29.39 226 VAL B N 1
ATOM 5353 C CA . VAL B 1 226 ? 30.891 16.875 -9.031 1 29.39 226 VAL B CA 1
ATOM 5354 C C . VAL B 1 226 ? 29.578 17.312 -8.359 1 29.39 226 VAL B C 1
ATOM 5356 O O . VAL B 1 226 ? 29.594 17.844 -7.246 1 29.39 226 VAL B O 1
ATOM 5359 N N . SER B 1 227 ? 28.594 17.766 -9.102 1 32.66 227 SER B N 1
ATOM 5360 C CA . SER B 1 227 ? 27.281 18 -8.508 1 32.66 227 SER B CA 1
ATOM 5361 C C . SER B 1 227 ? 26.969 16.984 -7.41 1 32.66 227 SER B C 1
ATOM 5363 O O . SER B 1 227 ? 27.109 15.781 -7.625 1 32.66 227 SER B O 1
ATOM 5365 N N . VAL B 1 228 ? 27.172 17.203 -6.27 1 38.03 228 VAL B N 1
ATOM 5366 C CA . VAL B 1 228 ? 26.781 16.375 -5.125 1 38.03 228 VAL B CA 1
ATOM 5367 C C . VAL B 1 228 ? 25.344 15.891 -5.297 1 38.03 228 VAL B C 1
ATOM 5369 O O . VAL B 1 228 ? 24.422 16.703 -5.41 1 38.03 228 VAL B O 1
ATOM 5372 N N . PRO B 1 229 ? 25.062 14.75 -5.781 1 47.84 229 PRO B N 1
ATOM 5373 C CA . PRO B 1 229 ? 23.719 14.195 -5.996 1 47.84 229 PRO B CA 1
ATOM 5374 C C . PRO B 1 229 ? 22.781 14.461 -4.82 1 47.84 229 PRO B C 1
ATOM 5376 O O . PRO B 1 229 ? 23.203 14.383 -3.664 1 47.84 229 PRO B O 1
ATOM 5379 N N . ILE B 1 230 ? 21.797 15.344 -4.953 1 53.28 230 ILE B N 1
ATOM 5380 C CA . ILE B 1 230 ? 20.719 15.484 -3.984 1 53.28 230 ILE B CA 1
ATOM 5381 C C . ILE B 1 230 ? 20.328 14.109 -3.445 1 53.28 230 ILE B C 1
ATOM 5383 O O . ILE B 1 230 ? 19.984 13.211 -4.215 1 53.28 230 ILE B O 1
ATOM 5387 N N . ASP B 1 231 ? 20.609 13.891 -2.215 1 65.5 231 ASP B N 1
ATOM 5388 C CA . ASP B 1 231 ? 20.312 12.641 -1.516 1 65.5 231 ASP B CA 1
ATOM 5389 C C . ASP B 1 231 ? 18.828 12.297 -1.608 1 65.5 231 ASP B C 1
ATOM 5391 O O . ASP B 1 231 ? 17.969 13.062 -1.155 1 65.5 231 ASP B O 1
ATOM 5395 N N . GLU B 1 232 ? 18.422 11.477 -2.5 1 70.5 232 GLU B N 1
ATOM 5396 C CA . GLU B 1 232 ? 17.047 11 -2.594 1 70.5 232 GLU B CA 1
ATOM 5397 C C . GLU B 1 232 ? 16.625 10.266 -1.323 1 70.5 232 GLU B C 1
ATOM 5399 O O . GLU B 1 232 ? 17.359 9.406 -0.826 1 70.5 232 GLU B O 1
ATOM 5404 N N . PRO B 1 233 ? 15.453 10.828 -0.743 1 76.5 233 PRO B N 1
ATOM 5405 C CA . PRO B 1 233 ? 14.977 10.062 0.407 1 76.5 233 PRO B CA 1
ATOM 5406 C C . PRO B 1 233 ? 14.773 8.586 0.086 1 76.5 233 PRO B C 1
ATOM 5408 O O . PRO B 1 233 ? 14.352 8.242 -1.022 1 76.5 233 PRO B O 1
ATOM 5411 N N . PRO B 1 234 ? 15.141 7.727 0.988 1 70.94 234 PRO B N 1
ATOM 5412 C CA . PRO B 1 234 ? 14.953 6.293 0.745 1 70.94 234 PRO B CA 1
ATOM 5413 C C . PRO B 1 234 ? 13.484 5.906 0.61 1 70.94 234 PRO B C 1
ATOM 5415 O O . PRO B 1 234 ? 12.609 6.566 1.184 1 70.94 234 PRO B O 1
ATOM 5418 N N . PRO B 1 235 ? 13.32 4.867 -0.14 1 69.94 235 PRO B N 1
ATOM 5419 C CA . PRO B 1 235 ? 11.938 4.395 -0.239 1 69.94 235 PRO B CA 1
ATOM 5420 C C . PRO B 1 235 ? 11.43 3.779 1.064 1 69.94 235 PRO B C 1
ATOM 5422 O O . PRO B 1 235 ? 12.227 3.467 1.955 1 69.94 235 PRO B O 1
ATOM 5425 N N . ARG B 1 236 ? 10.148 3.625 1.129 1 78.69 236 ARG B N 1
ATOM 5426 C CA . ARG B 1 236 ? 9.477 3.057 2.291 1 78.69 236 ARG B CA 1
ATOM 5427 C C . ARG B 1 236 ? 9.898 1.61 2.52 1 78.69 236 ARG B C 1
ATOM 5429 O O . ARG B 1 236 ? 10.062 0.847 1.565 1 78.69 236 ARG B O 1
ATOM 5436 N N . THR B 1 237 ? 10.047 1.298 3.801 1 77.25 237 THR B N 1
ATOM 5437 C CA . THR B 1 237 ? 10.266 -0.095 4.176 1 77.25 237 THR B CA 1
ATOM 5438 C C . THR B 1 237 ? 8.961 -0.881 4.121 1 77.25 237 THR B C 1
ATOM 5440 O O . THR B 1 237 ? 7.875 -0.294 4.102 1 77.25 237 THR B O 1
ATOM 5443 N N . PRO B 1 238 ? 9.031 -2.195 4.168 1 77.44 238 PRO B N 1
ATOM 5444 C CA . PRO B 1 238 ? 7.82 -3.014 4.141 1 77.44 238 PRO B CA 1
ATOM 5445 C C . PRO B 1 238 ? 6.871 -2.701 5.293 1 77.44 238 PRO B C 1
ATOM 5447 O O . PRO B 1 238 ? 5.652 -2.662 5.105 1 77.44 238 PRO B O 1
ATOM 5450 N N . THR B 1 239 ? 7.395 -2.451 6.414 1 83.06 239 THR B N 1
ATOM 5451 C CA . THR B 1 239 ? 6.535 -2.174 7.562 1 83.06 239 THR B CA 1
ATOM 5452 C C . THR B 1 239 ? 5.902 -0.792 7.438 1 83.06 239 THR B C 1
ATOM 5454 O O . THR B 1 239 ? 4.742 -0.601 7.809 1 83.06 239 THR B O 1
ATOM 5457 N N . GLU B 1 240 ? 6.668 0.144 6.891 1 87.44 240 GLU B N 1
ATOM 5458 C CA . GLU B 1 240 ? 6.105 1.47 6.652 1 87.44 240 GLU B CA 1
ATOM 5459 C C . GLU B 1 240 ? 4.973 1.415 5.629 1 87.44 240 GLU B C 1
ATOM 5461 O O . GLU B 1 240 ? 4.004 2.17 5.73 1 87.44 240 GLU B O 1
ATOM 5466 N N . THR B 1 241 ? 5.129 0.492 4.758 1 86.69 241 THR B N 1
ATOM 5467 C CA . THR B 1 241 ? 4.066 0.297 3.777 1 86.69 241 THR B CA 1
ATOM 5468 C C . THR B 1 241 ? 2.795 -0.212 4.453 1 86.69 241 THR B C 1
ATOM 5470 O O . THR B 1 241 ? 1.695 0.257 4.148 1 86.69 241 THR B O 1
ATOM 5473 N N . LEU B 1 242 ? 2.963 -1.09 5.371 1 89.62 242 LEU B N 1
ATOM 5474 C CA . LEU B 1 242 ? 1.815 -1.609 6.109 1 89.62 242 LEU B CA 1
ATOM 5475 C C . LEU B 1 242 ? 1.14 -0.502 6.914 1 89.62 242 LEU B C 1
ATOM 5477 O O . LEU B 1 242 ? -0.09 -0.416 6.945 1 89.62 242 LEU B O 1
ATOM 5481 N N . VAL B 1 243 ? 1.984 0.284 7.496 1 94.06 243 VAL B N 1
ATOM 5482 C CA . VAL B 1 243 ? 1.462 1.377 8.312 1 94.06 243 VAL B CA 1
ATOM 5483 C C . VAL B 1 243 ? 0.693 2.357 7.43 1 94.06 243 VAL B C 1
ATOM 5485 O O . VAL B 1 243 ? -0.417 2.771 7.77 1 94.06 243 VAL B O 1
ATOM 5488 N N . THR B 1 244 ? 1.232 2.695 6.336 1 93.25 244 THR B N 1
ATOM 5489 C CA . THR B 1 244 ? 0.589 3.619 5.406 1 93.25 244 THR B CA 1
ATOM 5490 C C . THR B 1 244 ? -0.712 3.029 4.871 1 93.25 244 THR B C 1
ATOM 5492 O O . THR B 1 244 ? -1.722 3.73 4.77 1 93.25 244 THR B O 1
ATOM 5495 N N . ASP B 1 245 ? -0.651 1.763 4.555 1 92.62 245 ASP B N 1
ATOM 5496 C CA . ASP B 1 245 ? -1.849 1.093 4.059 1 92.62 245 ASP B CA 1
ATOM 5497 C C . ASP B 1 245 ? -2.963 1.114 5.102 1 92.62 245 ASP B C 1
ATOM 5499 O O . ASP B 1 245 ? -4.137 1.265 4.758 1 92.62 245 ASP B O 1
ATOM 5503 N N . PHE B 1 246 ? -2.57 0.935 6.32 1 95.94 246 PHE B N 1
ATOM 5504 C CA . PHE B 1 246 ? -3.547 0.99 7.398 1 95.94 246 PHE B CA 1
ATOM 5505 C C . PHE B 1 246 ? -4.27 2.332 7.41 1 95.94 246 PHE B C 1
ATOM 5507 O O . PHE B 1 246 ? -5.5 2.379 7.414 1 95.94 246 PHE B O 1
ATOM 5514 N N . ALA B 1 247 ? -3.516 3.369 7.336 1 96.94 247 ALA B N 1
ATOM 5515 C CA . ALA B 1 247 ? -4.082 4.715 7.371 1 96.94 247 ALA B CA 1
ATOM 5516 C C . ALA B 1 247 ? -4.957 4.973 6.148 1 96.94 247 ALA B C 1
ATOM 5518 O O . ALA B 1 247 ? -6.062 5.508 6.266 1 96.94 247 ALA B O 1
ATOM 5519 N N . VAL B 1 248 ? -4.52 4.555 5.051 1 96 248 VAL B N 1
ATOM 5520 C CA . VAL B 1 248 ? -5.184 4.844 3.783 1 96 248 VAL B CA 1
ATOM 5521 C C . VAL B 1 248 ? -6.508 4.086 3.711 1 96 248 VAL B C 1
ATOM 5523 O O . VAL B 1 248 ? -7.527 4.645 3.293 1 96 248 VAL B O 1
ATOM 5526 N N . ILE B 1 249 ? -6.488 2.852 4.125 1 96.81 249 ILE B N 1
ATOM 5527 C CA . ILE B 1 249 ? -7.711 2.061 4.102 1 96.81 249 ILE B CA 1
ATOM 5528 C C . ILE B 1 249 ? -8.695 2.604 5.137 1 96.81 249 ILE B C 1
ATOM 5530 O O . ILE B 1 249 ? -9.891 2.717 4.863 1 96.81 249 ILE B O 1
ATOM 5534 N N . LEU B 1 250 ? -8.18 2.963 6.273 1 98.12 250 LEU B N 1
ATOM 5535 C CA . LEU B 1 250 ? -9.031 3.502 7.328 1 98.12 250 LEU B CA 1
ATOM 5536 C C . LEU B 1 250 ? -9.688 4.809 6.883 1 98.12 250 LEU B C 1
ATOM 5538 O O . LEU B 1 250 ? -10.914 4.941 6.93 1 98.12 250 LEU B O 1
ATOM 5542 N N . LEU B 1 251 ? -8.914 5.707 6.391 1 98.44 251 LEU B N 1
ATOM 5543 C CA . LEU B 1 251 ? -9.406 7.039 6.066 1 98.44 251 LEU B CA 1
ATOM 5544 C C . LEU B 1 251 ? -10.141 7.039 4.73 1 98.44 251 LEU B C 1
ATOM 5546 O O . LEU B 1 251 ? -11.117 7.773 4.555 1 98.44 251 LEU B O 1
ATOM 5550 N N . GLY B 1 252 ? -9.648 6.223 3.807 1 97.5 252 GLY B N 1
ATOM 5551 C CA . GLY B 1 252 ? -10.383 6.043 2.562 1 97.5 252 GLY B CA 1
ATOM 5552 C C . GLY B 1 252 ? -11.742 5.387 2.758 1 97.5 252 GLY B C 1
ATOM 5553 O O . GLY B 1 252 ? -12.711 5.746 2.092 1 97.5 252 GLY B O 1
ATOM 5554 N N . GLY B 1 253 ? -11.719 4.391 3.625 1 98.19 253 GLY B N 1
ATOM 5555 C CA . GLY B 1 253 ? -12.992 3.773 3.977 1 98.19 253 GLY B CA 1
ATOM 5556 C C . GLY B 1 253 ? -13.984 4.75 4.574 1 98.19 253 GLY B C 1
ATOM 5557 O O . GLY B 1 253 ? -15.172 4.727 4.23 1 98.19 253 GLY B O 1
ATOM 5558 N N . LEU B 1 254 ? -13.469 5.602 5.434 1 98.38 254 LEU B N 1
ATOM 5559 C CA . LEU B 1 254 ? -14.312 6.617 6.059 1 98.38 254 LEU B CA 1
ATOM 5560 C C . LEU B 1 254 ? -14.914 7.543 5.008 1 98.38 254 LEU B C 1
ATOM 5562 O O . LEU B 1 254 ? -16.109 7.828 5.035 1 98.38 254 LEU B O 1
ATOM 5566 N N . ALA B 1 255 ? -14.125 7.984 4.086 1 98.44 255 ALA B N 1
ATOM 5567 C CA . ALA B 1 255 ? -14.57 8.875 3.018 1 98.44 255 ALA B CA 1
ATOM 5568 C C . ALA B 1 255 ? -15.609 8.195 2.129 1 98.44 255 ALA B C 1
ATOM 5570 O O . ALA B 1 255 ? -16.578 8.82 1.698 1 98.44 255 ALA B O 1
ATOM 5571 N N . SER B 1 256 ? -15.445 6.922 1.889 1 98 256 SER B N 1
ATOM 5572 C CA . SER B 1 256 ? -16.312 6.188 0.971 1 98 256 SER B CA 1
ATOM 5573 C C . SER B 1 256 ? -17.719 6.055 1.529 1 98 256 SER B C 1
ATOM 5575 O O . SER B 1 256 ? -18.688 5.859 0.775 1 98 256 SER B O 1
ATOM 5577 N N . LEU B 1 257 ? -17.891 6.156 2.795 1 98.06 257 LEU B N 1
ATOM 5578 C CA . LEU B 1 257 ? -19.188 5.984 3.443 1 98.06 257 LEU B CA 1
ATOM 5579 C C . LEU B 1 257 ? -20.078 7.199 3.211 1 98.06 257 LEU B C 1
ATOM 5581 O O . LEU B 1 257 ? -21.312 7.094 3.256 1 98.06 257 LEU B O 1
ATOM 5585 N N . VAL B 1 258 ? -19.453 8.383 2.932 1 98.06 258 VAL B N 1
ATOM 5586 C CA . VAL B 1 258 ? -20.25 9.594 3.055 1 98.06 258 VAL B CA 1
ATOM 5587 C C . VAL B 1 258 ? -20.281 10.32 1.712 1 98.06 258 VAL B C 1
ATOM 5589 O O . VAL B 1 258 ? -20.656 11.5 1.647 1 98.06 258 VAL B O 1
ATOM 5592 N N . GLN B 1 259 ? -19.875 9.719 0.684 1 97.06 259 GLN B N 1
ATOM 5593 C CA . GLN B 1 259 ? -19.938 10.32 -0.643 1 97.06 259 GLN B CA 1
ATOM 5594 C C . GLN B 1 259 ? -20.656 9.406 -1.626 1 97.06 259 GLN B C 1
ATOM 5596 O O . GLN B 1 259 ? -20.719 8.188 -1.429 1 97.06 259 GLN B O 1
ATOM 5601 N N . PRO B 1 260 ? -21.172 9.977 -2.699 1 95.69 260 PRO B N 1
ATOM 5602 C CA . PRO B 1 260 ? -21.953 9.164 -3.631 1 95.69 260 PRO B CA 1
ATOM 5603 C C . PRO B 1 260 ? -21.094 8.227 -4.473 1 95.69 260 PRO B C 1
ATOM 5605 O O . PRO B 1 260 ? -19.922 8.531 -4.75 1 95.69 260 PRO B O 1
ATOM 5608 N N . LEU B 1 261 ? -21.703 7.156 -4.809 1 95.12 261 LEU B N 1
ATOM 5609 C CA . LEU B 1 261 ? -21.078 6.246 -5.766 1 95.12 261 LEU B CA 1
ATOM 5610 C C . LEU B 1 261 ? -20.859 6.934 -7.105 1 95.12 261 LEU B C 1
ATOM 5612 O O . LEU B 1 261 ? -21.75 7.613 -7.617 1 95.12 261 LEU B O 1
ATOM 5616 N N . GLY B 1 262 ? -19.594 6.809 -7.594 1 90.06 262 GLY B N 1
ATOM 5617 C CA . GLY B 1 262 ? -19.281 7.43 -8.875 1 90.06 262 GLY B CA 1
ATOM 5618 C C . GLY B 1 262 ? -17.906 7.062 -9.391 1 90.06 262 GLY B C 1
ATOM 5619 O O . GLY B 1 262 ? -17.203 6.262 -8.773 1 90.06 262 GLY B O 1
ATOM 5620 N N . TYR B 1 263 ? -17.5 7.738 -10.453 1 90 263 TYR B N 1
ATOM 5621 C CA . TYR B 1 263 ? -16.281 7.402 -11.164 1 90 263 TYR B CA 1
ATOM 5622 C C . TYR B 1 263 ? -15.086 8.156 -10.594 1 90 263 TYR B C 1
ATOM 5624 O O . TYR B 1 263 ? -13.938 7.777 -10.82 1 90 263 TYR B O 1
ATOM 5632 N N . LYS B 1 264 ? -15.406 9.242 -9.906 1 90.62 264 LYS B N 1
ATOM 5633 C CA . LYS B 1 264 ? -14.344 10.086 -9.367 1 90.62 264 LYS B CA 1
ATOM 5634 C C . LYS B 1 264 ? -14.578 10.398 -7.898 1 90.62 264 LYS B C 1
ATOM 5636 O O . LYS B 1 264 ? -15.031 11.492 -7.555 1 90.62 264 LYS B O 1
ATOM 5641 N N . PRO B 1 265 ? -14.156 9.43 -7.113 1 94.31 265 PRO B N 1
ATOM 5642 C CA . PRO B 1 265 ? -14.352 9.695 -5.688 1 94.31 265 PRO B CA 1
ATOM 5643 C C . PRO B 1 265 ? -13.539 10.883 -5.184 1 94.31 265 PRO B C 1
ATOM 5645 O O . PRO B 1 265 ? -12.453 11.148 -5.695 1 94.31 265 PRO B O 1
ATOM 5648 N N . LEU B 1 266 ? -14.086 11.555 -4.238 1 94.88 266 LEU B N 1
ATOM 5649 C CA . LEU B 1 266 ? -13.492 12.758 -3.668 1 94.88 266 LEU B CA 1
ATOM 5650 C C . LEU B 1 266 ? -12.875 12.469 -2.305 1 94.88 266 LEU B C 1
ATOM 5652 O O . LEU B 1 266 ? -13.383 11.625 -1.555 1 94.88 266 LEU B O 1
ATOM 5656 N N . CYS B 1 267 ? -11.789 13.133 -1.972 1 95.31 267 CYS B N 1
ATOM 5657 C CA . CYS B 1 267 ? -11.18 13.148 -0.647 1 95.31 267 CYS B CA 1
ATOM 5658 C C . CYS B 1 267 ? -10.734 11.75 -0.237 1 95.31 267 CYS B C 1
ATOM 5660 O O . CYS B 1 267 ? -10.82 11.383 0.938 1 95.31 267 CYS B O 1
ATOM 5662 N N . MET B 1 268 ? -10.359 10.945 -1.208 1 95.38 268 MET B N 1
ATOM 5663 C CA . MET B 1 268 ? -9.914 9.586 -0.91 1 95.38 268 MET B CA 1
ATOM 5664 C C . MET B 1 268 ? -8.438 9.57 -0.534 1 95.38 268 MET B C 1
ATOM 5666 O O . MET B 1 268 ? -7.59 10.016 -1.309 1 95.38 268 MET B O 1
ATOM 5670 N N . ALA B 1 269 ? -8.211 9.086 0.676 1 95.62 269 ALA B N 1
ATOM 5671 C CA . ALA B 1 269 ? -6.82 8.906 1.092 1 95.62 269 ALA B CA 1
ATOM 5672 C C . ALA B 1 269 ? -6.074 7.992 0.122 1 95.62 269 ALA B C 1
ATOM 5674 O O . ALA B 1 269 ? -6.633 7.016 -0.377 1 95.62 269 ALA B O 1
ATOM 5675 N N . ASN B 1 270 ? -4.855 8.32 -0.11 1 89.38 270 ASN B N 1
ATOM 5676 C CA . ASN B 1 270 ? -4.043 7.492 -0.994 1 89.38 270 ASN B CA 1
ATOM 5677 C C . ASN B 1 270 ? -2.625 7.324 -0.456 1 89.38 270 ASN B C 1
ATOM 5679 O O . ASN B 1 270 ? -2.156 8.141 0.34 1 89.38 270 ASN B O 1
ATOM 5683 N N . SER B 1 271 ? -1.982 6.273 -0.902 1 87.5 271 SER B N 1
ATOM 5684 C CA . SER B 1 271 ? -0.644 5.934 -0.428 1 87.5 271 SER B CA 1
ATOM 5685 C C . SER B 1 271 ? 0.419 6.328 -1.448 1 87.5 271 SER B C 1
ATOM 5687 O O . SER B 1 271 ? 1.528 5.789 -1.436 1 87.5 271 SER B O 1
ATOM 5689 N N . PHE B 1 272 ? 0.092 7.168 -2.301 1 81.25 272 PHE B N 1
ATOM 5690 C CA . PHE B 1 272 ? 1.076 7.555 -3.305 1 81.25 272 PHE B CA 1
ATOM 5691 C C . PHE B 1 272 ? 2.139 8.461 -2.697 1 81.25 272 PHE B C 1
ATOM 5693 O O . PHE B 1 272 ? 1.822 9.531 -2.172 1 81.25 272 PHE B O 1
ATOM 5700 N N . GLU B 1 273 ? 3.336 8.047 -2.91 1 87.12 273 GLU B N 1
ATOM 5701 C CA . GLU B 1 273 ? 4.449 8.859 -2.422 1 87.12 273 GLU B CA 1
ATOM 5702 C C . GLU B 1 273 ? 4.676 10.078 -3.307 1 87.12 273 GLU B C 1
ATOM 5704 O O . GLU B 1 273 ? 4.684 9.969 -4.535 1 87.12 273 GLU B O 1
ATOM 5709 N N . THR B 1 274 ? 4.746 11.195 -2.688 1 86.75 274 THR B N 1
ATOM 5710 C CA . THR B 1 274 ? 5.008 12.445 -3.396 1 86.75 274 THR B CA 1
ATOM 5711 C C . THR B 1 274 ? 6.23 13.156 -2.816 1 86.75 274 THR B C 1
ATOM 5713 O O . THR B 1 274 ? 6.355 13.289 -1.599 1 86.75 274 THR B O 1
ATOM 5716 N N . THR B 1 275 ? 7.105 13.508 -3.707 1 88.75 275 THR B N 1
ATOM 5717 C CA . THR B 1 275 ? 8.289 14.242 -3.275 1 88.75 275 THR B CA 1
ATOM 5718 C C . THR B 1 275 ? 8.133 15.734 -3.559 1 88.75 275 THR B C 1
ATOM 5720 O O . THR B 1 275 ? 7.887 16.125 -4.699 1 88.75 275 THR B O 1
ATOM 5723 N N . TYR B 1 276 ? 8.234 16.5 -2.527 1 91.69 276 TYR B N 1
ATOM 5724 C CA . TYR B 1 276 ? 8.242 17.953 -2.652 1 91.69 276 TYR B CA 1
ATOM 5725 C C . TYR B 1 276 ? 9.664 18.5 -2.586 1 91.69 276 TYR B C 1
ATOM 5727 O O . TYR B 1 276 ? 10.5 17.984 -1.829 1 91.69 276 TYR B O 1
ATOM 5735 N N . GLU B 1 277 ? 9.867 19.453 -3.355 1 91.44 277 GLU B N 1
ATOM 5736 C CA . GLU B 1 277 ? 11.148 20.156 -3.33 1 91.44 277 GLU B CA 1
ATOM 5737 C C . GLU B 1 277 ? 11.008 21.531 -2.697 1 91.44 277 GLU B C 1
ATOM 5739 O O . GLU B 1 277 ? 10.094 22.281 -3.033 1 91.44 277 GLU B O 1
ATOM 5744 N N . PHE B 1 278 ? 11.836 21.703 -1.761 1 93.06 278 PHE B N 1
ATOM 5745 C CA . PHE B 1 278 ? 11.984 23.062 -1.242 1 93.06 278 PHE B CA 1
ATOM 5746 C C . PHE B 1 278 ? 13.086 23.812 -1.99 1 93.06 278 PHE B C 1
ATOM 5748 O O . PHE B 1 278 ? 14.211 23.328 -2.086 1 93.06 278 PHE B O 1
ATOM 5755 N N . GLY B 1 279 ? 12.727 25.047 -2.424 1 87.06 279 GLY B N 1
ATOM 5756 C CA . GLY B 1 279 ? 13.688 25.797 -3.229 1 87.06 279 GLY B CA 1
ATOM 5757 C C . GLY B 1 279 ? 13.555 25.516 -4.715 1 87.06 279 GLY B C 1
ATOM 5758 O O . GLY B 1 279 ? 12.609 24.859 -5.148 1 87.06 279 GLY B O 1
ATOM 5759 N N . PRO B 1 280 ? 14.32 25.906 -5.723 1 80.19 280 PRO B N 1
ATOM 5760 C CA . PRO B 1 280 ? 15.578 26.578 -5.379 1 80.19 280 PRO B CA 1
ATOM 5761 C C . PRO B 1 280 ? 15.367 27.984 -4.836 1 80.19 280 PRO B C 1
ATOM 5763 O O . PRO B 1 280 ? 14.43 28.688 -5.238 1 80.19 280 PRO B O 1
ATOM 5766 N N . LEU B 1 281 ? 16.297 28.141 -3.939 1 76.62 281 LEU B N 1
ATOM 5767 C CA . LEU B 1 281 ? 16.359 29.516 -3.477 1 76.62 281 LEU B CA 1
ATOM 5768 C C . LEU B 1 281 ? 17.062 30.406 -4.504 1 76.62 281 LEU B C 1
ATOM 5770 O O . LEU B 1 281 ? 17.984 29.953 -5.199 1 76.62 281 LEU B O 1
ATOM 5774 N N . ASN B 1 282 ? 16.344 31.203 -5.438 1 60.84 282 ASN B N 1
ATOM 5775 C CA . ASN B 1 282 ? 16.641 32 -6.621 1 60.84 282 ASN B CA 1
ATOM 5776 C C . ASN B 1 282 ? 18.094 32.438 -6.664 1 60.84 282 ASN B C 1
ATOM 5778 O O . ASN B 1 282 ? 18.688 32.531 -7.742 1 60.84 282 ASN B O 1
ATOM 5782 N N . ASN B 1 283 ? 18.766 33.062 -5.738 1 55.28 283 ASN B N 1
ATOM 5783 C CA . ASN B 1 283 ? 19.891 33.969 -6.031 1 55.28 283 ASN B CA 1
ATOM 5784 C C . ASN B 1 283 ? 21.219 33.219 -5.984 1 55.28 283 ASN B C 1
ATOM 5786 O O . ASN B 1 283 ? 22.281 33.812 -5.773 1 55.28 283 ASN B O 1
ATOM 5790 N N . VAL B 1 284 ? 20.953 31.906 -6.203 1 53.53 284 VAL B N 1
ATOM 5791 C CA . VAL B 1 284 ? 22.297 31.359 -6.145 1 53.53 284 VAL B CA 1
ATOM 5792 C C . VAL B 1 284 ? 22.938 31.422 -7.527 1 53.53 284 VAL B C 1
ATOM 5794 O O . VAL B 1 284 ? 22.297 31.109 -8.531 1 53.53 284 VAL B O 1
ATOM 5797 N N . ILE B 1 285 ? 23.969 32.219 -7.691 1 51.72 285 ILE B N 1
ATOM 5798 C CA . ILE B 1 285 ? 24.734 32.469 -8.906 1 51.72 285 ILE B CA 1
ATOM 5799 C C . ILE B 1 285 ? 25.078 31.156 -9.594 1 51.72 285 ILE B C 1
ATOM 5801 O O . ILE B 1 285 ? 24.938 31.031 -10.812 1 51.72 285 ILE B O 1
ATOM 5805 N N . ASN B 1 286 ? 25.5 30.172 -8.898 1 53.28 286 ASN B N 1
ATOM 5806 C CA . ASN B 1 286 ? 25.906 28.891 -9.484 1 53.28 286 ASN B CA 1
ATOM 5807 C C . ASN B 1 286 ? 24.812 27.844 -9.352 1 53.28 286 ASN B C 1
ATOM 5809 O O . ASN B 1 286 ? 24.375 27.531 -8.242 1 53.28 286 ASN B O 1
ATOM 5813 N N . PRO B 1 287 ? 24.203 27.578 -10.461 1 53.28 287 PRO B N 1
ATOM 5814 C CA . PRO B 1 287 ? 23.094 26.609 -10.492 1 53.28 287 PRO B CA 1
ATOM 5815 C C . PRO B 1 287 ? 23.391 25.375 -9.641 1 53.28 287 PRO B C 1
ATOM 5817 O O . PRO B 1 287 ? 22.453 24.75 -9.125 1 53.28 287 PRO B O 1
ATOM 5820 N N . LEU B 1 288 ? 24.641 25.078 -9.719 1 52.12 288 LEU B N 1
ATOM 5821 C CA . LEU B 1 288 ? 25.031 23.922 -8.938 1 52.12 288 LEU B CA 1
ATOM 5822 C C . LEU B 1 288 ? 24.812 24.156 -7.445 1 52.12 288 LEU B C 1
ATOM 5824 O O . LEU B 1 288 ? 24.812 23.219 -6.648 1 52.12 288 LEU B O 1
ATOM 5828 N N . ASP B 1 289 ? 24.656 25.484 -7.238 1 55.03 289 ASP B N 1
ATOM 5829 C CA . ASP B 1 289 ? 24.562 25.906 -5.848 1 55.03 289 ASP B CA 1
ATOM 5830 C C . ASP B 1 289 ? 23.109 26.031 -5.406 1 55.03 289 ASP B C 1
ATOM 5832 O O . ASP B 1 289 ? 22.812 26.703 -4.41 1 55.03 289 ASP B O 1
ATOM 5836 N N . LYS B 1 290 ? 22.297 25.547 -6.223 1 63.56 290 LYS B N 1
ATOM 5837 C CA . LYS B 1 290 ? 20.875 25.688 -5.914 1 63.56 290 LYS B CA 1
ATOM 5838 C C . LYS B 1 290 ? 20.5 24.938 -4.637 1 63.56 290 LYS B C 1
ATOM 5840 O O . LYS B 1 290 ? 20.781 23.75 -4.516 1 63.56 290 LYS B O 1
ATOM 5845 N N . VAL B 1 291 ? 20.188 25.859 -3.633 1 64.88 291 VAL B N 1
ATOM 5846 C CA . VAL B 1 291 ? 19.797 25.375 -2.314 1 64.88 291 VAL B CA 1
ATOM 5847 C C . VAL B 1 291 ? 18.422 24.719 -2.387 1 64.88 291 VAL B C 1
ATOM 5849 O O . VAL B 1 291 ? 17.422 25.391 -2.697 1 64.88 291 VAL B O 1
ATOM 5852 N N . LYS B 1 292 ? 18.469 23.5 -2.258 1 81.81 292 LYS B N 1
ATOM 5853 C CA . LYS B 1 292 ? 17.203 22.781 -2.281 1 81.81 292 LYS B CA 1
ATOM 5854 C C . LYS B 1 292 ? 17.281 21.484 -1.502 1 81.81 292 LYS B C 1
ATOM 5856 O O . LYS B 1 292 ? 18.391 21.016 -1.185 1 81.81 292 LYS B O 1
ATOM 5861 N N . PHE B 1 293 ? 16.234 21.172 -0.941 1 89.88 293 PHE B N 1
ATOM 5862 C CA . PHE B 1 293 ? 16.125 19.812 -0.393 1 89.88 293 PHE B CA 1
ATOM 5863 C C . PHE B 1 293 ? 14.82 19.156 -0.819 1 89.88 293 PHE B C 1
ATOM 5865 O O . PHE B 1 293 ? 13.914 19.828 -1.323 1 89.88 293 PHE B O 1
ATOM 5872 N N . ARG B 1 294 ? 14.828 17.828 -0.615 1 92.5 294 ARG B N 1
ATOM 5873 C CA . ARG B 1 294 ? 13.641 17.062 -0.977 1 92.5 294 ARG B CA 1
ATOM 5874 C C . ARG B 1 294 ? 13.023 16.391 0.251 1 92.5 294 ARG B C 1
ATOM 5876 O O . ARG B 1 294 ? 13.734 15.984 1.167 1 92.5 294 ARG B O 1
ATOM 5883 N N . ALA B 1 295 ? 11.711 16.453 0.269 1 93.69 295 ALA B N 1
ATOM 5884 C CA . ALA B 1 295 ? 10.922 15.773 1.301 1 93.69 295 ALA B CA 1
ATOM 5885 C C . ALA B 1 295 ? 9.852 14.883 0.68 1 93.69 295 ALA B C 1
ATOM 5887 O O . ALA B 1 295 ? 9.062 15.336 -0.153 1 93.69 295 ALA B O 1
ATOM 5888 N N . ARG B 1 296 ? 9.867 13.656 1.111 1 92.12 296 ARG B N 1
ATOM 5889 C CA . ARG B 1 296 ? 8.898 12.703 0.59 1 92.12 296 ARG B CA 1
ATOM 5890 C C . ARG B 1 296 ? 7.785 12.445 1.602 1 92.12 296 ARG B C 1
ATOM 5892 O O . ARG B 1 296 ? 8.055 12.156 2.77 1 92.12 296 ARG B O 1
ATOM 5899 N N . ILE B 1 297 ? 6.57 12.617 1.143 1 92.75 297 ILE B N 1
ATOM 5900 C CA . ILE B 1 297 ? 5.438 12.258 1.986 1 92.75 297 ILE B CA 1
ATOM 5901 C C . ILE B 1 297 ? 4.906 10.891 1.582 1 92.75 297 ILE B C 1
ATOM 5903 O O . ILE B 1 297 ? 5.02 10.492 0.42 1 92.75 297 ILE B O 1
ATOM 5907 N N . ASP B 1 298 ? 4.262 10.211 2.484 1 91.94 298 ASP B N 1
ATOM 5908 C CA . ASP B 1 298 ? 3.9 8.812 2.307 1 91.94 298 ASP B CA 1
ATOM 5909 C C . ASP B 1 298 ? 2.486 8.672 1.749 1 91.94 298 ASP B C 1
ATOM 5911 O O . ASP B 1 298 ? 2.053 7.57 1.405 1 91.94 298 ASP B O 1
ATOM 5915 N N . GLY B 1 299 ? 1.751 9.703 1.682 1 92.62 299 GLY B N 1
ATOM 5916 C CA . GLY B 1 299 ? 0.378 9.711 1.203 1 92.62 299 GLY B CA 1
ATOM 5917 C C . GLY B 1 299 ? -0.341 11.023 1.472 1 92.62 299 GLY B C 1
ATOM 5918 O O . GLY B 1 299 ? 0.282 12.008 1.875 1 92.62 299 GLY B O 1
ATOM 5919 N N . SER B 1 300 ? -1.639 11.039 1.085 1 95 300 SER B N 1
ATOM 5920 C CA . SER B 1 300 ? -2.354 12.297 1.283 1 95 300 SER B CA 1
ATOM 5921 C C . SER B 1 300 ? -3.857 12.109 1.1 1 95 300 SER B C 1
ATOM 5923 O O . SER B 1 300 ? -4.309 11.047 0.657 1 95 300 SER B O 1
ATOM 5925 N N . ILE B 1 301 ? -4.609 13.008 1.56 1 96.62 301 ILE B N 1
ATOM 5926 C CA . ILE B 1 301 ? -5.992 13.242 1.155 1 96.62 301 ILE B CA 1
ATOM 5927 C C . ILE B 1 301 ? -6.07 14.484 0.274 1 96.62 301 ILE B C 1
ATOM 5929 O O . ILE B 1 301 ? -5.602 15.562 0.662 1 96.62 301 ILE B O 1
ATOM 5933 N N . PRO B 1 302 ? -6.586 14.406 -0.892 1 93.69 302 PRO B N 1
ATOM 5934 C CA . PRO B 1 302 ? -6.703 15.578 -1.768 1 93.69 302 PRO B CA 1
ATOM 5935 C C . PRO B 1 302 ? -7.891 16.469 -1.408 1 93.69 302 PRO B C 1
ATOM 5937 O O . PRO B 1 302 ? -8.836 16.016 -0.76 1 93.69 302 PRO B O 1
ATOM 5940 N N . PHE B 1 303 ? -7.801 17.656 -1.889 1 92.06 303 PHE B N 1
ATOM 5941 C CA . PHE B 1 303 ? -8.953 18.547 -1.868 1 92.06 303 PHE B CA 1
ATOM 5942 C C . PHE B 1 303 ? -10.055 18.031 -2.785 1 92.06 303 PHE B C 1
ATOM 5944 O O . PHE B 1 303 ? -9.781 17.297 -3.738 1 92.06 303 PHE B O 1
ATOM 5951 N N . SER B 1 304 ? -11.281 18.359 -2.445 1 90.44 304 SER B N 1
ATOM 5952 C CA . SER B 1 304 ? -12.391 17.938 -3.287 1 90.44 304 SER B CA 1
ATOM 5953 C C . SER B 1 304 ? -12.445 18.734 -4.582 1 90.44 304 SER B C 1
ATOM 5955 O O . SER B 1 304 ? -12.852 18.219 -5.625 1 90.44 304 SER B O 1
ATOM 5957 N N . VAL B 1 305 ? -12.156 19.938 -4.449 1 83 305 VAL B N 1
ATOM 5958 C CA . VAL B 1 305 ? -12.133 20.812 -5.609 1 83 305 VAL B CA 1
ATOM 5959 C C . VAL B 1 305 ? -10.719 21.344 -5.832 1 83 305 VAL B C 1
ATOM 5961 O O . VAL B 1 305 ? -9.992 21.594 -4.871 1 83 305 VAL B O 1
ATOM 5964 N N . SER B 1 306 ? -10.281 21.141 -7.09 1 70.62 306 SER B N 1
ATOM 5965 C CA . SER B 1 306 ? -8.938 21.625 -7.379 1 70.62 306 SER B CA 1
ATOM 5966 C C . SER B 1 306 ? -8.781 23.094 -6.996 1 70.62 306 SER B C 1
ATOM 5968 O O . SER B 1 306 ? -9.547 23.953 -7.453 1 70.62 306 SER B O 1
ATOM 5970 N N . PRO B 1 307 ? -8.008 23.281 -6.09 1 57.88 307 PRO B N 1
ATOM 5971 C CA . PRO B 1 307 ? -7.875 24.656 -5.625 1 57.88 307 PRO B CA 1
ATOM 5972 C C . PRO B 1 307 ? -7.16 25.547 -6.637 1 57.88 307 PRO B C 1
ATOM 5974 O O . PRO B 1 307 ? -6.555 26.562 -6.258 1 57.88 307 PRO B O 1
ATOM 5977 N N . GLY B 1 308 ? -7.426 25.234 -7.93 1 56.91 308 GLY B N 1
ATOM 5978 C CA . GLY B 1 308 ? -6.691 26.078 -8.859 1 56.91 308 GLY B CA 1
ATOM 5979 C C . GLY B 1 308 ? -5.195 25.828 -8.844 1 56.91 308 GLY B C 1
ATOM 5980 O O . GLY B 1 308 ? -4.754 24.688 -9.055 1 56.91 308 GLY B O 1
ATOM 5981 N N . LYS B 1 309 ? -4.453 26.797 -8.367 1 59.5 309 LYS B N 1
ATOM 5982 C CA . LYS B 1 309 ? -2.994 26.844 -8.312 1 59.5 309 LYS B CA 1
ATOM 5983 C C . LYS B 1 309 ? -2.471 26.094 -7.09 1 59.5 309 LYS B C 1
ATOM 5985 O O . LYS B 1 309 ? -1.266 25.875 -6.961 1 59.5 309 LYS B O 1
ATOM 5990 N N . ASP B 1 310 ? -3.414 25.594 -6.297 1 63.25 310 ASP B N 1
ATOM 5991 C CA . ASP B 1 310 ? -2.988 24.953 -5.055 1 63.25 310 ASP B CA 1
ATOM 5992 C C . ASP B 1 310 ? -2.66 23.469 -5.281 1 63.25 310 ASP B C 1
ATOM 5994 O O . ASP B 1 310 ? -3.051 22.891 -6.297 1 63.25 310 ASP B O 1
ATOM 5998 N N . LEU B 1 311 ? -1.814 23.078 -4.32 1 75.5 311 LEU B N 1
ATOM 5999 C CA . LEU B 1 311 ? -1.489 21.656 -4.32 1 75.5 311 LEU B CA 1
ATOM 6000 C C . LEU B 1 311 ? -2.752 20.797 -4.188 1 75.5 311 LEU B C 1
ATOM 6002 O O . LEU B 1 311 ? -3.746 21.25 -3.613 1 75.5 311 LEU B O 1
ATOM 6006 N N . ARG B 1 312 ? -2.711 19.719 -4.707 1 81.31 312 ARG B N 1
ATOM 6007 C CA . ARG B 1 312 ? -3.83 18.781 -4.703 1 81.31 312 ARG B CA 1
ATOM 6008 C C . ARG B 1 312 ? -4.035 18.188 -3.316 1 81.31 312 ARG B C 1
ATOM 6010 O O . ARG B 1 312 ? -5.16 17.859 -2.934 1 81.31 312 ARG B O 1
ATOM 6017 N N . GLU B 1 313 ? -2.984 18.156 -2.555 1 92 313 GLU B N 1
ATOM 6018 C CA . GLU B 1 313 ? -3.025 17.484 -1.259 1 92 313 GLU B CA 1
ATOM 6019 C C . GLU B 1 313 ? -3.494 18.438 -0.159 1 92 313 GLU B C 1
ATOM 6021 O O . GLU B 1 313 ? -2.861 19.469 0.093 1 92 313 GLU B O 1
ATOM 6026 N N . ALA B 1 314 ? -4.562 18.109 0.436 1 95.12 314 ALA B N 1
ATOM 6027 C CA . ALA B 1 314 ? -5.09 18.891 1.55 1 95.12 314 ALA B CA 1
ATOM 6028 C C . ALA B 1 314 ? -4.461 18.469 2.871 1 95.12 314 ALA B C 1
ATOM 6030 O O . ALA B 1 314 ? -4.117 19.312 3.703 1 95.12 314 ALA B O 1
ATOM 6031 N N . ILE B 1 315 ? -4.402 17.188 3.043 1 97.5 315 ILE B N 1
ATOM 6032 C CA . ILE B 1 315 ? -3.75 16.578 4.195 1 97.5 315 ILE B CA 1
ATOM 6033 C C . ILE B 1 315 ? -2.617 15.664 3.721 1 97.5 315 ILE B C 1
ATOM 6035 O O . ILE B 1 315 ? -2.807 14.844 2.824 1 97.5 315 ILE B O 1
ATOM 6039 N N . ILE B 1 316 ? -1.429 15.82 4.293 1 97.38 316 ILE B N 1
ATOM 6040 C CA . ILE B 1 316 ? -0.305 14.969 3.92 1 97.38 316 ILE B CA 1
ATOM 6041 C C . ILE B 1 316 ? -0.045 13.945 5.023 1 97.38 316 ILE B C 1
ATOM 6043 O O . ILE B 1 316 ? -0.329 14.203 6.195 1 97.38 316 ILE B O 1
ATOM 6047 N N . PHE B 1 317 ? 0.49 12.75 4.633 1 97.12 317 PHE B N 1
ATOM 6048 C CA . PHE B 1 317 ? 0.713 11.641 5.559 1 97.12 317 PHE B CA 1
ATOM 6049 C C . PHE B 1 317 ? 2.203 11.398 5.762 1 97.12 317 PHE B C 1
ATOM 6051 O O . PHE B 1 317 ? 2.994 11.531 4.824 1 97.12 317 PHE B O 1
ATOM 6058 N N . GLU B 1 318 ? 2.557 11.07 6.98 1 96.25 318 GLU B N 1
ATOM 6059 C CA . GLU B 1 318 ? 3.867 10.539 7.348 1 96.25 318 GLU B CA 1
ATOM 6060 C C . GLU B 1 318 ? 3.73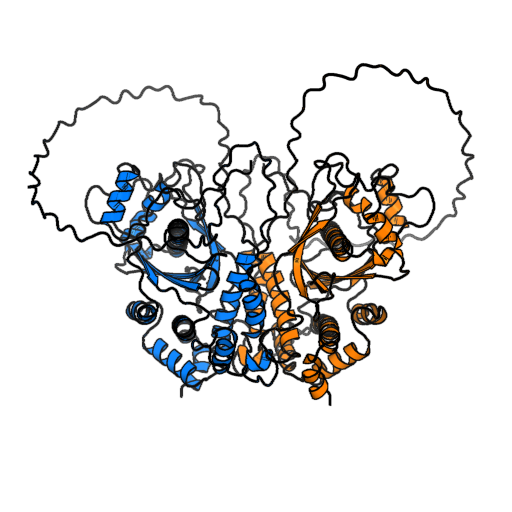4 9.25 8.164 1 96.25 318 GLU B C 1
ATOM 6062 O O . GLU B 1 318 ? 2.896 9.172 9.062 1 96.25 318 GLU B O 1
ATOM 6067 N N . ALA B 1 319 ? 4.453 8.25 7.758 1 94.94 319 ALA B N 1
ATOM 6068 C CA . ALA B 1 319 ? 4.348 6.957 8.438 1 94.94 319 ALA B CA 1
ATOM 6069 C C . ALA B 1 319 ? 5.703 6.512 8.977 1 94.94 319 ALA B C 1
ATOM 6071 O O . ALA B 1 319 ? 6.73 6.684 8.312 1 94.94 319 ALA B O 1
ATOM 6072 N N . LYS B 1 320 ? 5.656 5.984 10.203 1 92.88 320 LYS B N 1
ATOM 6073 C CA . LYS B 1 320 ? 6.812 5.348 10.828 1 92.88 320 LYS B CA 1
ATOM 6074 C C . LYS B 1 320 ? 6.488 3.922 11.266 1 92.88 320 LYS B C 1
ATOM 6076 O O . LYS B 1 320 ? 5.391 3.652 11.75 1 92.88 320 LYS B O 1
ATOM 6081 N N . ARG B 1 321 ? 7.469 3.119 11.117 1 89.62 321 ARG B N 1
ATOM 6082 C CA . ARG B 1 321 ? 7.305 1.719 11.492 1 89.62 321 ARG B CA 1
ATOM 6083 C C . ARG B 1 321 ? 7.188 1.57 13.008 1 89.62 321 ARG B C 1
ATOM 6085 O O . ARG B 1 321 ? 6.387 0.773 13.5 1 89.62 321 ARG B O 1
ATOM 6092 N N . ALA B 1 322 ? 7.984 2.336 13.742 1 90.75 322 ALA B N 1
ATOM 6093 C CA . ALA B 1 322 ? 8.07 2.199 15.188 1 90.75 322 ALA B CA 1
ATOM 6094 C C . ALA B 1 322 ? 7.23 3.26 15.891 1 90.75 322 ALA B C 1
ATOM 6096 O O . ALA B 1 322 ? 7 4.34 15.344 1 90.75 322 ALA B O 1
ATOM 6097 N N . PRO B 1 323 ? 6.793 2.879 17.094 1 92 323 PRO B N 1
ATOM 6098 C CA . PRO B 1 323 ? 6.133 3.912 17.891 1 92 323 PRO B CA 1
ATOM 6099 C C . PRO B 1 323 ? 7.066 5.062 18.266 1 92 323 PRO B C 1
ATOM 6101 O O . PRO B 1 323 ? 8.289 4.875 18.328 1 92 323 PRO B O 1
ATOM 6104 N N . ARG B 1 324 ? 6.484 6.141 18.453 1 90.38 324 ARG B N 1
ATOM 6105 C CA . ARG B 1 324 ? 7.25 7.293 18.922 1 90.38 324 ARG B CA 1
ATOM 6106 C C . ARG B 1 324 ? 7.504 7.211 20.422 1 90.38 324 ARG B C 1
ATOM 6108 O O . ARG B 1 324 ? 6.574 6.996 21.203 1 90.38 324 ARG B O 1
ATOM 6115 N N . VAL B 1 325 ? 8.766 7.293 20.719 1 87.38 325 VAL B N 1
ATOM 6116 C CA . VAL B 1 325 ? 9.156 7.27 22.125 1 87.38 325 VAL B CA 1
ATOM 6117 C C . VAL B 1 325 ? 9.883 8.57 22.484 1 87.38 325 VAL B C 1
ATOM 6119 O O . VAL B 1 325 ? 10.883 8.922 21.844 1 87.38 325 VAL B O 1
ATOM 6122 N N . GLU B 1 326 ? 9.367 9.195 23.469 1 83.06 326 GLU B N 1
ATOM 6123 C CA . GLU B 1 326 ? 9.969 10.453 23.906 1 83.06 326 GLU B CA 1
ATOM 6124 C C . GLU B 1 326 ? 11.422 10.258 24.328 1 83.06 326 GLU B C 1
ATOM 6126 O O . GLU B 1 326 ? 11.75 9.297 25.031 1 83.06 326 GLU B O 1
ATOM 6131 N N . GLY B 1 327 ? 12.25 11.141 23.875 1 78.19 327 GLY B N 1
ATOM 6132 C CA . GLY B 1 327 ? 13.656 11.094 24.234 1 78.19 327 GLY B CA 1
ATOM 6133 C C . GLY B 1 327 ? 14.469 10.156 23.359 1 78.19 327 GLY B C 1
ATOM 6134 O O . GLY B 1 327 ? 15.703 10.156 23.406 1 78.19 327 GLY B O 1
ATOM 6135 N N . ILE B 1 328 ? 13.797 9.367 22.594 1 82.69 328 ILE B N 1
ATOM 6136 C CA . ILE B 1 328 ? 14.531 8.391 21.797 1 82.69 328 ILE B CA 1
ATOM 6137 C C . ILE B 1 328 ? 14.445 8.758 20.328 1 82.69 328 ILE B C 1
ATOM 6139 O O . ILE B 1 328 ? 15.461 9.094 19.703 1 82.69 328 ILE B O 1
ATOM 6143 N N . ASN B 1 329 ? 13.344 8.836 19.797 1 87.69 329 ASN B N 1
ATOM 6144 C CA . ASN B 1 329 ? 13.25 9.07 18.359 1 87.69 329 ASN B CA 1
ATOM 6145 C C . ASN B 1 329 ? 12.32 10.234 18.031 1 87.69 329 ASN B C 1
ATOM 6147 O O . ASN B 1 329 ? 11.938 10.438 16.891 1 87.69 329 ASN B O 1
ATOM 6151 N N . GLU B 1 330 ? 12.023 10.977 18.984 1 91.88 330 GLU B N 1
ATOM 6152 C CA . GLU B 1 330 ? 11.062 12.062 18.781 1 91.88 330 GLU B CA 1
ATOM 6153 C C . GLU B 1 330 ? 11.688 13.211 18 1 91.88 330 GLU B C 1
ATOM 6155 O O . GLU B 1 330 ? 11.07 13.742 17.062 1 91.88 330 GLU B O 1
ATOM 6160 N N . VAL B 1 331 ? 12.867 13.602 18.391 1 94.44 331 VAL B N 1
ATOM 6161 C CA . VAL B 1 331 ? 13.508 14.758 17.781 1 94.44 331 VAL B CA 1
ATOM 6162 C C . VAL B 1 331 ? 13.703 14.516 16.281 1 94.44 331 VAL B C 1
ATOM 6164 O O . VAL B 1 331 ? 13.273 15.328 15.453 1 94.44 331 VAL B O 1
ATOM 6167 N N . PRO B 1 332 ? 14.227 13.367 15.922 1 94.81 332 PRO B N 1
ATOM 6168 C CA . PRO B 1 332 ? 14.375 13.141 14.477 1 94.81 332 PRO B CA 1
ATOM 6169 C C . PRO B 1 332 ? 13.039 13.117 13.742 1 94.81 332 PRO B C 1
ATOM 6171 O O . PRO B 1 332 ? 12.945 13.602 12.617 1 94.81 332 PRO B O 1
ATOM 6174 N N . VAL B 1 333 ? 12.055 12.586 14.312 1 95.38 333 VAL B N 1
ATOM 6175 C CA . VAL B 1 333 ? 10.742 12.484 13.68 1 95.38 333 VAL B CA 1
ATOM 6176 C C . VAL B 1 333 ? 10.156 13.883 13.477 1 95.38 333 VAL B C 1
ATOM 6178 O O . VAL B 1 333 ? 9.703 14.219 12.383 1 95.38 333 VAL B O 1
ATOM 6181 N N . LEU B 1 334 ? 10.258 14.688 14.484 1 97.19 334 LEU B N 1
ATOM 6182 C CA . LEU B 1 334 ? 9.68 16.031 14.406 1 97.19 334 LEU B CA 1
ATOM 6183 C C . LEU B 1 334 ? 10.469 16.906 13.453 1 97.19 334 LEU B C 1
ATOM 6185 O O . LEU B 1 334 ? 9.898 17.734 12.742 1 97.19 334 LEU B O 1
ATOM 6189 N N . ALA B 1 335 ? 11.773 16.719 13.484 1 97.38 335 ALA B N 1
ATOM 6190 C CA . ALA B 1 335 ? 12.609 17.453 12.539 1 97.38 335 ALA B CA 1
ATOM 6191 C C . ALA B 1 335 ? 12.25 17.094 11.094 1 97.38 335 ALA B C 1
ATOM 6193 O O . ALA B 1 335 ? 12.094 17.984 10.25 1 97.38 335 ALA B O 1
ATOM 6194 N N . GLN B 1 336 ? 12.109 15.875 10.859 1 96.44 336 GLN B N 1
ATOM 6195 C CA . GLN B 1 336 ? 11.719 15.438 9.523 1 96.44 336 GLN B CA 1
ATOM 6196 C C . GLN B 1 336 ? 10.359 16 9.133 1 96.44 336 GLN B C 1
ATOM 6198 O O . GLN B 1 336 ? 10.188 16.516 8.023 1 96.44 336 GLN B O 1
ATOM 6203 N N . GLN B 1 337 ? 9.422 15.898 10.008 1 98 337 GLN B N 1
ATOM 6204 C CA . GLN B 1 337 ? 8.078 16.406 9.742 1 98 337 GLN B CA 1
ATOM 6205 C C . GLN B 1 337 ? 8.102 17.906 9.492 1 98 337 GLN B C 1
ATOM 6207 O O . GLN B 1 337 ? 7.344 18.422 8.664 1 98 337 GLN B O 1
ATOM 6212 N N . SER B 1 338 ? 8.969 18.594 10.195 1 98.5 338 SER B N 1
ATOM 6213 C CA . SER B 1 338 ? 9.125 20.031 9.969 1 98.5 338 SER B CA 1
ATOM 6214 C C . SER B 1 338 ? 9.547 20.328 8.531 1 98.5 338 SER B C 1
ATOM 6216 O O . SER B 1 338 ? 8.992 21.219 7.883 1 98.5 338 SER B O 1
ATOM 6218 N N . MET B 1 339 ? 10.5 19.531 8.102 1 97.56 339 MET B N 1
ATOM 6219 C CA . MET B 1 339 ? 10.992 19.703 6.738 1 97.56 339 MET B CA 1
ATOM 6220 C C . MET B 1 339 ? 9.883 19.406 5.727 1 97.56 339 MET B C 1
ATOM 6222 O O . MET B 1 339 ? 9.805 20.062 4.684 1 97.56 339 MET B O 1
ATOM 6226 N N . GLU B 1 340 ? 9.078 18.453 6 1 97.75 340 GLU B N 1
ATOM 6227 C CA . GLU B 1 340 ? 7.965 18.109 5.125 1 97.75 340 GLU B CA 1
ATOM 6228 C C . GLU B 1 340 ? 6.926 19.219 5.078 1 97.75 340 GLU B C 1
ATOM 6230 O O . GLU B 1 340 ? 6.445 19.594 4.004 1 97.75 340 GLU B O 1
ATOM 6235 N N . HIS B 1 341 ? 6.621 19.766 6.227 1 98.5 341 HIS B N 1
ATOM 6236 C CA . HIS B 1 341 ? 5.75 20.938 6.258 1 98.5 341 HIS B CA 1
ATOM 6237 C C . HIS B 1 341 ? 6.324 22.062 5.414 1 98.5 341 HIS B C 1
ATOM 6239 O O . HIS B 1 341 ? 5.617 22.656 4.594 1 98.5 341 HIS B O 1
ATOM 6245 N N . ALA B 1 342 ? 7.594 22.328 5.625 1 97.62 342 ALA B N 1
ATOM 6246 C CA . ALA B 1 342 ? 8.234 23.453 4.934 1 97.62 342 ALA B CA 1
ATOM 6247 C C . ALA B 1 342 ? 8.219 23.25 3.422 1 97.62 342 ALA B C 1
ATOM 6249 O O . ALA B 1 342 ? 7.918 24.172 2.666 1 97.62 342 ALA B O 1
ATOM 6250 N N . ALA B 1 343 ? 8.555 22.047 3.033 1 96.81 343 ALA B N 1
ATOM 6251 C CA . ALA B 1 343 ? 8.555 21.734 1.604 1 96.81 343 ALA B CA 1
ATOM 6252 C C . ALA B 1 343 ? 7.148 21.844 1.02 1 96.81 343 ALA B C 1
ATOM 6254 O O . ALA B 1 343 ? 6.965 22.344 -0.09 1 96.81 343 ALA B O 1
ATOM 6255 N N . TYR B 1 344 ? 6.199 21.359 1.729 1 96.31 344 TYR B N 1
ATOM 6256 C CA . TYR B 1 344 ? 4.801 21.469 1.32 1 96.31 344 TYR B CA 1
ATOM 6257 C C . TYR B 1 344 ? 4.391 22.922 1.162 1 96.31 344 TYR B C 1
ATOM 6259 O O . TYR B 1 344 ? 3.789 23.297 0.155 1 96.31 344 TYR B O 1
ATOM 6267 N N . ILE B 1 345 ? 4.727 23.734 2.086 1 96.19 345 ILE B N 1
ATOM 6268 C CA . ILE B 1 345 ? 4.383 25.141 2.1 1 96.19 345 ILE B CA 1
ATOM 6269 C C . ILE B 1 345 ? 5.043 25.844 0.916 1 96.19 345 ILE B C 1
ATOM 6271 O O . ILE B 1 345 ? 4.41 26.656 0.229 1 96.19 345 ILE B O 1
ATOM 6275 N N . TRP B 1 346 ? 6.273 25.531 0.678 1 94.69 346 TRP B N 1
ATOM 6276 C CA . TRP B 1 346 ? 6.98 26.094 -0.464 1 94.69 346 TRP B CA 1
ATOM 6277 C C . TRP B 1 346 ? 6.234 25.812 -1.763 1 94.69 346 TRP B C 1
ATOM 6279 O O . TRP B 1 346 ? 6 26.734 -2.559 1 94.69 346 TRP B O 1
ATOM 6289 N N . ASN B 1 347 ? 5.848 24.625 -1.973 1 93.25 347 ASN B N 1
ATOM 6290 C CA . ASN B 1 347 ? 5.191 24.219 -3.213 1 93.25 347 ASN B CA 1
ATOM 6291 C C . ASN B 1 347 ? 3.785 24.812 -3.318 1 93.25 347 ASN B C 1
ATOM 6293 O O . ASN B 1 347 ? 3.303 25.078 -4.418 1 93.25 347 ASN B O 1
ATOM 6297 N N . ARG B 1 348 ? 3.197 24.984 -2.225 1 91.31 348 ARG B N 1
ATOM 6298 C CA . ARG B 1 348 ? 1.856 25.562 -2.203 1 91.31 348 ARG B CA 1
ATOM 6299 C C . ARG B 1 348 ? 1.88 27.031 -2.648 1 91.31 348 ARG B C 1
ATOM 6301 O O . ARG B 1 348 ? 0.929 27.5 -3.27 1 91.31 348 ARG B O 1
ATOM 6308 N N . HIS B 1 349 ? 2.949 27.719 -2.354 1 91.62 349 HIS B N 1
ATOM 6309 C CA . HIS B 1 349 ? 2.908 29.172 -2.5 1 91.62 349 HIS B CA 1
ATOM 6310 C C . HIS B 1 349 ? 3.85 29.641 -3.604 1 91.62 349 HIS B C 1
ATOM 6312 O O . HIS B 1 349 ? 3.838 30.812 -3.977 1 91.62 349 HIS B O 1
ATOM 6318 N N . LYS B 1 350 ? 4.609 28.766 -4.125 1 88.56 350 LYS B N 1
ATOM 6319 C CA . LYS B 1 350 ? 5.664 29.188 -5.039 1 88.56 350 LYS B CA 1
ATOM 6320 C C . LYS B 1 350 ? 5.078 29.828 -6.293 1 88.56 350 LYS B C 1
ATOM 6322 O O . LYS B 1 350 ? 5.684 30.734 -6.871 1 88.56 350 LYS B O 1
ATOM 6327 N N . GLU B 1 351 ? 3.941 29.375 -6.711 1 83.56 351 GLU B N 1
ATOM 6328 C CA . GLU B 1 351 ? 3.379 29.891 -7.953 1 83.56 351 GLU B CA 1
ATOM 6329 C C . GLU B 1 351 ? 2.42 31.047 -7.688 1 83.56 351 GLU B C 1
ATOM 6331 O O . GLU B 1 351 ? 2.014 31.75 -8.617 1 83.56 351 GLU B O 1
ATOM 6336 N N . ASP B 1 352 ? 2.023 31.219 -6.512 1 78.19 352 ASP B N 1
ATOM 6337 C CA . ASP B 1 352 ? 1.056 32.25 -6.16 1 78.19 352 ASP B CA 1
ATOM 6338 C C . ASP B 1 352 ? 1.617 33.188 -5.098 1 78.19 352 ASP B C 1
ATOM 6340 O O . ASP B 1 352 ? 1.666 32.844 -3.916 1 78.19 352 ASP B O 1
ATOM 6344 N N . THR B 1 353 ? 1.896 34.469 -5.555 1 77.06 353 THR B N 1
ATOM 6345 C CA . THR B 1 353 ? 2.535 35.438 -4.656 1 77.06 353 THR B CA 1
ATOM 6346 C C . THR B 1 353 ? 1.501 36.375 -4.039 1 77.06 353 THR B C 1
ATOM 6348 O O . THR B 1 353 ? 1.853 37.406 -3.514 1 77.06 353 THR B O 1
ATOM 6351 N N . THR B 1 354 ? 0.24 36 -4.082 1 82.94 354 THR B N 1
ATOM 6352 C CA . THR B 1 354 ? -0.801 36.844 -3.549 1 82.94 354 THR B CA 1
ATOM 6353 C C . THR B 1 354 ? -0.671 37 -2.035 1 82.94 354 THR B C 1
ATOM 6355 O O . THR B 1 354 ? -1.213 37.938 -1.44 1 82.94 354 THR B O 1
ATOM 6358 N N . TRP B 1 355 ? 0.098 36.125 -1.484 1 85.06 355 TRP B N 1
ATOM 6359 C CA . TRP B 1 355 ? 0.267 36.156 -0.035 1 85.06 355 TRP B CA 1
ATOM 6360 C C . TRP B 1 355 ? 1.057 37.375 0.402 1 85.06 355 TRP B C 1
ATOM 6362 O O . TRP B 1 355 ? 0.984 37.781 1.562 1 85.06 355 TRP B O 1
ATOM 6372 N N . ARG B 1 356 ? 1.72 38 -0.403 1 83.38 356 ARG B N 1
ATOM 6373 C CA . ARG B 1 356 ? 2.541 39.156 -0.071 1 83.38 356 ARG B CA 1
ATOM 6374 C C . ARG B 1 356 ? 1.675 40.312 0.375 1 83.38 356 ARG B C 1
ATOM 6376 O O . ARG B 1 356 ? 2.113 41.156 1.171 1 83.38 356 ARG B O 1
ATOM 6383 N N . ASN B 1 357 ? 0.525 40.312 -0.112 1 80.56 357 ASN B N 1
ATOM 6384 C CA . ASN B 1 357 ? -0.372 41.406 0.183 1 80.56 357 ASN B CA 1
ATOM 6385 C C . ASN B 1 357 ? -1.463 41 1.169 1 80.56 357 ASN B C 1
ATOM 6387 O O . ASN B 1 357 ? -2.445 41.719 1.348 1 80.56 357 ASN B O 1
ATOM 6391 N N . SER B 1 358 ? -1.253 39.906 1.722 1 77.5 358 SER B N 1
ATOM 6392 C CA . SER B 1 358 ? -2.312 39.406 2.59 1 77.5 358 SER B CA 1
ATOM 6393 C C . SER B 1 358 ? -1.819 39.219 4.023 1 77.5 358 SER B C 1
ATOM 6395 O O . SER B 1 358 ? -0.661 38.875 4.25 1 77.5 358 SER B O 1
ATOM 6397 N N . ALA B 1 359 ? -2.611 39.75 4.961 1 79.19 359 ALA B N 1
ATOM 6398 C CA . ALA B 1 359 ? -2.312 39.531 6.371 1 79.19 359 ALA B CA 1
ATOM 6399 C C . ALA B 1 359 ? -2.936 38.219 6.867 1 79.19 359 ALA B C 1
ATOM 6401 O O . ALA B 1 359 ? -3.125 38.031 8.07 1 79.19 359 ALA B O 1
ATOM 6402 N N . GLN B 1 360 ? -2.979 37.375 5.984 1 88 360 GLN B N 1
ATOM 6403 C CA . GLN B 1 360 ? -3.688 36.125 6.293 1 88 360 GLN B CA 1
ATOM 6404 C C . GLN B 1 360 ? -2.77 35.125 6.988 1 88 360 GLN B C 1
ATOM 6406 O O . GLN B 1 360 ? -1.561 35.125 6.75 1 88 360 GLN B O 1
ATOM 6411 N N . THR B 1 361 ? -3.348 34.406 7.918 1 94.44 361 THR B N 1
ATOM 6412 C CA . THR B 1 361 ? -2.709 33.219 8.523 1 94.44 361 THR B CA 1
ATOM 6413 C C . THR B 1 361 ? -3.006 31.969 7.723 1 94.44 361 THR B C 1
ATOM 6415 O O . THR B 1 361 ? -4.141 31.75 7.281 1 94.44 361 THR B O 1
ATOM 6418 N N . TYR B 1 362 ? -1.961 31.234 7.469 1 94.56 362 TYR B N 1
ATOM 6419 C CA . TYR B 1 362 ? -2.078 30 6.707 1 94.56 362 TYR B CA 1
ATOM 6420 C C . TYR B 1 362 ? -1.837 28.781 7.594 1 94.56 362 TYR B C 1
ATOM 6422 O O . TYR B 1 362 ? -1.281 28.906 8.688 1 94.56 362 TYR B O 1
ATOM 6430 N N . HIS B 1 363 ? -2.324 27.672 7.109 1 97 363 HIS B N 1
ATOM 6431 C CA . HIS B 1 363 ? -2.162 26.453 7.879 1 97 363 HIS B CA 1
ATOM 6432 C C . HIS B 1 363 ? -1.83 25.266 6.969 1 97 363 HIS B C 1
ATOM 6434 O O . HIS B 1 363 ? -2.248 25.234 5.809 1 97 363 HIS B O 1
ATOM 6440 N N . SER B 1 364 ? -1.041 24.359 7.41 1 97.25 364 SER B N 1
ATOM 6441 C CA . SER B 1 364 ? -0.813 23.047 6.816 1 97.25 364 SER B CA 1
ATOM 6442 C C . SER B 1 364 ? -1.271 21.938 7.75 1 97.25 364 SER B C 1
ATOM 6444 O O . SER B 1 364 ? -1.286 22.109 8.969 1 97.25 364 SER B O 1
ATOM 6446 N N . PHE B 1 365 ? -1.713 20.828 7.23 1 98.5 365 PHE B N 1
ATOM 6447 C CA . PHE B 1 365 ? -2.301 19.719 7.973 1 98.5 365 PHE B CA 1
ATOM 6448 C C . PHE B 1 365 ? -1.58 18.422 7.66 1 98.5 365 PHE B C 1
ATOM 6450 O O . PHE B 1 365 ? -1.562 17.969 6.512 1 98.5 365 PHE B O 1
ATOM 6457 N N . MET B 1 366 ? -0.995 17.844 8.688 1 98.62 366 MET B N 1
ATOM 6458 C CA . MET B 1 366 ? -0.324 16.547 8.523 1 98.62 366 MET B CA 1
ATOM 6459 C C . MET B 1 366 ? -0.892 15.516 9.492 1 98.62 366 MET B C 1
ATOM 6461 O O . MET B 1 366 ? -1.157 15.82 10.648 1 98.62 366 MET B O 1
ATOM 6465 N N . VAL B 1 367 ? -1.126 14.344 8.984 1 98.69 367 VAL B N 1
ATOM 6466 C CA . VAL B 1 367 ? -1.406 13.164 9.797 1 98.69 367 VAL B CA 1
ATOM 6467 C C . VAL B 1 367 ? -0.199 12.234 9.789 1 98.69 367 VAL B C 1
ATOM 6469 O O . VAL B 1 367 ? 0.229 11.773 8.727 1 98.69 367 VAL B O 1
ATOM 6472 N N . ALA B 1 368 ? 0.339 12.062 10.93 1 98.19 368 ALA B N 1
ATOM 6473 C CA . ALA B 1 368 ? 1.434 11.102 11.086 1 98.19 368 ALA B CA 1
ATOM 6474 C C . ALA B 1 368 ? 0.97 9.852 11.828 1 98.19 368 ALA B C 1
ATOM 6476 O O . ALA B 1 368 ? 0.206 9.945 12.789 1 98.19 368 ALA B O 1
ATOM 6477 N N . GLN B 1 369 ? 1.35 8.75 11.281 1 97.38 369 GLN B N 1
ATOM 6478 C CA . GLN B 1 369 ? 1.101 7.496 11.984 1 97.38 369 GLN B CA 1
ATOM 6479 C C . GLN B 1 369 ? 2.408 6.812 12.367 1 97.38 369 GLN B C 1
ATOM 6481 O O . GLN B 1 369 ? 3.213 6.461 11.508 1 97.38 369 GLN B O 1
ATOM 6486 N N . ASP B 1 370 ? 2.629 6.676 13.648 1 96.12 370 ASP B N 1
ATOM 6487 C CA . ASP B 1 370 ? 3.746 5.918 14.203 1 96.12 370 ASP B CA 1
ATOM 6488 C C . ASP B 1 370 ? 3.287 4.555 14.711 1 96.12 370 ASP B C 1
ATOM 6490 O O . ASP B 1 370 ? 2.828 4.43 15.844 1 96.12 370 ASP B O 1
ATOM 6494 N N . HIS B 1 371 ? 3.451 3.592 13.852 1 94.75 371 HIS B N 1
ATOM 6495 C CA . HIS B 1 371 ? 2.943 2.254 14.141 1 94.75 371 HIS B CA 1
ATOM 6496 C C . HIS B 1 371 ? 1.437 2.275 14.367 1 94.75 371 HIS B C 1
ATOM 6498 O O . HIS B 1 371 ? 0.668 2.566 13.453 1 94.75 371 HIS B O 1
ATOM 6504 N N . LEU B 1 372 ? 0.962 2.119 15.57 1 95.44 372 LEU B N 1
ATOM 6505 C CA . LEU B 1 372 ? -0.476 2.055 15.812 1 95.44 372 LEU B CA 1
ATOM 6506 C C . LEU B 1 372 ? -0.959 3.303 16.547 1 95.44 372 LEU B C 1
ATOM 6508 O O . LEU B 1 372 ? -1.988 3.27 17.219 1 95.44 372 LEU B O 1
ATOM 6512 N N . SER B 1 373 ? -0.209 4.43 16.359 1 97.06 373 SER B N 1
ATOM 6513 C CA . SER B 1 373 ? -0.619 5.703 16.953 1 97.06 373 SER B CA 1
ATOM 6514 C C . SER B 1 373 ? -0.651 6.812 15.906 1 97.06 373 SER B C 1
ATOM 6516 O O . SER B 1 373 ? 0.326 7.02 15.18 1 97.06 373 SER B O 1
ATOM 6518 N N . PHE B 1 374 ? -1.747 7.488 15.906 1 98.31 374 PHE B N 1
ATOM 6519 C CA . PHE B 1 374 ? -1.855 8.641 15.023 1 98.31 374 PHE B CA 1
ATOM 6520 C C . PHE B 1 374 ? -1.469 9.922 15.75 1 98.31 374 PHE B C 1
ATOM 6522 O O . PHE B 1 374 ? -1.654 10.031 16.969 1 98.31 374 PHE B O 1
ATOM 6529 N N . HIS B 1 375 ? -0.913 10.836 15.047 1 98.31 375 HIS B N 1
ATOM 6530 C CA . HIS B 1 375 ? -0.646 12.211 15.445 1 98.31 375 HIS B CA 1
ATOM 6531 C C . HIS B 1 375 ? -1.106 13.195 14.367 1 98.31 375 HIS B C 1
ATOM 6533 O O . HIS B 1 375 ? -0.997 12.906 13.172 1 98.31 375 HIS B O 1
ATOM 6539 N N . ILE B 1 376 ? -1.628 14.258 14.836 1 98.75 376 ILE B N 1
ATOM 6540 C CA . ILE B 1 376 ? -1.947 15.344 13.922 1 98.75 376 ILE B CA 1
ATOM 6541 C C . ILE B 1 376 ? -1.021 16.531 14.188 1 98.75 376 ILE B C 1
ATOM 6543 O O . ILE B 1 376 ? -0.782 16.891 15.336 1 98.75 376 ILE B O 1
ATOM 6547 N N . SER B 1 377 ? -0.448 17.078 13.164 1 98.62 377 SER B N 1
ATOM 6548 C CA . SER B 1 377 ? 0.333 18.312 13.305 1 98.62 377 SER B CA 1
ATOM 6549 C C . SER B 1 377 ? -0.191 19.406 12.383 1 98.62 377 SER B C 1
ATOM 6551 O O . SER B 1 377 ? -0.375 19.188 11.188 1 98.62 377 SER B O 1
ATOM 6553 N N . ILE B 1 378 ? -0.431 20.547 12.977 1 98.81 378 ILE B N 1
ATOM 6554 C CA . ILE B 1 378 ? -0.926 21.703 12.25 1 98.81 378 ILE B CA 1
ATOM 6555 C C . ILE B 1 378 ? 0.157 22.781 12.195 1 98.81 378 ILE B C 1
ATOM 6557 O O . ILE B 1 378 ? 0.57 23.312 13.227 1 98.81 378 ILE B O 1
ATOM 6561 N N . GLY B 1 379 ? 0.62 23.047 10.969 1 98.69 379 GLY B N 1
ATOM 6562 C CA . GLY B 1 379 ? 1.498 24.188 10.773 1 98.69 379 GLY B CA 1
ATOM 6563 C C . GLY B 1 379 ? 0.751 25.5 10.68 1 98.69 379 GLY B C 1
ATOM 6564 O O . GLY B 1 379 ? -0.289 25.594 10.023 1 98.69 379 GLY B O 1
ATOM 6565 N N . THR B 1 380 ? 1.22 26.516 11.367 1 98.44 380 THR B N 1
ATOM 6566 C CA . THR B 1 380 ? 0.671 27.859 11.312 1 98.44 380 THR B CA 1
ATOM 6567 C C . THR B 1 380 ? 1.758 28.875 10.953 1 98.44 380 THR B C 1
ATOM 6569 O O . THR B 1 380 ? 2.811 28.906 11.586 1 98.44 380 THR B O 1
ATOM 6572 N N . TYR B 1 381 ? 1.506 29.656 9.945 1 97.06 381 TYR B N 1
ATOM 6573 C CA . TYR B 1 381 ? 2.463 30.641 9.461 1 97.06 381 TYR B CA 1
ATOM 6574 C C . TYR B 1 381 ? 1.75 31.812 8.805 1 97.06 381 TYR B C 1
ATOM 6576 O O . TYR B 1 381 ? 0.551 31.734 8.523 1 97.06 381 TYR B O 1
ATOM 6584 N N . ASP B 1 382 ? 2.482 32.906 8.648 1 95.31 382 ASP B N 1
ATOM 6585 C CA . ASP B 1 382 ? 1.89 34.094 8.039 1 95.31 382 ASP B CA 1
ATOM 6586 C C . ASP B 1 382 ? 2.762 34.625 6.906 1 95.31 382 ASP B C 1
ATOM 6588 O O . ASP B 1 382 ? 3.707 33.938 6.477 1 95.31 382 ASP B O 1
ATOM 6592 N N . HIS B 1 383 ? 2.377 35.75 6.348 1 93.69 383 HIS B N 1
ATOM 6593 C CA . HIS B 1 383 ? 3.072 36.312 5.199 1 93.69 383 HIS B CA 1
ATOM 6594 C C . HIS B 1 383 ? 4.52 36.656 5.543 1 93.69 383 HIS B C 1
ATOM 6596 O O . HIS B 1 383 ? 5.391 36.625 4.672 1 93.69 383 HIS B O 1
ATOM 6602 N N . ARG B 1 384 ? 4.859 36.938 6.77 1 92.69 384 ARG B N 1
ATOM 6603 C CA . ARG B 1 384 ? 6.23 37.25 7.16 1 92.69 384 ARG B CA 1
ATOM 6604 C C . ARG B 1 384 ? 7.129 36.031 7.031 1 92.69 384 ARG B C 1
ATOM 6606 O O . ARG B 1 384 ? 8.281 36.156 6.613 1 92.69 384 ARG B O 1
ATOM 6613 N N . TYR B 1 385 ? 6.562 34.938 7.43 1 95.44 385 TYR B N 1
ATOM 6614 C CA . TYR B 1 385 ? 7.32 33.688 7.27 1 95.44 385 TYR B CA 1
ATOM 6615 C C . TYR B 1 385 ? 7.535 33.375 5.793 1 95.44 385 TYR B C 1
ATOM 6617 O O . TYR B 1 385 ? 8.625 32.969 5.395 1 95.44 385 TYR B O 1
ATOM 6625 N N . LEU B 1 386 ? 6.496 33.5 5.035 1 94.69 386 LEU B N 1
ATOM 6626 C CA . LEU B 1 386 ? 6.621 33.281 3.598 1 94.69 386 LEU B CA 1
ATOM 6627 C C . LEU B 1 386 ? 7.66 34.219 2.992 1 94.69 386 LEU B C 1
ATOM 6629 O O . LEU B 1 386 ? 8.461 33.812 2.146 1 94.69 386 LEU B O 1
ATOM 6633 N N . ASP B 1 387 ? 7.668 35.438 3.436 1 91.44 387 ASP B N 1
ATOM 6634 C CA . ASP B 1 387 ? 8.68 36.375 2.982 1 91.44 387 ASP B CA 1
ATOM 6635 C C . ASP B 1 387 ? 10.086 35.875 3.305 1 91.44 387 ASP B C 1
ATOM 6637 O O . ASP B 1 387 ? 11.016 36.062 2.521 1 91.44 387 ASP B O 1
ATOM 6641 N N . TYR B 1 388 ? 10.18 35.281 4.445 1 93 388 TYR B N 1
ATOM 6642 C CA . TYR B 1 388 ? 11.477 34.75 4.871 1 93 388 TYR B CA 1
ATOM 6643 C C . TYR B 1 388 ? 11.938 33.625 3.949 1 93 388 TYR B C 1
ATOM 6645 O O . TYR B 1 388 ? 13.055 33.656 3.439 1 93 388 TYR B O 1
ATOM 6653 N N . ILE B 1 389 ? 11.094 32.688 3.684 1 92.81 389 ILE B N 1
ATOM 6654 C CA . ILE B 1 389 ? 11.562 31.484 2.98 1 92.81 389 ILE B CA 1
ATOM 6655 C C . ILE B 1 389 ? 11.656 31.781 1.484 1 92.81 389 ILE B C 1
ATOM 6657 O O . ILE B 1 389 ? 12.391 31.109 0.76 1 92.81 389 ILE B O 1
ATOM 6661 N N . PHE B 1 390 ? 10.898 32.719 1.038 1 90.38 390 PHE B N 1
ATOM 6662 C CA . PHE B 1 390 ? 10.945 33.031 -0.384 1 90.38 390 PHE B CA 1
ATOM 6663 C C . PHE B 1 390 ? 11.891 34.219 -0.646 1 90.38 390 PHE B C 1
ATOM 6665 O O . PHE B 1 390 ? 12.031 34.656 -1.787 1 90.38 390 PHE B O 1
ATOM 6672 N N . ALA B 1 391 ? 12.289 34.688 0.434 1 79.06 391 ALA B N 1
ATOM 6673 C CA . ALA B 1 391 ? 13.133 35.875 0.313 1 79.06 391 ALA B CA 1
ATOM 6674 C C . ALA B 1 391 ? 14.375 35.594 -0.525 1 79.06 391 ALA B C 1
ATOM 6676 O O . ALA B 1 391 ? 14.852 34.469 -0.569 1 79.06 391 ALA B O 1
ATOM 6677 N N . SER B 1 392 ? 14.695 36.656 -1.273 1 62 392 SER B N 1
ATOM 6678 C CA . SER B 1 392 ? 15.93 36.625 -2.041 1 62 392 SER B CA 1
ATOM 6679 C C . SER B 1 392 ? 17.141 36.406 -1.137 1 62 392 SER B C 1
ATOM 6681 O O . SER B 1 392 ? 17.031 36.469 0.088 1 62 392 SER B O 1
ATOM 6683 N N . ASN B 1 393 ? 18.438 36.094 -1.636 1 57.88 393 ASN B N 1
ATOM 6684 C CA . ASN B 1 393 ? 19.719 35.5 -1.32 1 57.88 393 ASN B CA 1
ATOM 6685 C C . ASN B 1 393 ? 20.328 36.094 -0.051 1 57.88 393 ASN B C 1
ATOM 6687 O O . ASN B 1 393 ? 21.266 35.531 0.516 1 57.88 393 ASN B O 1
ATOM 6691 N N . SER B 1 394 ? 19.609 37.156 0.589 1 65.94 394 SER B N 1
ATOM 6692 C CA . SER B 1 394 ? 20.453 37.75 1.625 1 65.94 394 SER B CA 1
ATOM 6693 C C . SER B 1 394 ? 19.703 37.844 2.955 1 65.94 394 SER B C 1
ATOM 6695 O O . SER B 1 394 ? 20.094 38.594 3.83 1 65.94 394 SER B O 1
ATOM 6697 N N . ARG B 1 395 ? 18.828 36.844 3.209 1 83.88 395 ARG B N 1
ATOM 6698 C CA . ARG B 1 395 ? 18.078 36.969 4.461 1 83.88 395 ARG B CA 1
ATOM 6699 C C . ARG B 1 395 ? 18.781 36.25 5.598 1 83.88 395 ARG B C 1
ATOM 6701 O O . ARG B 1 395 ? 19.016 35.031 5.508 1 83.88 395 ARG B O 1
ATOM 6708 N N . ARG B 1 396 ? 19.031 36.969 6.648 1 90.56 396 ARG B N 1
ATOM 6709 C CA . ARG B 1 396 ? 19.672 36.406 7.828 1 90.56 396 ARG B CA 1
ATOM 6710 C C . ARG B 1 396 ? 18.719 35.438 8.555 1 90.56 396 ARG B C 1
ATOM 6712 O O . ARG B 1 396 ? 17.531 35.75 8.688 1 90.56 396 ARG B O 1
ATOM 6719 N N . VAL B 1 397 ? 19.266 34.406 9.055 1 93.88 397 VAL B N 1
ATOM 6720 C CA . VAL B 1 397 ? 18.484 33.438 9.82 1 93.88 397 VAL B CA 1
ATOM 6721 C C . VAL B 1 397 ? 18 34.094 11.109 1 93.88 397 VAL B C 1
ATOM 6723 O O . VAL B 1 397 ? 16.812 33.969 11.461 1 93.88 397 VAL B O 1
ATOM 6726 N N . ILE B 1 398 ? 18.922 34.75 11.773 1 93.5 398 ILE B N 1
ATOM 6727 C CA . ILE B 1 398 ? 18.562 35.562 12.938 1 93.5 398 ILE B CA 1
ATOM 6728 C C . ILE B 1 398 ? 18.578 37.031 12.562 1 93.5 398 ILE B C 1
ATOM 6730 O O . ILE B 1 398 ? 19.641 37.625 12.312 1 93.5 398 ILE B O 1
ATOM 6734 N N . PRO B 1 399 ? 17.406 37.594 12.516 1 88.06 399 PRO B N 1
ATOM 6735 C CA . PRO B 1 399 ? 17.406 39 12.172 1 88.06 399 PRO B CA 1
ATOM 6736 C C . PRO B 1 399 ? 18.078 39.875 13.25 1 88.06 399 PRO B C 1
ATOM 6738 O O . PRO B 1 399 ? 18.078 39.5 14.43 1 88.06 399 PRO B O 1
ATOM 6741 N N . VAL B 1 400 ? 18.578 41.031 12.797 1 82.62 400 VAL B N 1
ATOM 6742 C CA . VAL B 1 400 ? 19.25 41.969 13.695 1 82.62 400 VAL B CA 1
ATOM 6743 C C . VAL B 1 400 ? 18.234 42.562 14.656 1 82.62 400 VAL B C 1
ATOM 6745 O O . VAL B 1 400 ? 18.516 42.75 15.844 1 82.62 400 VAL B O 1
ATOM 6748 N N . GLN B 1 401 ? 17.078 42.906 14.133 1 80.19 401 GLN B N 1
ATOM 6749 C CA . GLN B 1 401 ? 16.016 43.5 14.945 1 80.19 401 GLN B CA 1
ATOM 6750 C C . GLN B 1 401 ? 14.641 42.969 14.508 1 80.19 401 GLN B C 1
ATOM 6752 O O . GLN B 1 401 ? 14.484 42.531 13.367 1 80.19 401 GLN B O 1
ATOM 6757 N N . GLY B 1 402 ? 13.852 42.938 15.477 1 80.81 402 GLY B N 1
ATOM 6758 C CA . GLY B 1 402 ? 12.469 42.656 15.133 1 80.81 402 GLY B CA 1
ATOM 6759 C C . GLY B 1 402 ? 12.062 41.219 15.5 1 80.81 402 GLY B C 1
ATOM 6760 O O . GLY B 1 402 ? 12.883 40.438 15.953 1 80.81 402 GLY B O 1
ATOM 6761 N N . ASN B 1 403 ? 10.789 40.969 15.273 1 88.19 403 ASN B N 1
ATOM 6762 C CA . ASN B 1 403 ? 10.211 39.656 15.547 1 88.19 403 ASN B CA 1
ATOM 6763 C C . ASN B 1 403 ? 10.594 38.625 14.477 1 88.19 403 ASN B C 1
ATOM 6765 O O . ASN B 1 403 ? 10.656 38.969 13.289 1 88.19 403 ASN B O 1
ATOM 6769 N N . ILE B 1 404 ? 10.914 37.5 14.906 1 94.06 404 ILE B N 1
ATOM 6770 C CA . ILE B 1 404 ? 11.258 36.406 13.992 1 94.06 404 ILE B CA 1
ATOM 6771 C C . ILE B 1 404 ? 9.992 35.656 13.594 1 94.06 404 ILE B C 1
ATOM 6773 O O . ILE B 1 404 ? 9.273 35.156 14.453 1 94.06 404 ILE B O 1
ATOM 6777 N N . PRO B 1 405 ? 9.711 35.688 12.312 1 95.12 405 PRO B N 1
ATOM 6778 C CA . PRO B 1 405 ? 8.578 34.844 11.875 1 95.12 405 PRO B CA 1
ATOM 6779 C 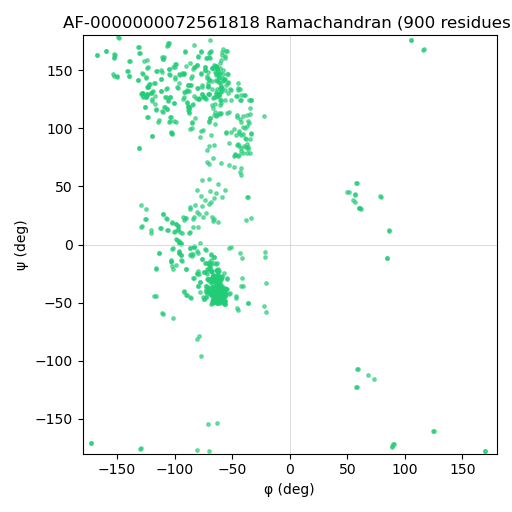C . PRO B 1 405 ? 8.891 33.375 11.914 1 95.12 405 PRO B C 1
ATOM 6781 O O . PRO B 1 405 ? 9.984 32.938 11.523 1 95.12 405 PRO B O 1
ATOM 6784 N N . PHE B 1 406 ? 7.934 32.594 12.43 1 97.88 406 PHE B N 1
ATOM 6785 C CA . PHE B 1 406 ? 8.148 31.172 12.586 1 97.88 406 PHE B CA 1
ATOM 6786 C C . PHE B 1 406 ? 7.059 30.391 11.867 1 97.88 406 PHE B C 1
ATOM 6788 O O . PHE B 1 406 ? 5.965 30.906 11.625 1 97.88 406 PHE B O 1
ATOM 6795 N N . LEU B 1 407 ? 7.422 29.188 11.445 1 98.5 407 LEU B N 1
ATOM 6796 C CA . LEU B 1 407 ? 6.445 28.125 11.242 1 98.5 407 LEU B CA 1
ATOM 6797 C C . LEU B 1 407 ? 6.156 27.391 12.555 1 98.5 407 LEU B C 1
ATOM 6799 O O . LEU B 1 407 ? 6.984 26.625 13.031 1 98.5 407 LEU B O 1
ATOM 6803 N N . GLN B 1 408 ? 5.023 27.672 13.109 1 98.69 408 GLN B N 1
ATOM 6804 C CA . GLN B 1 408 ? 4.625 27 14.344 1 98.69 408 GLN B CA 1
ATOM 6805 C C . GLN B 1 408 ? 3.863 25.703 14.047 1 98.69 408 GLN B C 1
ATOM 6807 O O . GLN B 1 408 ? 2.82 25.734 13.391 1 98.69 408 GLN B O 1
ATOM 6812 N N . ILE B 1 409 ? 4.355 24.609 14.555 1 98.81 409 ILE B N 1
ATOM 6813 C CA . ILE B 1 409 ? 3.73 23.312 14.297 1 98.81 409 ILE B CA 1
ATOM 6814 C C . ILE B 1 409 ? 3.166 22.734 15.594 1 98.81 409 ILE B C 1
ATOM 6816 O O . ILE B 1 409 ? 3.92 22.297 16.469 1 98.81 409 ILE B O 1
ATOM 6820 N N . GLN B 1 410 ? 1.863 22.766 15.742 1 98.75 410 GLN B N 1
ATOM 6821 C CA . GLN B 1 410 ? 1.181 22.219 16.922 1 98.75 410 GLN B CA 1
ATOM 6822 C C . GLN B 1 410 ? 0.869 20.734 16.734 1 98.75 410 GLN B C 1
ATOM 6824 O O . GLN B 1 410 ? 0.098 20.359 15.852 1 98.75 410 GLN B O 1
ATOM 6829 N N . GLU B 1 411 ? 1.445 19.969 17.531 1 98.19 411 GLU B N 1
ATOM 6830 C CA . GLU B 1 411 ? 1.138 18.531 17.516 1 98.19 411 GLU B CA 1
ATOM 6831 C C . GLU B 1 411 ? -0.042 18.219 18.438 1 98.19 411 GLU B C 1
ATOM 6833 O O . GLU B 1 411 ? -0.131 18.734 19.547 1 98.19 411 GLU B O 1
ATOM 6838 N N . LEU B 1 412 ? -0.903 17.406 17.984 1 98.62 412 LEU B N 1
ATOM 6839 C CA . LEU B 1 412 ? -2.068 16.906 18.719 1 98.62 412 LEU B CA 1
ATOM 6840 C C . LEU B 1 412 ? -2.057 15.383 18.766 1 98.62 412 LEU B C 1
ATOM 6842 O O . LEU B 1 412 ? -1.829 14.719 17.766 1 98.62 412 LEU B O 1
ATOM 6846 N N . GLY B 1 413 ? -2.344 14.828 19.938 1 96.69 413 GLY B N 1
ATOM 6847 C CA . GLY B 1 413 ? -2.312 13.383 20.141 1 96.69 413 GLY B CA 1
ATOM 6848 C C . GLY B 1 413 ? -1.425 12.969 21.297 1 96.69 413 GLY B C 1
ATOM 6849 O O . GLY B 1 413 ? -1.148 13.773 22.188 1 96.69 413 GLY B O 1
ATOM 6850 N N . PRO B 1 414 ? -1.044 11.773 21.312 1 97 414 PRO B N 1
ATOM 6851 C CA . PRO B 1 414 ? -1.291 10.703 20.344 1 97 414 PRO B CA 1
ATOM 6852 C C . PRO B 1 414 ? -2.721 10.164 20.406 1 97 414 PRO B C 1
ATOM 6854 O O . PRO B 1 414 ? -3.398 10.32 21.422 1 97 414 PRO B O 1
ATOM 6857 N N . PHE B 1 415 ? -3.191 9.641 19.234 1 98.31 415 PHE B N 1
ATOM 6858 C CA . PHE B 1 415 ? -4.422 8.859 19.141 1 98.31 415 PHE B CA 1
ATOM 6859 C C . PHE B 1 415 ? -4.109 7.375 19 1 98.31 415 PHE B C 1
ATOM 6861 O O . PHE B 1 415 ? -3.703 6.922 17.922 1 98.31 415 PHE B O 1
ATOM 6868 N N . ASP B 1 416 ? -4.324 6.656 20.062 1 96.88 416 ASP B N 1
ATOM 6869 C CA . ASP B 1 416 ? -4.074 5.219 20.062 1 96.88 416 ASP B CA 1
ATOM 6870 C C . ASP B 1 416 ? -5.152 4.48 19.266 1 96.88 416 ASP B C 1
ATOM 6872 O O . ASP B 1 416 ? -6.336 4.555 19.594 1 96.88 416 ASP B O 1
ATOM 6876 N N . THR B 1 417 ? -4.754 3.695 18.312 1 96.62 417 THR B N 1
ATOM 6877 C CA . THR B 1 417 ? -5.688 2.99 17.438 1 96.62 417 THR B CA 1
ATOM 6878 C C . THR B 1 417 ? -6.426 1.898 18.203 1 96.62 417 THR B C 1
ATOM 6880 O O . THR B 1 417 ? -7.504 1.466 17.797 1 96.62 417 THR B O 1
ATOM 6883 N N . GLU B 1 418 ? -5.875 1.517 19.266 1 95.56 418 GLU B N 1
ATOM 6884 C CA . GLU B 1 418 ? -6.461 0.407 20.016 1 95.56 418 GLU B CA 1
ATOM 6885 C C . GLU B 1 418 ? -7.312 0.914 21.172 1 95.56 418 GLU B C 1
ATOM 6887 O O . GLU B 1 418 ? -7.754 0.129 22.016 1 95.56 418 GLU B O 1
ATOM 6892 N N . ASP B 1 419 ? -7.465 2.184 21.266 1 96.25 419 ASP B N 1
ATOM 6893 C CA . ASP B 1 419 ? -8.367 2.824 22.219 1 96.25 419 ASP B CA 1
ATOM 6894 C C . ASP B 1 419 ? -9.578 3.43 21.516 1 96.25 419 ASP B C 1
ATOM 6896 O O . ASP B 1 419 ? -9.438 4.348 20.703 1 96.25 419 ASP B O 1
ATOM 6900 N N . ASN B 1 420 ? -10.719 2.914 21.875 1 95.81 420 ASN B N 1
ATOM 6901 C CA . ASN B 1 420 ? -11.961 3.287 21.203 1 95.81 420 ASN B CA 1
ATOM 6902 C C . ASN B 1 420 ? -12.188 4.797 21.234 1 95.81 420 ASN B C 1
ATOM 6904 O O . ASN B 1 420 ? -12.523 5.398 20.219 1 95.81 420 ASN B O 1
ATOM 6908 N N . ASP B 1 421 ? -11.953 5.414 22.344 1 95.62 421 ASP B N 1
ATOM 6909 C CA . ASP B 1 421 ? -12.172 6.848 22.484 1 95.62 421 ASP B CA 1
ATOM 6910 C C . ASP B 1 421 ? -11.18 7.637 21.625 1 95.62 421 ASP B C 1
ATOM 6912 O O . ASP B 1 421 ? -11.547 8.617 20.984 1 95.62 421 ASP B O 1
ATOM 6916 N N . HIS B 1 422 ? -9.93 7.199 21.688 1 97.69 422 HIS B N 1
ATOM 6917 C CA . HIS B 1 422 ? -8.883 7.848 20.906 1 97.69 422 HIS B CA 1
ATOM 6918 C C . HIS B 1 422 ? -9.188 7.773 19.406 1 97.69 422 HIS B C 1
ATOM 6920 O O . HIS B 1 422 ? -9.172 8.789 18.719 1 97.69 422 HIS B O 1
ATOM 6926 N N . LEU B 1 423 ? -9.5 6.582 18.984 1 97.69 423 LEU B N 1
ATOM 6927 C CA . LEU B 1 423 ? -9.727 6.367 17.562 1 97.69 423 LEU B CA 1
ATOM 6928 C C . LEU B 1 423 ? -10.984 7.082 17.094 1 97.69 423 LEU B C 1
ATOM 6930 O O . LEU B 1 423 ? -11.008 7.672 16.016 1 97.69 423 LEU B O 1
ATOM 6934 N N . ALA B 1 424 ? -12.008 7.047 17.891 1 97.25 424 ALA B N 1
ATOM 6935 C CA . ALA B 1 424 ? -13.258 7.727 17.562 1 97.25 424 ALA B CA 1
ATOM 6936 C C . ALA B 1 424 ? -13.039 9.227 17.406 1 97.25 424 ALA B C 1
ATOM 6938 O O . ALA B 1 424 ? -13.578 9.844 16.484 1 97.25 424 ALA B O 1
ATOM 6939 N N . ARG B 1 425 ? -12.289 9.812 18.281 1 97.94 425 ARG B N 1
ATOM 6940 C CA . ARG B 1 425 ? -12 11.242 18.219 1 97.94 425 ARG B CA 1
ATOM 6941 C C . ARG B 1 425 ? -11.195 11.586 16.969 1 97.94 425 ARG B C 1
ATOM 6943 O O . ARG B 1 425 ? -11.469 12.578 16.297 1 97.94 425 ARG B O 1
ATOM 6950 N N . PHE B 1 426 ? -10.242 10.797 16.75 1 98.69 426 PHE B N 1
ATOM 6951 C CA . PHE B 1 426 ? -9.422 10.992 15.555 1 98.69 426 PHE B CA 1
ATOM 6952 C C . PHE B 1 426 ? -10.266 10.945 14.297 1 98.69 426 PHE B C 1
ATOM 6954 O O . PHE B 1 426 ? -10.164 11.828 13.438 1 98.69 426 PHE B O 1
ATOM 6961 N N . LEU B 1 427 ? -11.086 9.93 14.195 1 98.56 427 LEU B N 1
ATOM 6962 C CA . LEU B 1 427 ? -11.906 9.742 13.008 1 98.56 427 LEU B CA 1
ATOM 6963 C C . LEU B 1 427 ? -12.961 10.836 12.898 1 98.56 427 LEU B C 1
ATOM 6965 O O . LEU B 1 427 ? -13.344 11.234 11.789 1 98.56 427 LEU B O 1
ATOM 6969 N N . GLN B 1 428 ? -13.398 11.312 14.031 1 98.56 428 GLN B N 1
ATOM 6970 C CA . GLN B 1 428 ? -14.336 12.438 14 1 98.56 428 GLN B CA 1
ATOM 6971 C C . GLN B 1 428 ? -13.688 13.672 13.383 1 98.56 428 GLN B C 1
ATOM 6973 O O . GLN B 1 428 ? -14.336 14.414 12.633 1 98.56 428 GLN B O 1
ATOM 6978 N N . ILE B 1 429 ? -12.477 13.914 13.688 1 98.88 429 ILE B N 1
ATOM 6979 C CA . ILE B 1 429 ? -11.734 15.047 13.133 1 98.88 429 ILE B CA 1
ATOM 6980 C C . ILE B 1 429 ? -11.625 14.898 11.617 1 98.88 429 ILE B C 1
ATOM 6982 O O . ILE B 1 429 ? -11.945 15.82 10.875 1 98.88 429 ILE B O 1
ATOM 6986 N N . ILE B 1 430 ? -11.258 13.742 11.164 1 98.81 430 ILE B N 1
ATOM 6987 C CA . ILE B 1 430 ? -11.047 13.5 9.742 1 98.81 430 ILE B CA 1
ATOM 6988 C C . ILE B 1 430 ? -12.391 13.562 9.008 1 98.81 430 ILE B C 1
ATOM 6990 O O . ILE B 1 430 ? -12.477 14.109 7.906 1 98.81 430 ILE B O 1
ATOM 6994 N N . LEU B 1 431 ? -13.391 12.961 9.641 1 98.75 431 LEU B N 1
ATOM 6995 C CA . LEU B 1 431 ? -14.719 13 9.031 1 98.75 431 LEU B CA 1
ATOM 6996 C C . LEU B 1 431 ? -15.211 14.438 8.898 1 98.75 431 LEU B C 1
ATOM 6998 O O . LEU B 1 431 ? -15.82 14.789 7.887 1 98.75 431 LEU B O 1
ATOM 7002 N N . SER B 1 432 ? -14.977 15.258 9.938 1 98.81 432 SER B N 1
ATOM 7003 C CA . SER B 1 432 ? -15.344 16.656 9.859 1 98.81 432 SER B CA 1
ATOM 7004 C C . SER B 1 432 ? -14.68 17.344 8.672 1 98.81 432 SER B C 1
ATOM 7006 O O . SER B 1 432 ? -15.312 18.125 7.961 1 98.81 432 SER B O 1
ATOM 7008 N N . PHE B 1 433 ? -13.461 17.047 8.477 1 98.62 433 PHE B N 1
ATOM 7009 C CA . PHE B 1 433 ? -12.742 17.594 7.336 1 98.62 433 PHE B CA 1
ATOM 7010 C C . PHE B 1 433 ? -13.359 17.125 6.027 1 98.62 433 PHE B C 1
ATOM 7012 O O . PHE B 1 433 ? -13.602 17.938 5.125 1 98.62 433 PHE B O 1
ATOM 7019 N N . ILE B 1 434 ? -13.594 15.812 5.91 1 98.5 434 ILE B N 1
ATOM 7020 C CA . ILE B 1 434 ? -14.148 15.242 4.688 1 98.5 434 ILE B CA 1
ATOM 7021 C C . ILE B 1 434 ? -15.5 15.883 4.379 1 98.5 434 ILE B C 1
ATOM 7023 O O . ILE B 1 434 ? -15.758 16.266 3.236 1 98.5 434 ILE B O 1
ATOM 7027 N N . LEU B 1 435 ? -16.312 16.031 5.395 1 98.56 435 LEU B N 1
ATOM 7028 C CA . LEU B 1 435 ? -17.625 16.625 5.195 1 98.56 435 LEU B CA 1
ATOM 7029 C C . LEU B 1 435 ? -17.5 18.078 4.734 1 98.56 435 LEU B C 1
ATOM 7031 O O . LEU B 1 435 ? -18.25 18.531 3.867 1 98.56 435 LEU B O 1
ATOM 7035 N N . SER B 1 436 ? -16.578 18.812 5.32 1 98.25 436 SER B N 1
ATOM 7036 C CA . SER B 1 436 ? -16.359 20.188 4.906 1 98.25 436 SER B CA 1
ATOM 7037 C C . SER B 1 436 ? -15.977 20.266 3.432 1 98.25 436 SER B C 1
ATOM 7039 O O . SER B 1 436 ? -16.422 21.172 2.721 1 98.25 436 SER B O 1
ATOM 7041 N N . GLN B 1 437 ? -15.148 19.344 2.965 1 97.25 437 GLN B N 1
ATOM 7042 C CA . GLN B 1 437 ? -14.727 19.281 1.569 1 97.25 437 GLN B CA 1
ATOM 7043 C C . GLN B 1 437 ? -15.891 18.906 0.658 1 97.25 437 GLN B C 1
ATOM 7045 O O . GLN B 1 437 ? -16.062 19.484 -0.417 1 97.25 437 GLN B O 1
ATOM 7050 N N . LEU B 1 438 ? -16.672 17.953 1.097 1 97.38 438 LEU B N 1
ATOM 7051 C CA . LEU B 1 438 ? -17.797 17.484 0.283 1 97.38 438 LEU B CA 1
ATOM 7052 C C . LEU B 1 438 ? -18.859 18.562 0.164 1 97.38 438 LEU B C 1
ATOM 7054 O O . LEU B 1 438 ? -19.578 18.625 -0.845 1 97.38 438 LEU B O 1
ATOM 7058 N N . GLU B 1 439 ? -19.016 19.422 1.115 1 96.75 439 GLU B N 1
ATOM 7059 C CA . GLU B 1 439 ? -20.016 20.469 1.125 1 96.75 439 GLU B CA 1
ATOM 7060 C C . GLU B 1 439 ? -19.797 21.453 -0.025 1 96.75 439 GLU B C 1
ATOM 7062 O O . GLU B 1 439 ? -20.719 22.141 -0.443 1 96.75 439 GLU B O 1
ATOM 7067 N N . LYS B 1 440 ? -18.594 21.484 -0.524 1 94.38 440 LYS B N 1
ATOM 7068 C CA . LYS B 1 440 ? -18.25 22.375 -1.621 1 94.38 440 LYS B CA 1
ATOM 7069 C C . LYS B 1 440 ? -18.641 21.781 -2.969 1 94.38 440 LYS B C 1
ATOM 7071 O O . LYS B 1 440 ? -18.453 22.406 -4.012 1 94.38 440 LYS B O 1
ATOM 7076 N N . THR B 1 441 ? -19.188 20.578 -2.9 1 95.25 441 THR B N 1
ATOM 7077 C CA . THR B 1 441 ? -19.531 19.859 -4.125 1 95.25 441 THR B CA 1
ATOM 7078 C C . THR B 1 441 ? -20.953 19.312 -4.039 1 95.25 441 THR B C 1
ATOM 7080 O O . THR B 1 441 ? -21.547 19.281 -2.961 1 95.25 441 THR B O 1
ATOM 7083 N N . PRO B 1 442 ? -21.484 18.812 -5.18 1 94.12 442 PRO B N 1
ATOM 7084 C CA . PRO B 1 442 ? -22.812 18.188 -5.16 1 94.12 442 PRO B CA 1
ATOM 7085 C C . PRO B 1 442 ? -22.844 16.906 -4.336 1 94.12 442 PRO B C 1
ATOM 7087 O O . PRO B 1 442 ? -23.922 16.422 -3.984 1 94.12 442 PRO B O 1
ATOM 7090 N N . ALA B 1 443 ? -21.734 16.469 -3.977 1 95.12 443 ALA B N 1
ATOM 7091 C CA . ALA B 1 443 ? -21.656 15.227 -3.211 1 95.12 443 ALA B CA 1
ATOM 7092 C C . ALA B 1 443 ? -22.219 15.406 -1.809 1 95.12 443 ALA B C 1
ATOM 7094 O O . ALA B 1 443 ? -22.578 14.43 -1.143 1 95.12 443 ALA B O 1
ATOM 7095 N N . ALA B 1 444 ? -22.359 16.641 -1.41 1 95.81 444 ALA B N 1
ATOM 7096 C CA . ALA B 1 444 ? -22.844 16.938 -0.067 1 95.81 444 ALA B CA 1
ATOM 7097 C C . ALA B 1 444 ? -24.281 16.438 0.124 1 95.81 444 ALA B C 1
ATOM 7099 O O . ALA B 1 444 ? -24.703 16.172 1.251 1 95.81 444 ALA B O 1
ATOM 7100 N N . ALA B 1 445 ? -24.984 16.25 -0.937 1 95.44 445 ALA B N 1
ATOM 7101 C CA . ALA B 1 445 ? -26.406 15.883 -0.877 1 95.44 445 ALA B CA 1
ATOM 7102 C C . ALA B 1 445 ? -26.594 14.555 -0.156 1 95.44 445 ALA B C 1
ATOM 7104 O O . ALA B 1 445 ? -27.578 14.367 0.569 1 95.44 445 ALA B O 1
ATOM 7105 N N . ILE B 1 446 ? -25.703 13.719 -0.288 1 95.5 446 ILE B N 1
ATOM 7106 C CA . ILE B 1 446 ? -25.875 12.367 0.236 1 95.5 446 ILE B CA 1
ATOM 7107 C C . ILE B 1 446 ? -25.906 12.406 1.762 1 95.5 446 ILE B C 1
ATOM 7109 O O . ILE B 1 446 ? -26.781 11.805 2.387 1 95.5 446 ILE B O 1
ATOM 7113 N N . PHE B 1 447 ? -24.969 13.078 2.383 1 95.81 447 PHE B N 1
ATOM 7114 C CA . PHE B 1 447 ? -24.953 13.039 3.842 1 95.81 447 PHE B CA 1
ATOM 7115 C C . PHE B 1 447 ? -25.922 14.07 4.418 1 95.81 447 PHE B C 1
ATOM 7117 O O . PHE B 1 447 ? -26.469 13.883 5.508 1 95.81 447 PHE B O 1
ATOM 7124 N N . LYS B 1 448 ? -26.156 15.172 3.693 1 96.75 448 LYS B N 1
ATOM 7125 C CA . LYS B 1 448 ? -27.141 16.141 4.152 1 96.75 448 LYS B CA 1
ATOM 7126 C C . LYS B 1 448 ? -28.531 15.531 4.18 1 96.75 448 LYS B C 1
ATOM 7128 O O . LYS B 1 448 ? -29.312 15.797 5.098 1 96.75 448 LYS B O 1
ATOM 7133 N N . ASN B 1 449 ? -28.828 14.727 3.143 1 96.19 449 ASN B N 1
ATOM 7134 C CA . ASN B 1 449 ? -30.109 14.047 3.104 1 96.19 449 ASN B CA 1
ATOM 7135 C C . ASN B 1 449 ? -30.234 13.016 4.223 1 96.19 449 ASN B C 1
ATOM 7137 O O . ASN B 1 449 ? -31.328 12.805 4.766 1 96.19 449 ASN B O 1
ATOM 7141 N N . ALA B 1 450 ? -29.172 12.367 4.52 1 96.38 450 ALA B N 1
ATOM 7142 C CA . ALA B 1 450 ? -29.172 11.383 5.594 1 96.38 450 ALA B CA 1
ATOM 7143 C C . ALA B 1 450 ? -29.438 12.039 6.945 1 96.38 450 ALA B C 1
ATOM 7145 O O . ALA B 1 450 ? -29.984 11.414 7.852 1 96.38 450 ALA B O 1
ATOM 7146 N N . LEU B 1 451 ? -29.078 13.273 7.102 1 96.31 451 LEU B N 1
ATOM 7147 C CA . LEU B 1 451 ? -29.172 13.992 8.367 1 96.31 451 LEU B CA 1
ATOM 7148 C C . LEU B 1 451 ? -30.562 14.609 8.539 1 96.31 451 LEU B C 1
ATOM 7150 O O . LEU B 1 451 ? -30.891 15.109 9.617 1 96.31 451 LEU B O 1
ATOM 7154 N N . ARG B 1 452 ? -31.375 14.602 7.613 1 90.38 452 ARG B N 1
ATOM 7155 C CA . ARG B 1 452 ? -32.75 15.102 7.711 1 90.38 452 ARG B CA 1
ATOM 7156 C C . ARG B 1 452 ? -33.656 14.055 8.32 1 90.38 452 ARG B C 1
ATOM 7158 O O . ARG B 1 452 ? -34.562 14.383 9.086 1 90.38 452 ARG B O 1
#

Nearest PDB structures (foldseek):
  7a5g-assembly1_53  TM=4.451E-01  e=2.202E-02  Homo sapiens
  4q6v-assembly1_A  TM=3.566E-01  e=8.418E-01  Salmonella enterica subsp. enterica serovar Typhimurium str. LT2
  8p4i-assembly1_I  TM=3.905E-01  e=8.863E+00  Bacillus pumilus
  8oyz-assembly1_B  TM=2.347E-01  e=4.523E+00  Thermotoga maritima
  2mii-assembly1_A  TM=1.958E-01  e=7.083E+00  Escherichia coli str. K-12 substr. DH10B